Protein AF-A0A165C6B7-F1 (afdb_monomer)

Sequence (839 aa):
MPFSAHALPSSAALASALAPHAPDPESQSVALQSIDKEILSAEKGQDPSTRAARASGGSNSDRRKVCKKLEQLVVLVRARHEKSRDPRDLDKAVELAAELVHYTVLSDAERPTRTHTLASLLGTRFQLFQQAPDLDRSIHHYASILDPSSPASFTGQHPQGHKRGGSGAEGAGAGRETWMFEYSQRLAERYEARGAESDLFRAEALCRAALEQKGLDGTALAERQSHLAYLLQYKIQTLARRDPPEISMPDMLLCIGLAKQALARLPPSDPRRTMYRLRLATYLNTSFKYTGNSAHLDEAISIFDDEFPEFLDTDVNGNAPTPPLSRSSTLTGSTGSGMTPPPAPKQDPSKPYHLRAAAQNLLARYTTKKDPRDLERATTMYRRALLFLLSLHAQNQNQNQSGESESHASAHPLWEDLSLGLLDCLDRSGRKRLNVVISGGGPVGQTLAMSIALQSVERSMVIGGPAVKVTLYESRLMPDGKGGVRWRGADDTPPNTRRQQVITLQDAVIGNYDKAGIPWSRVVWNETLNPDGGERVWPTSRQVPIRQVEDTITAYVQSTKFLRSTVEYKAGSMDAETFDTIRPWCDLFIGADGAGNKSFTINHPEFRFSRTTYVEEQMDRALGVFVDIKGPKRQQAKNVFLTIAQTIYLLNSNYGTLGYLNIRLPGHYMNSMGDNETLESLANSDSILKRRVAFVIKGGLAMFDLPEKDVHAINRIELPMSNSTRYLATANRNPNPNPREAPGRNSTFPVVLAGDAAIKFNFWPGRGANSGLIGAFGLTTTLYDILPTIRPGQSIPVERFMLQVGLLSTLQVREHEGRGGYIQSIGIDQRYEDVFGPQ

Mean predicted aligned error: 15.9 Å

pLDDT: mean 75.72, std 17.25, range [22.69, 96.0]

Secondary structure (DSSP, 8-state):
----TT-PPPHHHHHTTS------HHHHHHHHHHHHHHHHHHHTT--HHHHHHHHHHS-HHHHHHHHHHHHHHHHHHHHHHHHH--HHHHHHHHHHHHHHHHHS-TT-TTHHHHHHHHHHHHHHHHHHH--HHHHHHHHHHHHHHH-TTSTT---S----------S--S-S---HHHHHHHHHHHHHHHHHHH--HHHHHHHHHHHHHHHT-TT--HHHHHHHHHHHHHHHHHHHHHHTTTS-HHHHHHHHHHHHHHHHHHHHHS-TT-THHHHHHHHHHHHHHHHHHHH--HHHHHHHHHHHHHH-GGGSPPPTT--------------S-------PPPPPP---TTHHHHHHHHHHHHHHHHHHH--HHHHHHHHHHHHHHHHHHHHHHHHHHHH--SSS----GGGSTTHHHHHHHHHHHHHHTT---EEEEEE--SHHHHHHHHHHHHHHIIIIIHHSSPPEEEEEEETTEEE-SSSSEEE--SSSSS--GGGG-EEEEEHHHHHHHHHTT-TTHHHHHHHHHSSSSSEEEETTEEEEEHHHHHHHHHHHHTTSHHHHHHEEEEES---HHHHHHHTTT-SEEEE-S-SGGG-HHHH-TTT---EEE--GGG--EEEEEEEE--SS---HHHHHHHHHHHSSEEEE--TTSEEEEEEE--HHHHHT--TT--HHHHHT-S-HHHHHHHHHHHHHHHHTT--GGGEEEEEEEE---EEES--EEEEESSSS--TTS---TTSEEEEEE-GGGTEE--SSS--HHHHHHHHHHHHHHHHHHHGGGPPTTPPPPGGGGHHHHHHHHHHHHHHHHTHHHHHHTS-HHHHHHHHHS--

Structure (mmCIF, N/CA/C/O backbone):
data_AF-A0A165C6B7-F1
#
_entry.id   AF-A0A165C6B7-F1
#
loop_
_atom_site.group_PDB
_atom_site.id
_atom_site.type_symbol
_atom_site.label_atom_id
_atom_site.label_alt_id
_atom_site.label_comp_id
_atom_site.label_asym_id
_atom_site.label_entity_id
_atom_site.label_seq_id
_atom_site.pdbx_PDB_ins_code
_atom_site.Cartn_x
_atom_site.Cartn_y
_atom_site.Cartn_z
_atom_site.occupancy
_atom_site.B_iso_or_equiv
_atom_site.auth_seq_id
_atom_site.auth_comp_id
_atom_site.auth_asym_id
_atom_site.auth_atom_id
_atom_site.pdbx_PDB_model_num
ATOM 1 N N . MET A 1 1 ? -11.671 -9.844 -0.220 1.00 24.98 1 MET A N 1
ATOM 2 C CA . MET A 1 1 ? -11.674 -10.421 1.147 1.00 24.98 1 MET A CA 1
ATOM 3 C C . MET A 1 1 ? -10.225 -10.706 1.529 1.00 24.98 1 MET A C 1
ATOM 5 O O . MET A 1 1 ? -9.482 -10.975 0.592 1.00 24.98 1 MET A O 1
ATOM 9 N N . PRO A 1 2 ? -9.808 -10.641 2.809 1.00 30.22 2 PRO A N 1
ATOM 10 C CA . PRO A 1 2 ? -10.609 -10.578 4.034 1.00 30.22 2 PRO A CA 1
ATOM 11 C C . PRO A 1 2 ? -10.751 -9.153 4.603 1.00 30.22 2 PRO A C 1
ATOM 13 O O . PRO A 1 2 ? -9.878 -8.311 4.449 1.00 30.22 2 PRO A O 1
ATOM 16 N N . PHE A 1 3 ? -11.893 -8.891 5.239 1.00 27.69 3 PHE A N 1
ATOM 17 C CA . PHE A 1 3 ? -12.152 -7.713 6.067 1.00 27.69 3 PHE A CA 1
ATOM 18 C C . PHE A 1 3 ? -12.159 -8.192 7.524 1.00 27.69 3 PHE A C 1
ATOM 20 O O . PHE A 1 3 ? -13.124 -8.833 7.927 1.00 27.69 3 PHE A O 1
ATOM 27 N N . SER A 1 4 ? -11.126 -7.879 8.308 1.00 27.81 4 SER A N 1
ATOM 28 C CA . SER A 1 4 ? -11.188 -7.932 9.783 1.00 27.81 4 SER A CA 1
ATOM 29 C C . SER A 1 4 ? -10.494 -6.731 10.445 1.00 27.81 4 SER A C 1
ATOM 31 O O . SER A 1 4 ? -10.047 -6.788 11.583 1.00 27.81 4 SER A O 1
ATOM 33 N N . ALA A 1 5 ? -10.468 -5.571 9.781 1.00 29.39 5 ALA A N 1
ATOM 34 C CA . ALA A 1 5 ? -9.880 -4.338 10.321 1.00 29.39 5 ALA A CA 1
ATOM 35 C C . ALA A 1 5 ? -10.709 -3.672 11.451 1.00 29.39 5 ALA A C 1
ATOM 37 O O . ALA A 1 5 ? -10.536 -2.486 11.730 1.00 29.39 5 ALA A O 1
ATOM 38 N N . HIS A 1 6 ? -11.647 -4.379 12.092 1.00 34.72 6 HIS A N 1
ATOM 39 C CA . HIS A 1 6 ? -12.517 -3.834 13.149 1.00 34.72 6 HIS A CA 1
ATOM 40 C C . HIS A 1 6 ? -12.218 -4.361 14.559 1.00 34.72 6 HIS A C 1
ATOM 42 O O . HIS A 1 6 ? -12.797 -3.839 15.511 1.00 34.72 6 HIS A O 1
ATOM 48 N N . ALA A 1 7 ? -11.308 -5.324 14.716 1.00 37.97 7 ALA A N 1
ATOM 49 C CA . ALA A 1 7 ? -11.060 -5.935 16.013 1.00 37.97 7 ALA A CA 1
ATOM 50 C C . ALA A 1 7 ? -10.168 -5.065 16.905 1.00 37.97 7 ALA A C 1
ATOM 52 O O . ALA A 1 7 ? -8.972 -4.914 16.670 1.00 37.97 7 ALA A O 1
ATOM 53 N N . LEU A 1 8 ? -10.762 -4.508 17.963 1.00 42.16 8 LEU A N 1
ATOM 54 C CA . LEU A 1 8 ? -10.011 -4.253 19.189 1.00 42.16 8 LEU A CA 1
ATOM 55 C C . LEU A 1 8 ? -9.574 -5.612 19.752 1.00 42.16 8 LEU A C 1
ATOM 57 O O . LEU A 1 8 ? -10.403 -6.524 19.731 1.00 42.16 8 LEU A O 1
ATOM 61 N N . PRO A 1 9 ? -8.345 -5.765 20.279 1.00 38.28 9 PRO A N 1
ATOM 62 C CA . PRO A 1 9 ? -7.895 -7.046 20.815 1.00 38.28 9 PRO A CA 1
ATOM 63 C C . PRO A 1 9 ? -8.867 -7.582 21.877 1.00 38.28 9 PRO A C 1
ATOM 65 O O . PRO A 1 9 ? -9.536 -6.805 22.576 1.00 38.28 9 PRO A O 1
ATOM 68 N N . SER A 1 10 ? -8.943 -8.910 22.015 1.00 42.38 10 SER A N 1
ATOM 69 C CA . SER A 1 10 ? -9.720 -9.564 23.074 1.00 42.38 10 SER A CA 1
ATOM 70 C C . SER A 1 10 ? -9.307 -9.038 24.463 1.00 42.38 10 SER A C 1
ATOM 72 O O . SER A 1 10 ? -8.179 -8.578 24.664 1.00 42.38 10 SER A O 1
ATOM 74 N N . SER A 1 11 ? -10.224 -9.064 25.444 1.00 38.28 11 SER A N 1
ATOM 75 C CA . SER A 1 11 ? -9.944 -8.539 26.797 1.00 38.28 11 SER A CA 1
ATOM 76 C C . SER A 1 11 ? -8.739 -9.222 27.452 1.00 38.28 11 SER A C 1
ATOM 78 O O . SER A 1 11 ? -8.003 -8.573 28.188 1.00 38.28 11 SER A O 1
ATOM 80 N N . ALA A 1 12 ? -8.506 -10.499 27.142 1.00 35.12 12 ALA A N 1
ATOM 81 C CA . ALA A 1 12 ? -7.429 -11.302 27.707 1.00 35.12 12 ALA A CA 1
ATOM 82 C C . ALA A 1 12 ? -6.038 -10.966 27.123 1.00 35.12 12 ALA A C 1
ATOM 84 O O . ALA A 1 12 ? -5.066 -10.898 27.876 1.00 35.12 12 ALA A O 1
ATOM 85 N N . ALA A 1 13 ? -5.939 -10.659 25.822 1.00 36.34 13 ALA A N 1
ATOM 86 C CA . ALA A 1 13 ? -4.665 -10.320 25.176 1.00 36.34 13 ALA A CA 1
ATOM 87 C C . ALA A 1 13 ? -4.084 -8.972 25.660 1.00 36.34 13 ALA A C 1
ATOM 89 O O . ALA A 1 13 ? -2.873 -8.841 25.830 1.00 36.34 13 ALA A O 1
ATOM 90 N N . LEU A 1 14 ? -4.943 -7.984 25.944 1.00 37.53 14 LEU A N 1
ATOM 91 C CA . LEU A 1 14 ? -4.538 -6.660 26.442 1.00 37.53 14 LEU A CA 1
ATOM 92 C C . LEU A 1 14 ? -4.477 -6.569 27.974 1.00 37.53 14 LEU A C 1
ATOM 94 O O . LEU A 1 14 ? -3.641 -5.834 28.487 1.00 37.53 14 LEU A O 1
ATOM 98 N N . ALA A 1 15 ? -5.284 -7.328 28.728 1.00 32.81 15 ALA A N 1
ATOM 99 C CA . ALA A 1 15 ? -5.157 -7.386 30.192 1.00 32.81 15 ALA A CA 1
ATOM 100 C C . ALA A 1 15 ? -3.786 -7.935 30.630 1.00 32.81 15 ALA A C 1
ATOM 102 O O . ALA A 1 15 ? -3.222 -7.475 31.621 1.00 32.81 15 ALA A O 1
ATOM 103 N N . SER A 1 16 ? -3.198 -8.841 29.838 1.00 35.66 16 SER A N 1
ATOM 104 C CA . SER A 1 16 ? -1.806 -9.281 30.005 1.00 35.66 16 SER A CA 1
ATOM 105 C C . SER A 1 16 ? -0.790 -8.135 29.828 1.00 35.66 16 SER A C 1
ATOM 107 O O . SER A 1 16 ? 0.251 -8.140 30.491 1.00 35.66 16 SER A O 1
ATOM 109 N N . ALA A 1 17 ? -1.105 -7.146 28.980 1.00 32.81 17 ALA A N 1
ATOM 110 C CA . ALA A 1 17 ? -0.264 -5.991 28.650 1.00 32.81 17 ALA A CA 1
ATOM 111 C C . ALA A 1 17 ? -0.498 -4.753 29.547 1.00 32.81 17 ALA A C 1
ATOM 113 O O . ALA A 1 17 ? 0.414 -3.942 29.699 1.00 32.81 17 ALA A O 1
ATOM 114 N N . LEU A 1 18 ? -1.683 -4.624 30.156 1.00 32.97 18 LEU A N 1
ATOM 115 C CA . LEU A 1 18 ? -2.128 -3.489 30.985 1.00 32.97 18 LEU A CA 1
ATOM 116 C C . LEU A 1 18 ? -2.063 -3.762 32.502 1.00 32.97 18 LEU A C 1
ATOM 118 O O . LEU A 1 18 ? -2.675 -3.039 33.288 1.00 32.97 18 LEU A O 1
ATOM 122 N N . ALA A 1 19 ? -1.346 -4.806 32.930 1.00 33.31 19 ALA A N 1
ATOM 123 C CA . ALA A 1 19 ? -1.142 -5.091 34.349 1.00 33.31 19 ALA A CA 1
ATOM 124 C C . ALA A 1 19 ? -0.516 -3.873 35.074 1.00 33.31 19 ALA A C 1
ATOM 126 O O . ALA A 1 19 ? 0.324 -3.184 34.484 1.00 33.31 19 ALA A O 1
ATOM 127 N N . PRO A 1 20 ? -0.920 -3.589 36.329 1.00 28.41 20 PRO A N 1
ATOM 128 C CA . PRO A 1 20 ? -0.465 -2.417 37.074 1.00 28.41 20 PRO A CA 1
ATOM 129 C C . PRO A 1 20 ? 1.060 -2.406 37.224 1.00 28.41 20 PRO A C 1
ATOM 131 O O . PRO A 1 20 ? 1.703 -3.449 37.095 1.00 28.41 20 PRO A O 1
ATOM 134 N N . HIS A 1 21 ? 1.608 -1.210 37.480 1.00 32.16 21 HIS A N 1
ATOM 135 C CA . HIS A 1 21 ? 3.027 -0.931 37.724 1.00 32.16 21 HIS A CA 1
ATOM 136 C C . HIS A 1 21 ? 3.793 -2.152 38.242 1.00 32.16 21 HIS A C 1
ATOM 138 O O . HIS A 1 21 ? 3.432 -2.723 39.271 1.00 32.16 21 HIS A O 1
ATOM 144 N N . ALA A 1 22 ? 4.852 -2.530 37.516 1.00 36.78 22 ALA A N 1
ATOM 145 C CA . ALA A 1 22 ? 5.786 -3.551 37.961 1.00 36.78 22 ALA A CA 1
ATOM 146 C C . ALA A 1 22 ? 6.169 -3.255 39.424 1.00 36.78 22 ALA A C 1
ATOM 148 O O . ALA A 1 22 ? 6.650 -2.149 39.686 1.00 36.78 22 ALA A O 1
ATOM 149 N N . PRO A 1 23 ? 5.916 -4.173 40.378 1.00 43.34 23 PRO A N 1
ATOM 150 C CA . PRO A 1 23 ? 6.394 -3.990 41.741 1.00 43.34 23 PRO A CA 1
ATOM 151 C C . PRO A 1 23 ? 7.917 -3.815 41.731 1.00 43.34 23 PRO A C 1
ATOM 153 O O . PRO A 1 23 ? 8.579 -4.299 40.812 1.00 43.34 23 PRO A O 1
ATOM 156 N N . ASP A 1 24 ? 8.447 -3.105 42.730 1.00 45.31 24 ASP A N 1
ATOM 157 C CA . ASP A 1 24 ? 9.864 -2.733 42.860 1.00 45.31 24 ASP A CA 1
ATOM 158 C C . ASP A 1 24 ? 10.803 -3.874 42.403 1.00 45.31 24 ASP A C 1
ATOM 160 O O . ASP A 1 24 ? 10.593 -5.016 42.834 1.00 45.31 24 ASP A O 1
ATOM 164 N N . PRO A 1 25 ? 11.826 -3.630 41.560 1.00 55.00 25 PRO A N 1
ATOM 165 C CA . PRO A 1 25 ? 12.673 -4.685 40.991 1.00 55.00 25 PRO A CA 1
ATOM 166 C C . PRO A 1 25 ? 13.335 -5.583 42.051 1.00 55.00 25 PRO A C 1
ATOM 168 O O . PRO A 1 25 ? 13.535 -6.777 41.816 1.00 55.00 25 PRO A O 1
ATOM 171 N N . GLU A 1 26 ? 13.599 -5.058 43.250 1.00 54.59 26 GLU A N 1
ATOM 172 C CA . GLU A 1 26 ? 14.080 -5.854 44.387 1.00 54.59 26 GLU A CA 1
ATOM 173 C C . GLU A 1 26 ? 13.020 -6.838 44.910 1.00 54.59 26 GLU A C 1
ATOM 175 O O . GLU A 1 26 ? 13.318 -8.011 45.143 1.00 54.59 26 GLU A O 1
ATOM 180 N N . SER A 1 27 ? 11.759 -6.408 45.016 1.00 57.72 27 SER A N 1
ATOM 181 C CA . SER A 1 27 ? 10.641 -7.260 45.445 1.00 57.72 27 SER A CA 1
ATOM 182 C C . SER A 1 27 ? 10.323 -8.368 44.430 1.00 57.72 27 SER A C 1
ATOM 184 O O . SER A 1 27 ? 10.010 -9.500 44.813 1.00 57.72 27 SER A O 1
ATOM 186 N N . GLN A 1 28 ? 10.477 -8.081 43.131 1.00 60.12 28 GLN A N 1
ATOM 187 C CA . GLN A 1 28 ? 10.349 -9.073 42.062 1.00 60.12 28 GLN A CA 1
ATOM 188 C C . GLN A 1 28 ? 11.474 -10.110 42.105 1.00 60.12 28 GLN A C 1
ATOM 190 O O . GLN A 1 28 ? 11.202 -11.305 41.982 1.00 60.12 28 GLN A O 1
ATOM 195 N N . SER A 1 29 ? 12.716 -9.672 42.330 1.00 70.06 29 SER A N 1
ATOM 196 C CA . SER A 1 29 ? 13.891 -10.546 42.420 1.00 70.06 29 SER A CA 1
ATOM 197 C C . SER A 1 29 ? 13.772 -11.557 43.565 1.00 70.06 29 SER A C 1
ATOM 199 O O . SER A 1 29 ? 13.933 -12.760 43.349 1.00 70.06 29 SER A O 1
ATOM 201 N N . VAL A 1 30 ? 13.392 -11.108 44.767 1.00 73.31 30 VAL A N 1
ATOM 202 C CA . VAL A 1 30 ? 13.204 -11.995 45.932 1.00 73.31 30 VAL A CA 1
ATOM 203 C C . VAL A 1 30 ? 12.087 -13.013 45.684 1.00 73.31 30 VAL A C 1
ATOM 205 O O . VAL A 1 30 ? 12.229 -14.198 45.998 1.00 73.31 30 VAL A O 1
ATOM 208 N N . ALA A 1 31 ? 10.981 -12.580 45.074 1.00 71.69 31 ALA A N 1
ATOM 209 C CA . ALA A 1 31 ? 9.853 -13.460 44.797 1.00 71.69 31 ALA A CA 1
ATOM 210 C C . ALA A 1 31 ? 10.160 -14.499 43.702 1.00 71.69 31 ALA A C 1
ATOM 212 O O . ALA A 1 31 ? 9.709 -15.640 43.809 1.00 71.69 31 ALA A O 1
ATOM 213 N N . LEU A 1 32 ? 10.939 -14.135 42.677 1.00 79.88 32 LEU A N 1
ATOM 214 C CA . LEU A 1 32 ? 11.422 -15.066 41.652 1.00 79.88 32 LEU A CA 1
ATOM 215 C C . LEU A 1 32 ? 12.411 -16.082 42.236 1.00 79.88 32 LEU A C 1
ATOM 217 O O . LEU A 1 32 ? 12.277 -17.272 41.973 1.00 79.88 32 LEU A O 1
ATOM 221 N N . GLN A 1 33 ? 13.330 -15.656 43.109 1.00 81.38 33 GLN A N 1
ATOM 222 C CA . GLN A 1 33 ? 14.252 -16.568 43.800 1.00 81.38 33 GLN A CA 1
ATOM 223 C C . GLN A 1 33 ? 13.529 -17.602 44.677 1.00 81.38 33 GLN A C 1
ATOM 225 O O . GLN A 1 33 ? 13.991 -18.738 44.798 1.00 81.38 33 GLN A O 1
ATOM 230 N N . SER A 1 34 ? 12.404 -17.227 45.296 1.00 81.19 34 SER A N 1
ATOM 231 C CA . SER A 1 34 ? 11.567 -18.168 46.052 1.00 81.19 34 SER A CA 1
ATOM 232 C C . SER A 1 34 ? 10.928 -19.213 45.135 1.00 81.19 34 SER A C 1
ATOM 234 O O . SER A 1 34 ? 11.016 -20.408 45.414 1.00 81.19 34 SER A O 1
ATOM 236 N N . ILE A 1 35 ? 10.346 -18.774 44.013 1.00 82.44 35 ILE A N 1
ATOM 237 C CA . ILE A 1 35 ? 9.715 -19.663 43.026 1.00 82.44 35 ILE A CA 1
ATOM 238 C C . ILE A 1 35 ? 10.753 -20.609 42.406 1.00 82.44 35 ILE A C 1
ATOM 240 O O . ILE A 1 35 ? 10.498 -21.805 42.288 1.00 82.44 35 ILE A O 1
ATOM 244 N N . ASP A 1 36 ? 11.951 -20.116 42.088 1.00 84.06 36 ASP A N 1
ATOM 245 C CA . ASP A 1 36 ? 13.032 -20.922 41.511 1.00 84.06 36 ASP A CA 1
ATOM 246 C C . ASP A 1 36 ? 13.483 -22.044 42.458 1.00 84.06 36 ASP A C 1
ATOM 248 O O . ASP A 1 36 ? 13.693 -23.180 42.025 1.00 84.06 36 ASP A O 1
ATOM 252 N N . LYS A 1 37 ? 13.572 -21.767 43.767 1.00 84.44 37 LYS A N 1
ATOM 253 C CA . LYS A 1 37 ? 13.865 -22.791 44.786 1.00 84.44 37 LYS A CA 1
ATOM 254 C C . LYS A 1 37 ? 12.764 -23.848 44.871 1.00 84.44 37 LYS A C 1
ATOM 256 O O . LYS A 1 37 ? 13.069 -25.033 45.019 1.00 84.44 37 LYS A O 1
ATOM 261 N N . GLU A 1 38 ? 11.502 -23.438 44.780 1.00 84.12 38 GLU A N 1
ATOM 262 C CA . GLU A 1 38 ? 10.360 -24.357 44.795 1.00 84.12 38 GLU A CA 1
ATOM 263 C C . GLU A 1 38 ? 10.317 -25.239 43.543 1.00 84.12 38 GLU A C 1
ATOM 265 O O . GLU A 1 38 ? 10.104 -26.447 43.667 1.00 84.12 38 GLU A O 1
ATOM 270 N N . ILE A 1 39 ? 10.605 -24.680 42.362 1.00 84.44 39 ILE A N 1
ATOM 271 C CA . ILE A 1 39 ? 10.723 -25.437 41.106 1.00 84.44 39 ILE A CA 1
ATOM 272 C C . ILE A 1 39 ? 11.859 -26.459 41.211 1.00 84.44 39 ILE A C 1
ATOM 274 O O . ILE A 1 39 ? 11.624 -27.644 40.993 1.00 84.44 39 ILE A O 1
ATOM 278 N N . LEU A 1 40 ? 13.059 -26.043 41.631 1.00 82.94 40 LEU A N 1
ATOM 279 C CA . LEU A 1 40 ? 14.211 -26.943 41.806 1.00 82.94 40 LEU A CA 1
ATOM 280 C C . LEU A 1 40 ? 13.915 -28.093 42.781 1.00 82.94 40 LEU A C 1
ATOM 282 O O . LEU A 1 40 ? 14.320 -29.236 42.555 1.00 82.94 40 LEU A O 1
ATOM 286 N N . SER A 1 41 ? 13.197 -27.805 43.868 1.00 82.06 41 SER A N 1
ATOM 287 C CA . SER A 1 41 ? 12.753 -28.817 44.831 1.00 82.06 41 SER A CA 1
ATOM 288 C C . SER A 1 41 ? 11.752 -29.797 44.209 1.00 82.06 41 SER A C 1
ATOM 290 O O . SER A 1 41 ? 11.880 -31.013 44.380 1.00 82.06 41 SER A O 1
ATOM 292 N N . ALA A 1 42 ? 10.783 -29.282 43.450 1.00 77.31 42 ALA A N 1
ATOM 293 C CA . ALA A 1 42 ? 9.746 -30.076 42.801 1.00 77.31 42 ALA A CA 1
ATOM 294 C C . ALA A 1 42 ? 10.274 -30.922 41.623 1.00 77.31 42 ALA A C 1
ATOM 296 O O . ALA A 1 42 ? 9.743 -32.004 41.377 1.00 77.31 42 ALA A O 1
ATOM 297 N N . GLU A 1 43 ? 11.344 -30.490 40.946 1.00 80.56 43 GLU A N 1
ATOM 298 C CA . GLU A 1 43 ? 11.998 -31.213 39.841 1.00 80.56 43 GLU A CA 1
ATOM 299 C C . GLU A 1 43 ? 12.933 -32.344 40.301 1.00 80.56 43 GLU A C 1
ATOM 301 O O . GLU A 1 43 ? 13.280 -33.238 39.520 1.00 80.56 43 GLU A O 1
ATOM 306 N N . LYS A 1 44 ? 13.345 -32.347 41.575 1.00 77.25 44 LYS A N 1
ATOM 307 C CA . LYS A 1 44 ? 14.323 -33.309 42.096 1.00 77.25 44 LYS A CA 1
ATOM 308 C C . LYS A 1 44 ? 13.807 -34.753 41.976 1.00 77.25 44 LYS A C 1
ATOM 310 O O . LYS A 1 44 ? 12.860 -35.161 42.649 1.00 77.25 44 LYS A O 1
ATOM 315 N N . GLY A 1 45 ? 14.466 -35.551 41.129 1.00 66.56 45 GLY A N 1
ATOM 316 C CA . GLY A 1 45 ? 14.089 -36.946 40.855 1.00 66.56 45 GLY A CA 1
ATOM 317 C C . GLY A 1 45 ? 12.834 -37.101 39.982 1.00 66.56 45 GLY A C 1
ATOM 318 O O . GLY A 1 45 ? 12.088 -38.075 40.151 1.00 66.56 45 GLY A O 1
ATOM 319 N N . GLN A 1 46 ? 12.574 -36.120 39.107 1.00 68.00 46 GLN A N 1
ATOM 320 C CA . GLN A 1 46 ? 11.455 -36.069 38.156 1.00 68.00 46 GLN A CA 1
ATOM 321 C C . GLN A 1 46 ? 11.918 -35.933 36.694 1.00 68.00 46 GLN A C 1
ATOM 323 O O . GLN A 1 46 ? 11.314 -35.203 35.903 1.00 68.00 46 GLN A O 1
ATOM 328 N N . ASP A 1 47 ? 12.973 -36.631 36.283 1.00 77.31 47 ASP A N 1
ATOM 329 C CA . ASP A 1 47 ? 13.298 -36.708 34.857 1.00 77.31 47 ASP A CA 1
ATOM 330 C C . ASP A 1 47 ? 12.118 -37.320 34.058 1.00 77.31 47 ASP A C 1
ATOM 332 O O . ASP A 1 47 ? 11.346 -38.119 34.611 1.00 77.31 47 ASP A O 1
ATOM 336 N N . PRO A 1 48 ? 11.914 -36.921 32.785 1.00 76.25 48 PRO A N 1
ATOM 337 C CA . PRO A 1 48 ? 10.804 -37.410 31.961 1.00 76.25 48 PRO A CA 1
ATOM 338 C C . PRO A 1 48 ? 10.734 -38.943 31.888 1.00 76.25 48 PRO A C 1
ATOM 340 O O . PRO A 1 48 ? 9.654 -39.520 31.989 1.00 76.25 48 PRO A O 1
ATOM 343 N N . SER A 1 49 ? 11.885 -39.620 31.815 1.00 75.69 49 SER A N 1
ATOM 344 C CA . SER A 1 49 ? 11.980 -41.086 31.813 1.00 75.69 49 SER A CA 1
ATOM 345 C C . SER A 1 49 ? 11.467 -41.722 33.107 1.00 75.69 49 SER A C 1
ATOM 347 O O . SER A 1 49 ? 10.678 -42.666 33.057 1.00 75.69 49 SER A O 1
ATOM 349 N N . THR A 1 50 ? 11.838 -41.191 34.273 1.00 78.62 50 THR A N 1
ATOM 350 C CA . THR A 1 50 ? 11.365 -41.684 35.576 1.00 78.62 50 THR A CA 1
ATOM 351 C C . THR A 1 50 ? 9.876 -41.411 35.785 1.00 78.62 50 THR A C 1
ATOM 353 O O . THR A 1 50 ? 9.176 -42.241 36.377 1.00 78.62 50 THR A O 1
ATOM 356 N N . ARG A 1 51 ? 9.358 -40.274 35.298 1.00 81.50 51 ARG A N 1
ATOM 357 C CA . ARG A 1 51 ? 7.913 -39.975 35.310 1.00 81.50 51 ARG A CA 1
ATOM 358 C C . ARG A 1 51 ? 7.137 -40.956 34.437 1.00 81.50 51 ARG A C 1
ATOM 360 O O . ARG A 1 51 ? 6.192 -41.570 34.934 1.00 81.50 51 ARG A O 1
ATOM 367 N N . ALA A 1 52 ? 7.587 -41.164 33.201 1.00 76.81 52 ALA A N 1
ATOM 368 C CA . ALA A 1 52 ? 6.987 -42.105 32.266 1.00 76.81 52 ALA A CA 1
ATOM 369 C C . ALA A 1 52 ? 6.989 -43.535 32.821 1.00 76.81 52 ALA A C 1
ATOM 371 O O . ALA A 1 52 ? 5.942 -44.182 32.837 1.00 76.81 52 ALA A O 1
ATOM 372 N N . ALA A 1 53 ? 8.115 -44.010 33.365 1.00 76.25 53 ALA A N 1
ATOM 373 C CA . ALA A 1 53 ? 8.229 -45.345 33.957 1.00 76.25 53 ALA A CA 1
ATOM 374 C C . ALA A 1 53 ? 7.274 -45.544 35.150 1.00 76.25 53 ALA A C 1
ATOM 376 O O . ALA A 1 53 ? 6.597 -46.567 35.247 1.00 76.25 53 ALA A O 1
ATOM 377 N N . ARG A 1 54 ? 7.153 -44.545 36.036 1.00 75.31 54 ARG A N 1
ATOM 378 C CA . ARG A 1 54 ? 6.235 -44.598 37.190 1.00 75.31 54 ARG A CA 1
ATOM 379 C C . ARG A 1 54 ? 4.761 -44.487 36.797 1.00 75.31 54 ARG A C 1
ATOM 381 O O . ARG A 1 54 ? 3.916 -45.070 37.471 1.00 75.31 54 ARG A O 1
ATOM 388 N N . ALA A 1 55 ? 4.442 -43.749 35.735 1.00 74.81 55 ALA A N 1
ATOM 389 C CA . ALA A 1 55 ? 3.074 -43.587 35.249 1.00 74.81 55 ALA A CA 1
ATOM 390 C C . ALA A 1 55 ? 2.579 -44.801 34.437 1.00 74.81 55 ALA A C 1
ATOM 392 O O . ALA A 1 55 ? 1.395 -45.150 34.525 1.00 74.81 55 ALA A O 1
ATOM 393 N N . SER A 1 56 ? 3.470 -45.449 33.678 1.00 70.56 56 SER A N 1
ATOM 394 C CA . SER A 1 56 ? 3.162 -46.596 32.809 1.00 70.56 56 SER A CA 1
ATOM 395 C C . SER A 1 56 ? 3.295 -47.956 33.508 1.00 70.56 56 SER A C 1
ATOM 397 O O . SER A 1 56 ? 2.446 -48.814 33.284 1.00 70.56 56 SER A O 1
ATOM 399 N N . GLY A 1 57 ? 4.289 -48.141 34.386 1.00 62.47 57 GLY A N 1
ATOM 400 C CA . GLY A 1 57 ? 4.561 -49.409 35.083 1.00 62.47 57 GLY A CA 1
ATOM 401 C C . GLY A 1 57 ? 4.117 -49.482 36.553 1.00 62.47 57 GLY A C 1
ATOM 402 O O . GLY A 1 57 ? 4.319 -50.511 37.192 1.00 62.47 57 GLY A O 1
ATOM 403 N N . GLY A 1 58 ? 3.555 -48.405 37.118 1.00 61.97 58 GLY A N 1
ATOM 404 C CA . GLY A 1 58 ? 3.184 -48.308 38.538 1.00 61.97 58 GLY A CA 1
ATOM 405 C C . GLY A 1 58 ? 1.709 -48.595 38.857 1.00 61.97 58 GLY A C 1
ATOM 406 O O . GLY A 1 58 ? 0.844 -48.600 37.980 1.00 61.97 58 GLY A O 1
ATOM 407 N N . SER A 1 59 ? 1.405 -48.778 40.150 1.00 71.69 59 SER A N 1
ATOM 408 C CA . SER A 1 59 ? 0.026 -48.867 40.658 1.00 71.69 59 SER A CA 1
ATOM 409 C C . SER A 1 59 ? -0.756 -47.564 40.396 1.00 71.69 59 SER A C 1
ATOM 411 O O . SER A 1 59 ? -0.165 -46.492 40.248 1.00 71.69 59 SER A O 1
ATOM 413 N N . ASN A 1 60 ? -2.098 -47.598 40.418 1.00 72.06 60 ASN A N 1
ATOM 414 C CA . ASN A 1 60 ? -2.930 -46.389 40.245 1.00 72.06 60 ASN A CA 1
ATOM 415 C C . ASN A 1 60 ? -2.595 -45.279 41.279 1.00 72.06 60 ASN A C 1
ATOM 417 O O . ASN A 1 60 ? -2.697 -44.083 41.004 1.00 72.06 60 ASN A O 1
ATOM 421 N N . SER A 1 61 ? -2.105 -45.673 42.462 1.00 76.19 61 SER A N 1
ATOM 422 C CA . SER A 1 61 ? -1.584 -44.761 43.490 1.00 76.19 61 SER A CA 1
ATOM 423 C C . SER A 1 61 ? -0.333 -44.003 43.023 1.00 76.19 61 SER A C 1
ATOM 425 O O . SER A 1 61 ? -0.212 -42.801 43.269 1.00 76.19 61 SER A O 1
ATOM 427 N N . ASP A 1 62 ? 0.590 -44.665 42.326 1.00 77.69 62 ASP A N 1
ATOM 428 C CA . ASP A 1 62 ? 1.849 -44.049 41.896 1.00 77.69 62 ASP A CA 1
ATOM 429 C C . ASP A 1 62 ? 1.640 -43.094 40.720 1.00 77.69 62 ASP A C 1
ATOM 431 O O . ASP A 1 62 ? 2.186 -41.988 40.726 1.00 77.69 62 ASP A O 1
ATOM 435 N N . ARG A 1 63 ? 0.733 -43.434 39.798 1.00 80.12 63 ARG A N 1
ATOM 436 C CA . ARG A 1 63 ? 0.263 -42.520 38.744 1.00 80.12 63 ARG A CA 1
ATOM 437 C C . ARG A 1 63 ? -0.355 -41.244 39.325 1.00 80.12 63 ARG A C 1
ATOM 439 O O . ARG A 1 63 ? -0.024 -40.142 38.886 1.00 80.12 63 ARG A O 1
ATOM 446 N N . ARG A 1 64 ? -1.179 -41.361 40.375 1.00 80.50 64 ARG A N 1
ATOM 447 C CA . ARG A 1 64 ? -1.775 -40.204 41.069 1.00 80.50 64 ARG A CA 1
ATOM 448 C C . ARG A 1 64 ? -0.722 -39.317 41.743 1.00 80.50 64 ARG A C 1
ATOM 450 O O . ARG A 1 64 ? -0.863 -38.095 41.733 1.00 80.50 64 ARG A O 1
ATOM 457 N N . LYS A 1 65 ? 0.344 -39.901 42.306 1.00 82.81 65 LYS A N 1
ATOM 458 C CA . LYS A 1 65 ? 1.477 -39.141 42.873 1.00 82.81 65 LYS A CA 1
ATOM 459 C C . LYS A 1 65 ? 2.255 -38.387 41.792 1.00 82.81 65 LYS A C 1
ATOM 461 O O . LYS A 1 65 ? 2.634 -37.244 42.032 1.00 82.81 65 LYS A O 1
ATOM 466 N N . VAL A 1 66 ? 2.481 -39.001 40.626 1.00 84.00 66 VAL A N 1
ATOM 467 C CA . VAL A 1 66 ? 3.121 -38.334 39.475 1.00 84.00 66 VAL A CA 1
ATOM 468 C C . VAL A 1 66 ? 2.274 -37.148 39.013 1.00 84.00 66 VAL A C 1
ATOM 470 O O . VAL A 1 66 ? 2.802 -36.044 38.920 1.00 84.00 66 VAL A O 1
ATOM 473 N N . CYS A 1 67 ? 0.963 -37.340 38.837 1.00 86.12 67 CYS A N 1
ATOM 474 C CA . CYS A 1 67 ? 0.051 -36.269 38.423 1.00 86.12 67 CYS A CA 1
ATOM 475 C C . CYS A 1 67 ? 0.051 -35.088 39.406 1.00 86.12 67 CYS A C 1
ATOM 477 O O . CYS A 1 67 ? 0.184 -33.951 38.978 1.00 86.12 67 CYS A O 1
ATOM 479 N N . LYS A 1 68 ? -0.004 -35.334 40.724 1.00 84.94 68 LYS A N 1
ATOM 480 C CA . LYS A 1 68 ? 0.046 -34.253 41.730 1.00 84.94 68 LYS A CA 1
ATOM 481 C C . LYS A 1 68 ? 1.336 -33.429 41.673 1.00 84.94 68 LYS A C 1
ATOM 483 O O . LYS A 1 68 ? 1.297 -32.220 41.869 1.00 84.94 68 LYS A O 1
ATOM 488 N N . LYS A 1 69 ? 2.480 -34.078 41.435 1.00 84.06 69 LYS A N 1
ATOM 489 C CA . LYS A 1 69 ? 3.769 -33.378 41.334 1.00 84.06 69 LYS A CA 1
ATOM 490 C C . LYS A 1 69 ? 3.881 -32.577 40.035 1.00 84.06 69 LYS A C 1
ATOM 492 O O . LYS A 1 69 ? 4.334 -31.441 40.073 1.00 84.06 69 LYS A O 1
ATOM 497 N N . LEU A 1 70 ? 3.407 -33.135 38.920 1.00 87.75 70 LEU A N 1
ATOM 498 C CA . LEU A 1 70 ? 3.304 -32.418 37.647 1.00 87.75 70 LEU A CA 1
ATOM 499 C C . LEU A 1 70 ? 2.379 -31.205 37.751 1.00 87.75 70 LEU A C 1
ATOM 501 O O . LEU A 1 70 ? 2.729 -30.130 37.289 1.00 87.75 70 LEU A O 1
ATOM 505 N N . GLU A 1 71 ? 1.229 -31.357 38.400 1.00 87.31 71 GLU A N 1
ATOM 506 C CA . GLU A 1 71 ? 0.280 -30.270 38.640 1.00 87.31 71 GLU A CA 1
ATOM 507 C C . GLU A 1 71 ? 0.918 -29.132 39.446 1.00 87.31 71 GLU A C 1
ATOM 509 O O . GLU A 1 71 ? 0.824 -27.972 39.054 1.00 87.31 71 GLU A O 1
ATOM 514 N N . GLN A 1 72 ? 1.665 -29.462 40.505 1.00 87.69 72 GLN A N 1
ATOM 515 C CA . GLN A 1 72 ? 2.435 -28.474 41.260 1.00 87.69 72 GLN A CA 1
ATOM 516 C C . GLN A 1 72 ? 3.494 -27.776 40.390 1.00 87.69 72 GLN A C 1
ATOM 518 O O . GLN A 1 72 ? 3.620 -26.555 40.449 1.00 87.69 72 GLN A O 1
ATOM 523 N N . LEU A 1 73 ? 4.231 -28.521 39.560 1.00 88.00 73 LEU A N 1
ATOM 524 C CA . LEU A 1 73 ? 5.225 -27.948 38.648 1.00 88.00 73 LEU A CA 1
ATOM 525 C C . LEU A 1 73 ? 4.593 -27.008 37.616 1.00 88.00 73 LEU A C 1
ATOM 527 O O . LEU A 1 73 ? 5.116 -25.920 37.398 1.00 88.00 73 LEU A O 1
ATOM 531 N N . VAL A 1 74 ? 3.460 -27.386 37.018 1.00 89.38 74 VAL A N 1
ATOM 532 C CA . VAL A 1 74 ? 2.725 -26.535 36.069 1.00 89.38 74 VAL A CA 1
ATOM 533 C C . VAL A 1 74 ? 2.345 -25.207 36.723 1.00 89.38 74 VAL A C 1
ATOM 535 O O . VAL A 1 74 ? 2.580 -24.153 36.134 1.00 89.38 74 VAL A O 1
ATOM 538 N N . VAL A 1 75 ? 1.810 -25.241 37.949 1.00 87.56 75 VAL A N 1
ATOM 539 C CA . VAL A 1 75 ? 1.435 -24.030 38.698 1.00 87.56 75 VAL A CA 1
ATOM 540 C C . VAL A 1 75 ? 2.652 -23.145 38.975 1.00 87.56 75 VAL A C 1
ATOM 542 O O . VAL A 1 75 ? 2.595 -21.942 38.729 1.00 87.56 75 VAL A O 1
ATOM 545 N N . LEU A 1 76 ? 3.763 -23.724 39.436 1.00 87.31 76 LEU A N 1
ATOM 546 C CA . LEU A 1 76 ? 4.977 -22.971 39.762 1.00 87.31 76 LEU A CA 1
ATOM 547 C C . LEU A 1 76 ? 5.634 -22.348 38.526 1.00 87.31 76 LEU A C 1
ATOM 549 O O . LEU A 1 76 ? 5.997 -21.173 38.548 1.00 87.31 76 LEU A O 1
ATOM 553 N N . VAL A 1 77 ? 5.761 -23.107 37.436 1.00 87.94 77 VAL A N 1
ATOM 554 C CA . VAL A 1 77 ? 6.365 -22.625 36.184 1.00 87.94 77 VAL A CA 1
ATOM 555 C C . VAL A 1 77 ? 5.481 -21.556 35.535 1.00 87.94 77 VAL A C 1
ATOM 557 O O . VAL A 1 77 ? 5.994 -20.546 35.057 1.00 87.94 77 VAL A O 1
ATOM 560 N N . ARG A 1 78 ? 4.152 -21.710 35.588 1.00 85.88 78 ARG A N 1
ATOM 561 C CA . ARG A 1 78 ? 3.216 -20.662 35.161 1.00 85.88 78 ARG A CA 1
ATOM 562 C C . ARG A 1 78 ? 3.373 -19.390 35.998 1.00 85.88 78 ARG A C 1
ATOM 564 O O . ARG A 1 78 ? 3.496 -18.312 35.428 1.00 85.88 78 ARG A O 1
ATOM 571 N N . ALA A 1 79 ? 3.413 -19.503 37.326 1.00 83.19 79 ALA A N 1
ATOM 572 C CA . ALA A 1 79 ? 3.598 -18.353 38.214 1.00 83.19 79 ALA A CA 1
ATOM 573 C C . ALA A 1 79 ? 4.949 -17.655 37.980 1.00 83.19 79 ALA A C 1
ATOM 575 O O . ALA A 1 79 ? 5.049 -16.428 38.060 1.00 83.19 79 ALA A O 1
ATOM 576 N N . ARG A 1 80 ? 5.990 -18.430 37.647 1.00 84.62 80 ARG A N 1
ATOM 577 C CA . ARG A 1 80 ? 7.282 -17.898 37.213 1.00 84.62 80 ARG A CA 1
ATOM 578 C C . ARG A 1 80 ? 7.138 -17.105 35.922 1.00 84.62 80 ARG A C 1
ATOM 580 O O . ARG A 1 80 ? 7.546 -15.952 35.920 1.00 84.62 80 ARG A O 1
ATOM 587 N N . HIS A 1 81 ? 6.498 -17.663 34.891 1.00 82.31 81 HIS A N 1
ATOM 588 C CA . HIS A 1 81 ? 6.225 -16.964 33.632 1.00 82.31 81 HIS A CA 1
ATOM 589 C C . HIS A 1 81 ? 5.430 -15.668 33.844 1.00 82.31 81 HIS A C 1
ATOM 591 O O . HIS A 1 81 ? 5.768 -14.636 33.274 1.00 82.31 81 HIS A O 1
ATOM 597 N N . GLU A 1 82 ? 4.393 -15.679 34.681 1.00 78.56 82 GLU A N 1
ATOM 598 C CA . GLU A 1 82 ? 3.576 -14.488 34.953 1.00 78.56 82 GLU A CA 1
ATOM 599 C C . GLU A 1 82 ? 4.415 -13.333 35.538 1.00 78.56 82 GLU A C 1
ATOM 601 O O . GLU A 1 82 ? 4.162 -12.165 35.222 1.00 78.56 82 GLU A O 1
ATOM 606 N N . LYS A 1 83 ? 5.456 -13.655 36.322 1.00 79.19 83 LYS A N 1
ATOM 607 C CA . LYS A 1 83 ? 6.394 -12.681 36.904 1.00 79.19 83 LYS A CA 1
ATOM 608 C C . LYS A 1 83 ? 7.585 -12.338 36.005 1.00 79.19 83 LYS A C 1
ATOM 610 O O . LYS A 1 83 ? 7.924 -11.166 35.888 1.00 79.19 83 LYS A O 1
ATOM 615 N N . SER A 1 84 ? 8.231 -13.334 35.400 1.00 80.19 84 SER A N 1
ATOM 616 C CA . SER A 1 84 ? 9.442 -13.182 34.578 1.00 80.19 84 SER A CA 1
ATOM 617 C C . SER A 1 84 ? 9.133 -12.719 33.155 1.00 80.19 84 SER A C 1
ATOM 619 O O . SER A 1 84 ? 9.971 -12.095 32.509 1.00 80.19 84 SER A O 1
ATOM 621 N N . ARG A 1 85 ? 7.930 -13.044 32.663 1.00 74.75 85 ARG A N 1
ATOM 622 C CA . ARG A 1 85 ? 7.508 -12.953 31.259 1.00 74.75 85 ARG A CA 1
ATOM 623 C C . ARG A 1 85 ? 8.436 -13.702 30.295 1.00 74.75 85 ARG A C 1
ATOM 625 O O . ARG A 1 85 ? 8.426 -13.416 29.100 1.00 74.75 85 ARG A O 1
ATOM 632 N N . ASP A 1 86 ? 9.197 -14.685 30.786 1.00 76.50 86 ASP A N 1
ATOM 633 C CA . ASP A 1 86 ? 10.071 -15.515 29.954 1.00 76.50 86 ASP A CA 1
ATOM 634 C C . ASP A 1 86 ? 9.219 -16.478 29.105 1.00 76.50 86 ASP A C 1
ATOM 636 O O . ASP A 1 86 ? 8.453 -17.273 29.664 1.00 76.50 86 ASP A O 1
ATOM 640 N N . PRO A 1 87 ? 9.318 -16.434 27.765 1.00 77.56 87 PRO A N 1
ATOM 641 C CA . PRO A 1 87 ? 8.551 -17.306 26.879 1.00 77.56 87 PRO A CA 1
ATOM 642 C C . PRO A 1 87 ? 8.853 -18.800 27.092 1.00 77.56 87 PRO A C 1
ATOM 644 O O . PRO A 1 87 ? 7.963 -19.635 26.934 1.00 77.56 87 PRO A O 1
ATOM 647 N N . ARG A 1 88 ? 10.074 -19.142 27.526 1.00 83.69 88 ARG A N 1
ATOM 648 C CA . ARG A 1 88 ? 10.512 -20.535 27.725 1.00 83.69 88 ARG A CA 1
ATOM 649 C C . ARG A 1 88 ? 9.801 -21.208 28.893 1.00 83.69 88 ARG A C 1
ATOM 651 O O . ARG A 1 88 ? 9.538 -22.407 28.849 1.00 83.69 88 ARG A O 1
ATOM 658 N N . ASP A 1 89 ? 9.480 -20.438 29.932 1.00 85.94 89 ASP A N 1
ATOM 659 C CA . ASP A 1 89 ? 8.705 -20.940 31.065 1.00 85.94 89 ASP A CA 1
ATOM 660 C C . ASP A 1 89 ? 7.279 -21.306 30.610 1.00 85.94 89 ASP A C 1
ATOM 662 O O . ASP A 1 89 ? 6.747 -22.339 31.014 1.00 85.94 89 ASP A O 1
ATOM 666 N N . LEU A 1 90 ? 6.674 -20.527 29.705 1.00 86.50 90 LEU A N 1
ATOM 667 C CA . LEU A 1 90 ? 5.344 -20.833 29.170 1.00 86.50 90 LEU A CA 1
ATOM 668 C C . LEU A 1 90 ? 5.341 -22.103 28.309 1.00 86.50 90 LEU A C 1
ATOM 670 O O . LEU A 1 90 ? 4.453 -22.940 28.474 1.00 86.50 90 LEU A O 1
ATOM 674 N N . ASP A 1 91 ? 6.337 -22.281 27.439 1.00 89.00 91 ASP A N 1
ATOM 675 C CA . ASP A 1 91 ? 6.485 -23.512 26.651 1.00 89.00 91 ASP A CA 1
ATOM 676 C C . ASP A 1 91 ? 6.629 -24.740 27.553 1.00 89.00 91 ASP A C 1
ATOM 678 O O . ASP A 1 91 ? 5.905 -25.727 27.396 1.00 89.00 91 ASP A O 1
ATOM 682 N N . LYS A 1 92 ? 7.478 -24.638 28.580 1.00 89.12 92 LYS A N 1
ATOM 683 C CA . LYS A 1 92 ? 7.656 -25.697 29.574 1.00 89.12 92 LYS A CA 1
ATOM 684 C C . LYS A 1 92 ? 6.366 -25.992 30.343 1.00 89.12 92 LYS A C 1
ATOM 686 O O . LYS A 1 92 ? 6.051 -27.155 30.587 1.00 89.12 92 LYS A O 1
ATOM 691 N N . ALA A 1 93 ? 5.592 -24.972 30.713 1.00 90.94 93 ALA A N 1
ATOM 692 C CA . ALA A 1 93 ? 4.301 -25.165 31.372 1.00 90.94 93 ALA A CA 1
ATOM 693 C C . ALA A 1 93 ? 3.304 -25.917 30.472 1.00 90.94 93 ALA A C 1
ATOM 695 O O . ALA A 1 93 ? 2.604 -26.808 30.957 1.00 90.94 93 ALA A O 1
ATOM 696 N N . VAL A 1 94 ? 3.263 -25.603 29.170 1.00 92.38 94 VAL A N 1
ATOM 697 C CA . VAL A 1 94 ? 2.420 -26.305 28.186 1.00 92.38 94 VAL A CA 1
ATOM 698 C C . VAL A 1 94 ? 2.833 -27.773 28.053 1.00 92.38 94 VAL A C 1
ATOM 700 O O . VAL A 1 94 ? 1.967 -28.649 28.079 1.00 92.38 94 VAL A O 1
ATOM 703 N N . GLU A 1 95 ? 4.132 -28.063 27.963 1.00 92.38 95 GLU A N 1
ATOM 704 C CA . GLU A 1 95 ? 4.652 -29.436 27.892 1.00 92.38 95 GLU A CA 1
ATOM 705 C C . GLU A 1 95 ? 4.286 -30.256 29.136 1.00 92.38 95 GLU A C 1
ATOM 707 O O . GLU A 1 95 ? 3.739 -31.357 29.028 1.00 92.38 95 GLU A O 1
ATOM 712 N N . LEU A 1 96 ? 4.518 -29.695 30.327 1.00 91.44 96 LEU A N 1
ATOM 713 C CA . LEU A 1 96 ? 4.188 -30.342 31.598 1.00 91.44 96 LEU A CA 1
ATOM 714 C C . LEU A 1 96 ? 2.676 -30.558 31.761 1.00 91.44 96 LEU A C 1
ATOM 716 O O . LEU A 1 96 ? 2.253 -31.600 32.265 1.00 91.44 96 LEU A O 1
ATOM 720 N N . ALA A 1 97 ? 1.850 -29.607 31.316 1.00 91.44 97 ALA A N 1
ATOM 721 C CA . ALA A 1 97 ? 0.395 -29.736 31.344 1.00 91.44 97 ALA A CA 1
ATOM 722 C C . ALA A 1 97 ? -0.108 -30.805 30.358 1.00 91.44 97 ALA A C 1
ATOM 724 O O . ALA A 1 97 ? -1.032 -31.554 30.681 1.00 91.44 97 ALA A O 1
ATOM 725 N N . ALA A 1 98 ? 0.517 -30.931 29.185 1.00 92.81 98 ALA A N 1
ATOM 726 C CA . ALA A 1 98 ? 0.204 -31.987 28.226 1.00 92.81 98 ALA A CA 1
ATOM 727 C C . ALA A 1 98 ? 0.550 -33.376 28.784 1.00 92.81 98 ALA A C 1
ATOM 729 O O . ALA A 1 98 ? -0.269 -34.296 28.707 1.00 92.81 98 ALA A O 1
ATOM 730 N N . GLU A 1 99 ? 1.716 -33.515 29.419 1.00 90.69 99 GLU A N 1
ATOM 731 C CA . GLU A 1 99 ? 2.125 -34.747 30.101 1.00 90.69 99 GLU A CA 1
ATOM 732 C C . GLU A 1 99 ? 1.174 -35.100 31.261 1.00 90.69 99 GLU A C 1
ATOM 734 O O . GLU A 1 99 ? 0.756 -36.251 31.413 1.00 90.69 99 GLU A O 1
ATOM 739 N N . LEU A 1 100 ? 0.754 -34.101 32.042 1.00 90.69 100 LEU A N 1
ATOM 740 C CA . LEU A 1 100 ? -0.218 -34.264 33.123 1.00 90.69 100 LEU A CA 1
ATOM 741 C C . LEU A 1 100 ? -1.562 -34.816 32.619 1.00 90.69 100 LEU A C 1
ATOM 743 O O . LEU A 1 100 ? -2.115 -35.750 33.211 1.00 90.69 100 LEU A O 1
ATOM 747 N N . VAL A 1 101 ? -2.094 -34.271 31.522 1.00 89.88 101 VAL A N 1
ATOM 748 C CA . VAL A 1 101 ? -3.339 -34.759 30.904 1.00 89.88 101 VAL A CA 1
ATOM 749 C C . VAL A 1 101 ? -3.158 -36.166 30.327 1.00 89.88 101 VAL A C 1
ATOM 751 O O . VAL A 1 101 ? -4.067 -36.996 30.439 1.00 89.88 101 VAL A O 1
ATOM 754 N N . HIS A 1 102 ? -1.989 -36.458 29.753 1.00 88.88 102 HIS A N 1
ATOM 755 C CA . HIS A 1 102 ? -1.660 -37.769 29.196 1.00 88.88 102 HIS A CA 1
ATOM 756 C C . HIS A 1 102 ? -1.638 -38.872 30.267 1.00 88.88 102 HIS A C 1
ATOM 758 O O . HIS A 1 102 ? -2.232 -39.930 30.065 1.00 88.88 102 HIS A O 1
ATOM 764 N N . TYR A 1 103 ? -1.029 -38.622 31.430 1.00 86.25 103 TYR A N 1
ATOM 765 C CA . TYR A 1 103 ? -0.987 -39.604 32.523 1.00 86.25 103 TYR A CA 1
ATOM 766 C C . TYR A 1 103 ? -2.257 -39.666 33.371 1.00 86.25 103 TYR A C 1
ATOM 768 O O . TYR A 1 103 ? -2.399 -40.568 34.197 1.00 86.25 103 TYR A O 1
ATOM 776 N N . THR A 1 104 ? -3.188 -38.732 33.200 1.00 84.19 104 THR A N 1
ATOM 777 C CA . THR A 1 104 ? -4.463 -38.771 33.915 1.00 84.19 104 THR A CA 1
ATOM 778 C C . THR A 1 104 ? -5.376 -39.827 33.289 1.00 84.19 104 THR A C 1
ATOM 780 O O . THR A 1 104 ? -5.641 -39.792 32.092 1.00 84.19 104 THR A O 1
ATOM 783 N N . VAL A 1 105 ? -5.897 -40.764 34.084 1.00 80.62 105 VAL A N 1
ATOM 784 C CA . VAL A 1 105 ? -6.829 -41.795 33.588 1.00 80.62 105 VAL A CA 1
ATOM 785 C C . VAL A 1 105 ? -8.117 -41.135 33.083 1.00 80.62 105 VAL A C 1
ATOM 787 O O . VAL A 1 105 ? -8.559 -40.141 33.652 1.00 80.62 105 VAL A O 1
ATOM 790 N N . LEU A 1 106 ? -8.726 -41.675 32.021 1.00 74.75 106 LEU A N 1
ATOM 791 C CA . LEU A 1 106 ? -9.948 -41.113 31.425 1.00 74.75 106 LEU A CA 1
ATOM 792 C C . LEU A 1 106 ? -11.085 -40.939 32.447 1.00 74.75 106 LEU A C 1
ATOM 794 O O . LEU A 1 106 ? -11.750 -39.917 32.434 1.00 74.75 106 LEU A O 1
ATOM 798 N N . SER A 1 107 ? -11.253 -41.887 33.371 1.00 73.12 107 SER A N 1
ATOM 799 C CA . SER A 1 107 ? -12.293 -41.862 34.407 1.00 73.12 107 SER A CA 1
ATOM 800 C C . SER A 1 107 ? -11.938 -41.043 35.662 1.00 73.12 107 SER A C 1
ATOM 802 O O . SER A 1 107 ? -12.643 -41.147 36.665 1.00 73.12 107 SER A O 1
ATOM 804 N N . ASP A 1 108 ? -10.819 -40.309 35.677 1.00 77.25 108 ASP A N 1
ATOM 805 C CA . ASP A 1 108 ? -10.423 -39.475 36.822 1.00 77.25 108 ASP A CA 1
ATOM 806 C C . ASP A 1 108 ? -11.296 -38.209 36.889 1.00 77.25 108 ASP A C 1
ATOM 808 O O . ASP A 1 108 ? -11.386 -37.457 35.918 1.00 77.25 108 ASP A O 1
ATOM 812 N N . ALA A 1 109 ? -11.893 -37.942 38.053 1.00 78.44 109 ALA A N 1
ATOM 813 C CA . ALA A 1 109 ? -12.734 -36.769 38.292 1.00 78.44 109 ALA A CA 1
ATOM 814 C C . ALA A 1 109 ? -11.981 -35.434 38.121 1.00 78.44 109 ALA A C 1
ATOM 816 O O . ALA A 1 109 ? -12.603 -34.421 37.818 1.00 78.44 109 ALA A O 1
ATOM 817 N N . GLU A 1 110 ? -10.651 -35.430 38.269 1.00 80.31 110 GLU A N 1
ATOM 818 C CA . GLU A 1 110 ? -9.809 -34.234 38.095 1.00 80.31 110 GLU A CA 1
ATOM 819 C C . GLU A 1 110 ? -9.366 -34.005 36.639 1.00 80.31 110 GLU A C 1
ATOM 821 O O . GLU A 1 110 ? -8.735 -32.992 36.318 1.00 80.31 110 GLU A O 1
ATOM 826 N N . ARG A 1 111 ? -9.669 -34.940 35.726 1.00 83.44 111 ARG A N 1
ATOM 827 C CA . ARG A 1 111 ? -9.289 -34.833 34.309 1.00 83.44 111 ARG A CA 1
ATOM 828 C C . ARG A 1 111 ? -9.835 -33.568 33.630 1.00 83.44 111 ARG A C 1
ATOM 830 O O . ARG A 1 111 ? -9.044 -32.936 32.921 1.00 83.44 111 ARG A O 1
ATOM 837 N N . PRO A 1 112 ? -11.104 -33.157 33.835 1.00 84.88 112 PRO A N 1
ATOM 838 C CA . PRO A 1 112 ? -11.627 -31.902 33.296 1.00 84.88 112 PRO A CA 1
ATOM 839 C C . PRO A 1 112 ? -10.783 -30.689 33.707 1.00 84.88 112 PRO A C 1
ATOM 841 O O . PRO A 1 112 ? -10.335 -29.933 32.847 1.00 84.88 112 PRO A O 1
ATOM 844 N N . THR A 1 113 ? -10.471 -30.563 35.000 1.00 84.62 113 THR A N 1
ATOM 845 C CA . THR A 1 113 ? -9.678 -29.458 35.560 1.00 84.62 113 THR A CA 1
ATOM 846 C C . THR A 1 113 ? -8.278 -29.401 34.950 1.00 84.62 113 THR A C 1
ATOM 848 O O . THR A 1 113 ? -7.837 -28.348 34.495 1.00 84.62 113 THR A O 1
ATOM 851 N N . ARG A 1 114 ? -7.589 -30.547 34.851 1.00 87.62 114 ARG A N 1
ATOM 852 C CA . ARG A 1 114 ? -6.243 -30.628 34.248 1.00 87.62 114 ARG A CA 1
ATOM 853 C C . ARG A 1 114 ? -6.251 -30.313 32.751 1.00 87.62 114 ARG A C 1
ATOM 855 O O . ARG A 1 114 ? -5.343 -29.652 32.252 1.00 87.62 114 ARG A O 1
ATOM 862 N N . THR A 1 115 ? -7.283 -30.765 32.039 1.00 89.56 115 THR A N 1
ATOM 863 C CA . THR A 1 115 ? -7.454 -30.491 30.603 1.00 89.56 115 THR A CA 1
ATOM 864 C C . THR A 1 115 ? -7.741 -29.010 30.362 1.00 89.56 115 THR A C 1
ATOM 866 O O . THR A 1 115 ? -7.213 -28.430 29.414 1.00 89.56 115 THR A O 1
ATOM 869 N N . HIS A 1 116 ? -8.505 -28.368 31.249 1.00 89.12 116 HIS A N 1
ATOM 870 C CA . HIS A 1 116 ? -8.722 -26.924 31.223 1.00 89.12 116 HIS A CA 1
ATOM 871 C C . HIS A 1 116 ? -7.415 -26.152 31.439 1.00 89.12 116 HIS A C 1
ATOM 873 O O . HIS A 1 116 ? -7.148 -25.221 30.683 1.00 89.12 116 HIS A O 1
ATOM 879 N N . THR A 1 117 ? -6.561 -26.565 32.383 1.00 89.06 117 THR A N 1
ATOM 880 C CA . THR A 1 117 ? -5.244 -25.935 32.586 1.00 89.06 117 THR A CA 1
ATOM 881 C C . THR A 1 117 ? -4.407 -25.944 31.306 1.00 89.06 117 THR A C 1
ATOM 883 O O . THR A 1 117 ? -3.854 -24.913 30.926 1.00 89.06 117 THR A O 1
ATOM 886 N N . LEU A 1 118 ? -4.358 -27.078 30.596 1.00 93.50 118 LEU A N 1
ATOM 887 C CA . LEU A 1 118 ? -3.681 -27.172 29.300 1.00 93.50 118 LEU A CA 1
ATOM 888 C C . LEU A 1 118 ? -4.318 -26.245 28.250 1.00 93.50 118 LEU A C 1
ATOM 890 O O . LEU A 1 118 ? -3.606 -25.520 27.556 1.00 93.50 118 LEU A O 1
ATOM 894 N N . ALA A 1 119 ? -5.649 -26.244 28.145 1.00 92.12 119 ALA A N 1
ATOM 895 C CA . ALA A 1 119 ? -6.375 -25.398 27.199 1.00 92.12 119 ALA A CA 1
ATOM 896 C C . ALA A 1 119 ? -6.122 -23.899 27.443 1.00 92.12 119 ALA A C 1
ATOM 898 O O . ALA A 1 119 ? -5.909 -23.147 26.489 1.00 92.12 119 ALA A O 1
ATOM 899 N N . SER A 1 120 ? -6.099 -23.488 28.713 1.00 89.00 120 SER A N 1
ATOM 900 C CA . SER A 1 120 ? -5.832 -22.118 29.154 1.00 89.00 120 SER A CA 1
ATOM 901 C C . SER A 1 120 ? -4.407 -21.687 28.787 1.00 89.00 120 SER A C 1
ATOM 903 O O . SER A 1 120 ? -4.235 -20.662 28.129 1.00 89.00 120 SER A O 1
ATOM 905 N N . LEU A 1 121 ? -3.397 -22.518 29.084 1.00 89.06 121 LEU A N 1
ATOM 906 C CA . LEU A 1 121 ? -1.992 -22.250 28.738 1.00 89.06 121 LEU A CA 1
ATOM 907 C C . LEU A 1 121 ? -1.763 -22.138 27.224 1.00 89.06 121 LEU A C 1
ATOM 909 O O . LEU A 1 121 ? -1.062 -21.232 26.775 1.00 89.06 121 LEU A O 1
ATOM 913 N N . LEU A 1 122 ? -2.384 -23.015 26.428 1.00 90.56 122 LEU A N 1
ATOM 914 C CA . LEU A 1 122 ? -2.353 -22.925 24.963 1.00 90.56 122 LEU A CA 1
ATOM 915 C C . LEU A 1 122 ? -2.994 -21.623 24.460 1.00 90.56 122 LEU A C 1
ATOM 917 O O . LEU A 1 122 ? -2.477 -21.005 23.532 1.00 90.56 122 LEU A O 1
ATOM 921 N N . GLY A 1 123 ? -4.082 -21.178 25.095 1.00 84.62 123 GLY A N 1
ATOM 922 C CA . GLY A 1 123 ? -4.710 -19.887 24.813 1.00 84.62 123 GLY A CA 1
ATOM 923 C C . GLY A 1 123 ? -3.783 -18.707 25.115 1.00 84.62 123 GLY A C 1
ATOM 924 O O . GLY A 1 123 ? -3.601 -17.837 24.267 1.00 84.62 123 GLY A O 1
ATOM 925 N N . THR A 1 124 ? -3.132 -18.700 26.282 1.00 82.19 124 THR A N 1
ATOM 926 C CA . THR A 1 124 ? -2.136 -17.674 26.640 1.00 82.19 124 THR A CA 1
ATOM 927 C C . THR A 1 124 ? -0.963 -17.662 25.660 1.00 82.19 124 THR A C 1
ATOM 929 O O . THR A 1 124 ? -0.517 -16.596 25.235 1.00 82.19 124 THR A O 1
ATOM 932 N N . ARG A 1 125 ? -0.489 -18.841 25.241 1.00 83.75 125 ARG A N 1
ATOM 933 C CA . ARG A 1 125 ? 0.591 -18.964 24.258 1.00 83.75 125 ARG A CA 1
ATOM 934 C C . ARG A 1 125 ? 0.181 -18.429 22.886 1.00 83.75 125 ARG A C 1
ATOM 936 O O . ARG A 1 125 ? 0.933 -17.664 22.284 1.00 83.75 125 ARG A O 1
ATOM 943 N N . PHE A 1 126 ? -1.034 -18.734 22.433 1.00 81.81 126 PHE A N 1
ATOM 944 C CA . PHE A 1 126 ? -1.596 -18.130 21.226 1.00 81.81 126 PHE A CA 1
ATOM 945 C C . PHE A 1 126 ? -1.653 -16.600 21.327 1.00 81.81 126 PHE A C 1
ATOM 947 O O . PHE A 1 126 ? -1.238 -15.918 20.397 1.00 81.81 126 PHE A O 1
ATOM 954 N N . GLN A 1 127 ? -2.098 -16.041 22.453 1.00 76.06 127 GLN A N 1
ATOM 955 C CA . GLN A 1 127 ? -2.184 -14.585 22.617 1.00 76.06 127 GLN A CA 1
ATOM 956 C C . GLN A 1 127 ? -0.821 -13.888 22.490 1.00 76.06 127 GLN A C 1
ATOM 958 O O . GLN A 1 127 ? -0.757 -12.794 21.931 1.00 76.06 127 GLN A O 1
ATOM 963 N N . LEU A 1 128 ? 0.259 -14.526 22.952 1.00 72.25 128 LEU A N 1
ATOM 964 C CA . LEU A 1 128 ? 1.615 -13.974 22.887 1.00 72.25 128 LEU A CA 1
ATOM 965 C C . LEU A 1 128 ? 2.293 -14.166 21.522 1.00 72.25 128 LEU A C 1
ATOM 967 O O . LEU A 1 128 ? 2.963 -13.249 21.056 1.00 72.25 128 LEU A O 1
ATOM 971 N N . PHE A 1 129 ? 2.124 -15.326 20.877 1.00 77.50 129 PHE A N 1
ATOM 972 C CA . PHE A 1 129 ? 2.882 -15.681 19.662 1.00 77.50 129 PHE A CA 1
ATOM 973 C C . PHE A 1 129 ? 2.040 -15.801 18.390 1.00 77.50 129 PHE A C 1
ATOM 975 O O . PHE A 1 129 ? 2.591 -16.026 17.316 1.00 77.50 129 PHE A O 1
ATOM 982 N N . GLN A 1 130 ? 0.715 -15.686 18.496 1.00 74.75 130 GLN A N 1
ATOM 983 C CA . GLN A 1 130 ? -0.240 -15.739 17.383 1.00 74.75 130 GLN A CA 1
ATOM 984 C C . GLN A 1 130 ? -0.133 -17.021 16.528 1.00 74.75 130 GLN A C 1
ATOM 986 O O . GLN A 1 130 ? -0.431 -17.031 15.334 1.00 74.75 130 GLN A O 1
ATOM 991 N N . GLN A 1 131 ? 0.267 -18.141 17.144 1.00 78.00 131 GLN A N 1
ATOM 992 C CA . GLN A 1 131 ? 0.399 -19.438 16.474 1.00 78.00 131 GLN A CA 1
ATOM 993 C C . GLN A 1 131 ? -0.961 -20.140 16.343 1.00 78.00 131 GLN A C 1
ATOM 995 O O . GLN A 1 131 ? -1.489 -20.692 17.307 1.00 78.00 131 GLN A O 1
ATOM 1000 N N . ALA A 1 132 ? -1.516 -20.180 15.128 1.00 82.88 132 ALA A N 1
ATOM 1001 C CA . ALA A 1 132 ? -2.834 -20.768 14.857 1.00 82.88 132 ALA A CA 1
ATOM 1002 C C . ALA A 1 132 ? -3.061 -22.206 15.401 1.00 82.88 132 ALA A C 1
ATOM 1004 O O . ALA A 1 132 ? -4.166 -22.469 15.884 1.00 82.88 132 ALA A O 1
ATOM 1005 N N . PRO A 1 133 ? -2.074 -23.132 15.391 1.00 89.94 133 PRO A N 1
ATOM 1006 C CA . PRO A 1 133 ? -2.258 -24.474 15.953 1.00 89.94 133 PRO A CA 1
ATOM 1007 C C . PRO A 1 133 ? -2.552 -24.494 17.458 1.00 89.94 133 PRO A C 1
ATOM 1009 O O . PRO A 1 133 ? -3.213 -25.411 17.946 1.00 89.94 133 PRO A O 1
ATOM 1012 N N . ASP A 1 134 ? -2.076 -23.505 18.213 1.00 88.31 134 ASP A N 1
ATOM 1013 C CA . ASP A 1 134 ? -2.321 -23.433 19.657 1.00 88.31 134 ASP A CA 1
ATOM 1014 C C . ASP A 1 134 ? -3.766 -23.072 19.965 1.00 88.31 134 ASP A C 1
ATOM 1016 O O . ASP A 1 134 ? -4.385 -23.682 20.840 1.00 88.31 134 ASP A O 1
ATOM 1020 N N . LEU A 1 135 ? -4.330 -22.149 19.185 1.00 89.81 135 LEU A N 1
ATOM 1021 C CA . LEU A 1 135 ? -5.730 -21.766 19.291 1.00 89.81 135 LEU A CA 1
ATOM 1022 C C . LEU A 1 135 ? -6.659 -22.947 18.990 1.00 89.81 135 LEU A C 1
ATOM 1024 O O . LEU A 1 135 ? -7.576 -23.227 19.762 1.00 89.81 135 LEU A O 1
ATOM 1028 N N . ASP A 1 136 ? -6.395 -23.683 17.908 1.00 93.19 136 ASP A N 1
ATOM 1029 C CA . ASP A 1 136 ? -7.205 -24.848 17.537 1.00 93.19 136 ASP A CA 1
ATOM 1030 C C . ASP A 1 136 ? -7.130 -25.962 18.595 1.00 93.19 136 ASP A C 1
ATOM 1032 O O . ASP A 1 136 ? -8.158 -26.554 18.940 1.00 93.19 136 ASP A O 1
ATOM 1036 N N . ARG A 1 137 ? -5.945 -26.213 19.173 1.00 94.31 137 ARG A N 1
ATOM 1037 C CA . ARG A 1 137 ? -5.788 -27.180 20.273 1.00 94.31 137 ARG A CA 1
ATOM 1038 C C . ARG A 1 137 ? -6.499 -26.730 21.548 1.00 94.31 137 ARG A C 1
ATOM 1040 O O . ARG A 1 137 ? -7.160 -27.545 22.189 1.00 94.31 137 ARG A O 1
ATOM 1047 N N . SER A 1 138 ? -6.416 -25.448 21.895 1.00 94.00 138 SER A N 1
ATOM 1048 C CA . SER A 1 138 ? -7.144 -24.876 23.034 1.00 94.00 138 SER A CA 1
ATOM 1049 C C . SER A 1 138 ? -8.659 -25.086 22.883 1.00 94.00 138 SER A C 1
ATOM 1051 O O . SER A 1 138 ? -9.301 -25.662 23.764 1.00 94.00 138 SER A O 1
ATOM 1053 N N . ILE A 1 139 ? -9.219 -24.733 21.720 1.00 93.44 139 ILE A N 1
ATOM 1054 C CA . ILE A 1 139 ? -10.638 -24.925 21.369 1.00 93.44 139 ILE A CA 1
ATOM 1055 C C . ILE A 1 139 ? -11.044 -26.397 21.458 1.00 93.44 139 ILE A C 1
ATOM 1057 O O . ILE A 1 139 ? -12.102 -26.704 22.008 1.00 93.44 139 ILE A O 1
ATOM 1061 N N . HIS A 1 140 ? -10.218 -27.308 20.935 1.00 93.56 140 HIS A N 1
ATOM 1062 C CA . HIS A 1 140 ? -10.477 -28.745 21.001 1.00 93.56 140 HIS A CA 1
ATOM 1063 C C . HIS A 1 140 ? -10.584 -29.238 22.450 1.00 93.56 140 HIS A C 1
ATOM 1065 O O . HIS A 1 140 ? -11.528 -29.950 22.794 1.00 93.56 140 HIS A O 1
ATOM 1071 N N . HIS A 1 141 ? -9.662 -28.819 23.320 1.00 92.12 141 HIS A N 1
ATOM 1072 C CA . HIS A 1 141 ? -9.682 -29.206 24.726 1.00 92.12 141 HIS A CA 1
ATOM 1073 C C . HIS A 1 141 ? -10.906 -28.656 25.467 1.00 92.12 141 HIS A C 1
ATOM 1075 O O . HIS A 1 141 ? -11.595 -29.441 26.119 1.00 92.12 141 HIS A O 1
ATOM 1081 N N . TYR A 1 142 ? -11.259 -27.375 25.310 1.00 92.25 142 TYR A N 1
ATOM 1082 C CA . TYR A 1 142 ? -12.494 -26.842 25.904 1.00 92.25 142 TYR A CA 1
ATOM 1083 C C . TYR A 1 142 ? -13.751 -27.563 25.400 1.00 92.25 142 TYR A C 1
ATOM 1085 O O . TYR A 1 142 ? -14.627 -27.901 26.198 1.00 92.25 142 TYR A O 1
ATOM 1093 N N . ALA A 1 143 ? -13.825 -27.858 24.098 1.00 90.94 143 ALA A N 1
ATOM 1094 C CA . ALA A 1 143 ? -14.929 -28.626 23.531 1.00 90.94 143 ALA A CA 1
ATOM 1095 C C . ALA A 1 143 ? -15.031 -30.019 24.173 1.00 90.94 143 ALA A C 1
ATOM 1097 O O . ALA A 1 143 ? -16.121 -30.428 24.562 1.00 90.94 143 ALA A O 1
ATOM 1098 N N . SER A 1 144 ? -13.900 -30.710 24.351 1.00 88.44 144 SER A N 1
ATOM 1099 C CA . SER A 1 144 ? -13.855 -32.056 24.939 1.00 88.44 144 SER A CA 1
ATOM 1100 C C . SER A 1 144 ? -14.286 -32.114 26.408 1.00 88.44 144 SER A C 1
ATOM 1102 O O . SER A 1 144 ? -14.789 -33.145 26.846 1.00 88.44 144 SER A O 1
ATOM 1104 N N . ILE A 1 145 ? -14.099 -31.028 27.164 1.00 87.50 145 ILE A N 1
ATOM 1105 C CA . ILE A 1 145 ? -14.482 -30.939 28.582 1.00 87.50 145 ILE A CA 1
ATOM 1106 C C . ILE A 1 145 ? -15.991 -30.693 28.732 1.00 87.50 145 ILE A C 1
ATOM 1108 O O . ILE A 1 145 ? -16.615 -31.138 29.697 1.00 87.50 145 ILE A O 1
ATOM 1112 N N . LEU A 1 146 ? -16.582 -29.958 27.785 1.00 84.81 146 LEU A N 1
ATOM 1113 C CA . LEU A 1 146 ? -17.984 -29.536 27.828 1.00 84.81 146 LEU A CA 1
ATOM 1114 C C . LEU A 1 146 ? -18.934 -30.485 27.080 1.00 84.81 146 LEU A C 1
ATOM 1116 O O . LEU A 1 146 ? -20.148 -30.388 27.281 1.00 84.81 146 LEU A O 1
ATOM 1120 N N . ASP A 1 147 ? -18.404 -31.379 26.242 1.00 82.06 147 ASP A N 1
ATOM 1121 C CA . ASP A 1 147 ? -19.157 -32.391 25.500 1.00 82.06 147 ASP A CA 1
ATOM 1122 C C . ASP A 1 147 ? -19.613 -33.540 26.422 1.00 82.06 147 ASP A C 1
ATOM 1124 O O . ASP A 1 147 ? -18.771 -34.287 26.917 1.00 82.06 147 ASP A O 1
ATOM 1128 N N . PRO A 1 148 ? -20.928 -33.747 26.632 1.00 70.69 148 PRO A N 1
ATOM 1129 C CA . PRO A 1 148 ? -21.460 -34.835 27.459 1.00 70.69 148 PRO A CA 1
ATOM 1130 C C . PRO A 1 148 ? -21.034 -36.242 27.017 1.00 70.69 148 PRO A C 1
ATOM 1132 O O . PRO A 1 148 ? -21.013 -37.150 27.842 1.00 70.69 148 PRO A O 1
ATOM 1135 N N . SER A 1 149 ? -20.710 -36.426 25.734 1.00 68.31 149 SER A N 1
ATOM 1136 C CA . SER A 1 149 ? -20.327 -37.719 25.152 1.00 68.31 149 SER A CA 1
ATOM 1137 C C . SER A 1 149 ? -18.828 -38.024 25.261 1.00 68.31 149 SER A C 1
ATOM 1139 O O . SER A 1 149 ? -18.394 -39.148 25.003 1.00 68.31 149 SER A O 1
ATOM 1141 N N . SER A 1 150 ? -18.030 -37.037 25.670 1.00 68.62 150 SER A N 1
ATOM 1142 C CA . SER A 1 150 ? -16.584 -37.164 25.788 1.00 68.62 150 SER A CA 1
ATOM 1143 C C . SER A 1 150 ? -16.185 -37.898 27.074 1.00 68.62 150 SER A C 1
ATOM 1145 O O . SER A 1 150 ? -16.704 -37.599 28.150 1.00 68.62 150 SER A O 1
ATOM 1147 N N . PRO A 1 151 ? -15.177 -38.787 27.034 1.00 59.53 151 PRO A N 1
ATOM 1148 C CA . PRO A 1 151 ? -14.614 -39.388 28.242 1.00 59.53 151 PRO A CA 1
ATOM 1149 C C . PRO A 1 151 ? -13.887 -38.368 29.138 1.00 59.53 151 PRO A C 1
ATOM 1151 O O . PRO A 1 151 ? -13.540 -38.695 30.265 1.00 59.53 151 PRO A O 1
ATOM 1154 N N . ALA A 1 152 ? -13.644 -37.143 28.656 1.00 59.12 152 ALA A N 1
ATOM 1155 C CA . ALA A 1 152 ? -13.111 -36.024 29.440 1.00 59.12 152 ALA A CA 1
ATOM 1156 C C . ALA A 1 152 ? -14.208 -35.080 29.980 1.00 59.12 152 ALA A C 1
ATOM 1158 O O . ALA A 1 152 ? -13.885 -34.013 30.505 1.00 59.12 152 ALA A O 1
ATOM 1159 N N . SER A 1 153 ? -15.484 -35.449 29.825 1.00 64.31 153 SER A N 1
ATOM 1160 C CA . SER A 1 153 ? -16.637 -34.624 30.183 1.00 64.31 153 SER A CA 1
ATOM 1161 C C . SER A 1 153 ? -16.764 -34.373 31.682 1.00 64.31 153 SER A C 1
ATOM 1163 O O . SER A 1 153 ? -16.524 -35.246 32.518 1.00 64.31 153 SER A O 1
ATOM 1165 N N . PHE A 1 154 ? -17.221 -33.173 32.024 1.00 63.47 154 PHE A N 1
ATOM 1166 C CA . PHE A 1 154 ? -17.621 -32.819 33.379 1.00 63.47 154 PHE A CA 1
ATOM 1167 C C . PHE A 1 154 ? -19.007 -33.384 33.737 1.00 63.47 154 PHE A C 1
ATOM 1169 O O . PHE A 1 154 ? -20.021 -32.941 33.197 1.00 63.47 154 PHE A O 1
ATOM 1176 N N . THR A 1 155 ? -19.065 -34.304 34.708 1.00 58.28 155 THR A N 1
ATOM 1177 C CA . THR A 1 155 ? -20.290 -35.021 35.123 1.00 58.28 155 THR A CA 1
ATOM 1178 C C . THR A 1 155 ? -21.060 -34.390 36.296 1.00 58.28 155 THR A C 1
ATOM 1180 O O . THR A 1 155 ? -22.025 -34.974 36.782 1.00 58.28 155 THR A O 1
ATOM 1183 N N . GLY A 1 156 ? -20.718 -33.169 36.725 1.00 52.12 156 GLY A N 1
ATOM 1184 C CA . GLY A 1 156 ? -21.633 -32.345 37.531 1.00 52.12 156 GLY A CA 1
ATOM 1185 C C . GLY A 1 156 ? -21.545 -32.443 39.058 1.00 52.12 156 GLY A C 1
ATOM 1186 O O . GLY A 1 156 ? -22.381 -31.844 39.726 1.00 52.12 156 GLY A O 1
ATOM 1187 N N . GLN A 1 157 ? -20.548 -33.107 39.650 1.00 43.00 157 GLN A N 1
ATOM 1188 C CA . GLN A 1 157 ? -20.320 -33.026 41.101 1.00 43.00 157 GLN A CA 1
ATOM 1189 C C . GLN A 1 157 ? -19.000 -32.317 41.408 1.00 43.00 157 GLN A C 1
ATOM 1191 O O . GLN A 1 157 ? -17.919 -32.872 41.231 1.00 43.00 157 GLN A O 1
ATOM 1196 N N . HIS A 1 158 ? -19.095 -31.075 41.889 1.00 45.19 158 HIS A N 1
ATOM 1197 C CA . HIS A 1 158 ? -17.986 -30.411 42.572 1.00 45.19 158 HIS A CA 1
ATOM 1198 C C . HIS A 1 158 ? -17.540 -31.293 43.753 1.00 45.19 158 HIS A C 1
ATOM 1200 O O . HIS A 1 158 ? -18.394 -31.655 44.570 1.00 45.19 158 HIS A O 1
ATOM 1206 N N . PRO A 1 159 ? -16.242 -31.583 43.941 1.00 36.72 159 PRO A N 1
ATOM 1207 C CA . PRO A 1 159 ? -15.767 -32.014 45.243 1.00 36.72 159 PRO A CA 1
ATOM 1208 C C . PRO A 1 159 ? -15.957 -30.827 46.193 1.00 36.72 159 PRO A C 1
ATOM 1210 O O . PRO A 1 159 ? -15.249 -29.821 46.106 1.00 36.72 159 PRO A O 1
ATOM 1213 N N . GLN A 1 160 ? -16.953 -30.896 47.077 1.00 34.66 160 GLN A N 1
ATOM 1214 C CA . GLN A 1 160 ? -17.017 -29.959 48.187 1.00 34.66 160 GLN A CA 1
ATOM 1215 C C . GLN A 1 160 ? -15.781 -30.154 49.072 1.00 34.66 160 GLN A C 1
ATOM 1217 O O . GLN A 1 160 ? -15.562 -31.224 49.629 1.00 34.66 160 GLN A O 1
ATOM 1222 N N . GLY A 1 161 ? -15.017 -29.076 49.240 1.00 32.88 161 GLY A N 1
ATOM 1223 C CA . GLY A 1 161 ? -14.288 -28.805 50.472 1.00 32.88 161 GLY A CA 1
ATOM 1224 C C . GLY A 1 161 ? -12.967 -29.542 50.680 1.00 32.88 161 GLY A C 1
ATOM 1225 O O . GLY A 1 161 ? -12.883 -30.468 51.476 1.00 32.88 161 GLY A O 1
ATOM 1226 N N . HIS A 1 162 ? -11.881 -28.946 50.194 1.00 28.28 162 HIS A N 1
ATOM 1227 C CA . HIS A 1 162 ? -10.701 -28.801 51.045 1.00 28.28 162 HIS A CA 1
ATOM 1228 C C . HIS A 1 162 ? -10.265 -27.338 51.078 1.00 28.28 162 HIS A C 1
ATOM 1230 O O . HIS A 1 162 ? -9.449 -26.885 50.282 1.00 28.28 162 HIS A O 1
ATOM 1236 N N . LYS A 1 163 ? -10.793 -26.603 52.066 1.00 34.12 163 LYS A N 1
ATOM 1237 C CA . LYS A 1 163 ? -10.114 -25.424 52.606 1.00 34.12 163 LYS A CA 1
ATOM 1238 C C . LYS A 1 163 ? -8.752 -25.890 53.131 1.00 34.12 163 LYS A C 1
ATOM 1240 O O . LYS A 1 163 ? -8.675 -26.457 54.219 1.00 34.12 163 LYS A O 1
ATOM 1245 N N . ARG A 1 164 ? -7.679 -25.672 52.375 1.00 28.83 164 ARG A N 1
ATOM 1246 C CA . ARG A 1 164 ? -6.328 -25.596 52.936 1.00 28.83 164 ARG A CA 1
ATOM 1247 C C . ARG A 1 164 ? -5.884 -24.150 52.833 1.00 28.83 164 ARG A C 1
ATOM 1249 O O . ARG A 1 164 ? -5.741 -23.619 51.740 1.00 28.83 164 ARG A O 1
ATOM 1256 N N . GLY A 1 165 ? -5.774 -23.522 54.002 1.00 26.59 165 GLY A N 1
ATOM 1257 C CA . GLY A 1 165 ? -5.289 -22.162 54.154 1.00 26.59 165 GLY A CA 1
ATOM 1258 C C . GLY A 1 165 ? -3.886 -22.020 53.576 1.00 26.59 165 GLY A C 1
ATOM 1259 O O . GLY A 1 165 ? -3.026 -22.874 53.784 1.00 26.59 165 GLY A O 1
ATOM 1260 N N . GLY A 1 166 ? -3.701 -20.939 52.835 1.00 22.69 166 GLY A N 1
ATOM 1261 C CA . GLY A 1 166 ? -2.459 -20.553 52.189 1.00 22.69 166 GLY A CA 1
ATOM 1262 C C . GLY A 1 166 ? -2.760 -19.352 51.306 1.00 22.69 166 GLY A C 1
ATOM 1263 O O . GLY A 1 166 ? -3.499 -19.458 50.338 1.00 22.69 166 GLY A O 1
ATOM 1264 N N . SER A 1 167 ? -2.278 -18.196 51.729 1.00 26.16 167 SER A N 1
ATOM 1265 C CA . SER A 1 167 ? -2.444 -16.880 51.120 1.00 26.16 167 SER A CA 1
ATOM 1266 C C . SER A 1 167 ? -2.149 -16.833 49.613 1.00 26.16 167 SER A C 1
ATOM 1268 O O . SER A 1 167 ? -1.076 -17.251 49.193 1.00 26.16 167 SER A O 1
ATOM 1270 N N . GLY A 1 168 ? -3.050 -16.201 48.850 1.00 27.17 168 GLY A N 1
ATOM 1271 C CA . GLY A 1 168 ? -2.723 -15.481 47.613 1.00 27.17 168 GLY A CA 1
ATOM 1272 C C . GLY A 1 168 ? -2.558 -16.304 46.331 1.00 27.17 168 GLY A C 1
ATOM 1273 O O . GLY A 1 168 ? -1.452 -16.388 45.815 1.00 27.17 168 GLY A O 1
ATOM 1274 N N . ALA A 1 169 ? -3.655 -16.832 45.779 1.00 26.08 169 ALA A N 1
ATOM 1275 C CA . ALA A 1 169 ? -3.841 -17.028 44.333 1.00 26.08 169 ALA A CA 1
ATOM 1276 C C . ALA A 1 169 ? -5.332 -17.301 44.044 1.00 26.08 169 ALA A C 1
ATOM 1278 O O . ALA A 1 169 ? -5.904 -18.266 44.549 1.00 26.08 169 ALA A O 1
ATOM 1279 N N . GLU A 1 170 ? -5.965 -16.446 43.242 1.00 30.02 170 GLU A N 1
ATOM 1280 C CA . GLU A 1 170 ? -7.393 -16.437 42.871 1.00 30.02 170 GLU A CA 1
ATOM 1281 C C . GLU A 1 170 ? -7.802 -17.589 41.918 1.00 30.02 170 GLU A C 1
ATOM 1283 O O . GLU A 1 170 ? -8.472 -17.379 40.914 1.00 30.02 170 GLU A O 1
ATOM 1288 N N . GLY A 1 171 ? -7.394 -18.829 42.204 1.00 34.69 171 GLY A N 1
ATOM 1289 C CA . GLY A 1 171 ? -7.598 -19.989 41.317 1.00 34.69 171 GLY A CA 1
ATOM 1290 C C . GLY A 1 171 ? -8.392 -21.157 41.909 1.00 34.69 171 GLY A C 1
ATOM 1291 O O . GLY A 1 171 ? -8.448 -22.227 41.307 1.00 34.69 171 GLY A O 1
ATOM 1292 N N . ALA A 1 172 ? -8.985 -21.014 43.096 1.00 29.83 172 ALA A N 1
ATOM 1293 C CA . ALA A 1 172 ? -9.608 -22.129 43.810 1.00 29.83 172 ALA A CA 1
ATOM 1294 C C . ALA A 1 172 ? -11.123 -22.233 43.539 1.00 29.83 172 ALA A C 1
ATOM 1296 O O . ALA A 1 172 ? -11.936 -21.771 44.337 1.00 29.83 172 ALA A O 1
ATOM 1297 N N . GLY A 1 173 ? -11.488 -22.883 42.424 1.00 41.16 173 GLY A N 1
ATOM 1298 C CA . GLY A 1 173 ? -12.849 -23.371 42.145 1.00 41.16 173 GLY A CA 1
ATOM 1299 C C . GLY A 1 173 ? -13.487 -22.853 40.851 1.00 41.16 173 GLY A C 1
ATOM 1300 O O . GLY A 1 173 ? -14.579 -22.294 40.897 1.00 41.16 173 GLY A O 1
ATOM 1301 N N . ALA A 1 174 ? -12.837 -23.016 39.695 1.00 53.28 174 ALA A N 1
ATOM 1302 C CA . ALA A 1 174 ? -13.450 -22.666 38.411 1.00 53.28 174 ALA A CA 1
ATOM 1303 C C . ALA A 1 174 ? -14.571 -23.667 38.063 1.00 53.28 174 ALA A C 1
ATOM 1305 O O . ALA A 1 174 ? -14.300 -24.805 37.687 1.00 53.28 174 ALA A O 1
ATOM 1306 N N . GLY A 1 175 ? -15.828 -23.246 38.229 1.00 68.50 175 GLY A N 1
ATOM 1307 C CA . GLY A 1 175 ? -17.004 -24.006 37.802 1.00 68.50 175 GLY A CA 1
ATOM 1308 C C . GLY A 1 175 ? -17.102 -24.132 36.277 1.00 68.50 175 GLY A C 1
ATOM 1309 O O . GLY A 1 175 ? -16.407 -23.438 35.528 1.00 68.50 175 GLY A O 1
ATOM 1310 N N . ARG A 1 176 ? -18.009 -25.000 35.812 1.00 79.38 176 ARG A N 1
ATOM 1311 C CA . ARG A 1 176 ? -18.301 -25.258 34.387 1.00 79.38 176 ARG A CA 1
ATOM 1312 C C . ARG A 1 176 ? -18.509 -23.959 33.592 1.00 79.38 176 ARG A C 1
ATOM 1314 O O . ARG A 1 176 ? -18.098 -23.867 32.439 1.00 79.38 176 ARG A O 1
ATOM 1321 N N . GLU A 1 177 ? -19.109 -22.949 34.212 1.00 85.31 177 GLU A N 1
ATOM 1322 C CA . GLU A 1 177 ? -19.420 -21.639 33.639 1.00 85.31 177 GLU A CA 1
ATOM 1323 C C . GLU A 1 177 ? -18.165 -20.808 33.321 1.00 85.31 177 GLU A C 1
ATOM 1325 O O . GLU A 1 177 ? -18.136 -20.104 32.312 1.00 85.31 177 GLU A O 1
ATOM 1330 N N . THR A 1 178 ? -17.096 -20.920 34.118 1.00 84.06 178 THR A N 1
ATOM 1331 C CA . THR A 1 178 ? -15.806 -20.273 33.817 1.00 84.06 178 THR A CA 1
ATOM 1332 C C . THR A 1 178 ? -15.174 -20.886 32.571 1.00 84.06 178 THR A C 1
ATOM 1334 O O . THR A 1 178 ? -14.695 -20.164 31.699 1.00 84.06 178 THR A O 1
ATOM 1337 N N . TRP A 1 179 ? -15.247 -22.212 32.425 1.00 87.56 179 TRP A N 1
ATOM 1338 C CA . TRP A 1 179 ? -14.742 -22.892 31.230 1.00 87.56 179 TRP A CA 1
ATOM 1339 C C . TRP A 1 179 ? -15.554 -22.542 29.984 1.00 87.56 179 TRP A C 1
ATOM 1341 O O . TRP A 1 179 ? -14.972 -22.371 28.916 1.00 87.56 179 TRP A O 1
ATOM 1351 N N . MET A 1 180 ? -16.879 -22.384 30.105 1.00 90.38 180 MET A N 1
ATOM 1352 C CA . MET A 1 180 ? -17.715 -21.889 29.004 1.00 90.38 180 MET A CA 1
ATOM 1353 C C . MET A 1 180 ? -17.301 -20.484 28.560 1.00 90.38 180 MET A C 1
ATOM 1355 O O . MET A 1 180 ? -17.228 -20.226 27.360 1.00 90.38 180 MET A O 1
ATOM 1359 N N . PHE A 1 181 ? -17.008 -19.593 29.509 1.00 90.25 181 PHE A N 1
ATOM 1360 C CA . PHE A 1 181 ? -16.566 -18.233 29.210 1.00 90.25 181 PHE A CA 1
ATOM 1361 C C . PHE A 1 181 ? -15.201 -18.196 28.510 1.00 90.25 181 PHE A C 1
ATOM 1363 O O . PHE A 1 181 ? -15.041 -17.545 27.481 1.00 90.25 181 PHE A O 1
ATOM 1370 N N . GLU A 1 182 ? -14.208 -18.925 29.012 1.00 88.94 182 GLU A N 1
ATOM 1371 C CA . GLU A 1 182 ? -12.905 -18.978 28.341 1.00 88.94 182 GLU A CA 1
ATOM 1372 C C . GLU A 1 182 ? -12.999 -19.649 26.967 1.00 88.94 182 GLU A C 1
ATOM 1374 O O . GLU A 1 182 ? -12.342 -19.226 26.015 1.00 88.94 182 GLU A O 1
ATOM 1379 N N . TYR A 1 183 ? -13.873 -20.649 26.826 1.00 93.25 183 TYR A N 1
ATOM 1380 C CA . TYR A 1 183 ? -14.141 -21.264 25.536 1.00 93.25 183 TYR A CA 1
ATOM 1381 C C . TYR A 1 183 ? -14.768 -20.273 24.546 1.00 93.25 183 TYR A C 1
ATOM 1383 O O . TYR A 1 183 ? -14.353 -20.229 23.384 1.00 93.25 183 TYR A O 1
ATOM 1391 N N . SER A 1 184 ? -15.713 -19.435 24.995 1.00 94.56 184 SER A N 1
ATOM 1392 C CA . SER A 1 184 ? -16.283 -18.383 24.147 1.00 94.56 184 SER A CA 1
ATOM 1393 C C . SER A 1 184 ? -15.219 -17.383 23.692 1.00 94.56 184 SER A C 1
ATOM 1395 O O . SER A 1 184 ? -15.233 -16.985 22.529 1.00 94.56 184 SER A O 1
ATOM 1397 N N . GLN A 1 185 ? -14.250 -17.044 24.551 1.00 89.06 185 GLN A N 1
ATOM 1398 C CA . GLN A 1 185 ? -13.125 -16.183 24.173 1.00 89.06 185 GLN A CA 1
ATOM 1399 C C . GLN A 1 185 ? -12.257 -16.808 23.071 1.00 89.06 185 GLN A C 1
ATOM 1401 O O . GLN A 1 185 ? -11.957 -16.132 22.089 1.00 89.06 185 GLN A O 1
ATOM 1406 N N . ARG A 1 186 ? -11.887 -18.093 23.186 1.00 91.94 186 ARG A N 1
ATOM 1407 C CA . ARG A 1 186 ? -11.084 -18.782 22.155 1.00 91.94 186 ARG A CA 1
ATOM 1408 C C . ARG A 1 186 ? -11.825 -18.881 20.816 1.00 91.94 186 ARG A C 1
ATOM 1410 O O . ARG A 1 186 ? -11.232 -18.690 19.758 1.00 91.94 186 ARG A O 1
ATOM 1417 N N . LEU A 1 187 ? -13.129 -19.161 20.844 1.00 92.31 187 LEU A N 1
ATOM 1418 C CA . LEU A 1 187 ? -13.955 -19.179 19.631 1.00 92.31 187 LEU A CA 1
ATOM 1419 C C . LEU A 1 187 ? -14.040 -17.792 18.978 1.00 92.31 187 LEU A C 1
ATOM 1421 O O . LEU A 1 187 ? -13.944 -17.698 17.756 1.00 92.31 187 LEU A O 1
ATOM 1425 N N . ALA A 1 188 ? -14.153 -16.725 19.774 1.00 87.31 188 ALA A N 1
ATOM 1426 C CA . ALA A 1 188 ? -14.116 -15.351 19.276 1.00 87.31 188 ALA A CA 1
ATOM 1427 C C . ALA A 1 188 ? -12.771 -15.021 18.605 1.00 87.31 188 ALA A C 1
ATOM 1429 O O . ALA A 1 188 ? -12.751 -14.523 17.484 1.00 87.31 188 ALA A O 1
ATOM 1430 N N . GLU A 1 189 ? -11.654 -15.393 19.236 1.00 84.06 189 GLU A N 1
ATOM 1431 C CA . GLU A 1 189 ? -10.304 -15.226 18.678 1.00 84.06 189 GLU A CA 1
ATOM 1432 C C . GLU A 1 189 ? -10.148 -15.968 17.335 1.00 84.06 189 GLU A C 1
ATOM 1434 O O . GLU A 1 189 ? -9.559 -15.445 16.386 1.00 84.06 189 GLU A O 1
ATOM 1439 N N . ARG A 1 190 ? -10.728 -17.171 17.197 1.00 87.25 190 ARG A N 1
ATOM 1440 C CA . ARG A 1 190 ? -10.689 -17.913 15.924 1.00 87.25 190 ARG A CA 1
ATOM 1441 C C . ARG A 1 190 ? -11.596 -17.296 14.867 1.00 87.25 190 ARG A C 1
ATOM 1443 O O . ARG A 1 190 ? -11.217 -17.263 13.693 1.00 87.25 190 ARG A O 1
ATOM 1450 N N . TYR A 1 191 ? -12.758 -16.788 15.269 1.00 85.69 191 TYR A N 1
ATOM 1451 C CA . TYR A 1 191 ? -13.636 -16.028 14.389 1.00 85.69 191 TYR A CA 1
ATOM 1452 C C . TYR A 1 191 ? -12.934 -14.778 13.846 1.00 85.69 191 TYR A C 1
ATOM 1454 O O . TYR A 1 191 ? -12.981 -14.533 12.646 1.00 85.69 191 TYR A O 1
ATOM 1462 N N . GLU A 1 192 ? -12.210 -14.033 14.677 1.00 78.69 192 GLU A N 1
ATOM 1463 C CA . GLU A 1 192 ? -11.440 -12.864 14.234 1.00 78.69 192 GLU A CA 1
ATOM 1464 C C . GLU A 1 192 ? -10.355 -13.226 13.212 1.00 78.69 192 GLU A C 1
ATOM 1466 O O . GLU A 1 192 ? -10.144 -12.494 12.241 1.00 78.69 192 GLU A O 1
ATOM 1471 N N . ALA A 1 193 ? -9.698 -14.375 13.399 1.00 74.69 193 ALA A N 1
ATOM 1472 C CA . ALA A 1 193 ? -8.643 -14.847 12.510 1.00 74.69 193 ALA A CA 1
ATOM 1473 C C . ALA A 1 193 ? -9.162 -15.437 11.183 1.00 74.69 193 ALA A C 1
ATOM 1475 O O . ALA A 1 193 ? -8.487 -15.319 10.160 1.00 74.69 193 ALA A O 1
ATOM 1476 N N . ARG A 1 194 ? -10.324 -16.112 11.182 1.00 82.62 194 ARG A N 1
ATOM 1477 C CA . ARG A 1 194 ? -10.798 -16.932 10.040 1.00 82.62 194 ARG A CA 1
ATOM 1478 C C . ARG A 1 194 ? -12.190 -16.580 9.506 1.00 82.62 194 ARG A C 1
ATOM 1480 O O . ARG A 1 194 ? -12.527 -16.992 8.401 1.00 82.62 194 ARG A O 1
ATOM 1487 N N . GLY A 1 195 ? -13.002 -15.846 10.261 1.00 79.88 195 GLY A N 1
ATOM 1488 C CA . GLY A 1 195 ? -14.338 -15.389 9.861 1.00 79.88 195 GLY A CA 1
ATOM 1489 C C . GLY A 1 195 ? -15.435 -16.462 9.859 1.00 79.88 195 GLY A C 1
ATOM 1490 O O . GLY A 1 195 ? -16.454 -16.279 9.200 1.00 79.88 195 GLY A O 1
ATOM 1491 N N . ALA A 1 196 ? -15.253 -17.591 10.552 1.00 84.50 196 ALA A N 1
ATOM 1492 C CA . ALA A 1 196 ? -16.241 -18.672 10.579 1.00 84.50 196 ALA A CA 1
ATOM 1493 C C . ALA A 1 196 ? -17.465 -18.317 11.449 1.00 84.50 196 ALA A C 1
ATOM 1495 O O . ALA A 1 196 ? -17.396 -18.383 12.675 1.00 84.50 196 ALA A O 1
ATOM 1496 N N . GLU A 1 197 ? -18.602 -17.983 10.828 1.00 86.81 197 GLU A N 1
ATOM 1497 C CA . GLU A 1 197 ? -19.829 -17.544 11.527 1.00 86.81 197 GLU A CA 1
ATOM 1498 C C . GLU A 1 197 ? -20.291 -18.522 12.627 1.00 86.81 197 GLU A C 1
ATOM 1500 O O . GLU A 1 197 ? -20.762 -18.095 13.680 1.00 86.81 197 GLU A O 1
ATOM 1505 N N . SER A 1 198 ? -20.095 -19.832 12.437 1.00 89.75 198 SER A N 1
ATOM 1506 C CA . SER A 1 198 ? -20.432 -20.859 13.434 1.00 89.75 198 SER A CA 1
ATOM 1507 C C . SER A 1 198 ? -19.727 -20.660 14.778 1.00 89.75 198 SER A C 1
ATOM 1509 O O . SER A 1 198 ? -20.306 -20.955 15.824 1.00 89.75 198 SER A O 1
ATOM 1511 N N . ASP A 1 199 ? -18.488 -20.160 14.759 1.00 90.75 199 ASP A N 1
ATOM 1512 C CA . ASP A 1 199 ? -17.719 -19.909 15.978 1.00 90.75 199 ASP A CA 1
ATOM 1513 C C . ASP A 1 199 ? -18.305 -18.738 16.762 1.00 90.75 199 ASP A C 1
ATOM 1515 O O . ASP A 1 199 ? -18.415 -18.820 17.984 1.00 90.75 199 ASP A O 1
ATOM 1519 N N . LEU A 1 200 ? -18.754 -17.691 16.065 1.00 90.25 200 LEU A N 1
ATOM 1520 C CA . LEU A 1 200 ? -19.375 -16.519 16.675 1.00 90.25 200 LEU A CA 1
ATOM 1521 C C . LEU A 1 200 ? -20.688 -16.877 17.384 1.00 90.25 200 LEU A C 1
ATOM 1523 O O . LEU A 1 200 ? -20.872 -16.530 18.551 1.00 90.25 200 LEU A O 1
ATOM 1527 N N . PHE A 1 201 ? -21.579 -17.618 16.717 1.00 92.31 201 PHE A N 1
ATOM 1528 C CA . PHE A 1 201 ? -22.848 -18.044 17.320 1.00 92.31 201 PHE A CA 1
ATOM 1529 C C . PHE A 1 201 ? -22.634 -18.984 18.510 1.00 92.31 201 PHE A C 1
ATOM 1531 O O . PHE A 1 201 ? -23.307 -18.864 19.537 1.00 92.31 201 PHE A O 1
ATOM 1538 N N . ARG A 1 202 ? -21.666 -19.903 18.404 1.00 94.06 202 ARG A N 1
ATOM 1539 C CA . ARG A 1 202 ? -21.330 -20.805 19.509 1.00 94.06 202 ARG A CA 1
ATOM 1540 C C . ARG A 1 202 ? -20.714 -20.049 20.688 1.00 94.06 202 ARG A C 1
ATOM 1542 O O . ARG A 1 202 ? -21.068 -20.339 21.829 1.00 94.06 202 ARG A O 1
ATOM 1549 N N . ALA A 1 203 ? -19.845 -19.072 20.429 1.00 94.25 203 ALA A N 1
ATOM 1550 C CA . ALA A 1 203 ? -19.287 -18.200 21.458 1.00 94.25 203 ALA A CA 1
ATOM 1551 C C . ALA A 1 203 ? -20.385 -17.404 22.180 1.00 94.25 203 ALA A C 1
ATOM 1553 O O . ALA A 1 203 ? -20.380 -17.347 23.409 1.00 94.25 203 ALA A O 1
ATOM 1554 N N . GLU A 1 204 ? -21.357 -16.848 21.445 1.00 94.12 204 GLU A N 1
ATOM 1555 C CA . GLU A 1 204 ? -22.492 -16.121 22.032 1.00 94.12 204 GLU A CA 1
ATOM 1556 C C . GLU A 1 204 ? -23.278 -17.014 23.002 1.00 94.12 204 GLU A C 1
ATOM 1558 O O . GLU A 1 204 ? -23.494 -16.633 24.154 1.00 94.12 204 GLU A O 1
ATOM 1563 N N . ALA A 1 205 ? -23.662 -18.217 22.562 1.00 94.25 205 ALA A N 1
ATOM 1564 C CA . ALA A 1 205 ? -24.431 -19.155 23.377 1.00 94.25 205 ALA A CA 1
ATOM 1565 C C . ALA A 1 205 ? -23.696 -19.543 24.672 1.00 94.25 205 ALA A C 1
ATOM 1567 O O . ALA A 1 205 ? -24.287 -19.534 25.753 1.00 94.25 205 ALA A O 1
ATOM 1568 N N . LEU A 1 206 ? -22.393 -19.827 24.579 1.00 93.81 206 LEU A N 1
ATOM 1569 C CA . LEU A 1 206 ? -21.556 -20.163 25.734 1.00 93.81 206 LEU A CA 1
ATOM 1570 C C . LEU A 1 206 ? -21.393 -18.987 26.700 1.00 93.81 206 LEU A C 1
ATOM 1572 O O . LEU A 1 206 ? -21.467 -19.176 27.912 1.00 93.81 206 LEU A O 1
ATOM 1576 N N . CYS A 1 207 ? -21.206 -17.772 26.182 1.00 93.25 207 CYS A N 1
ATOM 1577 C CA . CYS A 1 207 ? -21.073 -16.579 27.011 1.00 93.25 207 CYS A CA 1
ATOM 1578 C C . CYS A 1 207 ? -22.386 -16.244 27.740 1.00 93.25 207 CYS A C 1
ATOM 1580 O O . CYS A 1 207 ? -22.358 -15.891 28.920 1.00 93.25 207 CYS A O 1
ATOM 1582 N N . ARG A 1 208 ? -23.541 -16.421 27.079 1.00 93.75 208 ARG A N 1
ATOM 1583 C CA . ARG A 1 208 ? -24.864 -16.286 27.714 1.00 93.75 208 ARG A CA 1
ATOM 1584 C C . ARG A 1 208 ? -25.059 -17.299 28.838 1.00 93.75 208 ARG A C 1
ATOM 1586 O O . ARG A 1 208 ? -25.414 -16.892 29.937 1.00 93.75 208 ARG A O 1
ATOM 1593 N N . ALA A 1 209 ? -24.748 -18.573 28.598 1.00 89.88 209 ALA A N 1
ATOM 1594 C CA . ALA A 1 209 ? -24.817 -19.604 29.633 1.00 89.88 209 ALA A CA 1
ATOM 1595 C C . ALA A 1 209 ? -23.874 -19.295 30.812 1.00 89.88 209 ALA A C 1
ATOM 1597 O O . ALA A 1 209 ? -24.253 -19.427 31.972 1.00 89.88 209 ALA A O 1
ATOM 1598 N N . ALA A 1 210 ? -22.666 -18.794 30.537 1.00 88.50 210 ALA A N 1
ATOM 1599 C CA . ALA A 1 210 ? -21.741 -18.377 31.586 1.00 88.50 210 ALA A CA 1
ATOM 1600 C C . ALA A 1 210 ? -22.272 -17.195 32.423 1.00 88.50 210 ALA A C 1
ATOM 1602 O O . ALA A 1 210 ? -21.933 -17.074 33.598 1.00 88.50 210 ALA A O 1
ATOM 1603 N N . LEU A 1 211 ? -23.102 -16.311 31.865 1.00 89.12 211 LEU A N 1
ATOM 1604 C CA . LEU A 1 211 ? -23.700 -15.194 32.609 1.00 89.12 211 LEU A CA 1
ATOM 1605 C C . LEU A 1 211 ? -24.794 -15.625 33.597 1.00 89.12 211 LEU A C 1
ATOM 1607 O O . LEU A 1 211 ? -25.109 -14.858 34.504 1.00 89.12 211 LEU A O 1
ATOM 1611 N N . GLU A 1 212 ? -25.340 -16.835 33.470 1.00 85.75 212 GLU A N 1
ATOM 1612 C CA . GLU A 1 212 ? -26.351 -17.371 34.395 1.00 85.75 212 GLU A CA 1
ATOM 1613 C C . GLU A 1 212 ? -25.757 -17.803 35.750 1.00 85.75 212 GLU A C 1
ATOM 1615 O O . GLU A 1 212 ? -26.499 -18.082 36.698 1.00 85.75 212 GLU A O 1
ATOM 1620 N N . GLN A 1 213 ? -24.422 -17.820 35.879 1.00 81.62 213 GLN A N 1
ATOM 1621 C CA . GLN A 1 213 ? -23.737 -18.160 37.125 1.00 81.62 213 GLN A CA 1
ATOM 1622 C C . GLN A 1 213 ? -24.135 -17.202 38.262 1.00 81.62 213 GLN A C 1
ATOM 1624 O O . GLN A 1 213 ? -23.912 -15.992 38.205 1.00 81.62 213 GLN A O 1
ATOM 1629 N N . LYS A 1 214 ? -24.669 -17.758 39.354 1.00 79.44 214 LYS A N 1
ATOM 1630 C CA . LYS A 1 214 ? -25.004 -16.993 40.564 1.00 79.44 214 LYS A CA 1
ATOM 1631 C C . LYS A 1 214 ? -23.756 -16.718 41.408 1.00 79.44 214 LYS A C 1
ATOM 1633 O O . LYS A 1 214 ? -22.874 -17.564 41.508 1.00 79.44 214 LYS A O 1
ATOM 1638 N N . GLY A 1 215 ? -23.722 -15.557 42.066 1.00 76.44 215 GLY A N 1
ATOM 1639 C CA . GLY A 1 215 ? -22.661 -15.201 43.019 1.00 76.44 215 GLY A CA 1
ATOM 1640 C C . GLY A 1 215 ? -21.352 -14.710 42.392 1.00 76.44 215 GLY A C 1
ATOM 1641 O O . GLY A 1 215 ? -20.337 -14.694 43.079 1.00 76.44 215 GLY A O 1
ATOM 1642 N N . LEU A 1 216 ? -21.364 -14.315 41.114 1.00 76.50 216 LEU A N 1
ATOM 1643 C CA . LEU A 1 216 ? -20.243 -13.608 40.489 1.00 76.50 216 LEU A CA 1
ATOM 1644 C C . LEU A 1 216 ? -19.955 -12.298 41.229 1.00 76.50 216 LEU A C 1
ATOM 1646 O O . LEU A 1 216 ? -20.879 -11.556 41.575 1.00 76.50 216 LEU A O 1
ATOM 1650 N N . ASP A 1 217 ? -18.674 -11.994 41.418 1.00 81.44 217 ASP A N 1
ATOM 1651 C CA . ASP A 1 217 ? -18.271 -10.661 41.844 1.00 81.44 217 ASP A CA 1
ATOM 1652 C C . ASP A 1 217 ? -18.587 -9.618 40.749 1.00 81.44 217 ASP A C 1
ATOM 1654 O O . ASP A 1 217 ? -18.861 -9.933 39.583 1.00 81.44 217 ASP A O 1
ATOM 1658 N N . GLY A 1 218 ? -18.596 -8.338 41.131 1.00 80.81 218 GLY A N 1
ATOM 1659 C CA . GLY A 1 218 ? -18.935 -7.253 40.206 1.00 80.81 218 GLY A CA 1
ATOM 1660 C C . GLY A 1 218 ? -17.992 -7.174 38.999 1.00 80.81 218 GLY A C 1
ATOM 1661 O O . GLY A 1 218 ? -18.428 -6.830 37.900 1.00 80.81 218 GLY A O 1
ATOM 1662 N N . THR A 1 219 ? -16.723 -7.538 39.186 1.00 82.38 219 THR A N 1
ATOM 1663 C CA . THR A 1 219 ? -15.643 -7.461 38.194 1.00 82.38 219 THR A CA 1
ATOM 1664 C C . THR A 1 219 ? -15.704 -8.563 37.137 1.00 82.38 219 THR A C 1
ATOM 1666 O O . THR A 1 219 ? -15.617 -8.263 35.946 1.00 82.38 219 THR A O 1
ATOM 1669 N N . ALA A 1 220 ? -15.900 -9.820 37.530 1.00 81.62 220 ALA A N 1
ATOM 1670 C CA . ALA A 1 220 ? -16.060 -10.953 36.624 1.00 81.62 220 ALA A CA 1
ATOM 1671 C C . ALA A 1 220 ? -17.391 -10.860 35.874 1.00 81.62 220 ALA A C 1
ATOM 1673 O O . ALA A 1 220 ? -17.454 -11.152 34.678 1.00 81.62 220 ALA A O 1
ATOM 1674 N N . LEU A 1 221 ? -18.449 -10.377 36.537 1.00 87.06 221 LEU A N 1
ATOM 1675 C CA . LEU A 1 221 ? -19.708 -10.079 35.860 1.00 87.06 221 LEU A CA 1
ATOM 1676 C C . LEU A 1 221 ? -19.522 -8.983 34.798 1.00 87.06 221 LEU A C 1
ATOM 1678 O O . LEU A 1 221 ? -19.985 -9.152 33.671 1.00 87.06 221 LEU A O 1
ATOM 1682 N N . ALA A 1 222 ? -18.806 -7.898 35.116 1.00 87.62 222 ALA A N 1
ATOM 1683 C CA . ALA A 1 222 ? -18.493 -6.845 34.148 1.00 87.62 222 ALA A CA 1
ATOM 1684 C C . ALA A 1 222 ? -17.697 -7.375 32.944 1.00 87.62 222 ALA A C 1
ATOM 1686 O O . ALA A 1 222 ? -17.956 -6.984 31.805 1.00 87.62 222 ALA A O 1
ATOM 1687 N N . GLU A 1 223 ? -16.750 -8.286 33.171 1.00 86.19 223 GLU A N 1
ATOM 1688 C CA . GLU A 1 223 ? -15.974 -8.908 32.100 1.00 86.19 223 GLU A CA 1
ATOM 1689 C C . GLU A 1 223 ? -16.837 -9.753 31.162 1.00 86.19 223 GLU A C 1
ATOM 1691 O O . GLU A 1 223 ? -16.800 -9.556 29.943 1.00 86.19 223 GLU A O 1
ATOM 1696 N N . ARG A 1 224 ? -17.674 -10.634 31.716 1.00 88.81 224 ARG A N 1
ATOM 1697 C CA . ARG A 1 224 ? -18.588 -11.461 30.918 1.00 88.81 224 ARG A CA 1
ATOM 1698 C C . ARG A 1 224 ? -19.601 -10.612 30.149 1.00 88.81 224 ARG A C 1
ATOM 1700 O O . ARG A 1 224 ? -19.852 -10.879 28.978 1.00 88.81 224 ARG A O 1
ATOM 1707 N N . GLN A 1 225 ? -20.129 -9.549 30.761 1.00 92.69 225 GLN A N 1
ATOM 1708 C CA . GLN A 1 225 ? -21.038 -8.603 30.100 1.00 92.69 225 GLN A CA 1
ATOM 1709 C C . GLN A 1 225 ? -20.361 -7.859 28.943 1.00 92.69 225 GLN A C 1
ATOM 1711 O O . GLN A 1 225 ? -20.939 -7.753 27.861 1.00 92.69 225 GLN A O 1
ATOM 1716 N N . SER A 1 226 ? -19.130 -7.381 29.143 1.00 89.94 226 SER A N 1
ATOM 1717 C CA . SER A 1 226 ? -18.344 -6.722 28.093 1.00 89.94 226 SER A CA 1
ATOM 1718 C C . SER A 1 226 ? -18.023 -7.674 26.938 1.00 89.94 226 SER A C 1
ATOM 1720 O O . SER A 1 226 ? -18.108 -7.284 25.771 1.00 89.94 226 SER A O 1
ATOM 1722 N N . HIS A 1 227 ? -17.709 -8.938 27.239 1.00 89.62 227 HIS A N 1
ATOM 1723 C CA . HIS A 1 227 ? -17.473 -9.957 26.219 1.00 89.62 227 HIS A CA 1
ATOM 1724 C C . HIS A 1 227 ? -18.749 -10.325 25.450 1.00 89.62 227 HIS A C 1
ATOM 1726 O O . HIS A 1 227 ? -18.704 -10.434 24.229 1.00 89.62 227 HIS A O 1
ATOM 1732 N N . LEU A 1 228 ? -19.906 -10.442 26.110 1.00 94.06 228 LEU A N 1
ATOM 1733 C CA . LEU A 1 228 ? -21.165 -10.655 25.395 1.00 94.06 228 LEU A CA 1
ATOM 1734 C C . LEU A 1 228 ? -21.506 -9.456 24.499 1.00 94.06 228 LEU A C 1
ATOM 1736 O O . LEU A 1 228 ? -21.853 -9.649 23.337 1.00 94.06 228 LEU A O 1
ATOM 1740 N N . ALA A 1 229 ? -21.356 -8.224 24.997 1.00 92.50 229 ALA A N 1
ATOM 1741 C CA . ALA A 1 229 ? -21.544 -7.020 24.186 1.00 92.50 229 ALA A CA 1
ATOM 1742 C C . ALA A 1 229 ? -20.635 -7.027 22.945 1.00 92.50 229 ALA A C 1
ATOM 1744 O O . ALA A 1 229 ? -21.082 -6.709 21.844 1.00 92.50 229 ALA A O 1
ATOM 1745 N N . TYR A 1 230 ? -19.384 -7.455 23.115 1.00 88.12 230 TYR A N 1
ATOM 1746 C CA . TYR A 1 230 ? -18.425 -7.642 22.031 1.00 88.12 230 TYR A CA 1
ATOM 1747 C C . TYR A 1 230 ? -18.913 -8.652 20.984 1.00 88.12 230 TYR A C 1
ATOM 1749 O O . TYR A 1 230 ? -18.956 -8.326 19.801 1.00 88.12 230 TYR A O 1
ATOM 1757 N N . LEU A 1 231 ? -19.360 -9.840 21.396 1.00 90.44 231 LEU A N 1
ATOM 1758 C CA . LEU A 1 231 ? -19.886 -10.860 20.478 1.00 90.44 231 LEU A CA 1
ATOM 1759 C C . LEU A 1 231 ? -21.132 -10.372 19.719 1.00 90.44 231 LEU A C 1
ATOM 1761 O O . LEU A 1 231 ? -21.222 -10.544 18.501 1.00 90.44 231 LEU A O 1
ATOM 1765 N N . LEU A 1 232 ? -22.060 -9.706 20.413 1.00 91.31 232 LEU A N 1
ATOM 1766 C CA . LEU A 1 232 ? -23.262 -9.129 19.802 1.00 91.31 232 LEU A CA 1
ATOM 1767 C C . LEU A 1 232 ? -22.916 -8.072 18.753 1.00 91.31 232 LEU A C 1
ATOM 1769 O O . LEU A 1 232 ? -23.499 -8.068 17.672 1.00 91.31 232 LEU A O 1
ATOM 1773 N N . GLN A 1 233 ? -21.924 -7.223 19.025 1.00 88.19 233 GLN A N 1
ATOM 1774 C CA . GLN A 1 233 ? -21.443 -6.236 18.062 1.00 88.19 233 GLN A CA 1
ATOM 1775 C C . GLN A 1 233 ? -20.967 -6.894 16.756 1.00 88.19 233 GLN A C 1
ATOM 1777 O O . GLN A 1 233 ? -21.321 -6.425 15.671 1.00 88.19 233 GLN A O 1
ATOM 1782 N N . TYR A 1 234 ? -20.194 -7.981 16.833 1.00 84.69 234 TYR A N 1
ATOM 1783 C CA . TYR A 1 234 ? -19.769 -8.705 15.630 1.00 84.69 234 TYR A CA 1
ATOM 1784 C C . TYR A 1 234 ? -20.934 -9.341 14.898 1.00 84.69 234 TYR A C 1
ATOM 1786 O O . TYR A 1 234 ? -20.987 -9.282 13.669 1.00 84.69 234 TYR A O 1
ATOM 1794 N N . LYS A 1 235 ? -21.881 -9.922 15.631 1.00 87.69 235 LYS A N 1
ATOM 1795 C CA . LYS A 1 235 ? -23.069 -10.530 15.037 1.00 87.69 235 LYS A CA 1
ATOM 1796 C C . LYS A 1 235 ? -23.881 -9.496 14.263 1.00 87.69 235 LYS A C 1
ATOM 1798 O O . LYS A 1 235 ? -24.178 -9.737 13.098 1.00 87.69 235 LYS A O 1
ATOM 1803 N N . ILE A 1 236 ? -24.115 -8.316 14.842 1.00 85.62 236 ILE A N 1
ATOM 1804 C CA . ILE A 1 236 ? -24.779 -7.187 14.168 1.00 85.62 236 ILE A CA 1
ATOM 1805 C C . ILE A 1 236 ? -24.033 -6.813 12.885 1.00 85.62 236 ILE A C 1
ATOM 1807 O O . ILE A 1 236 ? -24.642 -6.718 11.827 1.00 85.62 236 ILE A O 1
ATOM 1811 N N . GLN A 1 237 ? -22.709 -6.638 12.937 1.00 80.75 237 GLN A N 1
ATOM 1812 C CA . GLN A 1 237 ? -21.920 -6.280 11.749 1.00 80.75 237 GLN A CA 1
ATOM 1813 C C . GLN A 1 237 ? -21.938 -7.357 10.653 1.00 80.75 237 GLN A C 1
ATOM 1815 O O . GLN A 1 237 ? -21.871 -7.031 9.466 1.00 80.75 237 GLN A O 1
ATOM 1820 N N . THR A 1 238 ? -22.007 -8.627 11.046 1.00 79.50 238 THR A N 1
ATOM 1821 C CA . THR A 1 238 ? -21.999 -9.773 10.128 1.00 79.50 238 THR A CA 1
ATOM 1822 C C . THR A 1 238 ? -23.361 -9.942 9.458 1.00 79.50 238 THR A C 1
ATOM 1824 O O . THR A 1 238 ? -23.434 -10.081 8.236 1.00 79.50 238 THR A O 1
ATOM 1827 N N . LEU A 1 239 ? -24.439 -9.854 10.241 1.00 78.31 239 LEU A N 1
ATOM 1828 C CA . LEU A 1 239 ? -25.818 -9.997 9.771 1.00 78.31 239 LEU A CA 1
ATOM 1829 C C . LEU A 1 239 ? -26.316 -8.775 9.007 1.00 78.31 239 LEU A C 1
ATOM 1831 O O . LEU A 1 239 ? -27.065 -8.933 8.053 1.00 78.31 239 LEU A O 1
ATOM 1835 N N . ALA A 1 240 ? -25.837 -7.574 9.321 1.00 70.69 240 ALA A N 1
ATOM 1836 C CA . ALA A 1 240 ? -26.240 -6.349 8.633 1.00 70.69 240 ALA A CA 1
ATOM 1837 C C . ALA A 1 240 ? -25.965 -6.315 7.121 1.00 70.69 240 ALA A C 1
ATOM 1839 O O . ALA A 1 240 ? -26.493 -5.461 6.413 1.00 70.69 240 ALA A O 1
ATOM 1840 N N . ARG A 1 241 ? -25.117 -7.213 6.603 1.00 67.56 241 ARG A N 1
ATOM 1841 C CA . ARG A 1 241 ? -24.933 -7.373 5.152 1.00 67.56 241 ARG A CA 1
ATOM 1842 C C . ARG A 1 241 ? -26.075 -8.141 4.483 1.00 67.56 241 ARG A C 1
ATOM 1844 O O . ARG A 1 241 ? -26.191 -8.073 3.264 1.00 67.56 241 ARG A O 1
ATOM 1851 N N . ARG A 1 242 ? -26.837 -8.919 5.252 1.00 70.88 242 ARG A N 1
ATOM 1852 C CA . ARG A 1 242 ? -27.879 -9.844 4.784 1.00 70.88 242 ARG A CA 1
ATOM 1853 C C . ARG A 1 242 ? -29.275 -9.397 5.207 1.00 70.88 242 ARG A C 1
ATOM 1855 O O . ARG A 1 242 ? -30.196 -9.485 4.405 1.00 70.88 242 ARG A O 1
ATOM 1862 N N . ASP A 1 243 ? -29.393 -8.887 6.427 1.00 70.88 243 ASP A N 1
ATOM 1863 C CA . ASP A 1 243 ? -30.667 -8.635 7.083 1.00 70.88 243 ASP A CA 1
ATOM 1864 C C . ASP A 1 243 ? -30.944 -7.133 7.236 1.00 70.88 243 ASP A C 1
ATOM 1866 O O . ASP A 1 243 ? -30.016 -6.346 7.460 1.00 70.88 243 ASP A O 1
ATOM 1870 N N . PRO A 1 244 ? -32.218 -6.717 7.142 1.00 68.44 244 PRO A N 1
ATOM 1871 C CA . PRO A 1 244 ? -32.608 -5.335 7.363 1.00 68.44 244 PRO A CA 1
ATOM 1872 C C . PRO A 1 244 ? -32.373 -4.898 8.828 1.00 68.44 244 PRO A C 1
ATOM 1874 O O . PRO A 1 244 ? -32.387 -5.737 9.741 1.00 68.44 244 PRO A O 1
ATOM 1877 N N . PRO A 1 245 ? -32.137 -3.592 9.076 1.00 66.62 245 PRO A N 1
ATOM 1878 C CA . PRO A 1 245 ? -31.698 -3.070 10.374 1.00 66.62 245 PRO A CA 1
ATOM 1879 C C . PRO A 1 245 ? -32.607 -3.463 11.541 1.00 66.62 245 PRO A C 1
ATOM 1881 O O . PRO A 1 245 ? -32.115 -3.717 12.641 1.00 66.62 245 PRO A O 1
ATOM 188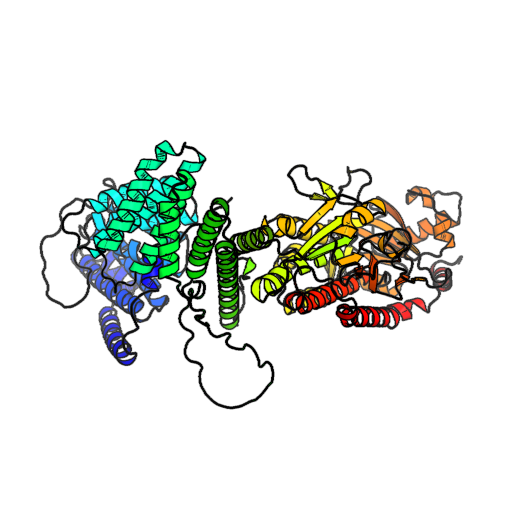4 N N . GLU A 1 246 ? -33.915 -3.560 11.299 1.00 72.88 246 GLU A N 1
ATOM 1885 C CA . GLU A 1 246 ? -34.946 -3.857 12.295 1.00 72.88 246 GLU A CA 1
ATOM 1886 C C . GLU A 1 246 ? -34.702 -5.191 13.013 1.00 72.88 246 GLU A C 1
ATOM 1888 O O . GLU A 1 246 ? -34.975 -5.303 14.209 1.00 72.88 246 GLU A O 1
ATOM 1893 N N . ILE A 1 247 ? -34.124 -6.178 12.320 1.00 74.06 247 ILE A N 1
ATOM 1894 C CA . ILE A 1 247 ? -33.825 -7.505 12.882 1.00 74.06 247 ILE A CA 1
ATOM 1895 C C . ILE A 1 247 ? -32.676 -7.425 13.900 1.00 74.06 247 ILE A C 1
ATOM 1897 O O . ILE A 1 247 ? -32.678 -8.136 14.903 1.00 74.06 247 ILE A O 1
ATOM 1901 N N . SER A 1 248 ? -31.715 -6.523 13.685 1.00 80.38 248 SER A N 1
ATOM 1902 C CA . SER A 1 248 ? -30.527 -6.366 14.538 1.00 80.38 248 SER A CA 1
ATOM 1903 C C . SER A 1 248 ? -30.709 -5.356 15.681 1.00 80.38 248 SER A C 1
ATOM 1905 O O . SER A 1 248 ? -29.850 -5.262 16.562 1.00 80.38 248 SER A O 1
ATOM 1907 N N . MET A 1 249 ? -31.816 -4.603 15.701 1.00 82.00 249 MET A N 1
ATOM 1908 C CA . MET A 1 249 ? -32.078 -3.568 16.712 1.00 82.00 249 MET A CA 1
ATOM 1909 C C . MET A 1 249 ? -32.072 -4.088 18.163 1.00 82.00 249 MET A C 1
ATOM 1911 O O . MET A 1 249 ? -31.441 -3.441 19.005 1.00 82.00 249 MET A O 1
ATOM 1915 N N . PRO A 1 250 ? -32.700 -5.235 18.503 1.00 87.69 250 PRO A N 1
ATOM 1916 C CA . PRO A 1 250 ? -32.681 -5.749 19.874 1.00 87.69 250 PRO A CA 1
ATOM 1917 C C . PRO A 1 250 ? -31.270 -6.106 20.358 1.00 87.69 250 PRO A C 1
ATOM 1919 O O . PRO A 1 250 ? -30.882 -5.727 21.464 1.00 87.69 250 PRO A O 1
ATOM 1922 N N . ASP A 1 251 ? -30.478 -6.772 19.511 1.00 88.12 251 ASP A N 1
ATOM 1923 C CA . ASP A 1 251 ? -29.097 -7.153 19.827 1.00 88.12 251 ASP A CA 1
ATOM 1924 C C . ASP A 1 251 ? -28.205 -5.914 20.012 1.00 88.12 251 ASP A C 1
ATOM 1926 O O . ASP A 1 251 ? -27.325 -5.900 20.873 1.00 88.12 251 ASP A O 1
ATOM 1930 N N . MET A 1 252 ? -28.466 -4.835 19.269 1.00 88.25 252 MET A N 1
ATOM 1931 C CA . MET A 1 252 ? -27.747 -3.565 19.390 1.00 88.25 252 MET A CA 1
ATOM 1932 C C . MET A 1 252 ? -28.046 -2.828 20.695 1.00 88.25 252 MET A C 1
ATOM 1934 O O . MET A 1 252 ? -27.124 -2.363 21.371 1.00 88.25 252 MET A O 1
ATOM 1938 N N . LEU A 1 253 ? -29.322 -2.739 21.075 1.00 90.25 253 LEU A N 1
ATOM 1939 C CA . LEU A 1 253 ? -29.720 -2.143 22.352 1.00 90.25 253 LEU A CA 1
ATOM 1940 C C . LEU A 1 253 ? -29.171 -2.957 23.528 1.00 90.25 253 LEU A C 1
ATOM 1942 O O . LEU A 1 253 ? -28.659 -2.381 24.491 1.00 90.25 253 LEU A O 1
ATOM 1946 N N . LEU A 1 254 ? -29.205 -4.289 23.423 1.00 92.81 254 LEU A N 1
ATOM 1947 C CA . LEU A 1 254 ? -28.613 -5.182 24.413 1.00 92.81 254 LEU A CA 1
ATOM 1948 C C . LEU A 1 254 ? -27.091 -4.997 24.507 1.00 92.81 254 LEU A C 1
ATOM 1950 O O . LEU A 1 254 ? -26.563 -4.900 25.612 1.00 92.81 254 LEU A O 1
ATOM 1954 N N . CYS A 1 255 ? -26.391 -4.890 23.375 1.00 92.75 255 CYS A N 1
ATOM 1955 C CA . CYS A 1 255 ? -24.951 -4.632 23.312 1.00 92.75 255 CYS A CA 1
ATOM 1956 C C . CYS A 1 255 ? -24.562 -3.348 24.069 1.00 92.75 255 CYS A C 1
ATOM 1958 O O . CYS A 1 255 ? -23.717 -3.386 24.968 1.00 92.75 255 CYS A O 1
ATOM 1960 N N . ILE A 1 256 ? -25.224 -2.222 23.772 1.00 93.12 256 ILE A N 1
ATOM 1961 C CA . ILE A 1 256 ? -24.973 -0.936 24.445 1.00 93.12 256 ILE A CA 1
ATOM 1962 C C . ILE A 1 256 ? -25.324 -1.023 25.936 1.00 93.12 256 ILE A C 1
ATOM 1964 O O . ILE A 1 256 ? -24.554 -0.562 26.783 1.00 93.12 256 ILE A O 1
ATOM 1968 N N . GLY A 1 257 ? -26.461 -1.643 26.269 1.00 94.81 257 GLY A N 1
ATOM 1969 C CA . GLY A 1 257 ? -26.904 -1.832 27.648 1.00 94.81 257 GLY A CA 1
ATOM 1970 C C . GLY A 1 257 ? -25.895 -2.621 28.482 1.00 94.81 257 GLY A C 1
ATOM 1971 O O . GLY A 1 257 ? -25.507 -2.170 29.560 1.00 94.81 257 GLY A O 1
ATOM 1972 N N . LEU A 1 258 ? -25.411 -3.753 27.964 1.00 94.25 258 LEU A N 1
ATOM 1973 C CA . LEU A 1 258 ? -24.391 -4.586 28.607 1.00 94.25 258 LEU A CA 1
ATOM 1974 C C . LEU A 1 258 ? -23.058 -3.846 28.767 1.00 94.25 258 LEU A C 1
ATOM 1976 O O . LEU A 1 258 ? -22.434 -3.941 29.822 1.00 94.25 258 LEU A O 1
ATOM 1980 N N . ALA A 1 259 ? -22.640 -3.064 27.770 1.00 92.00 259 ALA A N 1
ATOM 1981 C CA . ALA A 1 259 ? -21.413 -2.274 27.850 1.00 92.00 259 ALA A CA 1
ATOM 1982 C C . ALA A 1 259 ? -21.487 -1.182 28.937 1.00 92.00 259 ALA A C 1
ATOM 1984 O O . ALA A 1 259 ? -20.563 -1.048 29.745 1.00 92.00 259 ALA A O 1
ATOM 1985 N N . LYS A 1 260 ? -22.605 -0.445 29.025 1.00 94.56 260 LYS A N 1
ATOM 1986 C CA . LYS A 1 260 ? -22.839 0.551 30.092 1.00 94.56 260 LYS A CA 1
ATOM 1987 C C . LYS A 1 260 ? -22.906 -0.109 31.473 1.00 94.56 260 LYS A C 1
ATOM 1989 O O . LYS A 1 260 ? -22.322 0.386 32.436 1.00 94.56 260 LYS A O 1
ATOM 1994 N N . GLN A 1 261 ? -23.566 -1.260 31.559 1.00 93.50 261 GLN A N 1
ATOM 1995 C CA . GLN A 1 261 ? -23.654 -2.074 32.769 1.00 93.50 261 GLN A CA 1
ATOM 1996 C C . GLN A 1 261 ? -22.294 -2.592 33.254 1.00 93.50 261 GLN A C 1
ATOM 1998 O O . GLN A 1 261 ? -22.043 -2.588 34.461 1.00 93.50 261 GLN A O 1
ATOM 2003 N N . ALA A 1 262 ? -21.421 -3.022 32.343 1.00 90.94 262 ALA A N 1
ATOM 2004 C CA . ALA A 1 262 ? -20.067 -3.444 32.678 1.00 90.94 262 ALA A CA 1
ATOM 2005 C C . ALA A 1 262 ? -19.249 -2.271 33.242 1.00 90.94 262 ALA A C 1
ATOM 2007 O O . ALA A 1 262 ? -18.603 -2.404 34.279 1.00 90.94 262 ALA A O 1
ATOM 2008 N N . LEU A 1 263 ? -19.334 -1.092 32.616 1.00 90.94 263 LEU A N 1
ATOM 2009 C CA . LEU A 1 263 ? -18.639 0.117 33.073 1.00 90.94 263 LEU A CA 1
ATOM 2010 C C . LEU A 1 263 ? -19.102 0.612 34.447 1.00 90.94 263 LEU A C 1
ATOM 2012 O O . LEU A 1 263 ? -18.277 1.069 35.236 1.00 90.94 263 LEU A O 1
ATOM 2016 N N . ALA A 1 264 ? -20.398 0.507 34.748 1.00 91.12 264 ALA A N 1
ATOM 2017 C CA . ALA A 1 264 ? -20.949 0.900 36.045 1.00 91.12 264 ALA A CA 1
ATOM 2018 C C . ALA A 1 264 ? -20.451 0.018 37.206 1.00 91.12 264 ALA A C 1
ATOM 2020 O O . ALA A 1 264 ? -20.443 0.461 38.352 1.00 91.12 264 ALA A O 1
ATOM 2021 N N . ARG A 1 265 ? -20.037 -1.222 36.915 1.00 88.50 265 ARG A N 1
ATOM 2022 C CA . ARG A 1 265 ? -19.553 -2.193 37.908 1.00 88.50 265 ARG A CA 1
ATOM 2023 C C . ARG A 1 265 ? -18.056 -2.095 38.190 1.00 88.50 265 ARG A C 1
ATOM 2025 O O . ARG A 1 265 ? -17.611 -2.585 39.223 1.00 88.50 265 ARG A O 1
ATOM 2032 N N . LEU A 1 266 ? -17.281 -1.493 37.289 1.00 85.44 266 LEU A N 1
ATOM 2033 C CA . LEU A 1 266 ? -15.841 -1.328 37.473 1.00 85.44 266 LEU A CA 1
ATOM 2034 C C . LEU A 1 266 ? -15.531 -0.066 38.290 1.00 85.44 266 LEU A C 1
ATOM 2036 O O . LEU A 1 266 ? -16.109 0.989 38.009 1.00 85.44 266 LEU A O 1
ATOM 2040 N N . PRO A 1 267 ? -14.589 -0.113 39.249 1.00 84.75 267 PRO A N 1
ATOM 2041 C CA . PRO A 1 267 ? -14.119 1.092 39.920 1.00 84.75 267 PRO A CA 1
ATOM 2042 C C . PRO A 1 267 ? -13.379 2.020 38.934 1.00 84.75 267 PRO A C 1
ATOM 2044 O O . PRO A 1 267 ? -12.852 1.552 37.922 1.00 84.75 267 PRO A O 1
ATOM 2047 N N . PRO A 1 268 ? -13.309 3.340 39.199 1.00 79.12 268 PRO A N 1
ATOM 2048 C CA . PRO A 1 268 ? -12.595 4.287 38.335 1.00 79.12 268 PRO A CA 1
ATOM 2049 C C . PRO A 1 268 ? -11.110 3.963 38.123 1.00 79.12 268 PRO A C 1
ATOM 2051 O O . PRO A 1 268 ? -10.567 4.308 37.082 1.00 79.12 268 PRO A O 1
ATOM 2054 N N . SER A 1 269 ? -10.470 3.288 39.083 1.00 78.88 269 SER A N 1
ATOM 2055 C CA . SER A 1 269 ? -9.060 2.886 39.034 1.00 78.88 269 SER A CA 1
ATOM 2056 C C . SER A 1 269 ? -8.793 1.583 38.268 1.00 78.88 269 SER A C 1
ATOM 2058 O O . SER A 1 269 ? -7.632 1.195 38.152 1.00 78.88 269 SER A O 1
ATOM 2060 N N . ASP A 1 270 ? -9.822 0.884 37.765 1.00 75.62 270 ASP A N 1
ATOM 2061 C CA . ASP A 1 270 ? -9.627 -0.375 37.033 1.00 75.62 270 ASP A CA 1
ATOM 2062 C C . ASP A 1 270 ? -8.997 -0.115 35.647 1.00 75.62 270 ASP A C 1
ATOM 2064 O O . ASP A 1 270 ? -9.603 0.591 34.831 1.00 75.62 270 ASP A O 1
ATOM 2068 N N . PRO A 1 271 ? -7.839 -0.722 35.320 1.00 71.81 271 PRO A N 1
ATOM 2069 C CA . PRO A 1 271 ? -7.168 -0.540 34.028 1.00 71.81 271 PRO A CA 1
ATOM 2070 C C . PRO A 1 271 ? -8.019 -0.920 32.805 1.00 71.81 271 PRO A C 1
ATOM 2072 O O . PRO A 1 271 ? -7.801 -0.412 31.705 1.00 71.81 271 PRO A O 1
ATOM 2075 N N . ARG A 1 272 ? -9.015 -1.804 32.963 1.00 75.06 272 ARG A N 1
ATOM 2076 C CA . ARG A 1 272 ? -9.900 -2.247 31.869 1.00 75.06 272 ARG A CA 1
ATOM 2077 C C . ARG A 1 272 ? -10.962 -1.208 31.513 1.00 75.06 272 ARG A C 1
ATOM 2079 O O . ARG A 1 272 ? -11.574 -1.308 30.446 1.00 75.06 272 ARG A O 1
ATOM 2086 N N . ARG A 1 273 ? -11.198 -0.216 32.383 1.00 82.25 273 ARG A N 1
ATOM 2087 C CA . ARG A 1 273 ? -12.270 0.777 32.225 1.00 82.25 273 ARG A CA 1
ATOM 2088 C C . ARG A 1 273 ? -12.113 1.591 30.938 1.00 82.25 273 ARG A C 1
ATOM 2090 O O . ARG A 1 273 ? -13.084 1.685 30.192 1.00 82.25 273 ARG A O 1
ATOM 2097 N N . THR A 1 274 ? -10.914 2.093 30.631 1.00 81.38 274 THR A N 1
ATOM 2098 C CA . THR A 1 274 ? -10.620 2.822 29.378 1.00 81.38 274 THR A CA 1
ATOM 2099 C C . THR A 1 274 ? -10.996 1.996 28.150 1.00 81.38 274 THR A C 1
ATOM 2101 O O . THR A 1 274 ? -11.754 2.444 27.291 1.00 81.38 274 THR A O 1
ATOM 2104 N N . MET A 1 275 ? -10.575 0.731 28.102 1.00 77.31 275 MET A N 1
ATOM 2105 C CA . MET A 1 275 ? -10.890 -0.163 26.986 1.00 77.31 275 MET A CA 1
ATOM 2106 C C . MET A 1 275 ? -12.402 -0.399 26.832 1.00 77.31 275 MET A C 1
ATOM 2108 O O . MET A 1 275 ? -12.922 -0.367 25.714 1.00 77.31 275 MET A O 1
ATOM 2112 N N . TYR A 1 276 ? -13.138 -0.576 27.934 1.00 83.81 276 TYR A N 1
ATOM 2113 C CA . TYR A 1 276 ? -14.597 -0.741 27.885 1.00 83.81 276 TYR A CA 1
ATOM 2114 C C . TYR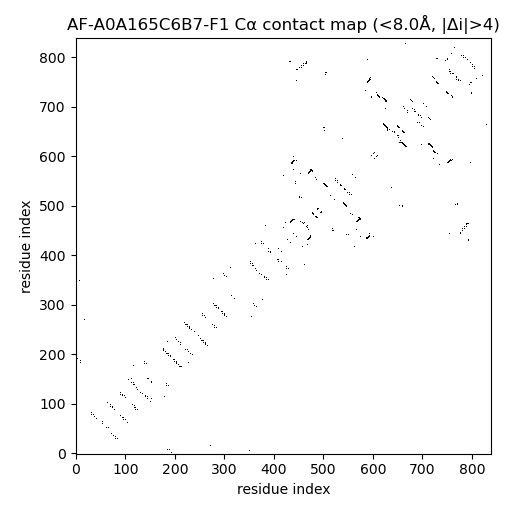 A 1 276 ? -15.314 0.535 27.433 1.00 83.81 276 TYR A C 1
ATOM 2116 O O . TYR A 1 276 ? -16.294 0.440 26.690 1.00 83.81 276 TYR A O 1
ATOM 2124 N N . ARG A 1 277 ? -14.815 1.722 27.802 1.00 86.50 277 ARG A N 1
ATOM 2125 C CA . ARG A 1 277 ? -15.344 3.004 27.306 1.00 86.50 277 ARG A CA 1
ATOM 2126 C C . ARG A 1 277 ? -15.134 3.135 25.800 1.00 86.50 277 ARG A C 1
ATOM 2128 O O . ARG A 1 277 ? -16.087 3.401 25.074 1.00 86.50 277 ARG A O 1
ATOM 2135 N N . LEU A 1 278 ? -13.934 2.845 25.305 1.00 83.12 278 LEU A N 1
ATOM 2136 C CA . LEU A 1 278 ? -13.625 2.917 23.872 1.00 83.12 278 LEU A CA 1
ATOM 2137 C C . LEU A 1 278 ? -14.420 1.888 23.042 1.00 83.12 278 LEU A C 1
ATOM 2139 O O . LEU A 1 278 ? -14.844 2.175 21.916 1.00 83.12 278 LEU A O 1
ATOM 2143 N N . ARG A 1 279 ? -14.697 0.703 23.605 1.00 84.44 279 ARG A N 1
ATOM 2144 C CA . ARG A 1 279 ? -15.636 -0.269 23.015 1.00 84.44 279 ARG A CA 1
ATOM 2145 C C . ARG A 1 279 ? -17.060 0.277 22.965 1.00 84.44 279 ARG A C 1
ATOM 2147 O O . ARG A 1 279 ? -17.672 0.238 21.901 1.00 84.44 279 ARG A O 1
ATOM 2154 N N . LEU A 1 280 ? -17.557 0.848 24.064 1.00 90.56 280 LEU A N 1
ATOM 2155 C CA . LEU A 1 280 ? -18.872 1.491 24.100 1.00 90.56 280 LEU A CA 1
ATOM 2156 C C . LEU A 1 280 ? -18.992 2.585 23.026 1.00 90.56 280 LEU A C 1
ATOM 2158 O O . LEU A 1 280 ? -19.975 2.593 22.290 1.00 90.56 280 LEU A O 1
ATOM 2162 N N . ALA A 1 281 ? -17.980 3.441 22.860 1.00 88.25 281 ALA A N 1
ATOM 2163 C CA . ALA A 1 281 ? -17.959 4.453 21.799 1.00 88.25 281 ALA A CA 1
ATOM 2164 C C . ALA A 1 281 ? -18.065 3.836 20.388 1.00 88.25 281 ALA A C 1
ATOM 2166 O O . ALA A 1 281 ? -18.748 4.366 19.510 1.00 88.25 281 ALA A O 1
ATOM 2167 N N . THR A 1 282 ? -17.443 2.674 20.171 1.00 83.88 282 THR A N 1
ATOM 2168 C CA . THR A 1 282 ? -17.535 1.928 18.905 1.00 83.88 282 THR A CA 1
ATOM 2169 C C . THR A 1 282 ? -18.939 1.351 18.676 1.00 83.88 282 THR A C 1
ATOM 2171 O O . THR A 1 282 ? -19.457 1.397 17.554 1.00 83.88 282 THR A O 1
ATOM 2174 N N . TYR A 1 283 ? -19.584 0.842 19.730 1.00 88.56 283 TYR A N 1
ATOM 2175 C CA . TYR A 1 283 ? -20.956 0.320 19.672 1.00 88.56 283 TYR A CA 1
ATOM 2176 C C . TYR A 1 283 ? -21.966 1.443 19.405 1.00 88.56 283 TYR A C 1
ATOM 2178 O O . TYR A 1 283 ? -22.832 1.310 18.541 1.00 88.56 283 TYR A O 1
ATOM 2186 N N . LEU A 1 284 ? -21.800 2.591 20.065 1.00 90.00 284 LEU A N 1
ATOM 2187 C CA . LEU A 1 284 ? -22.609 3.793 19.854 1.00 90.00 284 LEU A CA 1
ATOM 2188 C C . LEU A 1 284 ? -22.481 4.334 18.419 1.00 90.00 284 LEU A C 1
ATOM 2190 O O . LEU A 1 284 ? -23.495 4.627 17.787 1.00 90.00 284 LEU A O 1
ATOM 2194 N N . ASN A 1 285 ? -21.268 4.382 17.856 1.00 84.69 285 ASN A N 1
ATOM 2195 C CA . ASN A 1 285 ? -21.065 4.735 16.443 1.00 84.69 285 ASN A CA 1
ATOM 2196 C C . ASN A 1 285 ? -21.765 3.748 15.500 1.00 84.69 285 ASN A C 1
ATOM 2198 O O . ASN A 1 285 ? -22.428 4.140 14.541 1.00 84.69 285 ASN A O 1
ATOM 2202 N N . THR A 1 286 ? -21.641 2.450 15.778 1.00 82.94 286 THR A N 1
ATOM 2203 C CA . THR A 1 286 ? -22.339 1.427 14.994 1.00 82.94 286 THR A CA 1
ATOM 2204 C C . THR A 1 286 ? -23.842 1.675 15.035 1.00 82.94 286 THR A C 1
ATOM 2206 O O . THR A 1 286 ? -24.478 1.706 13.987 1.00 82.94 286 THR A O 1
ATOM 2209 N N . SER A 1 287 ? -24.394 1.962 16.213 1.00 87.69 287 SER A N 1
ATOM 2210 C CA . SER A 1 287 ? -25.802 2.314 16.349 1.00 87.69 287 SER A CA 1
ATOM 2211 C C . SER A 1 287 ? -26.194 3.561 15.564 1.00 87.69 287 SER A C 1
ATOM 2213 O O . SER A 1 287 ? -27.207 3.528 14.867 1.00 87.69 287 SER A O 1
ATOM 2215 N N . PHE A 1 288 ? -25.385 4.622 15.586 1.00 86.88 288 PHE A N 1
ATOM 2216 C CA . PHE A 1 288 ? -25.610 5.796 14.741 1.00 86.88 288 PHE A CA 1
ATOM 2217 C C . PHE A 1 288 ? -25.670 5.429 13.251 1.00 86.88 288 PHE A C 1
ATOM 2219 O O . PHE A 1 288 ? -26.580 5.872 12.559 1.00 86.88 288 PHE A O 1
ATOM 2226 N N . LYS A 1 289 ? -24.763 4.577 12.754 1.00 82.69 289 LYS A N 1
ATOM 2227 C CA . LYS A 1 289 ? -24.754 4.165 11.338 1.00 82.69 289 LYS A CA 1
ATOM 2228 C C . LYS A 1 289 ? -26.040 3.452 10.906 1.00 82.69 289 LYS A C 1
ATOM 2230 O O . LYS A 1 289 ? -26.441 3.616 9.761 1.00 82.69 289 LYS A O 1
ATOM 2235 N N . TYR A 1 290 ? -26.671 2.685 11.796 1.00 78.88 290 TYR A N 1
ATOM 2236 C CA . TYR A 1 290 ? -27.919 1.970 11.491 1.00 78.88 290 TYR A CA 1
ATOM 2237 C C . TYR A 1 290 ? -29.181 2.794 11.742 1.00 78.88 290 TYR A C 1
ATOM 2239 O O . TYR A 1 290 ? -30.163 2.630 11.030 1.00 78.88 290 TYR A O 1
ATOM 2247 N N . THR A 1 291 ? -29.173 3.658 12.757 1.00 82.62 291 THR A N 1
ATOM 2248 C CA . THR A 1 291 ? -30.385 4.348 13.236 1.00 82.62 291 THR A CA 1
ATOM 2249 C C . THR A 1 291 ? -30.436 5.827 12.866 1.00 82.62 291 THR A C 1
ATOM 2251 O O . THR A 1 291 ? -31.485 6.450 12.986 1.00 82.62 291 THR A O 1
ATOM 2254 N N . GLY A 1 292 ? -29.303 6.422 12.486 1.00 84.00 292 GLY A N 1
ATOM 2255 C CA . GLY A 1 292 ? -29.151 7.870 12.340 1.00 84.00 292 GLY A CA 1
ATOM 2256 C C . GLY A 1 292 ? -29.209 8.647 13.662 1.00 84.00 292 GLY A C 1
ATOM 2257 O O . GLY A 1 292 ? -29.242 9.875 13.633 1.00 84.00 292 GLY A O 1
ATOM 2258 N N . ASN A 1 293 ? -29.222 7.977 14.824 1.00 86.88 293 ASN A N 1
ATOM 2259 C CA . ASN A 1 293 ? -29.377 8.635 16.123 1.00 86.88 293 ASN A CA 1
ATOM 2260 C C . ASN A 1 293 ? -28.140 9.470 16.499 1.00 86.88 293 ASN A C 1
ATOM 2262 O O . ASN A 1 293 ? -27.145 8.946 17.011 1.00 86.88 293 ASN A O 1
ATOM 2266 N N . SER A 1 294 ? -28.219 10.784 16.287 1.00 87.12 294 SER A N 1
ATOM 2267 C CA . SER A 1 294 ? -27.128 11.725 16.556 1.00 87.12 294 SER A CA 1
ATOM 2268 C C . SER A 1 294 ? -26.703 11.772 18.025 1.00 87.12 294 SER A C 1
ATOM 2270 O O . SER A 1 294 ? -25.545 12.073 18.293 1.00 87.12 294 SER A O 1
ATOM 2272 N N . ALA A 1 295 ? -27.584 11.430 18.974 1.00 90.44 295 ALA A N 1
ATOM 2273 C CA . ALA A 1 295 ? -27.233 11.399 20.393 1.00 90.44 295 ALA A CA 1
ATOM 2274 C C . ALA A 1 295 ? -26.204 10.301 20.705 1.00 90.44 295 ALA A C 1
ATOM 2276 O O . ALA A 1 295 ? -25.272 10.538 21.468 1.00 90.44 295 ALA A O 1
ATOM 2277 N N . HIS A 1 296 ? -26.314 9.127 20.070 1.00 90.44 296 HIS A N 1
ATOM 2278 C CA . HIS A 1 296 ? -25.302 8.073 20.204 1.00 90.44 296 HIS A CA 1
ATOM 2279 C C . HIS A 1 296 ? -23.962 8.496 19.592 1.00 90.44 296 HIS A C 1
ATOM 2281 O O . HIS A 1 296 ? -22.911 8.186 20.146 1.00 90.44 296 HIS A O 1
ATOM 2287 N N . LEU A 1 297 ? -23.983 9.229 18.476 1.00 90.12 297 LEU A N 1
ATOM 2288 C CA . LEU A 1 297 ? -22.762 9.757 17.871 1.00 90.12 297 LEU A CA 1
ATOM 2289 C C . LEU A 1 297 ? -22.082 10.799 18.770 1.00 90.12 297 LEU A C 1
ATOM 2291 O O . LEU A 1 297 ? -20.871 10.728 18.970 1.00 90.12 297 LEU A O 1
ATOM 2295 N N . ASP A 1 298 ? -22.850 11.737 19.326 1.00 89.88 298 ASP A N 1
ATOM 2296 C CA . ASP A 1 298 ? -22.327 12.763 20.230 1.00 89.88 298 ASP A CA 1
ATOM 2297 C C . ASP A 1 298 ? -21.808 12.134 21.548 1.00 89.88 298 ASP A C 1
ATOM 2299 O O . ASP A 1 298 ? -20.725 12.503 22.004 1.00 89.88 298 ASP A O 1
ATOM 2303 N N . GLU A 1 299 ? -22.483 11.114 22.103 1.00 92.12 299 GLU A N 1
ATOM 2304 C CA . GLU A 1 299 ? -21.981 10.338 23.257 1.00 92.12 299 GLU A CA 1
ATOM 2305 C C . GLU A 1 299 ? -20.668 9.608 22.919 1.00 92.12 299 GLU A C 1
ATOM 2307 O O . GLU A 1 299 ? -19.715 9.641 23.698 1.00 92.12 299 GLU A O 1
ATOM 2312 N N . ALA A 1 300 ? -20.574 8.988 21.738 1.00 89.56 300 ALA A N 1
ATOM 2313 C CA . ALA A 1 300 ? -19.355 8.312 21.303 1.00 89.56 300 ALA A CA 1
ATOM 2314 C C . ALA A 1 300 ? -18.167 9.278 21.168 1.00 89.56 300 ALA A C 1
ATOM 2316 O O . ALA A 1 300 ? -17.050 8.918 21.531 1.00 89.56 300 ALA A O 1
ATOM 2317 N N . ILE A 1 301 ? -18.396 10.489 20.650 1.00 87.56 301 ILE A N 1
ATOM 2318 C CA . ILE A 1 301 ? -17.366 11.533 20.547 1.00 87.56 301 ILE A CA 1
ATOM 2319 C C . ILE A 1 301 ? -16.954 12.013 21.939 1.00 87.56 301 ILE A C 1
ATOM 2321 O O . ILE A 1 301 ? -15.762 12.074 22.204 1.00 87.56 301 ILE A O 1
ATOM 2325 N N . SER A 1 302 ? -17.904 12.247 22.851 1.00 89.62 302 SER A N 1
ATOM 2326 C CA . SER A 1 302 ? -17.599 12.636 24.237 1.00 89.62 302 SER A CA 1
ATOM 2327 C C . SER A 1 302 ? -16.709 11.616 24.949 1.00 89.62 302 SER A C 1
ATOM 2329 O O . SER A 1 302 ? -15.812 12.001 25.690 1.00 89.62 302 SER A O 1
ATOM 2331 N N . ILE A 1 303 ? -16.916 10.317 24.712 1.00 87.81 303 ILE A N 1
ATOM 2332 C CA . ILE A 1 303 ? -16.043 9.283 25.279 1.00 87.81 303 ILE A CA 1
ATOM 2333 C C . ILE A 1 303 ? -14.613 9.408 24.733 1.00 87.81 303 ILE A C 1
ATOM 2335 O O . ILE A 1 303 ? -13.660 9.267 25.491 1.00 87.81 303 ILE A O 1
ATOM 2339 N N . PHE A 1 304 ? -14.441 9.659 23.433 1.00 83.25 304 PHE A N 1
ATOM 2340 C CA . PHE A 1 304 ? -13.108 9.864 22.859 1.00 83.25 304 PHE A CA 1
ATOM 2341 C C . PHE A 1 304 ? -12.454 11.163 23.338 1.00 83.25 304 PHE A C 1
ATOM 2343 O O . PHE A 1 304 ? -11.243 11.185 23.530 1.00 83.25 304 PHE A O 1
ATOM 2350 N N . ASP A 1 305 ? -13.248 12.207 23.549 1.00 83.25 305 ASP A N 1
ATOM 2351 C CA . ASP A 1 305 ? -12.817 13.506 24.064 1.00 83.25 305 ASP A CA 1
ATOM 2352 C C . ASP A 1 305 ? -12.291 13.395 25.505 1.00 83.25 305 ASP A C 1
ATOM 2354 O O . ASP A 1 305 ? -11.247 13.965 25.818 1.00 83.25 305 ASP A O 1
ATOM 2358 N N . ASP A 1 306 ? -12.956 12.598 26.347 1.00 84.12 306 ASP A N 1
ATOM 2359 C CA . ASP A 1 306 ? -12.508 12.297 27.712 1.00 84.12 306 ASP A CA 1
ATOM 2360 C C . ASP A 1 306 ? -11.205 11.479 27.740 1.00 84.12 306 ASP A C 1
ATOM 2362 O O . ASP A 1 306 ? -10.343 11.714 28.586 1.00 84.12 306 ASP A O 1
ATOM 2366 N N . GLU A 1 307 ? -11.073 10.480 26.857 1.00 81.69 307 GLU A N 1
ATOM 2367 C CA . GLU A 1 307 ? -9.918 9.565 26.849 1.00 81.69 307 GLU A CA 1
ATOM 2368 C C . GLU A 1 307 ? -8.696 10.147 26.125 1.00 81.69 307 GLU A C 1
ATOM 2370 O O . GLU A 1 307 ? -7.565 9.764 26.424 1.00 81.69 307 GLU A O 1
ATOM 2375 N N . PHE A 1 308 ? -8.904 11.068 25.181 1.00 76.50 308 PHE A N 1
ATOM 2376 C CA . PHE A 1 308 ? -7.834 11.722 24.431 1.00 76.50 308 PHE A CA 1
ATOM 2377 C C . PHE A 1 308 ? -7.968 13.255 24.455 1.00 76.50 308 PHE A C 1
ATOM 2379 O O . PHE A 1 308 ? -8.149 13.885 23.400 1.00 76.50 308 PHE A O 1
ATOM 2386 N N . PRO A 1 309 ? -7.852 13.882 25.643 1.00 74.75 309 PRO A N 1
ATOM 2387 C CA . PRO A 1 309 ? -8.019 15.324 25.802 1.00 74.75 309 PRO A CA 1
ATOM 2388 C C . PRO A 1 309 ? -6.972 16.128 25.019 1.00 74.75 309 PRO A C 1
ATOM 2390 O O . PRO A 1 309 ? -7.204 17.289 24.689 1.00 74.75 309 PRO A O 1
ATOM 2393 N N . GLU A 1 310 ? -5.836 15.521 24.653 1.00 70.12 310 GLU A N 1
ATOM 2394 C CA . GLU A 1 310 ? -4.805 16.155 23.826 1.00 70.12 310 GLU A CA 1
ATOM 2395 C C . GLU A 1 310 ? -5.252 16.476 22.384 1.00 70.12 310 GLU A C 1
ATOM 2397 O O . GLU A 1 310 ? -4.537 17.184 21.672 1.00 70.12 310 GLU A O 1
ATOM 2402 N N . PHE A 1 311 ? -6.402 15.954 21.938 1.00 64.69 311 PHE A N 1
ATOM 2403 C CA . PHE A 1 311 ? -6.986 16.221 20.615 1.00 64.69 311 PHE A CA 1
ATOM 2404 C C . PHE A 1 311 ? -8.272 17.058 20.679 1.00 64.69 311 PHE A C 1
ATOM 2406 O O . PHE A 1 311 ? -9.045 17.080 19.711 1.00 64.69 311 PHE A O 1
ATOM 2413 N N . LEU A 1 312 ? -8.531 17.708 21.814 1.00 63.34 312 LEU A N 1
ATOM 2414 C CA . LEU A 1 312 ? -9.558 18.737 21.938 1.00 63.34 312 LEU A CA 1
ATOM 2415 C C . LEU A 1 312 ? -9.060 20.059 21.349 1.00 63.34 312 LEU A C 1
ATOM 2417 O O . LEU A 1 312 ? -7.883 20.403 21.472 1.00 63.34 312 LEU A O 1
ATOM 2421 N N . ASP A 1 313 ? -9.971 20.800 20.716 1.00 55.03 313 ASP A N 1
ATOM 2422 C CA . ASP A 1 313 ? -9.693 22.182 20.337 1.00 55.03 313 ASP A CA 1
ATOM 2423 C C . ASP A 1 313 ? -9.498 23.024 21.599 1.00 55.03 313 ASP A C 1
ATOM 2425 O O . ASP A 1 313 ? -10.152 22.813 22.624 1.00 55.03 313 ASP A O 1
ATOM 2429 N N . THR A 1 314 ? -8.592 23.992 21.504 1.00 48.75 314 THR A N 1
ATOM 2430 C CA . THR A 1 314 ? -8.361 25.012 22.526 1.00 48.75 314 THR A CA 1
ATOM 2431 C C . THR A 1 314 ? -9.681 25.662 22.938 1.00 48.75 314 THR A C 1
ATOM 2433 O O . THR A 1 314 ? -10.539 25.920 22.090 1.00 48.75 314 THR A O 1
ATOM 2436 N N . ASP A 1 315 ? -9.838 25.939 24.226 1.00 38.53 315 ASP A N 1
ATOM 2437 C CA . ASP A 1 315 ? -11.060 26.508 24.784 1.00 38.53 315 ASP A CA 1
ATOM 2438 C C . ASP A 1 315 ? -11.387 27.911 24.229 1.00 38.53 315 ASP A C 1
ATOM 2440 O O . ASP A 1 315 ? -10.580 28.578 23.582 1.00 38.53 315 ASP A O 1
ATOM 2444 N N . VAL A 1 316 ? -12.600 28.389 24.526 1.00 39.72 316 VAL A N 1
ATOM 2445 C CA . VAL A 1 316 ? -13.137 29.719 24.158 1.00 39.72 316 VAL A CA 1
ATOM 2446 C C . VAL A 1 316 ? -12.258 30.880 24.677 1.00 39.72 316 VAL A C 1
ATOM 2448 O O . VAL A 1 316 ? -12.419 32.019 24.246 1.00 39.72 316 VAL A O 1
ATOM 2451 N N . ASN A 1 317 ? -11.298 30.587 25.562 1.00 38.56 317 ASN A N 1
ATOM 2452 C CA . ASN A 1 317 ? -10.357 31.531 26.163 1.00 38.56 317 ASN A CA 1
ATOM 2453 C C . ASN A 1 317 ? -8.955 31.500 25.522 1.00 38.56 317 ASN A C 1
ATOM 2455 O O . ASN A 1 317 ? -8.076 32.241 25.959 1.00 38.56 317 ASN A O 1
ATOM 2459 N N . GLY A 1 318 ? -8.733 30.683 24.485 1.00 36.16 318 GLY A N 1
ATOM 2460 C CA . GLY A 1 318 ? -7.499 30.690 23.699 1.00 36.16 318 GLY A CA 1
ATOM 2461 C C . GLY A 1 318 ? -6.294 30.012 24.356 1.00 36.16 318 GLY A C 1
ATOM 2462 O O . GLY A 1 318 ? -5.167 30.248 23.917 1.00 36.16 318 GLY A O 1
ATOM 2463 N N . ASN A 1 319 ? -6.488 29.157 25.363 1.00 36.53 319 ASN A N 1
ATOM 2464 C CA . ASN A 1 319 ? -5.386 28.396 25.947 1.00 36.53 319 ASN A CA 1
ATOM 2465 C C . ASN A 1 319 ? -5.274 27.025 25.271 1.00 36.53 319 ASN A C 1
ATOM 2467 O O . ASN A 1 319 ? -6.100 26.132 25.455 1.00 36.53 319 ASN A O 1
ATOM 2471 N N . ALA A 1 320 ? -4.219 26.850 24.475 1.00 38.47 320 ALA A N 1
ATOM 2472 C CA . ALA A 1 320 ? -3.877 25.554 23.913 1.00 38.47 320 ALA A CA 1
ATOM 2473 C C . ALA A 1 320 ? -3.303 24.623 24.986 1.00 38.47 320 ALA A C 1
ATOM 2475 O O . ALA A 1 320 ? -2.362 25.027 25.674 1.00 38.47 320 ALA A O 1
ATOM 2476 N N . PRO A 1 321 ? -3.714 23.343 25.067 1.00 34.72 321 PRO A N 1
ATOM 2477 C CA . PRO A 1 321 ? -2.763 22.334 25.477 1.00 34.72 321 PRO A CA 1
ATOM 2478 C C . PRO A 1 321 ? -1.748 22.249 24.337 1.00 34.72 321 PRO A C 1
ATOM 2480 O O . PRO A 1 321 ? -2.018 21.693 23.279 1.00 34.72 321 PRO A O 1
ATOM 2483 N N . THR A 1 322 ? -0.584 22.868 24.501 1.00 32.00 322 THR A N 1
ATOM 2484 C CA . THR A 1 322 ? 0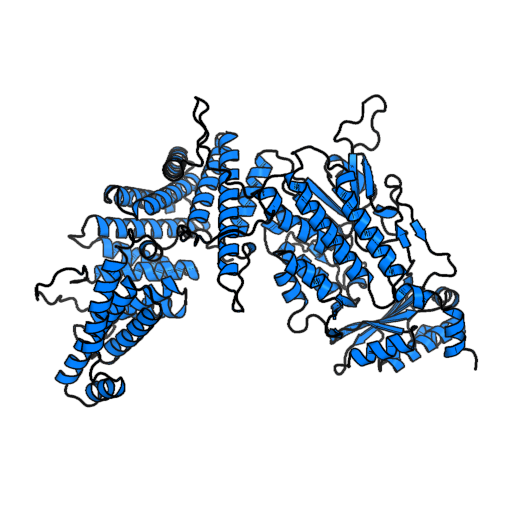.580 22.551 23.676 1.00 32.00 322 THR A CA 1
ATOM 2485 C C . THR A 1 322 ? 1.067 21.157 24.079 1.00 32.00 322 THR A C 1
ATOM 2487 O O . THR A 1 322 ? 1.698 21.047 25.133 1.00 32.00 322 THR A O 1
ATOM 2490 N N . PRO A 1 323 ? 0.856 20.077 23.300 1.00 33.09 323 PRO A N 1
ATOM 2491 C CA . PRO A 1 323 ? 1.774 18.957 23.392 1.00 33.09 323 PRO A CA 1
ATOM 2492 C C . PRO A 1 323 ? 3.127 19.453 22.868 1.00 33.09 323 PRO A C 1
ATOM 2494 O O . PRO A 1 323 ? 3.163 20.244 21.917 1.00 33.09 323 PRO A O 1
ATOM 2497 N N . PRO A 1 324 ? 4.255 19.032 23.458 1.00 26.73 324 PRO A N 1
ATOM 2498 C CA . PRO A 1 324 ? 5.546 19.469 22.976 1.00 26.73 324 PRO A CA 1
ATOM 2499 C C . PRO A 1 324 ? 5.669 19.019 21.520 1.00 26.73 324 PRO A C 1
ATOM 2501 O O . PRO A 1 324 ? 5.689 17.828 21.209 1.00 26.73 324 PRO A O 1
ATOM 2504 N N . LEU A 1 325 ? 5.806 19.984 20.612 1.00 31.23 325 LEU A N 1
ATOM 2505 C CA . LEU A 1 325 ? 6.718 19.811 19.495 1.00 31.23 325 LEU A CA 1
ATOM 2506 C C . LEU A 1 325 ? 8.096 19.610 20.133 1.00 31.23 325 LEU A C 1
ATOM 2508 O O . LEU A 1 325 ? 8.876 20.553 20.268 1.00 31.23 325 LEU A O 1
ATOM 2512 N N . SER A 1 326 ? 8.385 18.395 20.601 1.00 27.00 326 SER A N 1
ATOM 2513 C CA . SER A 1 326 ? 9.750 17.987 20.877 1.00 27.00 326 SER A CA 1
ATOM 2514 C C . SER A 1 326 ? 10.446 17.968 19.528 1.00 27.00 326 SER A C 1
ATOM 2516 O O . SER A 1 326 ? 10.375 17.017 18.755 1.00 27.00 326 SER A O 1
ATOM 2518 N N . ARG A 1 327 ? 11.035 19.126 19.232 1.00 28.48 327 ARG A N 1
ATOM 2519 C CA . ARG A 1 327 ? 12.177 19.351 18.361 1.00 28.48 327 ARG A CA 1
ATOM 2520 C C . ARG A 1 327 ? 12.914 18.043 18.059 1.00 28.48 327 ARG A C 1
ATOM 2522 O O . ARG A 1 327 ? 13.825 17.662 18.784 1.00 28.48 327 ARG A O 1
ATOM 2529 N N . SER A 1 328 ? 12.589 17.412 16.934 1.00 26.59 328 SER A N 1
ATOM 2530 C CA . SER A 1 328 ? 13.602 16.704 16.153 1.00 26.59 328 SER A CA 1
ATOM 2531 C C . SER A 1 328 ? 14.361 17.775 15.371 1.00 26.59 328 SER A C 1
ATOM 2533 O O . SER A 1 328 ? 14.167 17.987 14.179 1.00 26.59 328 SER A O 1
ATOM 2535 N N . SER A 1 329 ? 15.138 18.565 16.108 1.00 26.02 329 SER A N 1
ATOM 2536 C CA . SER A 1 329 ? 16.101 19.510 15.565 1.00 26.02 329 SER A CA 1
ATOM 2537 C C . SER A 1 329 ? 17.408 19.275 16.305 1.00 26.02 329 SER A C 1
ATOM 2539 O O . SER A 1 329 ? 17.660 19.946 17.298 1.00 26.02 329 SER A O 1
ATOM 2541 N N . THR A 1 330 ? 18.169 18.283 15.839 1.00 25.81 330 THR A N 1
ATOM 2542 C CA . THR A 1 330 ? 19.643 18.265 15.804 1.00 25.81 330 THR A CA 1
ATOM 2543 C C . THR A 1 330 ? 20.132 16.940 15.205 1.00 25.81 330 THR A C 1
ATOM 2545 O O . THR A 1 330 ? 20.640 16.058 15.888 1.00 25.81 330 THR A O 1
ATOM 2548 N N . LEU A 1 331 ? 20.067 16.829 13.875 1.00 29.08 331 LEU A N 1
ATOM 2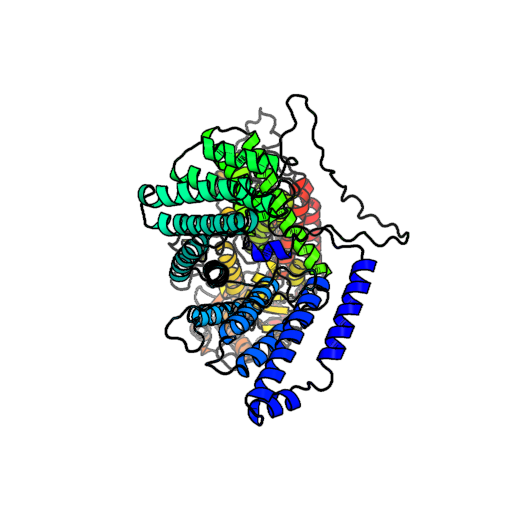549 C CA . LEU A 1 331 ? 21.146 16.180 13.121 1.00 29.08 331 LEU A CA 1
ATOM 2550 C C . LEU A 1 331 ? 22.279 17.208 12.984 1.00 29.08 331 LEU A C 1
ATOM 2552 O O . LEU A 1 331 ? 22.521 17.761 11.919 1.00 29.08 331 LEU A O 1
ATOM 2556 N N . THR A 1 332 ? 22.927 17.520 14.101 1.00 26.45 332 THR A N 1
ATOM 2557 C CA . THR A 1 332 ? 24.210 18.229 14.139 1.00 26.45 332 THR A CA 1
ATOM 2558 C C . THR A 1 332 ? 24.995 17.630 15.288 1.00 26.45 332 THR A C 1
ATOM 2560 O O . THR A 1 332 ? 24.542 17.670 16.431 1.00 26.45 332 THR A O 1
ATOM 2563 N N . GLY A 1 333 ? 26.125 17.008 14.961 1.00 35.47 333 GLY A N 1
ATOM 2564 C CA . GLY A 1 333 ? 26.931 16.254 15.904 1.00 35.47 333 GLY A CA 1
ATOM 2565 C C . GLY A 1 333 ? 27.393 17.081 17.101 1.00 35.47 333 GLY A C 1
ATOM 2566 O O . GLY A 1 333 ? 27.905 18.186 16.952 1.00 35.47 333 GLY A O 1
ATOM 2567 N N . SER A 1 334 ? 27.287 16.483 18.280 1.00 23.98 334 SER A N 1
ATOM 2568 C CA . SER A 1 334 ? 28.264 16.668 19.343 1.00 23.98 334 SER A CA 1
ATOM 2569 C C . SER A 1 334 ? 28.323 15.396 20.187 1.00 23.98 334 SER A C 1
ATOM 2571 O O . SER A 1 334 ? 27.329 14.864 20.674 1.00 23.98 334 SER A O 1
ATOM 2573 N N . THR A 1 335 ? 29.528 14.856 20.282 1.00 34.56 335 THR A N 1
ATOM 2574 C CA . THR A 1 335 ? 29.926 13.777 21.179 1.00 34.56 335 THR A CA 1
ATOM 2575 C C . THR A 1 335 ? 29.947 14.295 22.618 1.00 34.56 335 THR A C 1
ATOM 2577 O O . THR A 1 335 ? 30.652 15.267 22.887 1.00 34.56 335 THR A O 1
ATOM 2580 N N . GLY A 1 336 ? 29.237 13.647 23.548 1.00 25.09 336 GLY A N 1
ATOM 2581 C CA . GLY A 1 336 ? 29.355 13.969 24.975 1.00 25.09 336 GLY A CA 1
ATOM 2582 C C . GLY A 1 336 ? 28.374 13.259 25.916 1.00 25.09 336 GLY A C 1
ATOM 2583 O O . GLY A 1 336 ? 27.262 13.725 26.108 1.00 25.09 336 GLY A O 1
ATOM 2584 N N . SER A 1 337 ? 28.873 12.203 26.569 1.00 26.19 337 SER A N 1
ATOM 2585 C CA . SER A 1 337 ? 28.508 11.675 27.900 1.00 26.19 337 SER A CA 1
ATOM 2586 C C . SER A 1 337 ? 27.141 10.996 28.149 1.00 26.19 337 SER A C 1
ATOM 2588 O O . SER A 1 337 ? 26.132 11.627 28.436 1.00 26.19 337 SER A O 1
ATOM 2590 N N . GLY A 1 338 ? 27.161 9.658 28.205 1.00 30.67 338 GLY A N 1
ATOM 2591 C CA . GLY A 1 338 ? 27.029 8.959 29.494 1.00 30.67 338 GLY A CA 1
ATOM 2592 C C . GLY A 1 338 ? 25.695 8.953 30.254 1.00 30.67 338 GLY A C 1
ATOM 2593 O O . GLY A 1 338 ? 25.735 8.764 31.465 1.00 30.67 338 GLY A O 1
ATOM 2594 N N . MET A 1 339 ? 24.533 9.103 29.613 1.00 27.69 339 MET A N 1
ATOM 2595 C CA . MET A 1 339 ? 23.243 8.771 30.245 1.00 27.69 339 MET A CA 1
ATOM 2596 C C . MET A 1 339 ? 22.497 7.732 29.411 1.00 27.69 339 MET A C 1
ATOM 2598 O O . MET A 1 339 ? 22.113 7.987 28.271 1.00 27.69 339 MET A O 1
ATOM 2602 N N . THR A 1 340 ? 22.295 6.543 29.982 1.00 23.47 340 THR A N 1
ATOM 2603 C CA . THR A 1 340 ? 21.375 5.538 29.440 1.00 23.47 340 THR A CA 1
ATOM 2604 C C . THR A 1 340 ? 19.980 6.158 29.335 1.00 23.47 340 THR A C 1
ATOM 2606 O O . THR A 1 340 ? 19.473 6.638 30.354 1.00 23.47 340 THR A O 1
ATOM 2609 N N . PRO A 1 341 ? 19.354 6.185 28.145 1.00 26.19 341 PRO A N 1
ATOM 2610 C CA . PRO A 1 341 ? 18.015 6.733 28.001 1.00 26.19 341 PRO A CA 1
ATOM 2611 C C . PRO A 1 341 ? 17.034 5.913 28.856 1.00 26.19 341 PRO A C 1
ATOM 2613 O O . PRO A 1 341 ? 17.153 4.684 28.899 1.00 26.19 341 PRO A O 1
ATOM 2616 N N . PRO A 1 342 ? 16.077 6.556 29.547 1.00 24.20 342 PRO A N 1
ATOM 2617 C CA . PRO A 1 342 ? 15.032 5.834 30.261 1.00 24.20 342 PRO A CA 1
ATOM 2618 C C . PRO A 1 342 ? 14.273 4.925 29.278 1.00 24.20 342 PRO A C 1
ATOM 2620 O O . PRO A 1 342 ? 14.110 5.298 28.110 1.00 24.20 342 PRO A O 1
ATOM 2623 N N . PRO A 1 343 ? 13.812 3.736 29.712 1.00 25.34 343 PRO A N 1
ATOM 2624 C CA . PRO A 1 343 ? 13.057 2.840 28.847 1.00 25.34 343 PRO A CA 1
ATOM 2625 C C . PRO A 1 343 ? 11.840 3.586 28.297 1.00 25.34 343 PRO A C 1
ATOM 2627 O O . PRO A 1 343 ? 11.082 4.196 29.053 1.00 25.34 343 PRO A O 1
ATOM 2630 N N . ALA A 1 344 ? 11.682 3.570 26.971 1.00 31.14 344 ALA A N 1
ATOM 2631 C CA . ALA A 1 344 ? 10.551 4.209 26.316 1.00 31.14 344 ALA A CA 1
ATOM 2632 C C . ALA A 1 344 ? 9.241 3.694 26.945 1.00 31.14 344 ALA A C 1
ATOM 2634 O O . ALA A 1 344 ? 9.119 2.483 27.166 1.00 31.14 344 ALA A O 1
ATOM 2635 N N . PRO A 1 345 ? 8.266 4.571 27.255 1.00 33.75 345 PRO A N 1
ATOM 2636 C CA . PRO A 1 345 ? 6.981 4.128 27.779 1.00 33.75 345 PRO A CA 1
ATOM 2637 C C . PRO A 1 345 ? 6.385 3.100 26.813 1.00 33.75 345 PRO A C 1
ATOM 2639 O O . PRO A 1 345 ? 6.353 3.341 25.604 1.00 33.75 345 PRO A O 1
ATOM 2642 N N . LYS A 1 346 ? 5.955 1.944 27.339 1.00 43.12 346 LYS A N 1
ATOM 2643 C CA . LYS A 1 346 ? 5.335 0.877 26.541 1.00 43.12 346 LYS A CA 1
ATOM 2644 C C . LYS A 1 346 ? 4.121 1.465 25.821 1.00 43.12 346 LYS A C 1
ATOM 2646 O O . LYS A 1 346 ? 3.126 1.809 26.451 1.00 43.12 346 LYS A O 1
ATOM 2651 N N . GLN A 1 347 ? 4.252 1.652 24.512 1.00 52.22 347 GLN A N 1
ATOM 2652 C CA . GLN A 1 347 ? 3.211 2.226 23.673 1.00 52.22 347 GLN A CA 1
ATOM 2653 C C . GLN A 1 347 ? 2.071 1.211 23.532 1.00 52.22 347 GLN A C 1
ATOM 2655 O O . GLN A 1 347 ? 2.325 0.059 23.195 1.00 52.22 347 GLN A O 1
ATOM 2660 N N . ASP A 1 348 ? 0.829 1.625 23.793 1.00 60.94 348 ASP A N 1
ATOM 2661 C CA . ASP A 1 348 ? -0.343 0.757 23.637 1.00 60.94 348 ASP A CA 1
ATOM 2662 C C . ASP A 1 348 ? -0.571 0.430 22.145 1.00 60.94 348 ASP A C 1
ATOM 2664 O O . ASP A 1 348 ? -0.947 1.329 21.381 1.00 60.94 348 ASP A O 1
ATOM 2668 N N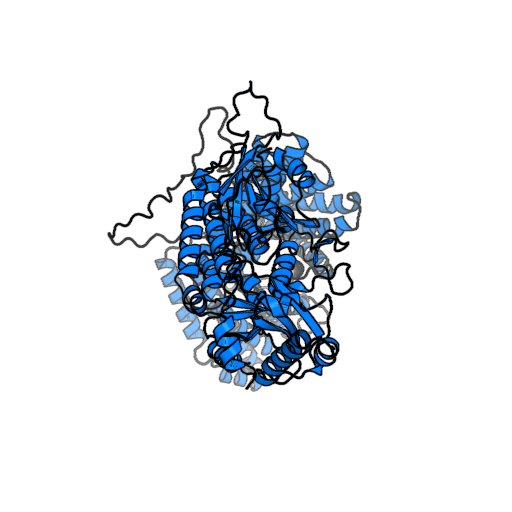 . PRO A 1 349 ? -0.381 -0.830 21.705 1.00 64.00 349 PRO A N 1
ATOM 2669 C CA . PRO A 1 349 ? -0.505 -1.217 20.299 1.00 64.00 349 PRO A CA 1
ATOM 2670 C C . PRO A 1 349 ? -1.927 -1.038 19.743 1.00 64.00 349 PRO A C 1
ATOM 2672 O O . PRO A 1 349 ? -2.113 -1.021 18.525 1.00 64.00 349 PRO A O 1
ATOM 2675 N N . SER A 1 350 ? -2.936 -0.869 20.603 1.00 68.06 350 SER A N 1
ATOM 2676 C CA . SER A 1 350 ? -4.324 -0.639 20.195 1.00 68.06 350 SER A CA 1
ATOM 2677 C C . SER A 1 350 ? -4.642 0.831 19.879 1.00 68.06 350 SER A C 1
ATOM 2679 O O . SER A 1 350 ? -5.644 1.119 19.215 1.00 68.06 350 SER A O 1
ATOM 2681 N N . LYS A 1 351 ? -3.764 1.774 20.255 1.00 74.44 351 LYS A N 1
ATOM 2682 C CA . LYS A 1 351 ? -3.971 3.223 20.074 1.00 74.44 351 LYS A CA 1
ATOM 2683 C C . LYS A 1 351 ? -4.352 3.636 18.636 1.00 74.44 351 LYS A C 1
ATOM 2685 O O . LYS A 1 351 ? -5.285 4.431 18.494 1.00 74.44 351 LYS A O 1
ATOM 2690 N N . PRO A 1 352 ? -3.751 3.098 17.554 1.00 81.12 352 PRO A N 1
ATOM 2691 C CA . PRO A 1 352 ? -4.156 3.429 16.181 1.00 81.12 352 PRO A CA 1
ATOM 2692 C C . PRO A 1 352 ? -5.603 3.047 15.846 1.00 81.12 352 PRO A C 1
ATOM 2694 O O . PRO A 1 352 ? -6.271 3.769 15.105 1.00 81.12 352 PRO A O 1
ATOM 2697 N N . TYR A 1 353 ? -6.110 1.942 16.404 1.00 78.94 353 TYR A N 1
ATOM 2698 C CA . TYR A 1 353 ? -7.491 1.497 16.197 1.00 78.94 353 TYR A CA 1
ATOM 2699 C C . TYR A 1 353 ? -8.478 2.477 16.834 1.00 78.94 353 TYR A C 1
ATOM 2701 O O . TYR A 1 353 ? -9.490 2.825 16.220 1.00 78.94 353 TYR A O 1
ATOM 2709 N N . HIS A 1 354 ? -8.153 2.959 18.035 1.00 78.31 354 HIS A N 1
ATOM 2710 C CA . HIS A 1 354 ? -8.952 3.941 18.762 1.00 78.31 354 HIS A CA 1
ATOM 2711 C C . HIS A 1 354 ? -8.982 5.298 18.059 1.00 78.31 354 HIS A C 1
ATOM 2713 O O . HIS A 1 354 ? -10.063 5.836 17.822 1.00 78.31 354 HIS A O 1
ATOM 2719 N N . LEU A 1 355 ? -7.821 5.808 17.637 1.00 83.75 355 LEU A N 1
ATOM 2720 C CA . LEU A 1 355 ? -7.731 7.066 16.891 1.00 83.75 355 LEU A CA 1
ATOM 2721 C C . LEU A 1 355 ? -8.488 7.005 15.560 1.00 83.75 355 LEU A C 1
ATOM 2723 O O . LEU A 1 355 ? -9.169 7.961 15.194 1.00 83.75 355 LEU A O 1
ATOM 2727 N N . ARG A 1 356 ? -8.436 5.866 14.855 1.00 87.94 356 ARG A N 1
ATOM 2728 C CA . ARG A 1 356 ? -9.240 5.650 13.645 1.00 87.94 356 ARG A CA 1
ATOM 2729 C C . ARG A 1 356 ? -10.737 5.743 13.938 1.00 87.94 356 ARG A C 1
ATOM 2731 O O . ARG A 1 356 ? -11.460 6.410 13.205 1.00 87.94 356 ARG A O 1
ATOM 2738 N N . ALA A 1 357 ? -11.208 5.054 14.978 1.00 83.06 357 ALA A N 1
ATOM 2739 C CA . ALA A 1 357 ? -12.623 5.041 15.340 1.00 83.06 357 ALA A CA 1
ATOM 2740 C C . ALA A 1 357 ? -13.120 6.445 15.730 1.00 83.06 357 ALA A C 1
ATOM 2742 O O . ALA A 1 357 ? -14.175 6.871 15.261 1.00 83.06 357 ALA A O 1
ATOM 2743 N N . ALA A 1 358 ? -12.324 7.189 16.499 1.00 86.00 358 ALA A N 1
ATOM 2744 C CA . ALA A 1 358 ? -12.605 8.577 16.852 1.00 86.00 358 ALA A CA 1
ATOM 2745 C C . ALA A 1 358 ? -12.696 9.480 15.609 1.00 86.00 358 ALA A C 1
ATOM 2747 O O . ALA A 1 358 ? -13.677 10.205 15.431 1.00 86.00 358 ALA A O 1
ATOM 2748 N N . ALA A 1 359 ? -11.730 9.369 14.690 1.00 89.06 359 ALA A N 1
ATOM 2749 C CA . ALA A 1 359 ? -11.723 10.135 13.447 1.00 89.06 359 ALA A CA 1
ATOM 2750 C C . ALA A 1 359 ? -12.942 9.831 12.558 1.00 89.06 359 ALA A C 1
ATOM 2752 O O . ALA A 1 359 ? -13.512 10.735 11.949 1.00 89.06 359 ALA A O 1
ATOM 2753 N N . GLN A 1 360 ? -13.388 8.571 12.509 1.00 89.44 360 GLN A N 1
ATOM 2754 C CA . GLN A 1 360 ? -14.609 8.186 11.794 1.00 89.44 360 GLN A CA 1
ATOM 2755 C C . GLN A 1 360 ? -15.869 8.808 12.406 1.00 89.44 360 GLN A C 1
ATOM 2757 O O . GLN A 1 360 ? -16.755 9.219 11.656 1.00 89.44 360 GLN A O 1
ATOM 2762 N N . ASN A 1 361 ? -15.956 8.902 13.735 1.00 87.56 361 ASN A N 1
ATOM 2763 C CA . ASN A 1 361 ? -17.084 9.552 14.409 1.00 87.56 361 ASN A CA 1
ATOM 2764 C C . ASN A 1 361 ? -17.133 11.047 14.094 1.00 87.56 361 ASN A C 1
ATOM 2766 O O . ASN A 1 361 ? -18.187 11.577 13.749 1.00 87.56 361 ASN A O 1
ATOM 2770 N N . LEU A 1 362 ? -15.981 11.715 14.156 1.00 89.25 362 LEU A N 1
ATOM 2771 C CA . LEU A 1 362 ? -15.862 13.127 13.804 1.00 89.25 362 LEU A CA 1
ATOM 2772 C C . LEU A 1 362 ? -16.237 13.370 12.337 1.00 89.25 362 LEU A C 1
ATOM 2774 O O . LEU A 1 362 ? -17.011 14.275 12.047 1.00 89.25 362 LEU A O 1
ATOM 2778 N N . LEU A 1 363 ? -15.793 12.514 11.411 1.00 89.69 363 LEU A N 1
ATOM 2779 C CA . LEU A 1 363 ? -16.218 12.582 10.009 1.00 89.69 363 LEU A CA 1
ATOM 2780 C C . LEU A 1 363 ? -17.729 12.376 9.832 1.00 89.69 363 LEU A C 1
ATOM 2782 O O . LEU A 1 363 ? -18.351 13.074 9.033 1.00 89.69 363 LEU A O 1
ATOM 2786 N N . ALA A 1 364 ? -18.331 11.445 10.573 1.00 87.88 364 ALA A N 1
ATOM 2787 C CA . ALA A 1 364 ? -19.773 11.210 10.553 1.00 87.88 364 ALA A CA 1
ATOM 2788 C C . ALA A 1 364 ? -20.576 12.394 11.126 1.00 87.88 364 ALA A C 1
ATOM 2790 O O . ALA A 1 364 ? -21.679 12.698 10.666 1.00 87.88 364 ALA A O 1
ATOM 2791 N N . ARG A 1 365 ? -20.021 13.114 12.106 1.00 88.38 365 ARG A N 1
ATOM 2792 C CA . ARG A 1 365 ? -20.625 14.355 12.598 1.00 88.38 365 ARG A CA 1
ATOM 2793 C C . ARG A 1 365 ? -20.420 15.498 11.610 1.00 88.38 365 ARG A C 1
ATOM 2795 O O . ARG A 1 365 ? -21.354 16.246 11.343 1.00 88.38 365 ARG A O 1
ATOM 2802 N N . TYR A 1 366 ? -19.260 15.573 10.967 1.00 88.94 366 TYR A N 1
ATOM 2803 C CA . TYR A 1 366 ? -19.002 16.530 9.897 1.00 88.94 366 TYR A CA 1
ATOM 2804 C C . TYR A 1 366 ? -19.969 16.363 8.717 1.00 88.94 366 TYR A C 1
ATOM 2806 O O . TYR A 1 366 ? -20.432 17.354 8.157 1.00 88.94 366 TYR A O 1
ATOM 2814 N N . THR A 1 367 ? -20.328 15.140 8.316 1.00 86.94 367 THR A N 1
ATOM 2815 C CA . THR A 1 367 ? -21.287 14.955 7.213 1.00 86.94 367 THR A CA 1
ATOM 2816 C C . THR A 1 367 ? -22.675 15.506 7.533 1.00 86.94 367 THR A C 1
ATOM 2818 O O . THR A 1 367 ? -23.337 15.978 6.610 1.00 86.94 367 THR A O 1
ATOM 2821 N N . THR A 1 368 ? -23.082 15.494 8.806 1.00 83.69 368 THR A N 1
ATOM 2822 C CA . THR A 1 368 ? -24.390 15.984 9.271 1.00 83.69 368 THR A CA 1
ATOM 2823 C C . THR A 1 368 ? -24.374 17.471 9.637 1.00 83.69 368 THR A C 1
ATOM 2825 O O . THR A 1 368 ? -25.222 18.219 9.161 1.00 83.69 368 THR A O 1
ATOM 2828 N N . LYS A 1 369 ? -23.404 17.915 10.446 1.00 86.12 369 LYS A N 1
ATOM 2829 C CA . LYS A 1 369 ? -23.307 19.287 10.984 1.00 86.12 369 LYS A CA 1
ATOM 2830 C C . LYS A 1 369 ? -22.419 20.226 10.152 1.00 86.12 369 LYS A C 1
ATOM 2832 O O . LYS A 1 369 ? -22.546 21.436 10.286 1.00 86.12 369 LYS A O 1
ATOM 2837 N N . LYS A 1 370 ? -21.530 19.693 9.301 1.00 86.38 370 LYS A N 1
ATOM 2838 C CA . LYS A 1 370 ? -20.559 20.445 8.473 1.00 86.38 370 LYS A CA 1
ATOM 2839 C C . LYS A 1 370 ? -19.600 21.357 9.260 1.00 86.38 370 LYS A C 1
ATOM 2841 O O . LYS A 1 370 ? -19.060 22.298 8.686 1.00 86.38 370 LYS A O 1
ATOM 2846 N N . ASP A 1 371 ? -19.336 21.058 10.536 1.00 83.31 371 ASP A N 1
ATOM 2847 C CA . ASP A 1 371 ? -18.402 21.830 11.372 1.00 83.31 371 ASP A CA 1
ATOM 2848 C C . ASP A 1 371 ? -16.936 21.586 10.943 1.00 83.31 371 ASP A C 1
ATOM 2850 O O . ASP A 1 371 ? -16.450 20.457 11.056 1.00 83.31 371 ASP A O 1
ATOM 2854 N N . PRO A 1 372 ? -16.194 22.601 10.462 1.00 81.25 372 PRO A N 1
ATOM 2855 C CA . PRO A 1 372 ? -14.813 22.429 10.005 1.00 81.25 372 PRO A CA 1
ATOM 2856 C C . PRO A 1 372 ? -13.855 21.924 11.096 1.00 81.25 372 PRO A C 1
ATOM 2858 O O . PRO A 1 372 ? -12.858 21.278 10.764 1.00 81.25 372 PRO A O 1
ATOM 2861 N N . ARG A 1 373 ? -14.163 22.156 12.378 1.00 83.69 373 ARG A N 1
ATOM 2862 C CA . ARG A 1 373 ? -13.356 21.670 13.507 1.00 83.69 373 ARG A CA 1
ATOM 2863 C C . ARG A 1 373 ? -13.321 20.150 13.578 1.00 83.69 373 ARG A C 1
ATOM 2865 O O . ARG A 1 373 ? -12.259 19.560 13.750 1.00 83.69 373 ARG A O 1
ATOM 2872 N N . ASP A 1 374 ? -14.457 19.495 13.338 1.00 85.31 374 ASP A N 1
ATOM 2873 C CA . ASP A 1 374 ? -14.536 18.030 13.313 1.00 85.31 374 ASP A CA 1
ATOM 2874 C C . ASP A 1 374 ? -13.613 17.438 12.249 1.00 85.31 374 ASP A C 1
ATOM 2876 O O . ASP A 1 374 ? -12.949 16.423 12.467 1.00 85.31 374 ASP A O 1
ATOM 2880 N N . LEU A 1 375 ? -13.534 18.106 11.100 1.00 84.56 375 LEU A N 1
ATOM 2881 C CA . LEU A 1 375 ? -12.691 17.685 9.994 1.00 84.56 375 LEU A CA 1
ATOM 2882 C C . LEU A 1 375 ? -11.197 17.851 10.306 1.00 84.56 375 LEU A C 1
ATOM 2884 O O . LEU A 1 375 ? -10.390 16.977 9.972 1.00 84.56 375 LEU A O 1
ATOM 2888 N N . GLU A 1 376 ? -10.812 18.943 10.965 1.00 82.31 376 GLU A N 1
ATOM 2889 C CA . GLU A 1 376 ? -9.432 19.182 11.399 1.00 82.31 376 GLU A CA 1
ATOM 2890 C C . GLU A 1 376 ? -8.990 18.198 12.492 1.00 82.31 376 GLU A C 1
ATOM 2892 O O . GLU A 1 376 ? -7.904 17.605 12.403 1.00 82.31 376 GLU A O 1
ATOM 2897 N N . ARG A 1 377 ? -9.862 17.939 13.469 1.00 85.06 377 ARG A N 1
ATOM 2898 C CA . ARG A 1 377 ? -9.636 16.942 14.520 1.00 85.06 377 ARG A CA 1
ATOM 2899 C C . ARG A 1 377 ? -9.509 15.533 13.935 1.00 85.06 377 ARG A C 1
ATOM 2901 O O . ARG A 1 377 ? -8.537 14.837 14.235 1.00 85.06 377 ARG A O 1
ATOM 2908 N N . ALA A 1 378 ? -10.400 15.141 13.018 1.00 87.44 378 ALA A N 1
ATOM 2909 C CA . ALA A 1 378 ? -10.314 13.858 12.315 1.00 87.44 378 ALA A CA 1
ATOM 2910 C C . ALA A 1 378 ? -9.001 13.719 11.526 1.00 87.44 378 ALA A C 1
ATOM 2912 O O . ALA A 1 378 ? -8.318 12.697 11.626 1.00 87.44 378 ALA A O 1
ATOM 2913 N N . THR A 1 379 ? -8.599 14.772 10.804 1.00 83.50 379 THR A N 1
ATOM 2914 C CA . THR A 1 379 ? -7.314 14.826 10.082 1.00 83.50 379 THR A CA 1
ATOM 2915 C C . THR A 1 379 ? -6.142 14.577 11.035 1.00 83.50 379 THR A C 1
ATOM 2917 O O . THR A 1 379 ? -5.247 13.784 10.740 1.00 83.50 379 THR A O 1
ATOM 2920 N N . THR A 1 380 ? -6.147 15.233 12.196 1.00 83.31 380 THR A N 1
ATOM 2921 C CA . THR A 1 380 ? -5.092 15.105 13.210 1.00 83.31 380 THR A CA 1
ATOM 2922 C C . THR A 1 380 ? -5.025 13.693 13.789 1.00 83.31 380 THR A C 1
ATOM 2924 O O . THR A 1 380 ? -3.934 13.131 13.907 1.00 83.31 380 THR A O 1
ATOM 2927 N N . MET A 1 381 ? -6.172 13.082 14.086 1.00 85.06 381 MET A N 1
ATOM 2928 C CA . MET A 1 381 ? -6.240 11.716 14.608 1.00 85.06 381 MET A CA 1
ATOM 2929 C C . MET A 1 381 ? -5.714 10.681 13.605 1.00 85.06 381 MET A C 1
ATOM 2931 O O . MET A 1 381 ? -4.888 9.846 13.980 1.00 85.06 381 MET A O 1
ATOM 2935 N N . TYR A 1 382 ? -6.091 10.771 12.321 1.00 85.94 382 TYR A N 1
ATOM 2936 C CA . TYR A 1 382 ? -5.533 9.894 11.282 1.00 85.94 382 TYR A CA 1
ATOM 2937 C C . TYR A 1 382 ? -4.014 10.058 11.135 1.00 85.94 382 TYR A C 1
ATOM 2939 O O . TYR A 1 382 ? -3.289 9.063 11.075 1.00 85.94 382 TYR A O 1
ATOM 2947 N N . ARG A 1 383 ? -3.506 11.299 11.148 1.00 82.31 383 ARG A N 1
ATOM 2948 C CA . ARG A 1 383 ? -2.059 11.579 11.103 1.00 82.31 383 ARG A CA 1
ATOM 2949 C C . ARG A 1 383 ? -1.308 10.954 12.270 1.00 82.31 383 ARG A C 1
ATOM 2951 O O . ARG A 1 383 ? -0.257 10.351 12.077 1.00 82.31 383 ARG A O 1
ATOM 2958 N N . ARG A 1 384 ? -1.844 11.085 13.484 1.00 82.62 384 ARG A N 1
ATOM 2959 C CA . ARG A 1 384 ? -1.233 10.534 14.701 1.00 82.62 384 ARG A CA 1
ATOM 2960 C C . ARG A 1 384 ? -1.254 9.011 14.713 1.00 82.62 384 ARG A C 1
ATOM 2962 O O . ARG A 1 384 ? -0.267 8.410 15.125 1.00 82.62 384 ARG A O 1
ATOM 2969 N N . ALA A 1 385 ? -2.324 8.396 14.214 1.00 83.31 385 ALA A N 1
ATOM 2970 C CA . ALA A 1 385 ? -2.390 6.950 14.044 1.00 83.31 385 ALA A CA 1
ATOM 2971 C C . ALA A 1 385 ? -1.325 6.446 13.052 1.00 83.31 385 ALA A C 1
ATOM 2973 O O . ALA A 1 385 ? -0.627 5.481 13.353 1.00 83.31 385 ALA A O 1
ATOM 2974 N N . LEU A 1 386 ? -1.139 7.127 11.915 1.00 81.31 386 LEU A N 1
ATOM 2975 C CA . LEU A 1 386 ? -0.088 6.791 10.944 1.00 81.31 386 LEU A CA 1
ATOM 2976 C C . LEU A 1 386 ? 1.322 6.997 11.517 1.00 81.31 386 LEU A C 1
ATOM 2978 O O . LEU A 1 386 ? 2.167 6.118 11.374 1.00 81.31 386 LEU A O 1
ATOM 2982 N N . LEU A 1 387 ? 1.563 8.107 12.226 1.00 78.25 387 LEU A N 1
ATOM 2983 C CA . LEU A 1 387 ? 2.823 8.362 12.942 1.00 78.25 387 LEU A CA 1
ATOM 2984 C C . LEU A 1 387 ? 3.165 7.251 13.927 1.00 78.25 387 LEU A C 1
ATOM 2986 O O . LEU A 1 387 ? 4.319 6.848 14.022 1.00 78.25 387 LEU A O 1
ATOM 2990 N N . PHE A 1 388 ? 2.161 6.764 14.651 1.00 78.50 388 PHE A N 1
ATOM 2991 C CA . PHE A 1 388 ? 2.335 5.685 15.607 1.00 78.50 388 PHE A CA 1
ATOM 2992 C C . PHE A 1 388 ? 2.739 4.375 14.917 1.00 78.50 388 PHE A C 1
ATOM 2994 O O . PHE A 1 388 ? 3.661 3.698 15.366 1.00 78.50 388 PHE A O 1
ATOM 3001 N N . LEU A 1 389 ? 2.103 4.030 13.790 1.00 76.94 389 LEU A N 1
ATOM 3002 C CA . LEU A 1 389 ? 2.498 2.854 13.005 1.00 76.94 389 LEU A CA 1
ATOM 3003 C C . LEU A 1 389 ? 3.933 2.976 12.474 1.00 76.94 389 LEU A C 1
ATOM 3005 O O . LEU A 1 389 ? 4.692 2.008 12.527 1.00 76.94 389 LEU A O 1
ATOM 3009 N N . LEU A 1 390 ? 4.326 4.168 12.015 1.00 74.12 390 LEU A N 1
ATOM 3010 C CA . LEU A 1 390 ? 5.696 4.442 11.574 1.00 74.12 390 LEU A CA 1
ATOM 3011 C C . LEU A 1 390 ? 6.701 4.341 12.733 1.00 74.12 390 LEU A C 1
ATOM 3013 O O . LEU A 1 390 ? 7.775 3.765 12.557 1.00 74.12 390 LEU A O 1
ATOM 3017 N N . SER A 1 391 ? 6.360 4.835 13.930 1.00 72.88 391 SER A N 1
ATOM 3018 C CA . SER A 1 391 ? 7.249 4.739 15.095 1.00 72.88 391 SER A CA 1
ATOM 3019 C C . SER A 1 391 ? 7.423 3.307 15.590 1.00 72.88 391 SER A C 1
ATOM 3021 O O . SER A 1 391 ? 8.540 2.926 15.936 1.00 72.88 391 SER A O 1
ATOM 3023 N N . LEU A 1 392 ? 6.353 2.502 15.586 1.00 69.94 392 LEU A N 1
ATOM 3024 C CA . LEU A 1 392 ? 6.439 1.074 15.909 1.00 69.94 392 LEU A CA 1
ATOM 3025 C C . LEU A 1 392 ? 7.351 0.335 14.924 1.00 69.94 392 LEU A C 1
ATOM 3027 O O . LEU A 1 392 ? 8.189 -0.466 15.332 1.00 69.94 392 LEU A O 1
ATOM 3031 N N . HIS A 1 393 ? 7.230 0.639 13.631 1.00 66.12 393 HIS A N 1
ATOM 3032 C CA . HIS A 1 393 ? 8.099 0.062 12.610 1.00 66.12 393 HIS A CA 1
ATOM 3033 C C . HIS A 1 393 ? 9.579 0.414 12.844 1.00 66.12 393 HIS A C 1
ATOM 3035 O O . HIS A 1 393 ? 10.426 -0.478 12.839 1.00 66.12 393 HIS A O 1
ATOM 3041 N N . ALA A 1 394 ? 9.886 1.684 13.132 1.00 62.19 394 ALA A N 1
ATOM 3042 C CA . ALA A 1 394 ? 11.251 2.132 13.418 1.00 62.19 394 ALA A CA 1
ATOM 3043 C C . ALA A 1 394 ? 11.854 1.469 14.675 1.00 62.19 394 ALA A C 1
ATOM 3045 O O . ALA A 1 394 ? 13.041 1.145 14.704 1.00 62.19 394 ALA A O 1
ATOM 3046 N N . GLN A 1 395 ? 11.044 1.235 15.714 1.00 63.81 395 GLN A N 1
ATOM 3047 C CA . GLN A 1 395 ? 11.484 0.526 16.922 1.00 63.81 395 GLN A CA 1
ATOM 3048 C C . GLN A 1 395 ? 11.794 -0.949 16.644 1.00 63.81 395 GLN A C 1
ATOM 3050 O O . GLN A 1 395 ? 12.830 -1.442 17.090 1.00 63.81 395 GLN A O 1
ATOM 3055 N N . ASN A 1 396 ? 10.947 -1.628 15.865 1.00 60.66 396 ASN A N 1
ATOM 3056 C CA . ASN A 1 396 ? 11.154 -3.028 15.493 1.00 60.66 396 ASN A CA 1
ATOM 3057 C C . ASN A 1 396 ? 12.424 -3.221 14.649 1.00 60.66 396 ASN A C 1
ATOM 3059 O O . ASN A 1 396 ? 13.149 -4.189 14.865 1.00 60.66 396 ASN A O 1
ATOM 3063 N N . GLN A 1 397 ? 12.745 -2.292 13.740 1.00 57.41 397 GLN A N 1
ATOM 3064 C CA . GLN A 1 397 ? 13.993 -2.355 12.965 1.00 57.41 397 GLN A CA 1
ATOM 3065 C C . GLN A 1 397 ? 15.247 -2.197 13.833 1.00 57.41 397 GLN A C 1
ATOM 3067 O O . GLN A 1 397 ? 16.230 -2.905 13.631 1.00 57.41 397 GLN A O 1
ATOM 3072 N N . ASN A 1 398 ? 15.214 -1.321 14.842 1.00 54.84 398 ASN A N 1
ATOM 3073 C CA . ASN A 1 398 ? 16.342 -1.161 15.763 1.00 54.84 398 ASN A CA 1
ATOM 3074 C C . ASN A 1 398 ? 16.562 -2.390 16.664 1.00 54.84 398 ASN A C 1
ATOM 3076 O O . ASN A 1 398 ? 17.685 -2.612 17.112 1.00 54.84 398 ASN A O 1
ATOM 3080 N N . GLN A 1 399 ? 15.515 -3.180 16.932 1.00 52.22 399 GLN A N 1
ATOM 3081 C CA . GLN A 1 399 ? 15.601 -4.414 17.723 1.00 52.22 399 GLN A CA 1
ATOM 3082 C C . GLN A 1 399 ? 16.006 -5.635 16.877 1.00 52.22 399 GLN A C 1
ATOM 3084 O O . GLN A 1 399 ? 16.761 -6.479 17.357 1.00 52.22 399 GLN A O 1
ATOM 3089 N N . ASN A 1 400 ? 15.589 -5.703 15.608 1.00 47.78 400 ASN A N 1
ATOM 3090 C CA . ASN A 1 400 ? 15.922 -6.784 14.672 1.00 47.78 400 ASN A CA 1
ATOM 3091 C C . ASN A 1 400 ? 17.213 -6.513 13.874 1.00 47.78 400 ASN A C 1
ATOM 3093 O O . ASN A 1 400 ? 17.231 -6.606 12.648 1.00 47.78 400 ASN A O 1
ATOM 3097 N N . GLN A 1 401 ? 18.335 -6.243 14.552 1.00 45.94 401 GLN A N 1
ATOM 3098 C CA . GLN A 1 401 ? 19.652 -6.244 13.885 1.00 45.94 401 GLN A CA 1
ATOM 3099 C C . GLN A 1 401 ? 20.131 -7.658 13.487 1.00 45.94 401 GLN A C 1
ATOM 3101 O O . GLN A 1 401 ? 21.121 -7.796 12.769 1.00 45.94 401 GLN A O 1
ATOM 3106 N N . SER A 1 402 ? 19.417 -8.715 13.888 1.00 34.94 402 SER A N 1
ATOM 3107 C CA . SER A 1 402 ? 19.649 -10.098 13.463 1.00 34.94 402 SER A CA 1
ATOM 3108 C C . SER A 1 402 ? 18.540 -10.574 12.516 1.00 34.94 402 SER A C 1
ATOM 3110 O O . SER A 1 402 ? 17.541 -11.114 12.972 1.00 34.94 402 SER A O 1
ATOM 3112 N N . GLY A 1 403 ? 18.732 -10.332 11.216 1.00 40.72 403 GLY A N 1
ATOM 3113 C CA . GLY A 1 403 ? 18.194 -11.080 10.066 1.00 40.72 403 GLY A CA 1
ATOM 3114 C C . GLY A 1 403 ? 16.742 -11.606 10.063 1.00 40.72 403 GLY A C 1
ATOM 3115 O O . GLY A 1 403 ? 16.367 -12.467 10.844 1.00 40.72 403 GLY A O 1
ATOM 3116 N N . GLU A 1 404 ? 16.015 -11.212 9.009 1.00 36.62 404 GLU A N 1
ATOM 3117 C CA . GLU A 1 404 ? 14.983 -11.995 8.284 1.00 36.62 404 GLU A CA 1
ATOM 3118 C C . GLU A 1 404 ? 13.477 -11.760 8.515 1.00 36.62 404 GLU A C 1
ATOM 3120 O O . GLU A 1 404 ? 12.678 -12.365 7.806 1.00 36.62 404 GLU A O 1
ATOM 3125 N N . SER A 1 405 ? 13.025 -10.789 9.315 1.00 40.53 405 SER A N 1
ATOM 3126 C CA . SER A 1 405 ? 11.613 -10.358 9.214 1.00 40.53 405 SER A CA 1
ATOM 3127 C C . SER A 1 405 ? 11.413 -8.876 9.513 1.00 40.53 405 SER A C 1
ATOM 3129 O O . SER A 1 405 ? 11.152 -8.479 10.649 1.00 40.53 405 SER A O 1
ATOM 3131 N N . GLU A 1 406 ? 11.492 -8.047 8.472 1.00 46.06 406 GLU A N 1
ATOM 3132 C CA . GLU A 1 406 ? 11.123 -6.631 8.536 1.00 46.06 406 GLU A CA 1
ATOM 3133 C C . GLU A 1 406 ? 9.755 -6.420 7.880 1.00 46.06 406 GLU A C 1
ATOM 3135 O O . GLU A 1 406 ? 9.623 -6.346 6.659 1.00 46.06 406 GLU A O 1
ATOM 3140 N N . SER A 1 407 ? 8.712 -6.327 8.702 1.00 50.94 407 SER A N 1
ATOM 3141 C CA . SER A 1 407 ? 7.377 -5.936 8.253 1.00 50.94 407 SER A CA 1
ATOM 3142 C C . SER A 1 407 ? 7.334 -4.421 8.040 1.00 50.94 407 SER A C 1
ATOM 3144 O O . SER A 1 407 ? 7.428 -3.679 9.018 1.00 50.94 407 SER A O 1
ATOM 3146 N N . HIS A 1 408 ? 7.179 -3.949 6.800 1.00 57.62 408 HIS A N 1
ATOM 3147 C CA . HIS A 1 408 ? 6.987 -2.523 6.501 1.00 57.62 408 HIS A CA 1
ATOM 3148 C C . HIS A 1 408 ? 5.751 -1.951 7.218 1.00 57.62 408 HIS A C 1
ATOM 3150 O O . HIS A 1 408 ? 4.732 -2.631 7.329 1.00 57.62 408 HIS A O 1
ATOM 3156 N N . ALA A 1 409 ? 5.792 -0.681 7.643 1.00 58.25 409 ALA A N 1
ATOM 3157 C CA . ALA A 1 409 ? 4.621 -0.004 8.224 1.00 58.25 409 ALA A CA 1
ATOM 3158 C C . ALA A 1 409 ? 3.397 -0.024 7.283 1.00 58.25 409 ALA A C 1
ATOM 3160 O O . ALA A 1 409 ? 2.264 -0.151 7.742 1.00 58.25 409 ALA A O 1
ATOM 3161 N N . SER A 1 410 ? 3.630 0.027 5.966 1.00 59.97 410 SER A N 1
ATOM 3162 C CA . SER A 1 410 ? 2.595 -0.099 4.931 1.00 59.97 410 SER A CA 1
ATOM 3163 C C . SER A 1 410 ? 1.941 -1.481 4.858 1.00 59.97 410 SER A C 1
ATOM 3165 O O . SER A 1 410 ? 0.842 -1.600 4.324 1.00 59.97 410 SER A O 1
ATOM 3167 N N . ALA A 1 411 ? 2.588 -2.516 5.405 1.00 63.19 411 ALA A N 1
ATOM 3168 C CA . ALA A 1 411 ? 2.033 -3.862 5.518 1.00 63.19 411 ALA A CA 1
ATOM 3169 C C . ALA A 1 411 ? 1.131 -4.027 6.754 1.00 63.19 411 ALA A C 1
ATOM 3171 O O . ALA A 1 411 ? 0.481 -5.061 6.906 1.00 63.19 411 ALA A O 1
ATOM 3172 N N . HIS A 1 412 ? 1.072 -3.030 7.647 1.00 72.44 412 HIS A N 1
ATOM 3173 C CA . HIS A 1 412 ? 0.179 -3.080 8.796 1.00 72.44 412 HIS A CA 1
ATOM 3174 C C . HIS A 1 412 ? -1.295 -3.058 8.332 1.00 72.44 412 HIS A C 1
ATOM 3176 O O . HIS A 1 412 ? -1.649 -2.203 7.515 1.00 72.44 412 HIS A O 1
ATOM 3182 N N . PRO A 1 413 ? -2.194 -3.896 8.891 1.00 74.81 413 PRO A N 1
ATOM 3183 C CA . PRO A 1 413 ? -3.587 -4.008 8.433 1.00 74.81 413 PRO A CA 1
ATOM 3184 C C . PRO A 1 413 ? -4.380 -2.691 8.418 1.00 74.81 413 PRO A C 1
ATOM 3186 O O . PRO A 1 413 ? -5.292 -2.519 7.618 1.00 74.81 413 PRO A O 1
ATOM 3189 N N . LEU A 1 414 ? -4.034 -1.749 9.302 1.00 78.31 414 LEU A N 1
ATOM 3190 C CA . LEU A 1 414 ? -4.672 -0.428 9.370 1.00 78.31 414 LEU A CA 1
ATOM 3191 C C . LEU A 1 414 ? -4.115 0.618 8.397 1.00 78.31 414 LEU A C 1
ATOM 3193 O O . LEU A 1 414 ? -4.726 1.677 8.269 1.00 78.31 414 LEU A O 1
ATOM 3197 N N . TRP A 1 415 ? -2.960 0.391 7.765 1.00 80.69 415 TRP A N 1
ATOM 3198 C CA . TRP A 1 415 ? -2.282 1.432 6.986 1.00 80.69 415 TRP A CA 1
ATOM 3199 C C . TRP A 1 415 ? -3.164 1.986 5.865 1.00 80.69 415 TRP A C 1
ATOM 3201 O O . TRP A 1 415 ? -3.285 3.202 5.706 1.00 80.69 415 TRP A O 1
ATOM 3211 N N . GLU A 1 416 ? -3.806 1.088 5.116 1.00 82.19 416 GLU A N 1
ATOM 3212 C CA . GLU A 1 416 ? -4.696 1.441 4.011 1.00 82.19 416 GLU A CA 1
ATOM 3213 C C . GLU A 1 416 ? -5.908 2.240 4.504 1.00 82.19 416 GLU A C 1
ATOM 3215 O O . GLU A 1 416 ? -6.166 3.335 4.006 1.00 82.19 416 GLU A O 1
ATOM 3220 N N . ASP A 1 417 ? -6.607 1.737 5.523 1.00 84.12 417 ASP A N 1
ATOM 3221 C CA . ASP A 1 417 ? -7.785 2.386 6.107 1.00 84.12 417 ASP A CA 1
ATOM 3222 C C . ASP A 1 417 ? -7.470 3.783 6.656 1.00 84.12 417 ASP A C 1
ATOM 3224 O O . ASP A 1 417 ? -8.230 4.729 6.442 1.00 84.12 417 ASP A O 1
ATOM 3228 N N . LEU A 1 418 ? -6.350 3.924 7.371 1.00 86.19 418 LEU A N 1
ATOM 3229 C CA . LEU A 1 418 ? -5.923 5.197 7.949 1.00 86.19 418 LEU A CA 1
ATOM 3230 C C . LEU A 1 418 ? -5.548 6.208 6.865 1.00 86.19 418 LEU A C 1
ATOM 3232 O O . LEU A 1 418 ? -5.902 7.382 6.966 1.00 86.19 418 LEU A O 1
ATOM 3236 N N . SER A 1 419 ? -4.860 5.746 5.822 1.00 84.75 419 SER A N 1
ATOM 3237 C CA . SER A 1 419 ? -4.428 6.581 4.706 1.00 84.75 419 SER A CA 1
ATOM 3238 C C . SER A 1 419 ? -5.618 7.032 3.853 1.00 84.75 419 SER A C 1
ATOM 3240 O O . SER A 1 419 ? -5.713 8.206 3.504 1.00 84.75 419 SER A O 1
ATOM 3242 N N . LEU A 1 420 ? -6.582 6.145 3.583 1.00 86.69 420 LEU A N 1
ATOM 3243 C CA . LEU A 1 420 ? -7.845 6.496 2.924 1.00 86.69 420 LEU A CA 1
ATOM 3244 C C . LEU A 1 420 ? -8.675 7.479 3.750 1.00 86.69 420 LEU A C 1
ATOM 3246 O O . LEU A 1 420 ? -9.200 8.444 3.200 1.00 86.69 420 LEU A O 1
ATOM 3250 N N . GLY A 1 421 ? -8.778 7.258 5.062 1.00 87.12 421 GLY A N 1
ATOM 3251 C CA . GLY A 1 421 ? -9.492 8.163 5.958 1.00 87.12 421 GLY A CA 1
ATOM 3252 C C . GLY A 1 421 ? -8.865 9.557 6.002 1.00 87.12 421 GLY A C 1
ATOM 3253 O O . GLY A 1 421 ? -9.579 10.558 5.943 1.00 87.12 421 GLY A O 1
ATOM 3254 N N . LEU A 1 422 ? -7.531 9.636 6.021 1.00 85.50 422 LEU A N 1
ATOM 3255 C CA . LEU A 1 422 ? -6.813 10.905 5.934 1.00 85.50 422 LEU A CA 1
ATOM 3256 C C . LEU A 1 422 ? -7.042 11.600 4.589 1.00 85.50 422 LEU A C 1
ATOM 3258 O O . LEU A 1 422 ? -7.290 12.803 4.554 1.00 85.50 422 LEU A O 1
ATOM 3262 N N . LEU A 1 423 ? -6.994 10.846 3.491 1.00 84.44 423 LEU A N 1
ATOM 3263 C CA . LEU A 1 423 ? -7.271 11.355 2.151 1.00 84.44 423 LEU A CA 1
ATOM 3264 C C . LEU A 1 423 ? -8.688 11.926 2.022 1.00 84.44 423 LEU A C 1
ATOM 3266 O O . LEU A 1 423 ? -8.842 13.033 1.514 1.00 84.44 423 LEU A O 1
ATOM 3270 N N . ASP A 1 424 ? -9.697 11.225 2.542 1.00 86.56 424 ASP A N 1
ATOM 3271 C CA . ASP A 1 424 ? -11.085 11.701 2.577 1.00 86.56 424 ASP A CA 1
ATOM 3272 C C . ASP A 1 424 ? -11.216 12.997 3.397 1.00 86.56 424 ASP A C 1
ATOM 3274 O O . ASP A 1 424 ? -11.899 13.933 2.979 1.00 86.56 424 ASP A O 1
ATOM 3278 N N . CYS A 1 425 ? -10.501 13.110 4.525 1.00 84.00 425 CYS A N 1
ATOM 3279 C CA . CYS A 1 425 ? -10.469 14.353 5.299 1.00 84.00 425 CYS A CA 1
ATOM 3280 C C . CYS A 1 425 ? -9.882 15.518 4.489 1.00 84.00 425 CYS A C 1
ATOM 3282 O O . CYS A 1 425 ? -10.436 16.621 4.469 1.00 84.00 425 CYS A O 1
ATOM 3284 N N . LEU A 1 426 ? -8.755 15.277 3.814 1.00 79.88 426 LEU A N 1
ATOM 3285 C CA . LEU A 1 426 ? -8.080 16.292 3.010 1.00 79.88 426 LEU A CA 1
ATOM 3286 C C . LEU A 1 426 ? -8.955 16.743 1.833 1.00 79.88 426 LEU A C 1
ATOM 3288 O O . LEU A 1 426 ? -9.088 17.949 1.624 1.00 79.88 426 LEU A O 1
ATOM 3292 N N . ASP A 1 427 ? -9.624 15.816 1.148 1.00 81.12 427 ASP A N 1
ATOM 3293 C CA . ASP A 1 427 ? -10.536 16.133 0.044 1.00 81.12 427 ASP A CA 1
ATOM 3294 C C . ASP A 1 427 ? -11.724 16.980 0.507 1.00 81.12 427 ASP A C 1
ATOM 3296 O O . ASP A 1 427 ? -12.024 18.017 -0.088 1.00 81.12 427 ASP A O 1
ATOM 3300 N N . ARG A 1 428 ? -12.366 16.594 1.618 1.00 83.50 428 ARG A N 1
ATOM 3301 C CA . ARG A 1 428 ? -13.485 17.347 2.212 1.00 83.50 428 ARG A CA 1
ATOM 3302 C C . ARG A 1 428 ? -13.079 18.737 2.687 1.00 83.50 428 ARG A C 1
ATOM 3304 O O . ARG A 1 428 ? -13.906 19.643 2.688 1.00 83.50 428 ARG A O 1
ATOM 3311 N N . SER A 1 429 ? -11.820 18.912 3.090 1.00 73.50 429 SER A N 1
ATOM 3312 C CA . SER A 1 429 ? -11.324 20.195 3.601 1.00 73.50 429 SER A CA 1
ATOM 3313 C C . SER A 1 429 ? -11.089 21.226 2.498 1.00 73.50 429 SER A C 1
ATOM 3315 O O . SER A 1 429 ? -10.753 22.371 2.791 1.00 73.50 429 SER A O 1
ATOM 3317 N N . GLY A 1 430 ? -11.203 20.826 1.225 1.00 66.12 430 GLY A N 1
ATOM 3318 C CA . GLY A 1 430 ? -10.864 21.677 0.087 1.00 66.12 430 GLY A CA 1
ATOM 3319 C C . GLY A 1 430 ? -9.366 21.989 -0.011 1.00 66.12 430 GLY A C 1
ATOM 3320 O O . GLY A 1 430 ? -8.961 22.796 -0.849 1.00 66.12 430 GLY A O 1
ATOM 3321 N N . ARG A 1 431 ? -8.516 21.355 0.816 1.00 65.56 431 ARG A N 1
ATOM 3322 C CA . ARG A 1 431 ? -7.056 21.435 0.695 1.00 65.56 431 ARG A CA 1
ATOM 3323 C C . ARG A 1 431 ? -6.662 20.739 -0.604 1.00 65.56 431 ARG A C 1
ATOM 3325 O O . ARG A 1 431 ? -6.561 19.517 -0.657 1.00 65.56 431 ARG A O 1
ATOM 3332 N N . LYS A 1 432 ? -6.472 21.537 -1.662 1.00 65.69 432 LYS A N 1
ATOM 3333 C CA . LYS A 1 432 ? -6.136 21.063 -3.010 1.00 65.69 432 LYS A CA 1
ATOM 3334 C C . LYS A 1 432 ? -4.961 20.081 -2.932 1.00 65.69 432 LYS A C 1
ATOM 3336 O O . LYS A 1 432 ? -3.867 20.464 -2.509 1.00 65.69 432 LYS A O 1
ATOM 3341 N N . ARG A 1 433 ? -5.195 18.826 -3.334 1.00 81.75 433 ARG A N 1
ATOM 3342 C CA . ARG A 1 433 ? -4.104 17.881 -3.592 1.00 81.75 433 ARG A CA 1
ATOM 3343 C C . ARG A 1 433 ? -3.217 18.459 -4.687 1.00 81.75 433 ARG A C 1
ATOM 3345 O O . ARG A 1 433 ? -3.724 19.051 -5.639 1.00 81.75 433 ARG A O 1
ATOM 3352 N N . LEU A 1 434 ? -1.913 18.272 -4.561 1.00 86.56 434 LEU A N 1
ATOM 3353 C CA . LEU A 1 434 ? -0.971 18.592 -5.616 1.00 86.56 434 LEU A CA 1
ATOM 3354 C C . LEU A 1 434 ? -1.187 17.612 -6.774 1.00 86.56 434 LEU A C 1
ATOM 3356 O O . LEU A 1 434 ? -0.963 16.411 -6.616 1.00 86.56 434 LEU A O 1
ATOM 3360 N N . ASN A 1 435 ? -1.637 18.114 -7.920 1.00 89.75 435 ASN A N 1
ATOM 3361 C CA . ASN A 1 435 ? -1.904 17.291 -9.095 1.00 89.75 435 ASN A CA 1
ATOM 3362 C C . ASN A 1 435 ? -0.636 17.175 -9.935 1.00 89.75 435 ASN A C 1
ATOM 3364 O O . ASN A 1 435 ? -0.227 18.126 -10.604 1.00 89.75 435 ASN A O 1
ATOM 3368 N N . VAL A 1 436 ? -0.023 15.999 -9.897 1.00 93.69 436 VAL A N 1
ATOM 3369 C CA . VAL A 1 436 ? 1.140 15.652 -10.709 1.00 93.69 436 VAL A CA 1
ATOM 3370 C C . VAL A 1 436 ? 0.653 14.881 -11.925 1.00 93.69 436 VAL A C 1
ATOM 3372 O O . VAL A 1 436 ? -0.000 13.848 -11.787 1.00 93.69 436 VAL A O 1
ATOM 3375 N N . VAL A 1 437 ? 0.973 15.361 -13.120 1.00 95.62 437 VAL A N 1
ATOM 3376 C CA . VAL A 1 437 ? 0.656 14.661 -14.367 1.00 95.62 437 VAL A CA 1
ATOM 3377 C C . VAL A 1 437 ? 1.930 14.082 -14.954 1.00 95.62 437 VAL A C 1
ATOM 3379 O O . VAL A 1 437 ? 2.925 14.786 -15.090 1.00 95.62 437 VAL A O 1
ATOM 3382 N N . ILE A 1 438 ? 1.896 12.799 -15.305 1.00 96.00 438 ILE A N 1
ATOM 3383 C CA . ILE A 1 438 ? 3.006 12.103 -15.954 1.00 96.00 438 ILE A CA 1
ATOM 3384 C C . ILE A 1 438 ? 2.551 11.678 -17.348 1.00 96.00 438 ILE A C 1
ATOM 3386 O O . ILE A 1 438 ? 1.596 10.914 -17.487 1.00 96.00 438 ILE A O 1
ATOM 3390 N N . SER A 1 439 ? 3.242 12.165 -18.376 1.00 94.50 439 SER A N 1
ATOM 3391 C CA . SER A 1 439 ? 3.089 11.690 -19.752 1.00 94.50 439 SER A CA 1
ATOM 3392 C C . SER A 1 439 ? 4.070 10.543 -19.978 1.00 94.50 439 SER A C 1
ATOM 3394 O O . SER A 1 439 ? 5.274 10.768 -19.910 1.00 94.50 439 SER A O 1
ATOM 3396 N N . GLY A 1 440 ? 3.586 9.324 -20.222 1.00 90.56 440 GLY A N 1
ATOM 3397 C CA . GLY A 1 440 ? 4.411 8.137 -20.469 1.00 90.56 440 GLY A CA 1
ATOM 3398 C C . GLY A 1 440 ? 4.472 7.163 -19.288 1.00 90.56 440 GLY A C 1
ATOM 3399 O O . GLY A 1 440 ? 4.969 7.471 -18.206 1.00 90.56 440 GLY A O 1
ATOM 3400 N N . GLY A 1 441 ? 4.008 5.936 -19.522 1.00 86.56 441 GLY A N 1
ATOM 3401 C CA . GLY A 1 441 ? 3.889 4.861 -18.537 1.00 86.56 441 GLY A CA 1
ATOM 3402 C C . GLY A 1 441 ? 4.932 3.762 -18.664 1.00 86.56 441 GLY A C 1
ATOM 3403 O O . GLY A 1 441 ? 4.646 2.630 -18.303 1.00 86.56 441 GLY A O 1
ATOM 3404 N N . GLY A 1 442 ? 6.122 4.050 -19.199 1.00 88.19 442 GLY A N 1
ATOM 3405 C CA . GLY A 1 442 ? 7.229 3.084 -19.206 1.00 88.19 442 GLY A CA 1
ATOM 3406 C C . GLY A 1 442 ? 7.710 2.699 -17.794 1.00 88.19 442 GLY A C 1
ATOM 3407 O O . GLY A 1 442 ? 7.248 3.289 -16.814 1.00 88.19 442 GLY A O 1
ATOM 3408 N N . PRO A 1 443 ? 8.712 1.803 -17.663 1.00 88.94 443 PRO A N 1
ATOM 3409 C CA . PRO A 1 443 ? 9.259 1.395 -16.363 1.00 88.94 443 PRO A CA 1
ATOM 3410 C C . PRO A 1 443 ? 9.617 2.577 -15.452 1.00 88.94 443 PRO A C 1
ATOM 3412 O O . PRO A 1 443 ? 9.286 2.584 -14.269 1.00 88.94 443 PRO A O 1
ATOM 3415 N N . VAL A 1 444 ? 10.233 3.618 -16.025 1.00 90.50 444 VAL A N 1
ATOM 3416 C CA . VAL A 1 444 ? 10.619 4.842 -15.309 1.00 90.50 444 VAL A CA 1
ATOM 3417 C C . VAL A 1 444 ? 9.396 5.653 -14.873 1.00 90.50 444 VAL A C 1
ATOM 3419 O O . VAL A 1 444 ? 9.313 6.040 -13.711 1.00 90.50 444 VAL A O 1
ATOM 3422 N N . GLY A 1 445 ? 8.436 5.885 -15.774 1.00 92.12 445 GLY A N 1
ATOM 3423 C CA . GLY A 1 445 ? 7.234 6.676 -15.489 1.00 92.12 445 GLY A CA 1
ATOM 3424 C C . GLY A 1 445 ? 6.351 6.039 -14.414 1.00 92.12 445 GLY A C 1
ATOM 3425 O O . GLY A 1 445 ? 5.900 6.731 -13.503 1.00 92.12 445 GLY A O 1
ATOM 3426 N N . GLN A 1 446 ? 6.174 4.714 -14.451 1.00 91.19 446 GLN A N 1
ATOM 3427 C CA . GLN A 1 446 ? 5.422 3.998 -13.413 1.00 91.19 446 GLN A CA 1
ATOM 3428 C C . GLN A 1 446 ? 6.159 3.960 -12.076 1.00 91.19 446 GLN A C 1
ATOM 3430 O O . GLN A 1 446 ? 5.546 4.206 -11.037 1.00 91.19 446 GLN A O 1
ATOM 3435 N N . THR A 1 447 ? 7.471 3.705 -12.098 1.00 91.12 447 THR A N 1
ATOM 3436 C CA . THR A 1 447 ? 8.299 3.745 -10.885 1.00 91.12 447 THR A CA 1
ATOM 3437 C C . THR A 1 447 ? 8.207 5.116 -10.224 1.00 91.12 447 THR A C 1
ATOM 3439 O O . THR A 1 447 ? 8.005 5.208 -9.014 1.00 91.12 447 THR A O 1
ATOM 3442 N N . LEU A 1 448 ? 8.293 6.188 -11.014 1.00 92.00 448 LEU A N 1
ATOM 3443 C CA . LEU A 1 448 ? 8.157 7.560 -10.541 1.00 92.00 448 LEU A CA 1
ATOM 3444 C C . LEU A 1 448 ? 6.766 7.827 -9.947 1.00 92.00 448 LEU A C 1
ATOM 3446 O O . LEU A 1 448 ? 6.674 8.332 -8.831 1.00 92.00 448 LEU A O 1
ATOM 3450 N N . ALA A 1 449 ? 5.695 7.448 -10.652 1.00 92.19 449 ALA A N 1
ATOM 3451 C CA . ALA A 1 449 ? 4.317 7.635 -10.193 1.00 92.19 449 ALA A CA 1
ATOM 3452 C C . ALA A 1 449 ? 4.074 6.996 -8.821 1.00 92.19 449 ALA A C 1
ATOM 3454 O O . ALA A 1 449 ? 3.589 7.647 -7.896 1.00 92.19 449 ALA A O 1
ATOM 3455 N N . MET A 1 450 ? 4.461 5.728 -8.689 1.00 87.75 450 MET A N 1
ATOM 3456 C CA . MET A 1 450 ? 4.323 4.962 -7.456 1.00 87.75 450 MET A CA 1
ATOM 3457 C C . MET A 1 450 ? 5.206 5.519 -6.331 1.00 87.75 450 MET A C 1
ATOM 3459 O O . MET A 1 450 ? 4.746 5.627 -5.193 1.00 87.75 450 MET A O 1
ATOM 3463 N N . SER A 1 451 ? 6.447 5.912 -6.642 1.00 87.19 451 SER A N 1
ATOM 3464 C CA . SER A 1 451 ? 7.369 6.500 -5.662 1.00 87.19 451 SER A CA 1
ATOM 3465 C C . SER A 1 451 ? 6.824 7.796 -5.086 1.00 87.19 451 SER A C 1
ATOM 3467 O O . SER A 1 451 ? 6.751 7.928 -3.867 1.00 87.19 451 SER A O 1
ATOM 3469 N N . ILE A 1 452 ? 6.381 8.716 -5.949 1.00 87.12 452 ILE A N 1
ATOM 3470 C CA . ILE A 1 452 ? 5.807 9.999 -5.534 1.00 87.12 452 ILE A CA 1
ATOM 3471 C C . ILE A 1 452 ? 4.559 9.763 -4.684 1.00 87.12 452 ILE A C 1
ATOM 3473 O O . ILE A 1 452 ? 4.436 10.339 -3.605 1.00 87.12 452 ILE A O 1
ATOM 3477 N N . ALA A 1 453 ? 3.647 8.904 -5.146 1.00 82.19 453 ALA A N 1
ATOM 3478 C CA . ALA A 1 453 ? 2.403 8.622 -4.443 1.00 82.19 453 ALA A CA 1
ATOM 3479 C C . ALA A 1 453 ? 2.655 8.130 -3.013 1.00 82.19 453 ALA A C 1
ATOM 3481 O O . ALA A 1 453 ? 2.144 8.724 -2.065 1.00 82.19 453 ALA A O 1
ATOM 3482 N N . LEU A 1 454 ? 3.494 7.107 -2.839 1.00 77.75 454 LEU A N 1
ATOM 3483 C CA . LEU A 1 454 ? 3.741 6.509 -1.526 1.00 77.75 454 LEU A CA 1
ATOM 3484 C C . LEU A 1 454 ? 4.579 7.398 -0.605 1.00 77.75 454 LEU A C 1
ATOM 3486 O O . LEU A 1 454 ? 4.228 7.566 0.562 1.00 77.75 454 LEU A O 1
ATOM 3490 N N . GLN A 1 455 ? 5.638 8.020 -1.122 1.00 76.50 455 GLN A N 1
ATOM 3491 C CA . GLN A 1 455 ? 6.470 8.916 -0.318 1.00 76.50 455 GLN A CA 1
ATOM 3492 C C . GLN A 1 455 ? 5.735 10.201 0.092 1.00 76.50 455 GLN A C 1
ATOM 3494 O O . GLN A 1 455 ? 5.965 10.723 1.185 1.00 76.50 455 GLN A O 1
ATOM 3499 N N . SER A 1 456 ? 4.814 10.704 -0.741 1.00 73.50 456 SER A N 1
ATOM 3500 C CA . SER A 1 456 ? 3.997 11.872 -0.383 1.00 73.50 456 SER A CA 1
ATOM 3501 C C . SER A 1 456 ? 3.097 11.617 0.826 1.00 73.50 456 SER A C 1
ATOM 3503 O O . SER A 1 456 ? 2.773 12.534 1.578 1.00 73.50 456 SER A O 1
ATOM 3505 N N . VAL A 1 457 ? 2.715 10.366 1.064 1.00 69.25 457 VAL A N 1
ATOM 3506 C CA . VAL A 1 457 ? 1.875 10.011 2.210 1.00 69.25 457 VAL A CA 1
ATOM 3507 C C . VAL A 1 457 ? 2.693 10.035 3.485 1.00 69.25 457 VAL A C 1
ATOM 3509 O O . VAL A 1 457 ? 2.297 10.672 4.458 1.00 69.25 457 VAL A O 1
ATOM 3512 N N . GLU A 1 458 ? 3.886 9.452 3.450 1.00 68.00 458 GLU A N 1
ATOM 3513 C CA . GLU A 1 458 ? 4.788 9.460 4.595 1.00 68.00 458 GLU A CA 1
ATOM 3514 C C . GLU A 1 458 ? 5.288 10.864 4.955 1.00 68.00 458 GLU A C 1
ATOM 3516 O O . GLU A 1 458 ? 5.358 11.192 6.132 1.00 68.00 458 GLU A O 1
ATOM 3521 N N . ARG A 1 459 ? 5.626 11.723 3.984 1.00 72.81 459 ARG A N 1
ATOM 3522 C CA . ARG A 1 459 ? 6.162 13.064 4.294 1.00 72.81 459 ARG A CA 1
ATOM 3523 C C . ARG A 1 459 ? 5.079 14.126 4.361 1.00 72.81 459 ARG A C 1
ATOM 3525 O O . ARG A 1 459 ? 4.977 14.839 5.353 1.00 72.81 459 ARG A O 1
ATOM 3532 N N . SER A 1 460 ? 4.265 14.250 3.316 1.00 65.44 460 SER A N 1
ATOM 3533 C CA . SER A 1 460 ? 3.343 15.380 3.157 1.00 65.44 460 SER A CA 1
ATOM 3534 C C . SER A 1 460 ? 2.111 15.240 4.037 1.00 65.44 460 SER A C 1
ATOM 3536 O O . SER A 1 460 ? 1.642 16.212 4.630 1.00 65.44 460 SER A O 1
ATOM 3538 N N . MET A 1 461 ? 1.579 14.023 4.169 1.00 64.06 461 MET A N 1
ATOM 3539 C CA . MET A 1 461 ? 0.388 13.830 4.990 1.00 64.06 461 MET A CA 1
ATOM 3540 C C . MET A 1 461 ? 0.708 13.794 6.480 1.00 64.06 461 MET A C 1
ATOM 3542 O O . MET A 1 461 ? -0.140 14.216 7.256 1.00 64.06 461 MET A O 1
ATOM 3546 N N . VAL A 1 462 ? 1.906 13.364 6.878 1.00 62.94 462 VAL A N 1
ATOM 3547 C CA . VAL A 1 462 ? 2.300 13.197 8.285 1.00 62.94 462 VAL A CA 1
ATOM 3548 C C . VAL A 1 462 ? 3.017 14.423 8.863 1.00 62.94 462 VAL A C 1
ATOM 3550 O O . VAL A 1 462 ? 2.660 14.870 9.952 1.00 62.94 462 VAL A O 1
ATOM 3553 N N . ILE A 1 463 ? 4.003 14.980 8.148 1.00 63.66 463 ILE A N 1
ATOM 3554 C CA . ILE A 1 463 ? 4.821 16.119 8.613 1.00 63.66 463 ILE A CA 1
ATOM 3555 C C . ILE A 1 463 ? 4.158 17.460 8.243 1.00 63.66 463 ILE A C 1
ATOM 3557 O O . ILE A 1 463 ? 4.365 18.469 8.914 1.00 63.66 463 ILE A O 1
ATOM 3561 N N . GLY A 1 464 ? 3.298 17.461 7.221 1.00 65.06 464 GLY A N 1
ATOM 3562 C CA . GLY A 1 464 ? 2.609 18.642 6.699 1.00 65.06 464 GLY A CA 1
ATOM 3563 C C . GLY A 1 464 ? 2.897 18.846 5.210 1.00 65.06 464 GLY A C 1
ATOM 3564 O O . GLY A 1 464 ? 3.873 18.315 4.692 1.00 65.06 464 GLY A O 1
ATOM 3565 N N . GLY A 1 465 ? 2.032 19.592 4.517 1.00 71.94 465 GLY A N 1
ATOM 3566 C CA . GLY A 1 465 ? 2.070 19.780 3.059 1.00 71.94 465 GLY A CA 1
ATOM 3567 C C . GLY A 1 465 ? 0.829 19.221 2.342 1.00 71.94 465 GLY A C 1
ATOM 3568 O O . GLY A 1 465 ? -0.029 18.597 2.976 1.00 71.94 465 GLY A O 1
ATOM 3569 N N . PRO A 1 466 ? 0.675 19.479 1.029 1.00 76.44 466 PRO A N 1
ATOM 3570 C CA . PRO A 1 466 ? -0.428 18.939 0.245 1.00 76.44 466 PRO A CA 1
ATOM 3571 C C . PRO A 1 466 ? -0.223 17.444 -0.027 1.00 76.44 466 PRO A C 1
ATOM 3573 O O . PRO A 1 466 ? 0.877 17.002 -0.350 1.00 76.44 466 PRO A O 1
ATOM 3576 N N . ALA A 1 467 ? -1.304 16.669 0.052 1.00 81.06 467 ALA A N 1
ATOM 3577 C CA . ALA A 1 467 ? -1.339 15.317 -0.499 1.00 81.06 467 ALA A CA 1
ATOM 3578 C C . ALA A 1 467 ? -1.095 15.355 -2.011 1.00 81.06 467 ALA A C 1
ATOM 3580 O O . ALA A 1 467 ? -1.516 16.306 -2.668 1.00 81.06 467 ALA A O 1
ATOM 3581 N N . VAL A 1 468 ? -0.469 14.325 -2.577 1.00 86.62 468 VAL A N 1
ATOM 3582 C CA . VAL A 1 468 ? -0.215 14.261 -4.021 1.00 86.62 468 VAL A CA 1
ATOM 3583 C C . VAL A 1 468 ? -1.231 13.346 -4.692 1.00 86.62 468 VAL A C 1
ATOM 3585 O O . VAL A 1 468 ? -1.532 12.268 -4.190 1.00 86.62 468 VAL A O 1
ATOM 3588 N N . LYS A 1 469 ? -1.757 13.772 -5.840 1.00 90.19 469 LYS A N 1
ATOM 3589 C CA . LYS A 1 469 ? -2.495 12.917 -6.771 1.00 90.19 469 LYS A CA 1
ATOM 3590 C C . LYS A 1 469 ? -1.699 12.831 -8.066 1.00 90.19 469 LYS A C 1
ATOM 3592 O O . LYS A 1 469 ? -1.433 13.855 -8.690 1.00 90.19 469 LYS A O 1
ATOM 3597 N N . VAL A 1 470 ? -1.333 11.622 -8.471 1.00 94.06 470 VAL A N 1
ATOM 3598 C CA . VAL A 1 470 ? -0.624 11.362 -9.723 1.00 94.06 470 VAL A CA 1
ATOM 3599 C C . VAL A 1 470 ? -1.623 10.903 -10.779 1.00 94.06 470 VAL A C 1
ATOM 3601 O O . VAL A 1 470 ? -2.362 9.950 -10.555 1.00 94.06 470 VAL A O 1
ATOM 3604 N N . THR A 1 471 ? -1.636 11.557 -11.937 1.00 95.31 471 THR A N 1
ATOM 3605 C CA . THR A 1 471 ? -2.375 11.106 -13.124 1.00 95.31 471 THR A CA 1
ATOM 3606 C C . THR A 1 471 ? -1.370 10.703 -14.193 1.00 95.31 471 THR A C 1
ATOM 3608 O O . THR A 1 471 ? -0.620 11.546 -14.684 1.00 95.31 471 THR A O 1
ATOM 3611 N N . LEU A 1 472 ? -1.325 9.418 -14.534 1.00 95.94 472 LEU A N 1
ATOM 3612 C CA . LEU A 1 472 ? -0.392 8.867 -15.511 1.00 95.94 472 LEU A CA 1
ATOM 3613 C C . LEU A 1 472 ? -1.118 8.584 -16.827 1.00 95.94 472 LEU A C 1
ATOM 3615 O O . LEU A 1 472 ? -2.034 7.764 -16.861 1.00 95.94 472 LEU A O 1
ATOM 3619 N N . TYR A 1 473 ? -0.675 9.224 -17.906 1.00 94.62 473 TYR A N 1
ATOM 3620 C CA . TYR A 1 473 ? -1.175 9.001 -19.262 1.00 94.62 473 TYR A CA 1
ATOM 3621 C C . TYR A 1 473 ? -0.283 8.011 -20.006 1.00 94.62 473 TYR A C 1
ATOM 3623 O O . TYR A 1 473 ? 0.928 8.211 -20.125 1.00 94.62 473 TYR A O 1
ATOM 3631 N N . GLU A 1 474 ? -0.881 6.941 -20.526 1.00 92.38 474 GLU A N 1
ATOM 3632 C CA . GLU A 1 474 ? -0.181 5.963 -21.354 1.00 92.38 474 GLU A CA 1
ATOM 3633 C C . GLU A 1 474 ? -1.101 5.392 -22.437 1.00 92.38 474 GLU A C 1
ATOM 3635 O O . GLU A 1 474 ? -2.081 4.698 -22.166 1.00 92.38 474 GLU A O 1
ATOM 3640 N N . SER A 1 475 ? -0.728 5.640 -23.692 1.00 89.75 475 SER A N 1
ATOM 3641 C CA . SER A 1 475 ? -1.460 5.191 -24.883 1.00 89.75 475 SER A CA 1
ATOM 3642 C C . SER A 1 475 ? -1.537 3.667 -25.015 1.00 89.75 475 SER A C 1
ATOM 3644 O O . SER A 1 475 ? -2.480 3.129 -25.595 1.00 89.75 475 SER A O 1
ATOM 3646 N N . ARG A 1 476 ? -0.546 2.954 -24.474 1.00 89.69 476 ARG A N 1
ATOM 3647 C CA . ARG A 1 476 ? -0.414 1.494 -24.551 1.00 89.69 476 ARG A CA 1
ATOM 3648 C C . ARG A 1 476 ? -1.237 0.738 -23.497 1.00 89.69 476 ARG A C 1
ATOM 3650 O O . ARG A 1 476 ? -1.250 -0.495 -23.526 1.00 89.69 476 ARG A O 1
ATOM 3657 N N . LEU A 1 477 ? -1.895 1.446 -22.579 1.00 91.31 477 LEU A N 1
ATOM 3658 C CA . LEU A 1 477 ? -2.857 0.878 -21.633 1.00 91.31 477 LEU A CA 1
ATOM 3659 C C . LEU A 1 477 ? -4.261 0.849 -22.243 1.00 91.31 477 LEU A C 1
ATOM 3661 O O . LEU A 1 477 ? -4.582 1.637 -23.130 1.00 91.31 477 LEU A O 1
ATOM 3665 N N . MET A 1 478 ? -5.102 -0.052 -21.743 1.00 90.81 478 MET A N 1
ATOM 3666 C CA . MET A 1 478 ? -6.533 -0.122 -22.032 1.00 90.81 478 MET A CA 1
ATOM 3667 C C . MET A 1 478 ? -7.314 -0.470 -20.760 1.00 90.81 478 MET A C 1
ATOM 3669 O O . MET A 1 478 ? -6.751 -1.095 -19.857 1.00 90.81 478 MET A O 1
ATOM 3673 N N . PRO A 1 479 ? -8.602 -0.102 -20.668 1.00 90.25 479 PRO A N 1
ATOM 3674 C CA . PRO A 1 479 ? -9.457 -0.535 -19.568 1.00 90.25 479 PRO A CA 1
ATOM 3675 C C . PRO A 1 479 ? -9.543 -2.066 -19.492 1.00 90.25 479 PRO A C 1
ATOM 3677 O O . PRO A 1 479 ? -9.647 -2.744 -20.515 1.00 90.25 479 PRO A O 1
ATOM 3680 N N . ASP A 1 480 ? -9.528 -2.621 -18.282 1.00 86.75 480 ASP A N 1
ATOM 3681 C CA . ASP A 1 480 ? -9.641 -4.070 -18.050 1.00 86.75 480 ASP A CA 1
ATOM 3682 C C . ASP A 1 480 ? -11.100 -4.569 -17.930 1.00 86.75 480 ASP A C 1
ATOM 3684 O O . ASP A 1 480 ? -11.339 -5.760 -17.728 1.00 86.75 480 ASP A O 1
ATOM 3688 N N . GLY A 1 481 ? -12.080 -3.660 -18.020 1.00 80.44 481 GLY A N 1
ATOM 3689 C CA . GLY A 1 481 ? -13.512 -3.936 -17.846 1.00 80.44 481 GLY A CA 1
ATOM 3690 C C . GLY A 1 481 ? -13.973 -4.099 -16.389 1.00 80.44 481 GLY A C 1
ATOM 3691 O O . GLY A 1 481 ? -15.170 -4.221 -16.141 1.00 80.44 481 GLY A O 1
ATOM 3692 N N . LYS A 1 482 ? -13.057 -4.065 -15.413 1.00 80.06 482 LYS A N 1
ATOM 3693 C CA . LYS A 1 482 ? -13.314 -4.216 -13.967 1.00 80.06 482 LYS A CA 1
ATOM 3694 C C . LYS A 1 482 ? -13.008 -2.936 -13.175 1.00 80.06 482 LYS A C 1
ATOM 3696 O O . LYS A 1 482 ? -12.900 -2.971 -11.949 1.00 80.06 482 LYS A O 1
ATOM 3701 N N . GLY A 1 483 ? -12.879 -1.806 -13.871 1.00 77.19 483 GLY A N 1
ATOM 3702 C CA . GLY A 1 483 ? -12.532 -0.508 -13.287 1.00 77.19 483 GLY A CA 1
ATOM 3703 C C . GLY A 1 483 ? -11.030 -0.304 -13.059 1.00 77.19 483 GLY A C 1
ATOM 3704 O O . GLY A 1 483 ? -10.654 0.594 -12.309 1.00 77.19 483 GLY A O 1
ATOM 3705 N N . GLY A 1 484 ? -10.187 -1.136 -13.673 1.00 86.19 484 GLY A N 1
ATOM 3706 C CA . GLY A 1 484 ? -8.735 -1.017 -13.712 1.00 86.19 484 GLY A CA 1
ATOM 3707 C C . GLY A 1 484 ? -8.201 -0.844 -15.137 1.00 86.19 484 GLY A C 1
ATOM 3708 O O . GLY A 1 484 ? -8.937 -0.564 -16.090 1.00 86.19 484 GLY A O 1
ATOM 3709 N N . VAL A 1 485 ? -6.892 -1.018 -15.285 1.00 91.19 485 VAL A N 1
ATOM 3710 C CA . VAL A 1 485 ? -6.175 -0.958 -16.559 1.00 91.19 485 VAL A CA 1
ATOM 3711 C C . VAL A 1 485 ? -5.318 -2.199 -16.762 1.00 91.19 485 VAL A C 1
ATOM 3713 O O . VAL A 1 485 ? -4.742 -2.757 -15.825 1.00 91.19 485 VAL A O 1
ATOM 3716 N N . ARG A 1 486 ? -5.189 -2.595 -18.024 1.00 91.81 486 ARG A N 1
ATOM 3717 C CA . ARG A 1 486 ? -4.256 -3.616 -18.489 1.00 91.81 486 ARG A CA 1
ATOM 3718 C C . ARG A 1 486 ? -3.451 -3.087 -19.663 1.00 91.81 486 ARG A C 1
ATOM 3720 O O . ARG A 1 486 ? -3.886 -2.204 -20.400 1.00 91.81 486 ARG A O 1
ATOM 3727 N N . TRP A 1 487 ? -2.282 -3.660 -19.872 1.00 91.25 487 TRP A N 1
ATOM 3728 C CA . TRP A 1 487 ? -1.507 -3.401 -21.074 1.00 91.25 487 TRP A CA 1
ATOM 3729 C C . TRP A 1 487 ? -2.118 -4.097 -22.291 1.00 91.25 487 TRP A C 1
ATOM 3731 O O . TRP A 1 487 ? -2.711 -5.173 -22.166 1.00 91.25 487 TRP A O 1
ATOM 3741 N N . ARG A 1 488 ? -1.943 -3.496 -23.475 1.00 89.75 488 ARG A N 1
ATOM 3742 C CA . ARG A 1 488 ? -2.267 -4.156 -24.747 1.00 89.75 488 ARG A CA 1
ATOM 3743 C C . ARG A 1 488 ? -1.443 -5.440 -24.916 1.00 89.75 488 ARG A C 1
ATOM 3745 O O . ARG A 1 488 ? -0.225 -5.417 -24.724 1.00 89.75 488 ARG A O 1
ATOM 3752 N N . GLY A 1 489 ? -2.114 -6.532 -25.257 1.00 84.25 489 GLY A N 1
ATOM 3753 C CA . GLY A 1 489 ? -1.552 -7.844 -25.563 1.00 84.25 489 GLY A CA 1
ATOM 3754 C C . GLY A 1 489 ? -1.249 -8.025 -27.052 1.00 84.25 489 GLY A C 1
ATOM 3755 O O . GLY A 1 489 ? -1.178 -7.054 -27.804 1.00 84.25 489 GLY A O 1
ATOM 3756 N N . ALA A 1 490 ? -1.043 -9.280 -27.460 1.00 75.00 490 ALA A N 1
ATOM 3757 C CA . ALA A 1 490 ? -0.790 -9.650 -28.855 1.00 75.00 490 ALA A CA 1
ATOM 3758 C C . ALA A 1 490 ? -2.046 -9.532 -29.736 1.00 75.00 490 ALA A C 1
ATOM 3760 O O . ALA A 1 490 ? -1.931 -9.164 -30.899 1.00 75.00 490 ALA A O 1
ATOM 3761 N N . ASP A 1 491 ? -3.224 -9.781 -29.158 1.00 80.81 491 ASP A N 1
ATOM 3762 C CA . ASP A 1 491 ? -4.509 -9.766 -29.872 1.00 80.81 491 ASP A CA 1
ATOM 3763 C C . ASP A 1 491 ? -5.117 -8.355 -29.994 1.00 80.81 491 ASP A C 1
ATOM 3765 O O . ASP A 1 491 ? -6.099 -8.145 -30.703 1.00 80.81 491 ASP A O 1
ATOM 3769 N N . ASP A 1 492 ? -4.547 -7.367 -29.297 1.00 85.25 492 ASP A N 1
ATOM 3770 C CA . ASP A 1 492 ? -5.031 -5.987 -29.316 1.00 85.25 492 ASP A CA 1
ATOM 3771 C C . ASP A 1 492 ? -4.421 -5.204 -30.493 1.00 85.25 492 ASP A C 1
ATOM 3773 O O . ASP A 1 492 ? -3.285 -5.446 -30.896 1.00 85.25 492 ASP A O 1
ATOM 3777 N N . THR A 1 493 ? -5.144 -4.210 -31.025 1.00 77.88 493 THR A N 1
ATOM 3778 C CA . THR A 1 493 ? -4.694 -3.418 -32.187 1.00 77.88 493 THR A CA 1
ATOM 3779 C C . THR A 1 493 ? -4.397 -1.951 -31.822 1.00 77.88 493 THR A C 1
ATOM 3781 O O . THR A 1 493 ? -5.268 -1.259 -31.292 1.00 77.88 493 THR A O 1
ATOM 3784 N N . PRO A 1 494 ? -3.197 -1.420 -32.135 1.00 79.44 494 PRO A N 1
ATOM 3785 C CA . PRO A 1 494 ? -1.963 -2.156 -32.422 1.00 79.44 494 PRO A CA 1
ATOM 3786 C C . PRO A 1 494 ? -1.449 -2.964 -31.211 1.00 79.44 494 PRO A C 1
ATOM 3788 O O . PRO A 1 494 ? -1.649 -2.536 -30.064 1.00 79.44 494 PRO A O 1
ATOM 3791 N N . PRO A 1 495 ? -0.726 -4.073 -31.455 1.00 74.69 495 PRO A N 1
ATOM 3792 C CA . PRO A 1 495 ? -0.127 -4.879 -30.400 1.00 74.69 495 PRO A CA 1
ATOM 3793 C C . PRO A 1 495 ? 1.062 -4.154 -29.771 1.00 74.69 495 PRO A C 1
ATOM 3795 O O . PRO A 1 495 ? 1.801 -3.415 -30.427 1.00 74.69 495 PRO A O 1
ATOM 3798 N N . ASN A 1 496 ? 1.301 -4.393 -28.482 1.00 79.62 496 ASN A N 1
ATOM 3799 C CA . ASN A 1 496 ? 2.397 -3.752 -27.755 1.00 79.62 496 ASN A CA 1
ATOM 3800 C C . ASN A 1 496 ? 3.651 -4.634 -27.699 1.00 79.62 496 ASN A C 1
ATOM 3802 O O . ASN A 1 496 ? 4.066 -5.126 -26.647 1.00 79.62 496 ASN A O 1
ATOM 3806 N N . THR A 1 497 ? 4.279 -4.817 -28.858 1.00 70.25 497 THR A N 1
ATOM 3807 C CA . THR A 1 497 ? 5.471 -5.666 -29.021 1.00 70.25 497 THR A CA 1
ATOM 3808 C C . THR A 1 497 ? 6.715 -5.109 -28.320 1.00 70.25 497 THR A C 1
ATOM 3810 O O . THR A 1 497 ? 7.603 -5.877 -27.950 1.00 70.25 497 THR A O 1
ATOM 3813 N N . ARG A 1 498 ? 6.767 -3.795 -28.035 1.00 74.94 498 ARG A N 1
ATOM 3814 C CA . ARG A 1 498 ? 7.879 -3.144 -27.310 1.00 74.94 498 ARG A CA 1
ATOM 3815 C C . ARG A 1 498 ? 8.153 -3.793 -25.951 1.00 74.94 498 ARG A C 1
ATOM 3817 O O . ARG A 1 498 ? 9.309 -3.935 -25.568 1.00 74.94 498 ARG A O 1
ATOM 3824 N N . ARG A 1 499 ? 7.111 -4.185 -25.211 1.00 77.88 499 ARG A N 1
ATOM 3825 C CA . ARG A 1 499 ? 7.250 -4.702 -23.833 1.00 77.88 499 ARG A CA 1
ATOM 3826 C C . ARG A 1 499 ? 7.957 -6.055 -23.752 1.00 77.88 499 ARG A C 1
ATOM 3828 O O . ARG A 1 499 ? 8.364 -6.461 -22.668 1.00 77.88 499 ARG A O 1
ATOM 3835 N N . GLN A 1 500 ? 8.109 -6.744 -24.884 1.00 73.50 500 GLN A N 1
ATOM 3836 C CA . GLN A 1 500 ? 8.865 -7.995 -24.970 1.00 73.50 500 GLN A CA 1
ATOM 3837 C C . GLN A 1 500 ? 10.384 -7.763 -24.946 1.00 73.50 500 GLN A C 1
ATOM 3839 O O . GLN A 1 500 ? 11.140 -8.717 -24.810 1.00 73.50 500 GLN A O 1
ATOM 3844 N N . GLN A 1 501 ? 10.846 -6.513 -25.065 1.00 74.88 501 GLN A N 1
ATOM 3845 C CA . GLN A 1 501 ? 12.262 -6.191 -24.921 1.00 74.88 501 GLN A CA 1
ATOM 3846 C C . GLN A 1 501 ? 12.760 -6.511 -23.509 1.00 74.88 501 GLN A C 1
ATOM 3848 O O . GLN A 1 501 ? 12.058 -6.309 -22.516 1.00 74.88 501 GLN A O 1
ATOM 3853 N N . VAL A 1 502 ? 14.009 -6.960 -23.438 1.00 77.62 502 VAL A N 1
ATOM 3854 C CA . VAL A 1 502 ? 14.724 -7.233 -22.192 1.00 77.62 502 VAL A CA 1
ATOM 3855 C C . VAL A 1 502 ? 15.697 -6.088 -21.921 1.00 77.62 502 VAL A C 1
ATOM 3857 O O . VAL A 1 502 ? 16.461 -5.685 -22.804 1.00 77.62 502 VAL A O 1
ATOM 3860 N N . ILE A 1 503 ? 15.642 -5.548 -20.704 1.00 80.12 503 ILE A N 1
ATOM 3861 C CA . ILE A 1 503 ? 16.519 -4.484 -20.210 1.00 80.12 503 ILE A CA 1
ATOM 3862 C C . ILE A 1 503 ? 17.473 -5.033 -19.154 1.00 80.12 503 ILE A C 1
ATOM 3864 O O . ILE A 1 503 ? 17.131 -5.948 -18.412 1.00 80.12 503 ILE A O 1
ATOM 3868 N N . THR A 1 504 ? 18.658 -4.440 -19.047 1.00 80.56 504 THR A N 1
ATOM 3869 C CA . THR A 1 504 ? 19.610 -4.777 -17.985 1.00 80.56 504 THR A CA 1
ATOM 3870 C C . THR A 1 504 ? 19.437 -3.803 -16.828 1.00 80.56 504 THR A C 1
ATOM 3872 O O . THR A 1 504 ? 19.675 -2.609 -16.997 1.00 80.56 504 THR A O 1
ATOM 3875 N N . LEU A 1 505 ? 19.059 -4.290 -15.649 1.00 84.12 505 LEU A N 1
ATOM 3876 C CA . LEU A 1 505 ? 18.947 -3.502 -14.422 1.00 84.12 505 LEU A CA 1
ATOM 3877 C C . LEU A 1 505 ? 20.146 -3.760 -13.509 1.00 84.12 505 LEU A C 1
ATOM 3879 O O . LEU A 1 505 ? 20.562 -4.904 -13.319 1.00 84.12 505 LEU A O 1
ATOM 3883 N N . GLN A 1 506 ? 20.717 -2.693 -12.953 1.00 85.31 506 GLN A N 1
ATOM 3884 C CA . GLN A 1 506 ? 21.814 -2.776 -11.992 1.00 85.31 506 GLN A CA 1
ATOM 3885 C C . GLN A 1 506 ? 21.273 -2.898 -10.568 1.00 85.31 506 GLN A C 1
ATOM 3887 O O . GLN A 1 506 ? 20.467 -2.073 -10.132 1.00 85.31 506 GLN A O 1
ATOM 3892 N N . ASP A 1 507 ? 21.805 -3.859 -9.812 1.00 84.00 507 ASP A N 1
ATOM 3893 C CA . ASP A 1 507 ? 21.432 -4.096 -8.413 1.00 84.00 507 ASP A CA 1
ATOM 3894 C C . ASP A 1 507 ? 21.674 -2.829 -7.562 1.00 84.00 507 ASP A C 1
ATOM 3896 O O . ASP A 1 507 ? 20.911 -2.534 -6.651 1.00 84.00 507 ASP A O 1
ATOM 3900 N N . ALA A 1 508 ? 22.683 -2.015 -7.902 1.00 85.31 508 ALA A N 1
ATOM 3901 C CA . ALA A 1 508 ? 22.956 -0.743 -7.228 1.00 85.31 508 ALA A CA 1
ATOM 3902 C C . ALA A 1 508 ? 21.873 0.329 -7.459 1.00 85.31 508 ALA A C 1
ATOM 3904 O O . ALA A 1 508 ? 21.622 1.135 -6.568 1.00 85.31 508 ALA A O 1
ATOM 3905 N N . VAL A 1 509 ? 21.237 0.349 -8.636 1.00 86.25 509 VAL A N 1
ATOM 3906 C CA . VAL A 1 509 ? 20.166 1.309 -8.954 1.00 86.25 509 VAL A CA 1
ATOM 3907 C C . VAL A 1 509 ? 18.897 0.938 -8.206 1.00 86.25 509 VAL A C 1
ATOM 3909 O O . VAL A 1 509 ? 18.296 1.800 -7.575 1.00 86.25 509 VAL A O 1
ATOM 3912 N N . ILE A 1 510 ? 18.544 -0.348 -8.213 1.00 84.00 510 ILE A N 1
ATOM 3913 C CA . ILE A 1 510 ? 17.427 -0.886 -7.430 1.00 84.00 510 ILE A CA 1
ATOM 3914 C C . ILE A 1 510 ? 17.683 -0.656 -5.933 1.00 84.00 510 ILE A C 1
ATOM 3916 O O . ILE A 1 510 ? 16.846 -0.090 -5.236 1.00 84.00 510 ILE A O 1
ATOM 3920 N N . GLY A 1 511 ? 18.893 -0.967 -5.463 1.00 81.06 511 GLY A N 1
ATOM 3921 C CA . GLY A 1 511 ? 19.289 -0.798 -4.068 1.00 81.06 511 GLY A CA 1
ATOM 3922 C C . GLY A 1 511 ? 19.280 0.650 -3.567 1.00 81.06 511 GLY A C 1
ATOM 3923 O O . GLY A 1 511 ? 19.253 0.856 -2.358 1.00 81.06 511 GLY A O 1
ATOM 3924 N N . ASN A 1 512 ? 19.272 1.667 -4.441 1.00 84.62 512 ASN A N 1
ATOM 3925 C CA . ASN A 1 512 ? 19.067 3.056 -4.005 1.00 84.62 512 ASN A CA 1
ATOM 3926 C C . ASN A 1 512 ? 17.662 3.269 -3.431 1.00 84.62 512 ASN A C 1
ATOM 3928 O O . ASN A 1 512 ? 17.515 4.003 -2.457 1.00 84.62 512 ASN A O 1
ATOM 3932 N N . TYR A 1 513 ? 16.649 2.609 -3.998 1.00 82.75 513 TYR A N 1
ATOM 3933 C CA . TYR A 1 513 ? 15.277 2.695 -3.503 1.00 82.75 513 TYR A CA 1
ATOM 3934 C C . TYR A 1 513 ? 15.144 2.016 -2.135 1.00 82.75 513 TYR A C 1
ATOM 3936 O O . TYR A 1 513 ? 14.524 2.575 -1.230 1.00 82.75 513 TYR A O 1
ATOM 3944 N N . ASP A 1 514 ? 15.810 0.873 -1.950 1.00 75.75 514 ASP A N 1
ATOM 3945 C CA . ASP A 1 514 ? 15.848 0.168 -0.664 1.00 75.75 514 ASP A CA 1
ATOM 3946 C C . ASP A 1 514 ? 16.584 0.983 0.409 1.00 75.75 514 ASP A C 1
ATOM 3948 O O . ASP A 1 514 ? 16.071 1.168 1.510 1.00 75.75 514 ASP A O 1
ATOM 3952 N N . LYS A 1 515 ? 17.759 1.539 0.078 1.00 77.00 515 LYS A N 1
ATOM 3953 C CA . LYS A 1 515 ? 18.544 2.396 0.989 1.00 77.00 515 LYS A CA 1
ATOM 3954 C C . LYS A 1 515 ? 17.806 3.667 1.395 1.00 77.00 515 LYS A C 1
ATOM 3956 O O . LYS A 1 515 ? 18.014 4.164 2.495 1.00 77.00 515 LYS A O 1
ATOM 3961 N N . ALA A 1 516 ? 16.968 4.197 0.510 1.00 70.00 516 ALA A N 1
ATOM 3962 C CA . ALA A 1 516 ? 16.127 5.351 0.794 1.00 70.00 516 ALA A CA 1
ATOM 3963 C C . ALA A 1 516 ? 14.862 5.001 1.592 1.00 70.00 516 ALA A C 1
ATOM 3965 O O . ALA A 1 516 ? 14.042 5.885 1.831 1.00 70.00 516 ALA A O 1
ATOM 3966 N N . GLY A 1 517 ? 14.680 3.732 1.975 1.00 66.44 517 GLY A N 1
ATOM 3967 C CA . GLY A 1 517 ? 13.530 3.286 2.754 1.00 66.44 517 GLY A CA 1
ATOM 3968 C C . GLY A 1 517 ? 12.213 3.344 1.983 1.00 66.44 517 GLY A C 1
ATOM 3969 O O . GLY A 1 517 ? 11.161 3.493 2.595 1.00 66.44 517 GLY A O 1
ATOM 3970 N N . ILE A 1 518 ? 12.236 3.254 0.647 1.00 70.75 518 ILE A N 1
ATOM 3971 C CA . ILE A 1 518 ? 11.020 3.361 -0.166 1.00 70.75 518 ILE A CA 1
ATOM 3972 C C . ILE A 1 518 ? 10.125 2.131 0.082 1.00 70.75 518 ILE A C 1
ATOM 3974 O O . ILE A 1 518 ? 10.504 1.029 -0.322 1.00 70.75 518 ILE A O 1
ATOM 3978 N N . PRO A 1 519 ? 8.921 2.279 0.679 1.00 62.81 519 PRO A N 1
ATOM 3979 C CA . PRO A 1 519 ? 8.190 1.147 1.267 1.00 62.81 519 PRO A CA 1
ATOM 3980 C C . PRO A 1 519 ? 7.779 0.044 0.287 1.00 62.81 519 PRO A C 1
ATOM 3982 O O . PRO A 1 519 ? 7.628 -1.110 0.673 1.00 62.81 519 PRO A O 1
ATOM 3985 N N . TRP A 1 520 ? 7.565 0.393 -0.983 1.00 74.31 520 TRP A N 1
ATOM 3986 C CA . TRP A 1 520 ? 7.171 -0.563 -2.018 1.00 74.31 520 TRP A CA 1
ATOM 3987 C C . TRP A 1 520 ? 8.364 -1.255 -2.678 1.00 74.31 520 TRP A C 1
ATOM 3989 O O . TRP A 1 520 ? 8.186 -2.318 -3.268 1.00 74.31 520 TRP A O 1
ATOM 3999 N N . SER A 1 521 ? 9.559 -0.655 -2.591 1.00 75.69 521 SER A N 1
ATOM 4000 C CA . SER A 1 521 ? 10.744 -1.025 -3.370 1.00 75.69 521 SER A CA 1
ATOM 4001 C C . SER A 1 521 ? 11.037 -2.509 -3.239 1.00 75.69 521 SER A C 1
ATOM 4003 O O . SER A 1 521 ? 10.986 -3.247 -4.218 1.00 75.69 521 SER A O 1
ATOM 4005 N N . ARG A 1 522 ? 11.225 -2.976 -2.006 1.00 72.31 522 ARG A N 1
ATOM 4006 C CA . ARG A 1 522 ? 11.572 -4.368 -1.739 1.00 72.31 522 ARG A CA 1
ATOM 4007 C C . ARG A 1 522 ? 10.454 -5.328 -2.136 1.00 72.31 522 ARG A C 1
ATOM 4009 O O . ARG A 1 522 ? 10.751 -6.393 -2.647 1.00 72.31 522 ARG A O 1
ATOM 4016 N N . VAL A 1 523 ? 9.181 -4.963 -1.964 1.00 72.75 523 VAL A N 1
ATOM 4017 C CA . VAL A 1 523 ? 8.036 -5.819 -2.337 1.00 72.75 523 VAL A CA 1
ATOM 4018 C C . VAL A 1 523 ? 7.972 -6.009 -3.850 1.00 72.75 523 VAL A C 1
ATOM 4020 O O . VAL A 1 523 ? 8.052 -7.134 -4.335 1.00 72.75 523 VAL A O 1
ATOM 4023 N N . VAL A 1 524 ? 7.896 -4.906 -4.594 1.00 77.31 524 VAL A N 1
ATOM 4024 C CA . VAL A 1 524 ? 7.751 -4.930 -6.053 1.00 77.31 524 VAL A CA 1
ATOM 4025 C C . VAL A 1 524 ? 9.018 -5.445 -6.711 1.00 77.31 524 VAL A C 1
ATOM 4027 O O . VAL A 1 524 ? 8.925 -6.245 -7.635 1.00 77.31 524 VAL A O 1
ATOM 4030 N N . TRP A 1 525 ? 10.205 -5.031 -6.260 1.00 80.81 525 TRP A N 1
ATOM 4031 C CA . TRP A 1 525 ? 11.451 -5.534 -6.833 1.00 80.81 525 TRP A CA 1
ATOM 4032 C C . TRP A 1 525 ? 11.715 -6.980 -6.440 1.00 80.81 525 TRP A C 1
ATOM 4034 O O . TRP A 1 525 ? 12.212 -7.713 -7.283 1.00 80.81 525 TRP A O 1
ATOM 4044 N N . ASN A 1 526 ? 11.326 -7.453 -5.252 1.00 76.62 526 ASN A N 1
ATOM 4045 C CA . ASN A 1 526 ? 11.382 -8.889 -4.973 1.00 76.62 526 ASN A CA 1
ATOM 4046 C C . ASN A 1 526 ? 10.425 -9.648 -5.890 1.00 76.62 526 ASN A C 1
ATOM 4048 O O . ASN A 1 526 ? 10.853 -10.596 -6.525 1.00 76.62 526 ASN A O 1
ATOM 4052 N N . GLU A 1 527 ? 9.170 -9.229 -6.028 1.00 77.31 527 GLU A N 1
ATOM 4053 C CA . GLU A 1 527 ? 8.217 -9.895 -6.928 1.00 77.31 527 GLU A CA 1
ATOM 4054 C C . GLU A 1 527 ? 8.675 -9.847 -8.396 1.00 77.31 527 GLU A C 1
ATOM 4056 O O . GLU A 1 527 ? 8.583 -10.827 -9.131 1.00 77.31 527 GLU A O 1
ATOM 4061 N N . THR A 1 528 ? 9.268 -8.730 -8.812 1.00 75.69 528 THR A N 1
ATOM 4062 C CA . THR A 1 528 ? 9.837 -8.564 -10.152 1.00 75.69 528 THR A CA 1
ATOM 4063 C C . THR A 1 528 ? 11.101 -9.406 -10.347 1.00 75.69 528 THR A C 1
ATOM 4065 O O . THR A 1 528 ? 11.360 -9.816 -11.470 1.00 75.69 528 THR A O 1
ATOM 4068 N N . LEU A 1 529 ? 11.898 -9.676 -9.302 1.00 73.50 529 LEU A N 1
ATOM 4069 C CA . LEU A 1 529 ? 13.253 -10.244 -9.416 1.00 73.50 529 LEU A CA 1
ATOM 4070 C C . LEU A 1 529 ? 13.441 -11.633 -8.758 1.00 73.50 529 LEU A C 1
ATOM 4072 O O . LEU A 1 529 ? 14.556 -12.162 -8.810 1.00 73.50 529 LEU A O 1
ATOM 4076 N N . ASN A 1 530 ? 12.411 -12.238 -8.154 1.00 65.38 530 ASN A N 1
ATOM 4077 C CA . ASN A 1 530 ? 12.482 -13.484 -7.364 1.00 65.38 530 ASN A CA 1
ATOM 4078 C C . ASN A 1 530 ? 11.547 -14.581 -7.918 1.00 65.38 530 ASN A C 1
ATOM 4080 O O . ASN A 1 530 ? 10.445 -14.253 -8.356 1.00 65.38 530 ASN A O 1
ATOM 4084 N N . PRO A 1 531 ? 11.901 -15.882 -7.849 1.00 49.62 531 PRO A N 1
ATOM 4085 C CA . PRO A 1 531 ? 13.249 -16.464 -7.732 1.00 49.62 531 PRO A CA 1
ATOM 4086 C C . PRO A 1 531 ? 14.018 -16.489 -9.061 1.00 49.62 531 PRO A C 1
ATOM 4088 O O . PRO A 1 531 ? 15.246 -16.509 -9.055 1.00 49.62 531 PRO A O 1
ATOM 4091 N N . ASP A 1 532 ? 13.308 -16.365 -10.185 1.00 56.06 532 ASP A N 1
ATOM 4092 C CA . ASP A 1 532 ? 13.844 -16.389 -11.553 1.00 56.06 532 ASP A CA 1
ATOM 4093 C C . ASP A 1 532 ? 13.645 -15.051 -12.297 1.00 56.06 532 ASP A C 1
ATOM 4095 O O . ASP A 1 532 ? 13.725 -14.998 -13.524 1.00 56.06 532 ASP A O 1
ATOM 4099 N N . GLY A 1 533 ? 13.364 -13.952 -11.580 1.00 60.06 533 GLY A N 1
ATOM 4100 C CA . GLY A 1 533 ? 12.903 -12.668 -12.142 1.00 60.06 533 GLY A CA 1
ATOM 4101 C C . GLY A 1 533 ? 13.938 -11.847 -12.927 1.00 60.06 533 GLY A C 1
ATOM 4102 O O . GLY A 1 533 ? 13.852 -10.627 -13.027 1.00 60.06 533 GLY A O 1
ATOM 4103 N N . GLY A 1 534 ? 14.941 -12.512 -13.481 1.00 66.44 534 GLY A N 1
ATOM 4104 C CA . GLY A 1 534 ? 15.871 -11.943 -14.436 1.00 66.44 534 GLY A CA 1
ATOM 4105 C C . GLY A 1 534 ? 17.215 -12.645 -14.403 1.00 66.44 534 GLY A C 1
ATOM 4106 O O . GLY A 1 534 ? 17.756 -12.951 -13.336 1.00 66.44 534 GLY A O 1
ATOM 4107 N N . GLU A 1 535 ? 17.783 -12.892 -15.577 1.00 74.94 535 GLU A N 1
ATOM 4108 C CA . GLU A 1 535 ? 19.020 -13.651 -15.685 1.00 74.94 535 GLU A CA 1
ATOM 4109 C C . GLU A 1 535 ? 20.233 -12.790 -15.313 1.00 74.94 535 GLU A C 1
ATOM 4111 O O . GLU A 1 535 ? 20.415 -11.682 -15.826 1.00 74.94 535 GLU A O 1
ATOM 4116 N N . ARG A 1 536 ? 21.080 -13.285 -14.401 1.00 78.56 536 ARG A N 1
ATOM 4117 C CA . ARG A 1 536 ? 22.288 -12.560 -13.995 1.00 78.56 536 ARG A CA 1
ATOM 4118 C C . ARG A 1 536 ? 23.286 -12.512 -15.142 1.00 78.56 536 ARG A C 1
ATOM 4120 O O . ARG A 1 536 ? 23.789 -13.536 -15.595 1.00 78.56 536 ARG A O 1
ATOM 4127 N N . VAL A 1 537 ? 23.594 -11.291 -15.558 1.00 71.88 537 VAL A N 1
ATOM 4128 C CA . VAL A 1 537 ? 24.614 -10.997 -16.569 1.00 71.88 537 VAL A CA 1
ATOM 4129 C C . VAL A 1 537 ? 25.965 -10.779 -15.901 1.00 71.88 537 VAL A C 1
ATOM 4131 O O . VAL A 1 537 ? 26.977 -11.343 -16.305 1.00 71.88 537 VAL A O 1
ATOM 4134 N N . TRP A 1 538 ? 25.941 -9.994 -14.826 1.00 72.69 538 TRP A N 1
ATOM 4135 C CA . TRP A 1 538 ? 27.062 -9.739 -13.931 1.00 72.69 538 TRP A CA 1
ATOM 4136 C C . TRP A 1 538 ? 26.626 -10.055 -12.498 1.00 72.69 538 TRP A C 1
ATOM 4138 O O . TRP A 1 538 ? 25.421 -10.062 -12.226 1.00 72.69 538 TRP A O 1
ATOM 4148 N N . PRO A 1 539 ? 27.562 -10.223 -11.546 1.00 75.69 539 PRO A N 1
ATOM 4149 C CA . PRO A 1 539 ? 27.208 -10.362 -10.133 1.00 75.69 539 PRO A CA 1
ATOM 4150 C C . PRO A 1 539 ? 26.289 -9.242 -9.617 1.00 75.69 539 PRO A C 1
ATOM 4152 O O . PRO A 1 539 ? 25.508 -9.471 -8.703 1.00 75.69 539 PRO A O 1
ATOM 4155 N N . THR A 1 540 ? 26.345 -8.060 -10.242 1.00 80.25 540 THR A N 1
ATOM 4156 C CA . THR A 1 540 ? 25.632 -6.837 -9.845 1.00 80.25 540 THR A CA 1
ATOM 4157 C C . THR A 1 540 ? 24.561 -6.371 -10.842 1.00 80.25 540 THR A C 1
ATOM 4159 O O . THR A 1 540 ? 24.123 -5.221 -10.769 1.00 80.25 540 THR A O 1
ATOM 4162 N N . SER A 1 541 ? 24.149 -7.198 -11.813 1.00 80.38 541 SER A N 1
ATOM 4163 C CA . SER A 1 541 ? 23.084 -6.814 -12.756 1.00 80.38 541 SER A CA 1
ATOM 4164 C C . SER A 1 541 ? 22.303 -7.997 -13.319 1.00 80.38 541 SER A C 1
ATOM 4166 O O . SER A 1 541 ? 22.819 -9.117 -13.409 1.00 80.38 541 SER A O 1
ATOM 41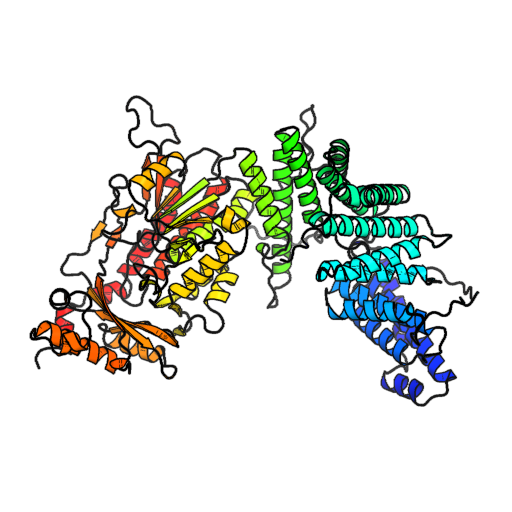68 N N . ARG A 1 542 ? 21.068 -7.726 -13.745 1.00 82.19 542 ARG A N 1
ATOM 4169 C CA . ARG A 1 542 ? 20.118 -8.730 -14.231 1.00 82.19 542 ARG A CA 1
ATOM 4170 C C . ARG A 1 542 ? 19.425 -8.276 -15.503 1.00 82.19 542 ARG A C 1
ATOM 4172 O O . ARG A 1 542 ? 19.134 -7.094 -15.657 1.00 82.19 542 ARG A O 1
ATOM 4179 N N . GLN A 1 543 ? 19.131 -9.222 -16.381 1.00 80.81 543 GLN A N 1
ATOM 4180 C CA . GLN A 1 543 ? 18.298 -9.012 -17.554 1.00 80.81 543 GLN A CA 1
ATOM 4181 C C . GLN A 1 543 ? 16.837 -9.302 -17.236 1.00 80.81 543 GLN A C 1
ATOM 4183 O O . GLN A 1 543 ? 16.494 -10.426 -16.887 1.00 80.81 543 GLN A O 1
ATOM 4188 N N . VAL A 1 544 ? 15.988 -8.286 -17.362 1.00 81.69 544 VAL A N 1
ATOM 4189 C CA . VAL A 1 544 ? 14.576 -8.324 -16.980 1.00 81.69 544 VAL A CA 1
ATOM 4190 C C . VAL A 1 544 ? 13.717 -7.887 -18.169 1.00 81.69 544 VAL A C 1
ATOM 4192 O O . VAL A 1 544 ? 13.975 -6.830 -18.753 1.00 81.69 544 VAL A O 1
ATOM 4195 N N . PRO A 1 545 ? 12.691 -8.659 -18.561 1.00 82.69 545 PRO A N 1
ATOM 4196 C CA . PRO A 1 545 ? 11.711 -8.216 -19.545 1.00 82.69 545 PRO A CA 1
ATOM 4197 C C . PRO A 1 545 ? 10.979 -6.948 -19.082 1.00 82.69 545 PRO A C 1
ATOM 4199 O O . PRO A 1 545 ? 10.488 -6.888 -17.955 1.00 82.69 545 PRO A O 1
ATOM 4202 N N . ILE A 1 546 ? 10.823 -5.956 -19.965 1.00 84.88 546 ILE A N 1
ATOM 4203 C CA . ILE A 1 546 ? 10.083 -4.717 -19.663 1.00 84.88 546 ILE A CA 1
ATOM 4204 C C . ILE A 1 546 ? 8.662 -5.033 -19.192 1.00 84.88 546 ILE A C 1
ATOM 4206 O O . ILE A 1 546 ? 8.195 -4.432 -18.224 1.00 84.88 546 ILE A O 1
ATOM 4210 N N . ARG A 1 547 ? 8.001 -6.008 -19.835 1.00 85.38 547 ARG A N 1
ATOM 4211 C CA . ARG A 1 547 ? 6.661 -6.463 -19.447 1.00 85.38 547 ARG A CA 1
ATOM 4212 C C . ARG A 1 547 ? 6.582 -6.828 -17.968 1.00 85.38 547 ARG A C 1
ATOM 4214 O O . ARG A 1 547 ? 5.625 -6.441 -17.324 1.00 85.38 547 ARG A O 1
ATOM 4221 N N . GLN A 1 548 ? 7.606 -7.485 -17.422 1.00 85.19 548 GLN A N 1
ATOM 4222 C CA . GLN A 1 548 ? 7.606 -7.938 -16.035 1.00 85.19 548 GLN A CA 1
ATOM 4223 C C . GLN A 1 548 ? 7.632 -6.747 -15.077 1.00 85.19 548 GLN A C 1
ATOM 4225 O O . GLN A 1 548 ? 6.806 -6.676 -14.180 1.00 85.19 548 GLN A O 1
ATOM 4230 N N . VAL A 1 549 ? 8.504 -5.765 -15.321 1.00 86.88 549 VAL A N 1
ATOM 4231 C CA . VAL A 1 549 ? 8.563 -4.538 -14.508 1.00 86.88 549 VAL A CA 1
ATOM 4232 C C . VAL A 1 549 ? 7.240 -3.772 -14.573 1.00 86.88 549 VAL A C 1
ATOM 4234 O O . VAL A 1 549 ? 6.665 -3.410 -13.550 1.00 86.88 549 VAL A O 1
ATOM 4237 N N . GLU A 1 550 ? 6.747 -3.529 -15.787 1.00 89.69 550 GLU A N 1
ATOM 4238 C CA . GLU A 1 550 ? 5.520 -2.766 -16.011 1.00 89.69 550 GLU A CA 1
ATOM 4239 C C . GLU A 1 550 ? 4.273 -3.510 -15.476 1.00 89.69 550 GLU A C 1
ATOM 4241 O O . GLU A 1 550 ? 3.386 -2.870 -14.920 1.00 89.69 550 GLU A O 1
ATOM 4246 N N . ASP A 1 551 ? 4.177 -4.840 -15.602 1.00 88.38 551 ASP A N 1
ATOM 4247 C CA . ASP A 1 551 ? 3.042 -5.631 -15.094 1.00 88.38 551 ASP A CA 1
ATOM 4248 C C . ASP A 1 551 ? 3.037 -5.674 -13.563 1.00 88.38 551 ASP A C 1
ATOM 4250 O O . ASP A 1 551 ? 1.995 -5.400 -12.969 1.00 88.38 551 ASP A O 1
ATOM 4254 N N . THR A 1 552 ? 4.182 -5.929 -12.918 1.00 87.81 552 THR A N 1
ATOM 4255 C CA . THR A 1 552 ? 4.264 -5.978 -11.449 1.00 87.81 552 THR A CA 1
ATOM 4256 C C . THR A 1 552 ? 3.901 -4.630 -10.831 1.00 87.81 552 THR A C 1
ATOM 4258 O O . THR A 1 552 ? 3.078 -4.574 -9.919 1.00 87.81 552 THR A O 1
ATOM 4261 N N . ILE A 1 553 ? 4.435 -3.517 -11.354 1.00 88.81 553 ILE A N 1
ATOM 4262 C CA . ILE A 1 553 ? 4.090 -2.181 -10.839 1.00 88.81 553 ILE A CA 1
ATOM 4263 C C . ILE A 1 553 ? 2.607 -1.874 -11.084 1.00 88.81 553 ILE A C 1
ATOM 4265 O O . ILE A 1 553 ? 1.915 -1.396 -10.183 1.00 88.81 553 ILE A O 1
ATOM 4269 N N . THR A 1 554 ? 2.094 -2.177 -12.279 1.00 90.69 554 THR A N 1
ATOM 4270 C CA . THR A 1 554 ? 0.682 -1.939 -12.625 1.00 90.69 554 THR A CA 1
ATOM 4271 C C . THR A 1 554 ? -0.261 -2.767 -11.746 1.00 90.69 554 THR A C 1
ATOM 4273 O O . THR A 1 554 ? -1.298 -2.260 -11.315 1.00 90.69 554 THR A O 1
ATOM 4276 N N . ALA A 1 555 ? 0.085 -4.019 -11.440 1.00 88.38 555 ALA A N 1
ATOM 4277 C CA . ALA A 1 555 ? -0.669 -4.873 -10.527 1.00 88.38 555 ALA A CA 1
ATOM 4278 C C . ALA A 1 555 ? -0.606 -4.348 -9.087 1.00 88.38 555 ALA A C 1
ATOM 4280 O O . ALA A 1 555 ? -1.639 -4.249 -8.421 1.00 88.38 555 ALA A O 1
ATOM 4281 N N . TYR A 1 556 ? 0.576 -3.929 -8.631 1.00 85.62 556 TYR A N 1
ATOM 4282 C CA . TYR A 1 556 ? 0.776 -3.401 -7.286 1.00 85.62 556 TYR A CA 1
ATOM 4283 C C . TYR A 1 556 ? -0.010 -2.108 -7.045 1.00 85.62 556 TYR A C 1
ATOM 4285 O O . TYR A 1 556 ? -0.744 -2.014 -6.061 1.00 85.62 556 TYR A O 1
ATOM 4293 N N . VAL A 1 557 ? 0.040 -1.142 -7.968 1.00 87.38 557 VAL A N 1
ATOM 4294 C CA . VAL A 1 557 ? -0.759 0.098 -7.881 1.00 87.38 557 VAL A CA 1
ATOM 4295 C C . VAL A 1 557 ? -2.260 -0.205 -7.854 1.00 87.38 557 VAL A C 1
ATOM 4297 O O . VAL A 1 557 ? -3.033 0.475 -7.181 1.00 87.38 557 VAL A O 1
ATOM 4300 N N . GLN A 1 558 ? -2.686 -1.262 -8.542 1.00 88.19 558 GLN A N 1
ATOM 4301 C CA . GLN A 1 558 ? -4.077 -1.695 -8.552 1.00 88.19 558 GLN A CA 1
ATOM 4302 C C . GLN A 1 558 ? -4.444 -2.626 -7.387 1.00 88.19 558 GLN A C 1
ATOM 4304 O O . GLN A 1 558 ? -5.614 -2.981 -7.270 1.00 88.19 558 GLN A O 1
ATOM 4309 N N . SER A 1 559 ? -3.523 -3.014 -6.505 1.00 82.56 559 SER A N 1
ATOM 4310 C CA . SER A 1 559 ? -3.809 -3.980 -5.432 1.00 82.56 559 SER A CA 1
ATOM 4311 C C . SER A 1 559 ? -4.668 -3.403 -4.300 1.00 82.56 559 SER A C 1
ATOM 4313 O O . SER A 1 559 ? -5.496 -4.115 -3.734 1.00 82.56 559 SER A O 1
ATOM 4315 N N . THR A 1 560 ? -4.524 -2.107 -4.007 1.00 79.69 560 THR A N 1
ATOM 4316 C CA . THR A 1 560 ? -5.200 -1.427 -2.891 1.00 79.69 560 THR A CA 1
ATOM 4317 C C . THR A 1 560 ? -6.063 -0.268 -3.379 1.00 79.69 560 THR A C 1
ATOM 4319 O O . THR A 1 560 ? -5.770 0.383 -4.387 1.00 79.69 560 THR A O 1
ATOM 4322 N N . LYS A 1 561 ? -7.143 0.035 -2.651 1.00 82.81 561 LYS A N 1
ATOM 4323 C CA . LYS A 1 561 ? -7.998 1.199 -2.940 1.00 82.81 561 LYS A CA 1
ATOM 4324 C C . LYS A 1 561 ? -7.228 2.500 -2.746 1.00 82.81 561 LYS A C 1
ATOM 4326 O O . LYS A 1 561 ? -7.410 3.444 -3.511 1.00 82.81 561 LYS A O 1
ATOM 4331 N N . PHE A 1 562 ? -6.355 2.530 -1.745 1.00 83.44 562 PHE A N 1
ATOM 4332 C CA . PHE A 1 562 ? -5.496 3.671 -1.464 1.00 83.44 562 PHE A CA 1
ATOM 4333 C C . PHE A 1 562 ? -4.597 4.035 -2.655 1.00 83.44 562 PHE A C 1
ATOM 4335 O O . PHE A 1 562 ? -4.614 5.188 -3.100 1.00 83.44 562 PHE A O 1
ATOM 4342 N N . LEU A 1 563 ? -3.874 3.065 -3.225 1.00 82.50 563 LEU A N 1
ATOM 4343 C CA . LEU A 1 563 ? -2.996 3.323 -4.368 1.00 82.50 563 LEU A CA 1
ATOM 4344 C C . LEU A 1 563 ? -3.794 3.751 -5.602 1.00 82.50 563 LEU A C 1
ATOM 4346 O O . LEU A 1 563 ? -3.433 4.750 -6.216 1.00 82.50 563 LEU A O 1
ATOM 4350 N N . ARG A 1 564 ? -4.936 3.109 -5.888 1.00 84.81 564 ARG A N 1
ATOM 4351 C CA . ARG A 1 564 ? -5.848 3.529 -6.973 1.00 84.81 564 ARG A CA 1
ATOM 4352 C C . ARG A 1 564 ? -6.391 4.952 -6.796 1.00 84.81 564 ARG A C 1
ATOM 4354 O O . ARG A 1 564 ? -6.647 5.636 -7.779 1.00 84.81 564 ARG A O 1
ATOM 4361 N N . SER A 1 565 ? -6.576 5.406 -5.554 1.00 83.94 565 SER A N 1
ATOM 4362 C CA . SER A 1 565 ? -7.034 6.774 -5.258 1.00 83.94 565 SER A CA 1
ATOM 4363 C C . SER A 1 565 ? -5.931 7.833 -5.377 1.00 83.94 565 SER A C 1
ATOM 4365 O O . SER A 1 565 ? -6.225 9.030 -5.438 1.00 83.94 565 SER A O 1
ATOM 4367 N N . THR A 1 566 ? -4.668 7.400 -5.391 1.00 87.62 566 THR A N 1
ATOM 4368 C CA . THR A 1 566 ? -3.491 8.278 -5.405 1.00 87.62 566 THR A CA 1
ATOM 4369 C C . THR A 1 566 ? -2.816 8.296 -6.776 1.00 87.62 566 THR A C 1
ATOM 4371 O O . THR A 1 566 ? -2.366 9.353 -7.207 1.00 87.62 566 THR A O 1
ATOM 4374 N N . VAL A 1 567 ? -2.783 7.159 -7.478 1.00 92.00 567 VAL A N 1
ATOM 4375 C CA . VAL A 1 567 ? -2.254 7.000 -8.837 1.00 92.00 567 VAL A CA 1
ATOM 4376 C C . VAL A 1 567 ? -3.391 6.593 -9.769 1.00 92.00 567 VAL A C 1
ATOM 4378 O O . VAL A 1 567 ? -3.882 5.466 -9.728 1.00 92.00 567 VAL A O 1
ATOM 4381 N N . GLU A 1 568 ? -3.797 7.520 -10.628 1.00 92.50 568 GLU A N 1
ATOM 4382 C CA . GLU A 1 568 ? -4.833 7.315 -11.632 1.00 92.50 568 GLU A CA 1
ATOM 4383 C C . GLU A 1 568 ? -4.193 7.041 -12.997 1.00 92.50 568 GLU A C 1
ATOM 4385 O O . GLU A 1 568 ? -3.490 7.891 -13.544 1.00 92.50 568 GLU A O 1
ATOM 4390 N N . TYR A 1 569 ? -4.453 5.864 -13.566 1.00 93.75 569 TYR A N 1
ATOM 4391 C CA . TYR A 1 569 ? -4.052 5.548 -14.935 1.00 93.75 569 TYR A CA 1
ATOM 4392 C C . TYR A 1 569 ? -5.102 6.040 -15.935 1.00 93.75 569 TYR A C 1
ATOM 4394 O O . TYR A 1 569 ? -6.282 5.700 -15.836 1.00 93.75 569 TYR A O 1
ATOM 4402 N N . LYS A 1 570 ? -4.661 6.794 -16.942 1.00 92.81 570 LYS A N 1
ATOM 4403 C CA . LYS A 1 570 ? -5.459 7.206 -18.099 1.00 92.81 570 LYS A CA 1
ATOM 4404 C C . LYS A 1 570 ? -4.949 6.494 -19.350 1.00 92.81 570 LYS A C 1
ATOM 4406 O O . LYS A 1 570 ? -3.823 6.718 -19.794 1.00 92.81 570 LYS A O 1
ATOM 4411 N N . ALA A 1 571 ? -5.793 5.629 -19.910 1.00 90.31 571 ALA A N 1
ATOM 4412 C CA . ALA A 1 571 ? -5.551 4.991 -21.198 1.00 90.31 571 ALA A CA 1
ATOM 4413 C C . ALA A 1 571 ? -5.749 6.028 -22.315 1.00 90.31 571 ALA A C 1
ATOM 4415 O O . ALA A 1 571 ? -6.877 6.408 -22.616 1.00 90.31 571 ALA A O 1
ATOM 4416 N N . GLY A 1 572 ? -4.650 6.521 -22.884 1.00 86.44 572 GLY A N 1
ATOM 4417 C CA . GLY A 1 572 ? -4.667 7.587 -23.887 1.00 86.44 572 GLY A CA 1
ATOM 4418 C C . GLY A 1 572 ? -3.289 8.216 -24.083 1.00 86.44 572 GLY A C 1
ATOM 4419 O O . GLY A 1 572 ? -2.441 8.166 -23.190 1.00 86.44 572 GLY A O 1
ATOM 4420 N N . SER A 1 573 ? -3.038 8.761 -25.272 1.00 84.50 573 SER A N 1
ATOM 4421 C CA . SER A 1 573 ? -1.842 9.566 -25.540 1.00 84.50 573 SER A CA 1
ATOM 4422 C C . SER A 1 573 ? -2.006 10.976 -24.986 1.00 84.50 573 SER A C 1
ATOM 4424 O O . SER A 1 573 ? -3.108 11.510 -24.978 1.00 84.50 573 SER A O 1
ATOM 4426 N N . MET A 1 574 ? -0.900 11.588 -24.567 1.00 90.94 574 MET A N 1
ATOM 4427 C CA . MET A 1 574 ? -0.871 13.026 -24.325 1.00 90.94 574 MET A CA 1
ATOM 4428 C C . MET A 1 574 ? -0.786 13.752 -25.670 1.00 90.94 574 MET A C 1
ATOM 4430 O O . MET A 1 574 ? 0.150 13.520 -26.436 1.00 90.94 574 MET A O 1
ATOM 4434 N N . ASP A 1 575 ? -1.751 14.618 -25.943 1.00 90.56 575 ASP A N 1
ATOM 4435 C CA . ASP A 1 575 ? -1.792 15.514 -27.096 1.00 90.56 575 ASP A CA 1
ATOM 4436 C C . ASP A 1 575 ? -2.145 16.943 -26.652 1.00 90.56 575 ASP A C 1
ATOM 4438 O O . ASP A 1 575 ? -2.301 17.214 -25.460 1.00 90.56 575 ASP A O 1
ATOM 4442 N N . ALA A 1 576 ? -2.212 17.881 -27.600 1.00 89.12 576 ALA A N 1
ATOM 4443 C CA . ALA A 1 576 ? -2.463 19.289 -27.293 1.00 89.12 576 ALA A CA 1
ATOM 4444 C C . ALA A 1 576 ? -3.844 19.509 -26.653 1.00 89.12 576 ALA A C 1
ATOM 4446 O O . ALA A 1 576 ? -3.948 20.252 -25.682 1.00 89.12 576 ALA A O 1
ATOM 4447 N N . GLU A 1 577 ? -4.876 18.815 -27.141 1.00 89.88 577 GLU A N 1
ATOM 4448 C CA . GLU A 1 577 ? -6.234 18.905 -26.597 1.00 89.88 577 GLU A CA 1
ATOM 4449 C C . GLU A 1 577 ? -6.278 18.382 -25.158 1.00 89.88 577 GLU A C 1
ATOM 4451 O O . GLU A 1 577 ? -6.712 19.087 -24.246 1.00 89.88 577 GLU A O 1
ATOM 4456 N N . THR A 1 578 ? -5.730 17.188 -24.919 1.00 91.69 578 THR A N 1
ATOM 4457 C CA . THR A 1 578 ? -5.615 16.607 -23.579 1.00 91.69 578 THR A CA 1
ATOM 4458 C C . THR A 1 578 ? -4.807 17.523 -22.666 1.00 91.69 578 THR A C 1
ATOM 4460 O O . THR A 1 578 ? -5.226 17.779 -21.536 1.00 91.69 578 THR A O 1
ATOM 4463 N N . PHE A 1 579 ? -3.687 18.073 -23.141 1.00 91.69 579 PHE A N 1
ATOM 4464 C CA . PHE A 1 579 ? -2.879 19.011 -22.369 1.00 91.69 579 PHE A CA 1
ATOM 4465 C C . PHE A 1 579 ? -3.681 20.258 -21.965 1.00 91.69 579 PHE A C 1
ATOM 4467 O O . PHE A 1 579 ? -3.667 20.654 -20.797 1.00 91.69 579 PHE A O 1
ATOM 4474 N N . ASP A 1 580 ? -4.459 20.835 -22.878 1.00 89.62 580 ASP A N 1
ATOM 4475 C CA . ASP A 1 580 ? -5.312 21.985 -22.579 1.00 89.62 580 ASP A CA 1
ATOM 4476 C C . ASP A 1 580 ? -6.406 21.659 -21.553 1.00 89.62 580 ASP A C 1
ATOM 4478 O O . ASP A 1 580 ? -6.687 22.488 -20.682 1.00 89.62 580 ASP A O 1
ATOM 4482 N N . THR A 1 581 ? -6.949 20.435 -21.548 1.00 90.88 581 THR A N 1
ATOM 4483 C CA . THR A 1 581 ? -7.897 20.015 -20.497 1.00 90.88 581 THR A CA 1
ATOM 4484 C C . THR A 1 581 ? -7.261 19.883 -19.110 1.00 90.88 581 THR A C 1
ATOM 4486 O O . THR A 1 581 ? -7.948 20.074 -18.101 1.00 90.88 581 THR A O 1
ATOM 4489 N N . ILE A 1 582 ? -5.962 19.562 -19.025 1.00 91.88 582 ILE A N 1
ATOM 4490 C CA . ILE A 1 582 ? -5.280 19.348 -17.739 1.00 91.88 582 ILE A CA 1
ATOM 4491 C C . ILE A 1 582 ? -4.650 20.616 -17.153 1.00 91.88 582 ILE A C 1
ATOM 4493 O O . ILE A 1 582 ? -4.521 20.730 -15.930 1.00 91.88 582 ILE A O 1
ATOM 4497 N N . ARG A 1 583 ? -4.272 21.587 -17.995 1.00 89.25 583 ARG A N 1
ATOM 4498 C CA . ARG A 1 583 ? -3.602 22.842 -17.595 1.00 89.25 583 ARG A CA 1
ATOM 4499 C C . ARG A 1 583 ? -4.270 23.589 -16.433 1.00 89.25 583 ARG A C 1
ATOM 4501 O O . ARG A 1 583 ? -3.532 24.050 -15.556 1.00 89.25 583 ARG A O 1
ATOM 4508 N N . PRO A 1 584 ? -5.613 23.697 -16.342 1.00 87.75 584 PRO A N 1
ATOM 4509 C CA . PRO A 1 584 ? -6.250 24.448 -15.261 1.00 87.75 584 PRO A CA 1
ATOM 4510 C C . PRO A 1 584 ? -5.938 23.881 -13.872 1.00 87.75 584 PRO A C 1
ATOM 4512 O O . PRO A 1 584 ? -5.753 24.634 -12.911 1.00 87.75 584 PRO A O 1
ATOM 4515 N N . TRP A 1 585 ? -5.831 22.556 -13.756 1.00 87.06 585 TRP A N 1
ATOM 4516 C CA . TRP A 1 585 ? -5.704 21.869 -12.473 1.00 87.06 585 TRP A CA 1
ATOM 4517 C C . TRP A 1 585 ? -4.328 21.239 -12.226 1.00 87.06 585 TRP A C 1
ATOM 4519 O O . TRP A 1 585 ? -4.003 21.024 -11.060 1.00 87.06 585 TRP A O 1
ATOM 4529 N N . CYS A 1 586 ? -3.502 21.029 -13.257 1.00 90.69 586 CYS A N 1
ATOM 4530 C CA . CYS A 1 586 ? -2.139 20.491 -13.156 1.00 90.69 586 CYS A CA 1
ATOM 4531 C C . CYS A 1 586 ? -1.219 21.403 -12.329 1.00 90.69 586 CYS A C 1
ATOM 4533 O O . CYS A 1 586 ? -1.177 22.612 -12.546 1.00 90.69 586 CYS A O 1
ATOM 4535 N N . ASP A 1 587 ? -0.484 20.841 -11.371 1.00 89.44 587 ASP A N 1
ATOM 4536 C CA . ASP A 1 587 ? 0.442 21.577 -10.498 1.00 89.44 587 ASP A CA 1
ATOM 4537 C C . ASP A 1 587 ? 1.918 21.236 -10.774 1.00 89.44 587 ASP A C 1
ATOM 4539 O O . ASP A 1 587 ? 2.801 22.029 -10.452 1.00 89.44 587 ASP A O 1
ATOM 4543 N N . LEU A 1 588 ? 2.186 20.090 -11.403 1.00 92.75 588 LEU A N 1
ATOM 4544 C CA . LEU A 1 588 ? 3.494 19.676 -11.914 1.00 92.75 588 LEU A CA 1
ATOM 4545 C C . LEU A 1 588 ? 3.283 18.721 -13.089 1.00 92.75 588 LEU A C 1
ATOM 4547 O O . LEU A 1 588 ? 2.576 17.724 -12.946 1.00 92.75 588 LEU A O 1
ATOM 4551 N N . PHE A 1 589 ? 3.932 18.988 -14.218 1.00 94.94 589 PHE A N 1
ATOM 4552 C CA . PHE A 1 589 ? 3.912 18.094 -15.371 1.00 94.94 589 PHE A CA 1
ATOM 4553 C C . PHE A 1 589 ? 5.272 17.425 -15.550 1.00 94.94 589 PHE A C 1
ATOM 4555 O O . PHE A 1 589 ? 6.310 18.087 -15.512 1.00 94.94 589 PHE A O 1
ATOM 4562 N N . ILE A 1 590 ? 5.271 16.113 -15.759 1.00 95.38 590 ILE A N 1
ATOM 4563 C CA . ILE A 1 590 ? 6.476 15.311 -15.936 1.00 95.38 590 ILE A CA 1
ATOM 4564 C C . ILE A 1 590 ? 6.412 14.598 -17.287 1.00 95.38 590 ILE A C 1
ATOM 4566 O O . ILE A 1 590 ? 5.529 13.772 -17.525 1.00 95.38 590 ILE A O 1
ATOM 4570 N N . GLY A 1 591 ? 7.369 14.897 -18.162 1.00 93.25 591 GLY A N 1
ATOM 4571 C CA . GLY A 1 591 ? 7.543 14.195 -19.431 1.00 93.25 591 GLY A CA 1
ATOM 4572 C C . GLY A 1 591 ? 8.395 12.948 -19.256 1.00 93.25 591 GLY A C 1
ATOM 4573 O O . GLY A 1 591 ? 9.584 13.063 -18.977 1.00 93.25 591 GLY A O 1
ATOM 4574 N N . ALA A 1 592 ? 7.801 11.775 -19.440 1.00 90.81 592 ALA A N 1
ATOM 4575 C CA . ALA A 1 592 ? 8.448 10.462 -19.475 1.00 90.81 592 ALA A CA 1
ATOM 4576 C C . ALA A 1 592 ? 7.991 9.647 -20.711 1.00 90.81 592 ALA A C 1
ATOM 4578 O O . ALA A 1 592 ? 8.018 8.414 -20.714 1.00 90.81 592 ALA A O 1
ATOM 4579 N N . ASP A 1 593 ? 7.561 10.341 -21.771 1.00 85.19 593 ASP A N 1
ATOM 4580 C CA . ASP A 1 593 ? 6.889 9.815 -22.969 1.00 85.19 593 ASP A CA 1
ATOM 4581 C C . ASP A 1 593 ? 7.851 9.397 -24.094 1.00 85.19 593 ASP A C 1
ATOM 4583 O O . ASP A 1 593 ? 7.437 9.127 -25.222 1.00 85.19 593 ASP A O 1
ATOM 4587 N N . GLY A 1 594 ? 9.141 9.272 -23.780 1.00 79.06 594 GLY A N 1
ATOM 4588 C CA . GLY A 1 594 ? 10.187 8.920 -24.738 1.00 79.06 594 GLY A CA 1
ATOM 4589 C C . GLY A 1 594 ? 10.867 10.146 -25.342 1.00 79.06 594 GLY A C 1
ATOM 4590 O O . GLY A 1 594 ? 10.703 11.256 -24.858 1.00 79.06 594 GLY A O 1
ATOM 4591 N N . ALA A 1 595 ? 11.643 9.945 -26.408 1.00 70.50 595 ALA A N 1
ATOM 4592 C CA . ALA A 1 595 ? 12.398 11.021 -27.057 1.00 70.50 595 ALA A CA 1
ATOM 4593 C C . ALA A 1 595 ? 12.143 11.113 -28.564 1.00 70.50 595 ALA A C 1
ATOM 4595 O O . ALA A 1 595 ? 11.690 10.156 -29.200 1.00 70.50 595 ALA A O 1
ATOM 4596 N N . GLY A 1 596 ? 12.522 12.252 -29.145 1.00 70.12 596 GLY A N 1
ATOM 4597 C CA . GLY A 1 596 ? 12.390 12.537 -30.574 1.00 70.12 596 GLY A CA 1
ATOM 4598 C C . GLY A 1 596 ? 10.971 12.942 -30.975 1.00 70.12 596 GLY A C 1
ATOM 4599 O O . GLY A 1 596 ? 10.193 13.396 -30.142 1.00 70.12 596 GLY A O 1
ATOM 4600 N N . ASN A 1 597 ? 10.620 12.757 -32.251 1.00 68.62 597 ASN A N 1
ATOM 4601 C CA . ASN A 1 597 ? 9.391 13.299 -32.859 1.00 68.62 597 ASN A CA 1
ATOM 4602 C C . ASN A 1 597 ? 8.084 12.705 -32.293 1.00 68.62 597 ASN A C 1
ATOM 4604 O O . ASN A 1 597 ? 7.011 13.235 -32.547 1.00 68.62 597 ASN A O 1
ATOM 4608 N N . LYS A 1 598 ? 8.165 11.599 -31.540 1.00 73.50 598 LYS A N 1
ATOM 4609 C CA . LYS A 1 598 ? 7.005 10.936 -30.919 1.00 73.50 598 LYS A CA 1
ATOM 4610 C C . LYS A 1 598 ? 6.699 11.436 -29.501 1.00 73.50 598 LYS A C 1
ATOM 4612 O O . LYS A 1 598 ? 5.630 11.133 -28.989 1.00 73.50 598 LYS A O 1
ATOM 4617 N N . SER A 1 599 ? 7.622 12.159 -28.859 1.00 82.56 599 SER A N 1
ATOM 4618 C CA . SER A 1 599 ? 7.390 12.729 -27.525 1.00 82.56 599 SER A CA 1
ATOM 4619 C C . SER A 1 599 ? 6.523 13.975 -27.652 1.00 82.56 599 SER A C 1
ATOM 4621 O O . SER A 1 599 ? 6.905 14.931 -28.326 1.00 82.56 599 SER A O 1
ATOM 4623 N N . PHE A 1 600 ? 5.372 13.992 -26.988 1.00 88.31 600 PHE A N 1
ATOM 4624 C CA . PHE A 1 600 ? 4.570 15.207 -26.890 1.00 88.31 600 PHE A CA 1
ATOM 4625 C C . PHE A 1 600 ? 5.348 16.280 -26.126 1.00 88.31 600 PHE A C 1
ATOM 4627 O O . PHE A 1 600 ? 5.461 17.416 -26.580 1.00 88.31 600 PHE A O 1
ATOM 4634 N N . THR A 1 601 ? 5.942 15.894 -24.995 1.00 88.12 601 THR A N 1
ATOM 4635 C CA . THR A 1 601 ? 6.580 16.841 -24.078 1.00 88.12 601 THR A CA 1
ATOM 4636 C C . THR A 1 601 ? 7.747 17.576 -24.732 1.00 88.12 601 THR A C 1
ATOM 4638 O O . THR A 1 601 ? 7.843 18.793 -24.629 1.00 88.12 601 THR A O 1
ATOM 4641 N N . ILE A 1 602 ? 8.632 16.879 -25.443 1.00 83.25 602 ILE A N 1
ATOM 4642 C CA . ILE A 1 602 ? 9.783 17.536 -26.081 1.00 83.25 602 ILE A CA 1
ATOM 4643 C C . ILE A 1 602 ? 9.339 18.472 -27.211 1.00 83.25 602 ILE A C 1
ATOM 4645 O O . ILE A 1 602 ? 9.904 19.552 -27.365 1.00 83.25 602 ILE A O 1
ATOM 4649 N N . ASN A 1 603 ? 8.336 18.068 -27.994 1.00 84.81 603 ASN A N 1
ATOM 4650 C CA . ASN A 1 603 ? 7.929 18.794 -29.198 1.00 84.81 603 ASN A CA 1
ATOM 4651 C C . ASN A 1 603 ? 6.864 19.868 -28.933 1.00 84.81 603 ASN A C 1
ATOM 4653 O O . ASN A 1 603 ? 6.458 20.567 -29.862 1.00 84.81 603 ASN A O 1
ATOM 4657 N N . HIS A 1 604 ? 6.406 20.023 -27.688 1.00 88.00 604 HIS A N 1
ATOM 4658 C CA . HIS A 1 604 ? 5.397 21.017 -27.357 1.00 88.00 604 HIS A CA 1
ATOM 4659 C C . HIS A 1 604 ? 5.965 22.447 -27.494 1.00 88.00 604 HIS A C 1
ATOM 4661 O O . HIS A 1 604 ? 6.981 22.774 -26.866 1.00 88.00 604 HIS A O 1
ATOM 4667 N N . PRO A 1 605 ? 5.307 23.340 -28.260 1.00 84.25 605 PRO A N 1
ATOM 4668 C CA . PRO A 1 605 ? 5.864 24.647 -28.626 1.00 84.25 605 PRO A CA 1
ATOM 4669 C C . PRO A 1 605 ? 6.088 25.577 -27.425 1.00 84.25 605 PRO A C 1
ATOM 4671 O O . PRO A 1 605 ? 6.973 26.434 -27.454 1.00 84.25 605 PRO A O 1
ATOM 4674 N N . GLU A 1 606 ? 5.316 25.407 -26.348 1.00 85.50 606 GLU A N 1
ATOM 4675 C CA . GLU A 1 606 ? 5.446 26.224 -25.137 1.00 85.50 606 GLU A CA 1
ATOM 4676 C C . GLU A 1 606 ? 6.699 25.885 -24.320 1.00 85.50 606 GLU A C 1
ATOM 4678 O O . GLU A 1 606 ? 7.305 26.778 -23.729 1.00 85.50 606 GLU A O 1
ATOM 4683 N N . PHE A 1 607 ? 7.113 24.613 -24.274 1.00 86.81 607 PHE A N 1
ATOM 4684 C CA . PHE A 1 607 ? 8.135 24.183 -23.313 1.00 86.81 607 PHE A CA 1
ATOM 4685 C C . PHE A 1 607 ? 9.552 24.538 -23.772 1.00 86.81 607 PHE A C 1
ATOM 4687 O O . PHE A 1 607 ? 10.446 24.697 -22.938 1.00 86.81 607 PHE A O 1
ATOM 4694 N N . ARG A 1 608 ? 9.747 24.726 -25.089 1.00 79.81 608 ARG A N 1
ATOM 4695 C CA . ARG A 1 608 ? 11.021 25.132 -25.712 1.00 79.81 608 ARG A CA 1
ATOM 4696 C C . ARG A 1 608 ? 12.206 24.296 -25.215 1.00 79.81 608 ARG A C 1
ATOM 4698 O O . ARG A 1 608 ? 13.263 24.834 -24.874 1.00 79.81 608 ARG A O 1
ATOM 4705 N N . PHE A 1 609 ? 12.016 22.983 -25.125 1.00 82.88 609 PHE A N 1
ATOM 4706 C CA . PHE A 1 609 ? 13.111 22.071 -24.832 1.00 82.88 609 PHE A CA 1
ATOM 4707 C C . PHE A 1 609 ? 14.024 21.990 -26.057 1.00 82.88 609 PHE A C 1
ATOM 4709 O O . PHE A 1 609 ? 13.620 21.542 -27.126 1.00 82.88 609 PHE A O 1
ATOM 4716 N N . SER A 1 610 ? 15.254 22.481 -25.912 1.00 68.12 610 SER A N 1
ATOM 4717 C CA . SER A 1 610 ? 16.251 22.432 -26.977 1.00 68.12 610 SER A CA 1
ATOM 4718 C C . SER A 1 610 ? 16.885 21.048 -27.041 1.00 68.12 610 SER A C 1
ATOM 4720 O O . SER A 1 610 ? 17.289 20.483 -26.023 1.00 68.12 610 SER A O 1
ATOM 4722 N N . ARG A 1 611 ? 17.006 20.520 -28.258 1.00 67.50 611 ARG A N 1
ATOM 4723 C CA . ARG A 1 611 ? 17.601 19.214 -28.528 1.00 67.50 611 ARG A CA 1
ATOM 4724 C C . ARG A 1 611 ? 18.972 19.392 -29.156 1.00 67.50 611 ARG A C 1
ATOM 4726 O O . ARG A 1 611 ? 19.098 20.047 -30.187 1.00 67.50 611 ARG A O 1
ATOM 4733 N N . THR A 1 612 ? 19.974 18.738 -28.588 1.00 64.00 612 THR A N 1
ATOM 4734 C CA . THR A 1 612 ? 21.176 18.396 -29.345 1.00 64.00 612 THR A CA 1
ATOM 4735 C C . THR A 1 612 ? 20.962 17.014 -29.939 1.00 64.00 612 THR A C 1
ATOM 4737 O O . THR A 1 612 ? 20.843 16.011 -29.232 1.00 64.00 612 THR A O 1
ATOM 4740 N N . THR A 1 613 ? 20.829 16.974 -31.262 1.00 56.19 613 THR A N 1
ATOM 4741 C CA . THR A 1 613 ? 20.942 15.731 -32.023 1.00 56.19 613 THR A CA 1
ATOM 4742 C C . THR A 1 613 ? 22.375 15.678 -32.515 1.00 56.19 613 THR A C 1
ATOM 4744 O O . THR A 1 613 ? 22.835 16.639 -33.130 1.00 56.19 613 THR A O 1
ATOM 4747 N N . TYR A 1 614 ? 23.089 14.600 -32.202 1.00 56.84 614 TYR A N 1
ATOM 4748 C CA . TYR A 1 614 ? 24.390 14.355 -32.819 1.00 56.84 614 TYR A CA 1
ATOM 4749 C C . TYR A 1 614 ? 24.205 14.309 -34.344 1.00 56.84 614 TYR A C 1
ATOM 4751 O O . TYR A 1 614 ? 23.129 13.927 -34.812 1.00 56.84 614 TYR A O 1
ATOM 4759 N N . VAL A 1 615 ? 25.209 14.787 -35.088 1.00 51.12 615 VAL A N 1
ATOM 4760 C CA . VAL A 1 615 ? 25.194 14.927 -36.557 1.00 51.12 615 VAL A CA 1
ATOM 4761 C C . VAL A 1 615 ? 24.637 13.652 -37.205 1.00 51.12 615 VAL A C 1
ATOM 4763 O O . VAL A 1 615 ? 24.877 12.557 -36.705 1.00 51.12 615 VAL A O 1
ATOM 4766 N N . GLU A 1 616 ? 23.886 13.778 -38.302 1.00 46.19 616 GLU A N 1
ATOM 4767 C CA . GLU A 1 616 ? 23.201 12.662 -38.982 1.00 46.19 616 GLU A CA 1
ATOM 4768 C C . GLU A 1 616 ? 24.150 11.489 -39.333 1.00 46.19 616 GLU A C 1
ATOM 4770 O O . GLU A 1 616 ? 23.750 10.326 -39.279 1.00 46.19 616 GLU A O 1
ATOM 4775 N N . GLU A 1 617 ? 25.431 11.792 -39.575 1.00 45.75 617 GLU A N 1
ATOM 4776 C CA . GLU A 1 617 ? 26.537 10.848 -39.820 1.00 45.75 617 GLU A CA 1
ATOM 4777 C C . GLU A 1 617 ? 26.970 10.030 -38.579 1.00 45.75 617 GLU A C 1
ATOM 4779 O O . GLU A 1 617 ? 27.653 9.020 -38.712 1.00 45.75 617 GLU A O 1
ATOM 4784 N N . GLN A 1 618 ? 26.550 10.415 -37.368 1.00 49.38 618 GLN A N 1
ATOM 4785 C CA . GLN A 1 618 ? 26.819 9.722 -36.096 1.00 49.38 618 GLN A CA 1
ATOM 4786 C C . GLN A 1 618 ? 25.574 9.030 -35.506 1.00 49.38 618 GLN A C 1
ATOM 4788 O O . GLN A 1 618 ? 25.583 8.611 -34.344 1.00 49.38 618 GLN A O 1
ATOM 4793 N N . MET A 1 619 ? 24.474 8.917 -36.260 1.00 55.31 619 MET A N 1
ATOM 4794 C CA . MET A 1 619 ? 23.284 8.204 -35.788 1.00 55.31 619 MET A CA 1
ATOM 4795 C C . MET A 1 619 ? 23.501 6.689 -35.795 1.00 55.31 619 MET A C 1
ATOM 4797 O O . MET A 1 619 ? 23.512 6.054 -36.849 1.00 55.31 619 MET A O 1
ATOM 4801 N N . ASP A 1 620 ? 23.550 6.092 -34.605 1.00 59.47 620 ASP A N 1
ATOM 4802 C CA . ASP A 1 620 ? 23.480 4.642 -34.462 1.00 59.47 620 ASP A CA 1
ATOM 4803 C C . ASP A 1 620 ? 22.109 4.128 -34.898 1.00 59.47 620 ASP A C 1
ATOM 4805 O O . ASP A 1 620 ? 21.067 4.475 -34.334 1.00 59.47 620 ASP A O 1
ATOM 4809 N N . ARG A 1 621 ? 22.107 3.277 -35.923 1.00 71.50 621 ARG A N 1
ATOM 4810 C CA . ARG A 1 621 ? 20.917 2.556 -36.369 1.00 71.50 621 ARG A CA 1
ATOM 4811 C C . ARG A 1 621 ? 21.071 1.095 -36.005 1.00 71.50 621 ARG A C 1
ATOM 4813 O O . ARG A 1 621 ? 22.133 0.505 -36.211 1.00 71.50 621 ARG A O 1
ATOM 4820 N N . ALA A 1 622 ? 20.021 0.522 -35.433 1.00 75.38 622 ALA A N 1
ATOM 4821 C CA . ALA A 1 622 ? 20.018 -0.870 -35.033 1.00 75.38 622 ALA A CA 1
ATOM 4822 C C . ALA A 1 622 ? 18.857 -1.608 -35.695 1.00 75.38 622 ALA A C 1
ATOM 4824 O O . ALA A 1 622 ? 17.732 -1.119 -35.763 1.00 75.38 622 ALA A O 1
ATOM 4825 N N . LEU A 1 623 ? 19.128 -2.817 -36.163 1.00 80.31 623 LEU A N 1
ATOM 4826 C CA . LEU A 1 623 ? 18.111 -3.788 -36.505 1.00 80.31 623 LEU A CA 1
ATOM 4827 C C . LEU A 1 623 ? 17.850 -4.657 -35.290 1.00 80.31 623 LEU A C 1
ATOM 4829 O O . LEU A 1 623 ? 18.774 -5.187 -34.682 1.00 80.31 623 LEU A O 1
ATOM 4833 N N . GLY A 1 624 ? 16.589 -4.796 -34.935 1.00 81.50 624 GLY A N 1
ATOM 4834 C CA . GLY A 1 624 ? 16.167 -5.641 -33.847 1.00 81.50 624 GLY A CA 1
ATOM 4835 C C . GLY A 1 624 ? 15.515 -6.909 -34.345 1.00 81.50 624 GLY A C 1
ATOM 4836 O O . GLY A 1 624 ? 14.424 -6.862 -34.912 1.00 81.50 624 GLY A O 1
ATOM 4837 N N . VAL A 1 625 ? 16.173 -8.035 -34.109 1.00 85.12 625 VAL A N 1
ATOM 4838 C CA . VAL A 1 625 ? 15.685 -9.358 -34.488 1.00 85.12 625 VAL A CA 1
ATOM 4839 C C . VAL A 1 625 ? 15.074 -10.014 -33.252 1.00 85.12 625 VAL A C 1
ATOM 4841 O O . VAL A 1 625 ? 15.770 -10.288 -32.272 1.00 85.12 625 VAL A O 1
ATOM 4844 N N . PHE A 1 626 ? 13.760 -10.236 -33.282 1.00 81.06 626 PHE A N 1
ATOM 4845 C CA . PHE A 1 626 ? 13.042 -10.973 -32.244 1.00 81.06 626 PHE A CA 1
ATOM 4846 C C . PHE A 1 626 ? 13.280 -12.461 -32.436 1.00 81.06 626 PHE A C 1
ATOM 4848 O O . PHE A 1 626 ? 12.957 -13.000 -33.495 1.00 81.06 626 PHE A O 1
ATOM 4855 N N . VAL A 1 627 ? 13.806 -13.114 -31.404 1.00 81.38 627 VAL A N 1
ATOM 4856 C CA . VAL A 1 627 ? 14.140 -14.539 -31.449 1.00 81.38 627 VAL A CA 1
ATOM 4857 C C . VAL A 1 627 ? 13.502 -15.248 -30.267 1.00 81.38 627 VAL A C 1
ATOM 4859 O O . VAL A 1 627 ? 13.577 -14.772 -29.134 1.00 81.38 627 VAL A O 1
ATOM 4862 N N . ASP A 1 628 ? 12.876 -16.389 -30.515 1.00 78.94 628 ASP A N 1
ATOM 4863 C CA . ASP A 1 628 ? 12.355 -17.254 -29.469 1.00 78.94 628 ASP A CA 1
ATOM 4864 C C . ASP A 1 628 ? 13.503 -18.008 -28.787 1.00 78.94 628 ASP A C 1
ATOM 4866 O O . ASP A 1 628 ? 14.218 -18.793 -29.406 1.00 78.94 628 ASP A O 1
ATOM 4870 N N . ILE A 1 629 ? 13.719 -17.761 -27.495 1.00 74.38 629 ILE A N 1
ATOM 4871 C CA . ILE A 1 629 ? 14.807 -18.399 -26.745 1.00 74.38 629 ILE A CA 1
ATOM 4872 C C . ILE A 1 629 ? 14.247 -19.633 -26.042 1.00 74.38 629 ILE A C 1
ATOM 4874 O O . ILE A 1 629 ? 14.163 -19.717 -24.814 1.00 74.38 629 ILE A O 1
ATOM 4878 N N . LYS A 1 630 ? 13.853 -20.607 -26.866 1.00 66.31 630 LYS A N 1
ATOM 4879 C CA . LYS A 1 630 ? 13.490 -21.966 -26.454 1.00 66.31 630 LYS A CA 1
ATOM 4880 C C . LYS A 1 630 ? 14.697 -22.876 -26.676 1.00 66.31 630 LYS A C 1
ATOM 4882 O O . LYS A 1 630 ? 15.085 -23.154 -27.802 1.00 66.31 630 LYS A O 1
ATOM 4887 N N . GLY A 1 631 ? 15.335 -23.323 -25.601 1.00 63.34 631 GLY A N 1
ATOM 4888 C CA . GLY A 1 631 ? 16.540 -24.160 -25.660 1.00 63.34 631 GLY A CA 1
ATOM 4889 C C . GLY A 1 631 ? 17.127 -24.383 -24.268 1.00 63.34 631 GLY A C 1
ATOM 4890 O O . GLY A 1 631 ? 16.498 -23.956 -23.314 1.00 63.34 631 GLY A O 1
ATOM 4891 N N . PRO A 1 632 ? 18.291 -25.037 -24.110 1.00 60.75 632 PRO A N 1
ATOM 4892 C CA . PRO A 1 632 ? 18.976 -25.156 -22.820 1.00 60.75 632 PRO A CA 1
ATOM 4893 C C . PRO A 1 632 ? 19.495 -23.797 -22.325 1.00 60.75 632 PRO A C 1
ATOM 4895 O O . PRO A 1 632 ? 19.825 -22.917 -23.124 1.00 60.75 632 PRO A O 1
ATOM 4898 N N . LYS A 1 633 ? 19.568 -23.611 -20.998 1.00 67.94 633 LYS A N 1
ATOM 4899 C CA . LYS A 1 633 ? 20.002 -22.346 -20.380 1.00 67.94 633 LYS A CA 1
ATOM 4900 C C . LYS A 1 633 ? 21.425 -22.006 -20.833 1.00 67.94 633 LYS A C 1
ATOM 4902 O O . LYS A 1 633 ? 22.369 -22.721 -20.502 1.00 67.94 633 LYS A O 1
ATOM 4907 N N . ARG A 1 634 ? 21.571 -20.934 -21.619 1.00 71.12 634 ARG A N 1
ATOM 4908 C CA . ARG A 1 634 ? 22.870 -20.462 -22.125 1.00 71.12 634 ARG A CA 1
ATOM 4909 C C . ARG A 1 634 ? 23.561 -19.598 -21.072 1.00 71.12 634 ARG A C 1
ATOM 4911 O O . ARG A 1 634 ? 22.912 -18.920 -20.287 1.00 71.12 634 ARG A O 1
ATOM 4918 N N . GLN A 1 635 ? 24.890 -19.587 -21.066 1.00 74.44 635 GLN A N 1
ATOM 4919 C CA . GLN A 1 635 ? 25.645 -18.765 -20.123 1.00 74.44 635 GLN A CA 1
ATOM 4920 C C . GLN A 1 635 ? 25.626 -17.290 -20.558 1.00 74.44 635 GLN A C 1
ATOM 4922 O O . GLN A 1 635 ? 26.286 -16.927 -21.531 1.00 74.44 635 GLN A O 1
ATOM 4927 N N . GLN A 1 636 ? 24.948 -16.412 -19.810 1.00 74.94 636 GLN A N 1
ATOM 4928 C CA . GLN A 1 636 ? 24.918 -14.974 -20.138 1.00 74.94 636 GLN A CA 1
ATOM 4929 C C . GLN A 1 636 ? 26.300 -14.324 -20.183 1.00 74.94 636 GLN A C 1
ATOM 4931 O O . GLN A 1 636 ? 26.524 -13.433 -20.995 1.00 74.94 636 GLN A O 1
ATOM 4936 N N . ALA A 1 637 ? 27.259 -14.799 -19.383 1.00 74.50 637 ALA A N 1
ATOM 4937 C CA . ALA A 1 637 ? 28.635 -14.318 -19.468 1.00 74.50 637 ALA A CA 1
ATOM 4938 C C . ALA A 1 637 ? 29.215 -14.507 -20.883 1.00 74.50 637 ALA A C 1
ATOM 4940 O O . ALA A 1 637 ? 29.817 -13.576 -21.414 1.00 74.50 637 ALA A O 1
ATOM 4941 N N . LYS A 1 638 ? 28.963 -15.656 -21.535 1.00 79.00 638 LYS A N 1
ATOM 4942 C CA . LYS A 1 638 ? 29.366 -15.909 -22.930 1.00 79.00 638 LYS A CA 1
ATOM 4943 C C . LYS A 1 638 ? 28.731 -14.877 -23.860 1.00 79.00 638 LYS A C 1
ATOM 4945 O O . LYS A 1 638 ? 29.446 -14.263 -24.645 1.00 79.00 638 LYS A O 1
ATOM 4950 N N . ASN A 1 639 ? 27.426 -14.629 -23.720 1.00 78.75 639 ASN A N 1
ATOM 4951 C CA . ASN A 1 639 ? 26.728 -13.632 -24.533 1.00 78.75 639 ASN A CA 1
ATOM 4952 C C . ASN A 1 639 ? 27.381 -12.255 -24.394 1.00 78.75 639 ASN A C 1
ATOM 4954 O O . ASN A 1 639 ? 27.615 -11.591 -25.396 1.00 78.75 639 ASN A O 1
ATOM 4958 N N . VAL A 1 640 ? 27.741 -11.845 -23.178 1.00 75.00 640 VAL A N 1
ATOM 4959 C CA . VAL A 1 640 ? 28.407 -10.561 -22.934 1.00 75.00 640 VAL A CA 1
ATOM 4960 C C . VAL A 1 640 ? 29.800 -10.501 -23.545 1.00 75.00 640 VAL A C 1
ATOM 4962 O O . VAL A 1 640 ? 30.141 -9.486 -24.146 1.00 75.00 640 VAL A O 1
ATOM 4965 N N . PHE A 1 641 ? 30.605 -11.557 -23.411 1.00 77.75 641 PHE A N 1
ATOM 4966 C CA . PHE A 1 641 ? 31.932 -11.606 -24.028 1.00 77.75 641 PHE A CA 1
ATOM 4967 C C . PHE A 1 641 ? 31.842 -11.480 -25.551 1.00 77.75 641 PHE A C 1
ATOM 4969 O O . PHE A 1 641 ? 32.534 -10.648 -26.133 1.00 77.75 641 PHE A O 1
ATOM 4976 N N . LEU A 1 642 ? 30.942 -12.240 -26.177 1.00 78.19 642 LEU A N 1
ATOM 4977 C CA . LEU A 1 642 ? 30.673 -12.183 -27.617 1.00 78.19 642 LEU A CA 1
ATOM 4978 C C . LEU A 1 642 ? 30.217 -10.784 -28.053 1.00 78.19 642 LEU A C 1
ATOM 4980 O O . LEU A 1 642 ? 30.756 -10.198 -28.989 1.00 78.19 642 LEU A O 1
ATOM 4984 N N . THR A 1 643 ? 29.282 -10.223 -27.296 1.00 75.31 643 THR A N 1
ATOM 4985 C CA . THR A 1 643 ? 28.756 -8.865 -27.435 1.00 75.31 643 THR A CA 1
ATOM 4986 C C . THR A 1 643 ? 29.918 -7.846 -27.403 1.00 75.31 643 THR A C 1
ATOM 4988 O O . THR A 1 643 ? 30.141 -7.116 -28.372 1.00 75.31 643 THR A O 1
ATOM 4991 N N . ILE A 1 644 ? 30.741 -7.826 -26.349 1.00 71.75 644 ILE A N 1
ATOM 4992 C CA . ILE A 1 644 ? 31.881 -6.896 -26.222 1.00 71.75 644 ILE A CA 1
ATOM 4993 C C . ILE A 1 644 ? 32.906 -7.070 -27.353 1.00 71.75 644 ILE A C 1
ATOM 4995 O O . ILE A 1 644 ? 33.437 -6.071 -27.833 1.00 71.75 644 ILE A O 1
ATOM 4999 N N . ALA A 1 645 ? 33.175 -8.305 -27.784 1.00 73.25 645 ALA A N 1
ATOM 5000 C CA . ALA A 1 645 ? 34.197 -8.594 -28.788 1.00 73.25 645 ALA A CA 1
ATOM 5001 C C . ALA A 1 645 ? 33.875 -8.010 -30.172 1.00 73.25 645 ALA A C 1
ATOM 5003 O O . ALA A 1 645 ? 34.786 -7.553 -30.856 1.00 73.25 645 ALA A O 1
ATOM 5004 N N . GLN A 1 646 ? 32.602 -8.008 -30.586 1.00 72.62 646 GLN A N 1
ATOM 5005 C CA . GLN A 1 646 ? 32.217 -7.592 -31.940 1.00 72.62 646 GLN A CA 1
ATOM 5006 C C . GLN A 1 646 ? 31.586 -6.201 -32.006 1.00 72.62 646 GLN A C 1
ATOM 5008 O O . GLN A 1 646 ? 31.599 -5.598 -33.072 1.00 72.62 646 GLN A O 1
ATOM 5013 N N . THR A 1 647 ? 31.034 -5.647 -30.915 1.00 71.62 647 THR A N 1
ATOM 5014 C CA . THR A 1 647 ? 30.359 -4.318 -30.849 1.00 71.62 647 THR A CA 1
ATOM 5015 C C . THR A 1 647 ? 29.208 -4.072 -31.844 1.00 71.62 647 THR A C 1
ATOM 5017 O O . THR A 1 647 ? 28.556 -3.029 -31.790 1.00 71.62 647 THR A O 1
ATOM 5020 N N . ILE A 1 648 ? 28.948 -5.028 -32.738 1.00 76.62 648 ILE A N 1
ATOM 5021 C CA . ILE A 1 648 ? 27.905 -5.017 -33.763 1.00 76.62 648 ILE A CA 1
ATOM 5022 C C . ILE A 1 648 ? 26.650 -5.710 -33.229 1.00 76.62 648 ILE A C 1
ATOM 5024 O O . ILE A 1 648 ? 25.550 -5.197 -33.420 1.00 76.62 648 ILE A O 1
ATOM 5028 N N . TYR A 1 649 ? 26.806 -6.826 -32.507 1.00 83.56 649 TYR A N 1
ATOM 5029 C CA . TYR A 1 649 ? 25.695 -7.646 -32.024 1.00 83.56 649 TYR A CA 1
ATOM 5030 C C . TYR A 1 649 ? 25.497 -7.575 -30.505 1.00 83.56 649 TYR A C 1
ATOM 5032 O O . TYR A 1 649 ? 26.407 -7.906 -29.747 1.00 83.56 649 TYR A O 1
ATOM 5040 N N . LEU A 1 650 ? 24.299 -7.194 -30.057 1.00 80.81 650 LEU A N 1
ATOM 5041 C CA . LEU A 1 650 ? 23.879 -7.213 -28.653 1.00 80.81 650 LEU A CA 1
ATOM 5042 C C . LEU A 1 650 ? 22.666 -8.119 -28.491 1.00 80.81 650 LEU A C 1
ATOM 5044 O O . LEU A 1 650 ? 21.549 -7.743 -28.855 1.00 80.81 650 LEU A O 1
ATOM 5048 N N . LEU A 1 651 ? 22.885 -9.286 -27.890 1.00 80.44 651 LEU A N 1
ATOM 5049 C CA . LEU A 1 651 ? 21.802 -10.173 -27.490 1.00 80.44 651 LEU A CA 1
ATOM 5050 C C . LEU A 1 651 ? 21.307 -9.804 -26.089 1.00 80.44 651 LEU A C 1
ATOM 5052 O O . LEU A 1 651 ? 21.990 -10.058 -25.096 1.00 80.44 651 LEU A O 1
ATOM 5056 N N . ASN A 1 652 ? 20.088 -9.268 -26.021 1.00 77.56 652 ASN A N 1
ATOM 5057 C CA . ASN A 1 652 ? 19.334 -9.185 -24.778 1.00 77.56 652 ASN A CA 1
ATOM 5058 C C . ASN A 1 652 ? 18.353 -10.360 -24.721 1.00 77.56 652 ASN A C 1
ATOM 5060 O O . ASN A 1 652 ? 17.469 -10.493 -25.563 1.00 77.56 652 ASN A O 1
ATOM 5064 N N . SER A 1 653 ? 18.498 -11.224 -23.732 1.00 76.75 653 SER A N 1
ATOM 5065 C CA . SER A 1 653 ? 17.760 -12.467 -23.584 1.00 76.75 653 SER A CA 1
ATOM 5066 C C . SER A 1 653 ? 17.411 -12.722 -22.128 1.00 76.75 653 SER A C 1
ATOM 5068 O O . SER A 1 653 ? 18.241 -12.514 -21.246 1.00 76.75 653 SER A O 1
ATOM 5070 N N . ASN A 1 654 ? 16.217 -13.257 -21.905 1.00 74.88 654 ASN A N 1
ATOM 5071 C CA . ASN A 1 654 ? 15.870 -13.953 -20.678 1.00 74.88 654 ASN A CA 1
ATOM 5072 C C . ASN A 1 654 ? 15.365 -15.351 -21.056 1.00 74.88 654 ASN A C 1
ATOM 5074 O O . ASN A 1 654 ? 14.713 -15.524 -22.090 1.00 74.88 654 ASN A O 1
ATOM 5078 N N . TYR A 1 655 ? 15.718 -16.353 -20.259 1.00 71.69 655 TYR A N 1
ATOM 5079 C CA . TYR A 1 655 ? 15.401 -17.744 -20.560 1.00 71.69 655 TYR A CA 1
ATOM 5080 C C . TYR A 1 655 ? 13.887 -17.996 -20.574 1.00 71.69 655 TYR A C 1
ATOM 5082 O O . TYR A 1 655 ? 13.167 -17.515 -19.701 1.00 71.69 655 TYR A O 1
ATOM 5090 N N . GLY A 1 656 ? 13.398 -18.769 -21.551 1.00 68.19 656 GLY A N 1
ATOM 5091 C CA . GLY A 1 656 ? 11.975 -19.116 -21.652 1.00 68.19 656 GLY A CA 1
ATOM 5092 C C . GLY A 1 656 ? 11.072 -17.959 -22.095 1.00 68.19 656 GLY A C 1
ATOM 5093 O O . GLY A 1 656 ? 9.847 -18.082 -22.057 1.00 68.19 656 GLY A O 1
ATOM 5094 N N . THR A 1 657 ? 11.654 -16.838 -22.524 1.00 69.31 657 THR A N 1
ATOM 5095 C CA . THR A 1 657 ? 10.933 -15.710 -23.119 1.00 69.31 657 THR A CA 1
ATOM 5096 C C . THR A 1 657 ? 11.489 -15.374 -24.500 1.00 69.31 657 THR A C 1
ATOM 5098 O O . THR A 1 657 ? 12.540 -15.866 -24.906 1.00 69.31 657 THR A O 1
ATOM 5101 N N . LEU A 1 658 ? 10.804 -14.482 -25.216 1.00 70.81 658 LEU A N 1
ATOM 5102 C CA . LEU A 1 658 ? 11.358 -13.861 -26.415 1.00 70.81 658 LEU A CA 1
ATOM 5103 C C . LEU A 1 658 ? 12.612 -13.058 -26.038 1.00 70.81 658 LEU A C 1
ATOM 5105 O O . LEU A 1 658 ? 12.617 -12.324 -25.047 1.00 70.81 658 LEU A O 1
ATOM 5109 N N . GLY A 1 659 ? 13.672 -13.218 -26.819 1.00 76.38 659 GLY A N 1
ATOM 5110 C CA . GLY A 1 659 ? 14.874 -12.404 -26.760 1.00 76.38 659 GLY A CA 1
ATOM 5111 C C . GLY A 1 659 ? 14.994 -11.482 -27.961 1.00 76.38 659 GLY A C 1
ATOM 5112 O O . GLY A 1 659 ? 14.188 -11.499 -28.894 1.00 76.38 659 GLY A O 1
ATOM 5113 N N . TYR A 1 660 ? 16.019 -10.647 -27.906 1.00 80.25 660 TYR A N 1
ATOM 5114 C CA . TYR A 1 660 ? 16.215 -9.550 -28.826 1.00 80.25 660 TYR A CA 1
ATOM 5115 C C . TYR A 1 660 ? 17.683 -9.436 -29.218 1.00 80.25 660 TYR A C 1
ATOM 5117 O O . TYR A 1 660 ? 18.524 -9.034 -28.410 1.00 80.25 660 TYR A O 1
ATOM 5125 N N . LEU A 1 661 ? 17.988 -9.780 -30.465 1.00 85.12 661 LEU A N 1
ATOM 5126 C CA . LEU A 1 661 ? 19.301 -9.566 -31.054 1.00 85.12 661 LEU A CA 1
ATOM 5127 C C . LEU A 1 661 ? 19.308 -8.194 -31.735 1.00 85.12 661 LEU A C 1
ATOM 5129 O O . LEU A 1 661 ? 18.724 -8.009 -32.801 1.00 85.12 661 LEU A O 1
ATOM 5133 N N . ASN A 1 662 ? 19.951 -7.220 -31.096 1.00 82.12 662 ASN A N 1
ATOM 5134 C CA . ASN A 1 662 ? 20.209 -5.911 -31.683 1.00 82.12 662 ASN A CA 1
ATOM 5135 C C . ASN A 1 662 ? 21.459 -5.993 -32.559 1.00 82.12 662 ASN A C 1
ATOM 5137 O O . ASN A 1 662 ? 22.505 -6.449 -32.102 1.00 82.12 662 ASN A O 1
ATOM 5141 N N . ILE A 1 663 ? 21.363 -5.497 -33.784 1.00 83.69 663 ILE A N 1
ATOM 5142 C CA . ILE A 1 663 ? 22.438 -5.483 -34.770 1.00 83.69 663 ILE A CA 1
ATOM 5143 C C . ILE A 1 663 ? 22.653 -4.037 -35.189 1.00 83.69 663 ILE A C 1
ATOM 5145 O O . ILE A 1 663 ? 21.798 -3.456 -35.853 1.00 83.69 663 ILE A O 1
ATOM 5149 N N . ARG A 1 664 ? 23.775 -3.433 -34.806 1.00 79.81 664 ARG A N 1
ATOM 5150 C CA . ARG A 1 664 ? 24.139 -2.092 -35.283 1.00 79.81 664 ARG A CA 1
ATOM 5151 C C . ARG A 1 664 ? 24.425 -2.197 -36.780 1.00 79.81 664 ARG A C 1
ATOM 5153 O O . ARG A 1 664 ? 25.190 -3.074 -37.149 1.00 79.81 664 ARG A O 1
ATOM 5160 N N . LEU A 1 665 ? 23.819 -1.371 -37.628 1.00 78.00 665 LEU A N 1
ATOM 5161 C CA . LEU A 1 665 ? 23.977 -1.416 -39.090 1.00 78.00 665 LEU A CA 1
ATOM 5162 C C . LEU A 1 665 ? 24.195 -0.005 -39.654 1.00 78.00 665 LEU A C 1
ATOM 5164 O O . LEU A 1 665 ? 23.538 0.931 -39.190 1.00 78.00 665 LEU A O 1
ATOM 5168 N N . PRO A 1 666 ? 25.035 0.154 -40.693 1.00 77.19 666 PRO A N 1
ATOM 5169 C CA . PRO A 1 666 ? 25.139 1.407 -41.429 1.00 77.19 666 PRO A CA 1
ATOM 5170 C C . PRO A 1 666 ? 23.806 1.880 -42.020 1.00 77.19 666 PRO A C 1
ATOM 5172 O O . PRO A 1 666 ? 22.939 1.085 -42.407 1.00 77.19 666 PRO A O 1
ATOM 5175 N N . GLY A 1 667 ? 23.660 3.202 -42.150 1.00 73.94 667 GLY A N 1
ATOM 5176 C CA . GLY A 1 667 ? 22.406 3.838 -42.561 1.00 73.94 667 GLY A CA 1
ATOM 5177 C C . GLY A 1 667 ? 21.869 3.377 -43.915 1.00 73.94 667 GLY A C 1
ATOM 5178 O O . GLY A 1 667 ? 20.664 3.159 -44.058 1.00 73.94 667 GLY A O 1
ATOM 5179 N N . HIS A 1 668 ? 22.756 3.154 -44.884 1.00 76.00 668 HIS A N 1
ATOM 5180 C CA . HIS A 1 668 ? 22.393 2.727 -46.234 1.00 76.00 668 HIS A CA 1
ATOM 5181 C C . HIS A 1 668 ? 21.816 1.298 -46.281 1.00 76.00 668 HIS A C 1
ATOM 5183 O O . HIS A 1 668 ? 20.872 1.055 -47.033 1.00 76.00 668 HIS A O 1
ATOM 5189 N N . TYR A 1 669 ? 22.285 0.374 -45.430 1.00 80.38 669 TYR A N 1
ATOM 5190 C CA . TYR A 1 669 ? 21.676 -0.957 -45.298 1.00 80.38 669 TYR A CA 1
ATOM 5191 C C . TYR A 1 669 ? 20.276 -0.872 -44.683 1.00 80.38 669 TYR A C 1
ATOM 5193 O O . TYR A 1 669 ? 19.347 -1.517 -45.169 1.00 80.38 669 TYR A O 1
ATOM 5201 N N . MET A 1 670 ? 20.089 -0.028 -43.663 1.00 78.25 670 MET A N 1
ATOM 5202 C CA . MET A 1 670 ? 18.786 0.142 -43.011 1.00 78.25 670 MET A CA 1
ATOM 5203 C C . MET A 1 670 ? 17.731 0.760 -43.941 1.00 78.25 670 MET A C 1
ATOM 5205 O O . MET A 1 670 ? 16.576 0.330 -43.938 1.00 78.25 670 MET A O 1
ATOM 5209 N N . ASN A 1 671 ? 18.136 1.743 -44.750 1.00 81.00 671 ASN A N 1
ATOM 5210 C CA . ASN A 1 671 ? 17.272 2.404 -45.733 1.00 81.00 671 ASN A CA 1
ATOM 5211 C C . ASN A 1 671 ? 16.830 1.454 -46.854 1.00 81.00 671 ASN A C 1
ATOM 5213 O O . ASN A 1 671 ? 15.789 1.673 -47.464 1.00 81.00 671 ASN A O 1
ATOM 5217 N N . SER A 1 672 ? 17.609 0.401 -47.121 1.00 80.88 672 SER A N 1
ATOM 5218 C CA . SER A 1 672 ? 17.291 -0.573 -48.166 1.00 80.88 672 SER A CA 1
ATOM 5219 C C . SER A 1 672 ? 16.162 -1.540 -47.792 1.00 80.88 672 SER A C 1
ATOM 5221 O O . SER A 1 672 ? 15.608 -2.175 -48.685 1.00 80.88 672 SER A O 1
ATOM 5223 N N . MET A 1 673 ? 15.807 -1.659 -46.506 1.00 80.88 673 MET A N 1
ATOM 5224 C CA . MET A 1 673 ? 14.743 -2.554 -46.036 1.00 80.88 673 MET A CA 1
ATOM 5225 C C . MET A 1 673 ? 13.346 -1.934 -46.161 1.00 80.88 673 MET A C 1
ATOM 5227 O O . MET A 1 673 ? 13.166 -0.729 -45.986 1.00 80.88 673 MET A O 1
ATOM 5231 N N . GLY A 1 674 ? 12.348 -2.771 -46.433 1.00 75.12 674 GLY A N 1
ATOM 5232 C CA . GLY A 1 674 ? 10.924 -2.458 -46.326 1.00 75.12 674 GLY A CA 1
ATOM 5233 C C . GLY A 1 674 ? 10.362 -2.708 -44.923 1.00 75.12 674 GLY A C 1
ATOM 5234 O O . GLY A 1 674 ? 11.074 -3.115 -44.002 1.00 75.12 674 GLY A O 1
ATOM 5235 N N . ASP A 1 675 ? 9.067 -2.444 -44.754 1.00 68.12 675 ASP A N 1
ATOM 5236 C CA . ASP A 1 675 ? 8.343 -2.772 -43.523 1.00 68.12 675 ASP A CA 1
ATOM 5237 C C . ASP A 1 675 ? 7.937 -4.253 -43.515 1.00 68.12 675 ASP A C 1
ATOM 5239 O O . ASP A 1 675 ? 7.528 -4.792 -44.540 1.00 68.12 675 ASP A O 1
ATOM 5243 N N . ASN A 1 676 ? 8.034 -4.901 -42.348 1.00 70.56 676 ASN A N 1
ATOM 5244 C CA . ASN A 1 676 ? 7.666 -6.307 -42.119 1.00 70.56 676 ASN A CA 1
ATOM 5245 C C . ASN A 1 676 ? 8.439 -7.348 -42.955 1.00 70.56 676 ASN A C 1
ATOM 5247 O O . ASN A 1 676 ? 7.897 -8.402 -43.287 1.00 70.56 676 ASN A O 1
ATOM 5251 N N . GLU A 1 677 ? 9.707 -7.090 -43.285 1.00 81.88 677 GLU A N 1
ATOM 5252 C CA . GLU A 1 677 ? 10.526 -8.091 -43.975 1.00 81.88 677 GLU A CA 1
ATOM 5253 C C . GLU A 1 677 ? 10.860 -9.295 -43.081 1.00 81.88 677 GLU A C 1
ATOM 5255 O O . GLU A 1 677 ? 11.207 -9.154 -41.906 1.00 81.88 677 GLU A O 1
ATOM 5260 N N . THR A 1 678 ? 10.783 -10.496 -43.657 1.00 85.69 678 THR A N 1
ATOM 5261 C CA . THR A 1 678 ? 11.216 -11.742 -43.013 1.00 85.69 678 THR A CA 1
ATOM 5262 C C . THR A 1 678 ? 12.663 -12.068 -43.373 1.00 85.69 678 THR A C 1
ATOM 5264 O O . THR A 1 678 ? 13.202 -11.578 -44.368 1.00 85.69 678 THR A O 1
ATOM 5267 N N . LEU A 1 679 ? 13.302 -12.939 -42.584 1.00 86.75 679 LEU A N 1
ATOM 5268 C CA . LEU A 1 679 ? 14.667 -13.384 -42.871 1.00 86.75 679 LEU A CA 1
ATOM 5269 C C . LEU A 1 679 ? 14.768 -14.056 -44.253 1.00 86.75 679 LEU A C 1
ATOM 5271 O O . LEU A 1 679 ? 15.728 -13.822 -44.983 1.00 86.75 679 LEU A O 1
ATOM 5275 N N . GLU A 1 680 ? 13.754 -14.834 -44.632 1.00 86.94 680 GLU A N 1
ATOM 5276 C CA . GLU A 1 680 ? 13.663 -15.481 -45.946 1.00 86.94 680 GLU A CA 1
ATOM 5277 C C . GLU A 1 680 ? 13.486 -14.466 -47.083 1.00 86.94 680 GLU A C 1
ATOM 5279 O O . GLU A 1 680 ? 14.172 -14.561 -48.101 1.00 86.94 680 GLU A O 1
ATOM 5284 N N . SER A 1 681 ? 12.624 -13.458 -46.892 1.00 88.56 681 SER A N 1
ATOM 5285 C CA . SER A 1 681 ? 12.429 -12.356 -47.848 1.00 88.56 681 SER A CA 1
ATOM 5286 C C . SER A 1 681 ? 13.734 -11.606 -48.114 1.00 88.56 681 SER A C 1
ATOM 5288 O O . SER A 1 681 ? 14.088 -11.351 -49.265 1.00 88.56 681 SER A O 1
ATOM 5290 N N . LEU A 1 682 ? 14.482 -11.282 -47.054 1.00 87.75 682 LEU A N 1
ATOM 5291 C CA . LEU A 1 682 ? 15.761 -10.582 -47.169 1.00 87.75 682 LEU A CA 1
ATOM 5292 C C . LEU A 1 682 ? 16.821 -11.445 -47.870 1.00 87.75 682 LEU A C 1
ATOM 5294 O O . LEU A 1 682 ? 17.559 -10.941 -48.718 1.00 87.75 682 LEU A O 1
ATOM 5298 N N . ALA A 1 683 ? 16.890 -12.739 -47.536 1.00 88.06 683 ALA A N 1
ATOM 5299 C CA . ALA A 1 683 ? 17.875 -13.668 -48.090 1.00 88.06 683 ALA A CA 1
ATOM 5300 C C . ALA A 1 683 ? 17.669 -13.933 -49.590 1.00 88.06 683 ALA A C 1
ATOM 5302 O O . ALA A 1 683 ? 18.649 -14.043 -50.327 1.00 88.06 683 ALA A O 1
ATOM 5303 N N . ASN A 1 684 ? 16.412 -13.984 -50.038 1.00 89.44 684 ASN A N 1
ATOM 5304 C CA . ASN A 1 684 ? 16.040 -14.266 -51.426 1.00 89.44 684 ASN A CA 1
ATOM 5305 C C . ASN A 1 684 ? 15.787 -13.000 -52.265 1.00 89.44 684 ASN A C 1
ATOM 5307 O O . ASN A 1 684 ? 15.334 -13.098 -53.401 1.00 89.44 684 ASN A O 1
ATOM 5311 N N . SER A 1 685 ? 16.049 -11.806 -51.725 1.00 88.44 685 SER A N 1
ATOM 5312 C CA . SER A 1 685 ? 15.805 -10.554 -52.443 1.00 88.44 685 SER A CA 1
ATOM 5313 C C . SER A 1 685 ? 16.776 -10.350 -53.609 1.00 88.44 685 SER A C 1
ATOM 5315 O O . SER A 1 685 ? 17.956 -10.676 -53.491 1.00 88.44 685 SER A O 1
ATOM 5317 N N . ASP A 1 686 ? 16.335 -9.694 -54.686 1.00 85.50 686 ASP A N 1
ATOM 5318 C CA . ASP A 1 686 ? 17.198 -9.264 -55.799 1.00 85.50 686 ASP A CA 1
ATOM 5319 C C . ASP A 1 686 ? 18.207 -8.173 -55.395 1.00 85.50 686 ASP A C 1
ATOM 5321 O O . ASP A 1 686 ? 19.289 -8.064 -55.982 1.00 85.50 686 ASP A O 1
ATOM 5325 N N . SER A 1 687 ? 17.911 -7.406 -54.338 1.00 88.31 687 SER A N 1
ATOM 5326 C CA . SER A 1 687 ? 18.800 -6.362 -53.822 1.00 88.31 687 SER A CA 1
ATOM 5327 C C . SER A 1 687 ? 20.000 -6.952 -53.082 1.00 88.31 687 SER A C 1
ATOM 5329 O O . SER A 1 687 ? 19.857 -7.630 -52.061 1.00 88.31 687 SER A O 1
ATOM 5331 N N . ILE A 1 688 ? 21.209 -6.611 -53.538 1.00 86.38 688 ILE A N 1
ATOM 5332 C CA . ILE A 1 688 ? 22.453 -7.031 -52.882 1.00 86.38 688 ILE A CA 1
ATOM 5333 C C . ILE A 1 688 ? 22.550 -6.521 -51.437 1.00 86.38 688 ILE A C 1
ATOM 5335 O O . ILE A 1 688 ? 23.063 -7.227 -50.572 1.00 86.38 688 ILE A O 1
ATOM 5339 N N . LEU A 1 689 ? 22.004 -5.332 -51.155 1.00 85.19 689 LEU A N 1
ATOM 5340 C CA . LEU A 1 689 ? 21.991 -4.747 -49.813 1.00 85.19 689 LEU A CA 1
ATOM 5341 C C . LEU A 1 689 ? 21.091 -5.549 -48.866 1.00 85.19 689 LEU A C 1
ATOM 5343 O O . LEU A 1 689 ? 21.500 -5.834 -47.744 1.00 85.19 689 LEU A O 1
ATOM 5347 N N . LYS A 1 690 ? 19.914 -5.989 -49.328 1.00 88.31 690 LYS A N 1
ATOM 5348 C CA . LYS A 1 690 ? 18.995 -6.818 -48.528 1.00 88.31 690 LYS A CA 1
ATOM 5349 C C . LYS A 1 690 ? 19.575 -8.202 -48.236 1.00 88.31 690 LYS A C 1
ATOM 5351 O O . LYS A 1 690 ? 19.545 -8.641 -47.087 1.00 88.31 690 LYS A O 1
ATOM 5356 N N . ARG A 1 691 ? 20.205 -8.837 -49.233 1.00 88.69 691 ARG A N 1
ATOM 5357 C CA . ARG A 1 691 ? 20.916 -10.113 -49.029 1.00 88.69 691 ARG A CA 1
ATOM 5358 C C . ARG A 1 691 ? 22.066 -9.977 -48.032 1.00 88.69 691 ARG A C 1
ATOM 5360 O O . ARG A 1 691 ? 22.259 -10.859 -47.200 1.00 88.69 691 ARG A O 1
ATOM 5367 N N . ARG A 1 692 ? 22.795 -8.855 -48.060 1.00 86.88 692 ARG A N 1
ATOM 5368 C CA . ARG A 1 692 ? 23.830 -8.545 -47.059 1.00 86.88 692 ARG A CA 1
ATOM 5369 C C . ARG A 1 692 ? 23.246 -8.364 -45.661 1.00 86.88 692 ARG A C 1
ATOM 5371 O O . ARG A 1 692 ? 23.808 -8.895 -44.712 1.00 86.88 692 ARG A O 1
ATOM 5378 N N . VAL A 1 693 ? 22.102 -7.697 -45.521 1.00 88.06 693 VAL A N 1
ATOM 5379 C CA . VAL A 1 693 ? 21.416 -7.610 -44.223 1.00 88.06 693 VAL A CA 1
ATOM 5380 C C . VAL A 1 693 ? 21.036 -9.002 -43.710 1.00 88.06 693 VAL A C 1
ATOM 5382 O O . VAL A 1 693 ? 21.317 -9.309 -42.554 1.00 88.06 693 VAL A O 1
ATOM 5385 N N . ALA A 1 694 ? 20.484 -9.878 -44.558 1.00 89.56 694 ALA A N 1
ATOM 5386 C CA . ALA A 1 694 ? 20.206 -11.266 -44.175 1.00 89.56 694 ALA A CA 1
ATOM 5387 C C . ALA A 1 694 ? 21.472 -12.016 -43.733 1.00 89.56 694 ALA A C 1
ATOM 5389 O O . ALA A 1 694 ? 21.442 -12.725 -42.729 1.00 89.56 694 ALA A O 1
ATOM 5390 N N . PHE A 1 695 ? 22.587 -11.839 -44.447 1.00 89.06 695 PHE A N 1
ATOM 5391 C CA . PHE A 1 695 ? 23.874 -12.438 -44.093 1.00 89.06 695 PHE A CA 1
ATOM 5392 C C . PHE A 1 695 ? 24.356 -11.997 -42.704 1.00 89.06 695 PHE A C 1
ATOM 5394 O O . PHE A 1 695 ? 24.719 -12.840 -41.886 1.00 89.06 695 PHE A O 1
ATOM 5401 N N . VAL A 1 696 ? 24.278 -10.698 -42.399 1.00 88.81 696 VAL A N 1
ATOM 5402 C CA . VAL A 1 696 ? 24.629 -10.159 -41.075 1.00 88.81 696 VAL A CA 1
ATOM 5403 C C . VAL A 1 696 ? 23.701 -10.722 -39.992 1.00 88.81 696 VAL A C 1
ATOM 5405 O O . VAL A 1 696 ? 24.164 -11.138 -38.934 1.00 88.81 696 VAL A O 1
ATOM 5408 N N . ILE A 1 697 ? 22.391 -10.817 -40.248 1.00 91.00 697 ILE A N 1
ATOM 5409 C CA . ILE A 1 697 ? 21.455 -11.435 -39.293 1.00 91.00 697 ILE A CA 1
ATOM 5410 C C . ILE A 1 697 ? 21.855 -12.886 -39.007 1.00 91.00 697 ILE A C 1
ATOM 5412 O O . ILE A 1 697 ? 21.983 -13.260 -37.842 1.00 91.00 697 ILE A O 1
ATOM 5416 N N . LYS A 1 698 ? 22.101 -13.690 -40.048 1.00 91.56 698 LYS A N 1
ATOM 5417 C CA . LYS A 1 698 ? 22.522 -15.094 -39.910 1.00 91.56 698 LYS A CA 1
ATOM 5418 C C . LYS A 1 698 ? 23.841 -15.225 -39.148 1.00 91.56 698 LYS A C 1
ATOM 5420 O O . LYS A 1 698 ? 23.953 -16.092 -38.286 1.00 91.56 698 LYS A O 1
ATOM 5425 N N . GLY A 1 699 ? 24.805 -14.339 -39.406 1.00 89.00 699 GLY A N 1
ATOM 5426 C CA . GLY A 1 699 ? 26.073 -14.284 -38.676 1.00 89.00 699 GLY A CA 1
ATOM 5427 C C . GLY A 1 699 ? 25.879 -14.026 -37.180 1.00 89.00 699 GLY A C 1
ATOM 5428 O O . GLY A 1 699 ? 26.445 -14.739 -36.353 1.00 89.00 699 GLY A O 1
ATOM 5429 N N . GLY A 1 700 ? 25.024 -13.065 -36.821 1.00 88.81 700 GLY A N 1
ATOM 5430 C CA . GLY A 1 700 ? 24.667 -12.798 -35.428 1.00 88.81 700 GLY A CA 1
ATOM 5431 C C . GLY A 1 700 ? 23.948 -13.973 -34.766 1.00 88.81 700 GLY A C 1
ATOM 5432 O O . GLY A 1 700 ? 24.296 -14.361 -33.653 1.00 88.81 700 GLY A O 1
ATOM 5433 N N . LEU A 1 701 ? 22.985 -14.590 -35.454 1.00 89.81 701 LEU A N 1
ATOM 5434 C CA . LEU A 1 701 ? 22.285 -15.773 -34.950 1.00 89.81 701 LEU A CA 1
ATOM 5435 C C . LEU A 1 701 ? 23.263 -16.924 -34.681 1.00 89.81 701 LEU A C 1
ATOM 5437 O O . LEU A 1 701 ? 23.273 -17.463 -33.577 1.00 89.81 701 LEU A O 1
ATOM 5441 N N . ALA A 1 702 ? 24.147 -17.227 -35.633 1.00 88.75 702 ALA A N 1
ATOM 5442 C CA . ALA A 1 702 ? 25.181 -18.244 -35.473 1.00 88.75 702 ALA A CA 1
ATOM 5443 C C . ALA A 1 702 ? 26.138 -17.922 -34.313 1.00 88.75 702 ALA A C 1
ATOM 5445 O O . ALA A 1 702 ? 26.454 -18.804 -33.519 1.00 88.75 702 ALA A O 1
ATOM 5446 N N . MET A 1 703 ? 26.547 -16.657 -34.162 1.00 87.00 703 MET A N 1
ATOM 5447 C CA . MET A 1 703 ? 27.442 -16.217 -33.086 1.00 87.00 703 MET A CA 1
ATOM 5448 C C . MET A 1 703 ? 26.884 -16.521 -31.688 1.00 87.00 703 MET A C 1
ATOM 5450 O O . MET A 1 703 ? 27.643 -16.884 -30.789 1.00 87.00 703 MET A O 1
ATOM 5454 N N . PHE A 1 704 ? 25.568 -16.382 -31.500 1.00 85.25 704 PHE A N 1
ATOM 5455 C CA . PHE A 1 704 ? 24.886 -16.653 -30.228 1.00 85.25 704 PHE A CA 1
ATOM 5456 C C . PHE A 1 704 ? 24.221 -18.036 -30.160 1.00 85.25 704 PHE A C 1
ATOM 5458 O O . PHE A 1 704 ? 23.406 -18.285 -29.265 1.00 85.25 704 PHE A O 1
ATOM 5465 N N . ASP A 1 705 ? 24.560 -18.941 -31.082 1.00 85.19 705 ASP A N 1
ATOM 5466 C CA . ASP A 1 705 ? 23.990 -20.287 -31.176 1.00 85.19 705 ASP A CA 1
ATOM 5467 C C . ASP A 1 705 ? 22.446 -20.284 -31.303 1.00 85.19 705 ASP A C 1
ATOM 5469 O O . ASP A 1 705 ? 21.766 -21.152 -30.746 1.00 85.19 705 ASP A O 1
ATOM 5473 N N . LEU A 1 706 ? 21.871 -19.281 -31.979 1.00 86.94 706 LEU A N 1
ATOM 5474 C CA . LEU A 1 706 ? 20.431 -19.087 -32.184 1.00 86.94 706 LEU A CA 1
ATOM 5475 C C . LEU A 1 706 ? 19.964 -19.701 -33.520 1.00 86.94 706 LEU A C 1
ATOM 5477 O O . LEU A 1 706 ? 20.520 -19.365 -34.565 1.00 86.94 706 LEU A O 1
ATOM 5481 N N . PRO A 1 707 ? 18.930 -20.562 -33.529 1.00 87.62 707 PRO A N 1
ATOM 5482 C CA . PRO A 1 707 ? 18.372 -21.106 -34.768 1.00 87.62 707 PRO A CA 1
ATOM 5483 C C . PRO A 1 707 ? 17.627 -20.053 -35.602 1.00 87.62 707 PRO A C 1
ATOM 5485 O O . PRO A 1 707 ? 16.840 -19.273 -35.074 1.00 87.62 707 PRO A O 1
ATOM 5488 N N . GLU A 1 708 ? 17.788 -20.090 -36.928 1.00 88.75 708 GLU A N 1
ATOM 5489 C CA . GLU A 1 708 ? 17.074 -19.182 -37.846 1.00 88.75 708 GLU A CA 1
ATOM 5490 C C . GLU A 1 708 ? 15.545 -19.335 -37.777 1.00 88.75 708 GLU A C 1
ATOM 5492 O O . GLU A 1 708 ? 14.820 -18.349 -37.866 1.00 88.75 708 GLU A O 1
ATOM 5497 N N . LYS A 1 709 ? 15.055 -20.560 -37.551 1.00 86.19 709 LYS A N 1
ATOM 5498 C CA . LYS A 1 709 ? 13.621 -20.875 -37.413 1.00 86.19 709 LYS A CA 1
ATOM 5499 C C . LYS A 1 709 ? 12.941 -20.188 -36.222 1.00 86.19 709 LYS A C 1
ATOM 5501 O O . LYS A 1 709 ? 11.719 -20.109 -36.191 1.00 86.19 709 LYS A O 1
ATOM 5506 N N . ASP A 1 710 ? 13.725 -19.727 -35.248 1.00 85.62 710 ASP A N 1
ATOM 5507 C CA . ASP A 1 710 ? 13.212 -19.096 -34.034 1.00 85.62 710 ASP A CA 1
ATOM 5508 C C . ASP A 1 710 ? 13.066 -17.571 -34.208 1.00 85.62 710 ASP A C 1
ATOM 5510 O O . ASP A 1 710 ? 12.618 -16.880 -33.292 1.00 85.62 710 ASP A O 1
ATOM 5514 N N . VAL A 1 711 ? 13.428 -17.022 -35.375 1.00 86.81 711 VAL A N 1
ATOM 5515 C CA . VAL A 1 711 ? 13.236 -15.604 -35.702 1.00 86.81 711 VAL A CA 1
ATOM 5516 C C . VAL A 1 711 ? 11.757 -15.323 -35.961 1.00 86.81 711 VAL A C 1
ATOM 5518 O O . VAL A 1 711 ? 11.182 -15.792 -36.938 1.00 86.81 711 VAL A O 1
ATOM 5521 N N . HIS A 1 712 ? 11.150 -14.501 -35.107 1.00 80.44 712 HIS A N 1
ATOM 5522 C CA . HIS A 1 712 ? 9.729 -14.157 -35.189 1.00 80.44 712 HIS A CA 1
ATOM 5523 C C . HIS A 1 712 ? 9.471 -12.862 -35.970 1.00 80.44 712 HIS A C 1
ATOM 5525 O O . HIS A 1 712 ? 8.457 -12.730 -36.651 1.00 80.44 712 HIS A O 1
ATOM 5531 N N . ALA A 1 713 ? 10.341 -11.861 -35.828 1.00 81.06 713 ALA A N 1
ATOM 5532 C CA . ALA A 1 713 ? 10.165 -10.558 -36.467 1.00 81.06 713 ALA A CA 1
ATOM 5533 C C . ALA A 1 713 ? 11.491 -9.803 -36.582 1.00 81.06 713 ALA A C 1
ATOM 5535 O O . ALA A 1 713 ? 12.384 -9.964 -35.748 1.00 81.06 713 ALA A O 1
ATOM 5536 N N . ILE A 1 714 ? 11.588 -8.934 -37.587 1.00 83.75 714 ILE A N 1
ATOM 5537 C CA . ILE A 1 714 ? 12.741 -8.068 -37.830 1.00 83.75 714 ILE A CA 1
ATOM 5538 C C . ILE A 1 714 ? 12.241 -6.624 -37.872 1.00 83.75 714 ILE A C 1
ATOM 5540 O O . ILE A 1 714 ? 11.492 -6.244 -38.768 1.00 83.75 714 ILE A O 1
ATOM 5544 N N . ASN A 1 715 ? 12.664 -5.814 -36.901 1.00 78.25 715 ASN A N 1
ATOM 5545 C CA . ASN A 1 715 ? 12.193 -4.442 -36.745 1.00 78.25 715 ASN A CA 1
ATOM 5546 C C . ASN A 1 715 ? 13.342 -3.443 -36.830 1.00 78.25 715 ASN A C 1
ATOM 5548 O O . ASN A 1 715 ? 14.379 -3.597 -36.185 1.00 78.25 715 ASN A O 1
ATOM 5552 N N . ARG A 1 716 ? 13.123 -2.360 -37.573 1.00 76.94 716 ARG A N 1
ATOM 5553 C CA . ARG A 1 716 ? 14.038 -1.218 -37.604 1.00 76.94 716 ARG A CA 1
ATOM 5554 C C . ARG A 1 716 ? 13.934 -0.441 -36.295 1.00 76.94 716 ARG A C 1
ATOM 5556 O O . ARG A 1 716 ? 12.841 -0.047 -35.889 1.00 76.94 716 ARG A O 1
ATOM 5563 N N . ILE A 1 717 ? 15.068 -0.218 -35.638 1.00 71.62 717 ILE A N 1
ATOM 5564 C CA . ILE A 1 717 ? 15.162 0.613 -34.442 1.00 71.62 717 ILE A CA 1
ATOM 5565 C C . ILE A 1 717 ? 16.036 1.815 -34.759 1.00 71.62 717 ILE A C 1
ATOM 5567 O O . ILE A 1 717 ? 17.263 1.744 -34.844 1.00 71.62 717 ILE A O 1
ATOM 5571 N N . GLU A 1 718 ? 15.383 2.961 -34.856 1.00 64.38 718 GLU A N 1
ATOM 5572 C CA . GLU A 1 718 ? 16.082 4.231 -34.848 1.00 64.38 718 GLU A CA 1
ATOM 5573 C C . GLU A 1 718 ? 16.457 4.581 -33.408 1.00 64.38 718 GLU A C 1
ATOM 5575 O O . GLU A 1 718 ? 15.598 4.719 -32.524 1.00 64.38 718 GLU A O 1
ATOM 5580 N N . LEU A 1 719 ? 17.757 4.745 -33.168 1.00 64.88 719 LEU A N 1
ATOM 5581 C CA . LEU A 1 719 ? 18.303 5.181 -31.890 1.00 64.88 719 LEU A CA 1
ATOM 5582 C C . LEU A 1 719 ? 18.875 6.591 -32.043 1.00 64.88 719 LEU A C 1
ATOM 5584 O O . LEU A 1 719 ? 20.086 6.773 -31.945 1.00 64.88 719 LEU A O 1
ATOM 5588 N N . PRO A 1 720 ? 18.028 7.619 -32.267 1.00 58.94 720 PRO A N 1
ATOM 5589 C CA . PRO A 1 720 ? 18.517 8.980 -32.236 1.00 58.94 720 PRO A CA 1
ATOM 5590 C C . PRO A 1 720 ? 19.093 9.241 -30.849 1.00 58.94 720 PRO A C 1
ATOM 5592 O O . PRO A 1 720 ? 18.356 9.246 -29.859 1.00 58.94 720 PRO A O 1
ATOM 5595 N N . MET A 1 721 ? 20.407 9.439 -30.792 1.00 63.69 721 MET A N 1
ATOM 5596 C CA . MET A 1 721 ? 21.068 9.954 -29.606 1.00 63.69 721 MET A CA 1
ATOM 5597 C C . MET A 1 721 ? 20.636 11.404 -29.474 1.00 63.69 721 MET A C 1
ATOM 5599 O O . MET A 1 721 ? 21.003 12.272 -30.268 1.00 63.69 721 MET A O 1
ATOM 5603 N N . SER A 1 722 ? 19.742 11.632 -28.528 1.00 65.06 722 SER A N 1
ATOM 5604 C CA . SER A 1 722 ? 19.162 12.937 -28.291 1.00 65.06 722 SER A CA 1
ATOM 5605 C C . SER A 1 722 ? 19.117 13.172 -26.807 1.00 65.06 722 SER A C 1
ATOM 5607 O O . SER A 1 722 ? 18.503 12.395 -26.074 1.00 65.06 722 SER A O 1
ATOM 5609 N N . ASN A 1 723 ? 19.722 14.273 -26.398 1.00 70.88 723 ASN A N 1
ATOM 5610 C CA . ASN A 1 723 ? 19.594 14.762 -25.043 1.00 70.88 723 ASN A CA 1
ATOM 5611 C C . ASN A 1 723 ? 18.917 16.116 -25.100 1.00 70.88 723 ASN A C 1
ATOM 5613 O O . ASN A 1 723 ? 19.134 16.904 -26.030 1.00 70.88 723 ASN A O 1
ATOM 5617 N N . SER A 1 724 ? 18.094 16.378 -24.095 1.00 74.81 724 SER A N 1
ATOM 5618 C CA . SER A 1 724 ? 17.642 17.737 -23.886 1.00 74.81 724 SER A CA 1
ATOM 5619 C C . SER A 1 724 ? 18.780 18.535 -23.261 1.00 74.81 724 SER A C 1
ATOM 5621 O O . SER A 1 724 ? 19.359 18.115 -22.262 1.00 74.81 724 SER A O 1
ATOM 5623 N N . THR A 1 725 ? 19.093 19.708 -23.804 1.00 74.56 725 THR A N 1
ATOM 5624 C CA . THR A 1 725 ? 20.022 20.643 -23.142 1.00 74.56 725 THR A CA 1
ATOM 5625 C C . THR A 1 725 ? 19.348 21.392 -21.992 1.00 74.56 725 THR A C 1
ATOM 5627 O O . THR A 1 725 ? 20.004 22.098 -21.227 1.00 74.56 725 THR A O 1
ATOM 5630 N N . ARG A 1 726 ? 18.027 21.224 -21.849 1.00 84.62 726 ARG A N 1
ATOM 5631 C CA . ARG A 1 726 ? 17.201 21.840 -20.815 1.00 84.62 726 ARG A CA 1
ATOM 5632 C C . ARG A 1 726 ? 16.228 20.819 -20.227 1.00 84.62 726 ARG A C 1
ATOM 5634 O O . ARG A 1 726 ? 15.390 20.279 -20.934 1.00 84.62 726 ARG A O 1
ATOM 5641 N N . TYR A 1 727 ? 16.275 20.600 -18.919 1.00 88.81 727 TYR A N 1
ATOM 5642 C CA . TYR A 1 727 ? 15.429 19.595 -18.249 1.00 88.81 727 TYR A CA 1
ATOM 5643 C C . TYR A 1 727 ? 14.177 20.167 -17.576 1.00 88.81 727 TYR A C 1
ATOM 5645 O O . TYR A 1 727 ? 13.379 19.423 -17.010 1.00 88.81 727 TYR A O 1
ATOM 5653 N N . LEU A 1 728 ? 14.026 21.492 -17.614 1.00 91.56 728 LEU A N 1
ATOM 5654 C CA . LEU A 1 728 ? 13.051 22.230 -16.825 1.00 91.56 728 LEU A CA 1
ATOM 5655 C C . LEU A 1 728 ? 12.450 23.388 -17.626 1.00 91.56 728 LEU A C 1
ATOM 5657 O O . LEU A 1 728 ? 13.184 24.241 -18.133 1.00 91.56 728 LEU A O 1
ATOM 5661 N N . ALA A 1 729 ? 11.127 23.438 -17.703 1.00 91.19 729 ALA A N 1
ATOM 5662 C CA . ALA A 1 729 ? 10.356 24.501 -18.335 1.00 91.19 729 ALA A CA 1
ATOM 5663 C C . ALA A 1 729 ? 9.176 24.934 -17.449 1.00 91.19 729 ALA A C 1
ATOM 5665 O O . ALA A 1 729 ? 8.946 24.393 -16.367 1.00 91.19 729 ALA A O 1
ATOM 5666 N N . THR A 1 730 ? 8.442 25.940 -17.911 1.00 89.69 730 THR A N 1
ATOM 5667 C CA . THR A 1 730 ? 7.230 26.467 -17.276 1.00 89.69 730 THR A CA 1
ATOM 5668 C C . THR A 1 730 ? 6.106 26.478 -18.288 1.00 89.69 730 THR A C 1
ATOM 5670 O O . THR A 1 730 ? 6.315 26.951 -19.404 1.00 89.69 730 THR A O 1
ATOM 5673 N N . ALA A 1 731 ? 4.928 26.020 -17.884 1.00 89.56 731 ALA A N 1
ATOM 5674 C CA . ALA A 1 731 ? 3.715 26.107 -18.682 1.00 89.56 731 ALA A CA 1
ATOM 5675 C C . ALA A 1 731 ? 2.703 27.045 -18.023 1.00 89.56 731 ALA A C 1
ATOM 5677 O O . ALA A 1 731 ? 2.622 27.126 -16.793 1.00 89.56 731 ALA A O 1
ATOM 5678 N N . ASN A 1 732 ? 1.923 27.746 -18.838 1.00 87.19 732 ASN A N 1
ATOM 5679 C CA . ASN A 1 732 ? 0.824 28.587 -18.390 1.00 87.19 732 ASN A CA 1
ATOM 5680 C C . ASN A 1 732 ? -0.424 27.738 -18.127 1.00 87.19 732 ASN A C 1
ATOM 5682 O O . ASN A 1 732 ? -0.745 26.818 -18.882 1.00 87.19 732 ASN A O 1
ATOM 5686 N N . ARG A 1 733 ? -1.159 28.075 -17.063 1.00 85.75 733 ARG A N 1
ATOM 5687 C CA . ARG A 1 733 ? -2.477 27.486 -16.775 1.00 85.75 733 ARG A CA 1
ATOM 5688 C C . ARG A 1 733 ? -3.558 27.985 -17.726 1.00 85.75 733 ARG A C 1
ATOM 5690 O O . ARG A 1 733 ? -4.486 27.242 -18.016 1.00 85.75 733 ARG A O 1
ATOM 5697 N N . ASN A 1 734 ? -3.445 29.236 -18.176 1.00 80.25 734 ASN A N 1
ATOM 5698 C CA . ASN A 1 734 ? -4.307 29.820 -19.199 1.00 80.25 734 ASN A CA 1
ATOM 5699 C C . ASN A 1 734 ? -3.494 29.974 -20.502 1.00 80.25 734 ASN A C 1
ATOM 5701 O O . ASN A 1 734 ? -2.488 30.685 -20.465 1.00 80.25 734 ASN A O 1
ATOM 5705 N N . PRO A 1 735 ? -3.895 29.343 -21.626 1.00 71.25 735 PRO A N 1
ATOM 5706 C CA . PRO A 1 735 ? -3.206 29.463 -22.915 1.00 71.25 735 PRO A CA 1
ATOM 5707 C C . PRO A 1 735 ? -3.138 30.897 -23.451 1.00 71.25 735 PRO A C 1
ATOM 5709 O O . PRO A 1 735 ? -2.153 31.252 -24.090 1.00 71.25 735 PRO A O 1
ATOM 5712 N N . ASN A 1 736 ? -4.158 31.716 -23.171 1.00 70.12 736 ASN A N 1
ATOM 5713 C CA . ASN A 1 736 ? -4.263 33.105 -23.619 1.00 70.12 736 ASN A CA 1
ATOM 5714 C C . ASN A 1 736 ? -4.395 34.028 -22.398 1.00 70.12 736 ASN A C 1
ATOM 5716 O O . ASN A 1 736 ? -5.494 34.507 -22.097 1.00 70.12 736 ASN A O 1
ATOM 5720 N N . PRO A 1 737 ? -3.305 34.253 -21.641 1.00 66.19 737 PRO A N 1
ATOM 5721 C CA . PRO A 1 737 ? -3.346 35.155 -20.503 1.00 66.19 737 PRO A CA 1
ATOM 5722 C C . PRO A 1 737 ? -3.626 36.583 -20.990 1.00 66.19 737 PRO A C 1
ATOM 5724 O O . PRO A 1 737 ? -3.031 37.047 -21.963 1.00 66.19 737 PRO A O 1
ATOM 5727 N N . ASN A 1 738 ? -4.539 37.287 -20.319 1.00 67.31 738 ASN A N 1
ATOM 5728 C CA . ASN A 1 738 ? -4.852 38.674 -20.641 1.00 67.31 738 ASN A CA 1
ATOM 5729 C C . ASN A 1 738 ? -3.604 39.545 -20.372 1.00 67.31 738 ASN A C 1
ATOM 5731 O O . ASN A 1 738 ? -3.180 39.620 -19.220 1.00 67.31 738 ASN A O 1
ATOM 5735 N N . PRO A 1 739 ? -3.009 40.230 -21.372 1.00 60.06 739 PRO A N 1
ATOM 5736 C CA . PRO A 1 739 ? -1.736 40.947 -21.202 1.00 60.06 739 PRO A CA 1
ATOM 5737 C C . PRO A 1 739 ? -1.786 42.088 -20.177 1.00 60.06 739 PRO A C 1
ATOM 5739 O O . PRO A 1 739 ? -0.750 42.582 -19.739 1.00 60.06 739 PRO A O 1
ATOM 5742 N N . ARG A 1 740 ? -2.998 42.546 -19.841 1.00 58.88 740 ARG A N 1
ATOM 5743 C CA . ARG A 1 740 ? -3.264 43.631 -18.887 1.00 58.88 740 ARG A CA 1
ATOM 5744 C C . ARG A 1 740 ? -3.381 43.157 -17.438 1.00 58.88 740 ARG A C 1
ATOM 5746 O O . ARG A 1 740 ? -3.349 43.991 -16.538 1.00 58.88 740 ARG A O 1
ATOM 5753 N N . GLU A 1 741 ? -3.512 41.855 -17.205 1.00 57.25 741 GLU A N 1
ATOM 5754 C CA . GLU A 1 741 ? -3.515 41.272 -15.865 1.00 57.25 741 GLU A CA 1
ATOM 5755 C C . GLU A 1 741 ? -2.095 40.826 -15.518 1.00 57.25 741 GLU A C 1
ATOM 5757 O O . GLU A 1 741 ? -1.478 40.050 -16.248 1.00 57.25 741 GLU A O 1
ATOM 5762 N N . ALA A 1 742 ? -1.552 41.316 -14.401 1.00 49.78 742 ALA A N 1
ATOM 5763 C CA . ALA A 1 742 ? -0.274 40.817 -13.912 1.00 49.78 742 ALA A CA 1
ATOM 5764 C C . ALA A 1 742 ? -0.403 39.300 -13.674 1.00 49.78 742 ALA A C 1
ATOM 5766 O O . ALA A 1 742 ? -1.331 38.891 -12.965 1.00 49.78 742 ALA A O 1
ATOM 5767 N N . PRO A 1 743 ? 0.483 38.455 -14.238 1.00 56.66 743 PRO A N 1
ATOM 5768 C CA . PRO A 1 743 ? 0.407 37.018 -14.032 1.00 56.66 743 PRO A CA 1
ATOM 5769 C C . PRO A 1 743 ? 0.474 36.735 -12.532 1.00 56.66 743 PRO A C 1
ATOM 5771 O O . PRO A 1 743 ? 1.486 36.976 -11.873 1.00 56.66 743 PRO A O 1
ATOM 5774 N N . GLY A 1 744 ? -0.636 36.251 -11.970 1.00 58.47 744 GLY A N 1
ATOM 5775 C CA . GLY A 1 744 ? -0.692 35.883 -10.561 1.00 58.47 744 GLY A CA 1
ATOM 5776 C C . GLY A 1 744 ? 0.351 34.809 -10.249 1.00 58.47 744 GLY A C 1
ATOM 5777 O O . GLY A 1 744 ? 0.733 34.029 -11.122 1.00 58.47 744 GLY A O 1
ATOM 5778 N N . ARG A 1 745 ? 0.776 34.705 -8.985 1.00 57.94 745 ARG A N 1
ATOM 5779 C CA . ARG A 1 745 ? 1.794 33.735 -8.517 1.00 57.94 745 ARG A CA 1
ATOM 5780 C C . ARG A 1 745 ? 1.475 32.262 -8.852 1.00 57.94 745 ARG A C 1
ATOM 5782 O O . ARG A 1 745 ? 2.355 31.415 -8.792 1.00 57.94 745 ARG A O 1
ATOM 5789 N N . ASN A 1 746 ? 0.226 31.973 -9.222 1.00 68.25 746 ASN A N 1
ATOM 5790 C CA . ASN A 1 746 ? -0.284 30.648 -9.575 1.00 68.25 746 ASN A CA 1
ATOM 5791 C C . ASN A 1 746 ? -0.647 30.487 -11.058 1.00 68.25 746 ASN A C 1
ATOM 5793 O O . ASN A 1 746 ? -1.278 29.499 -11.417 1.00 68.25 746 ASN A O 1
ATOM 5797 N N . SER A 1 747 ? -0.285 31.445 -11.912 1.00 78.06 747 SER A N 1
ATOM 5798 C CA . SER A 1 747 ? -0.611 31.437 -13.347 1.00 78.06 747 SER A CA 1
ATOM 5799 C C . SER A 1 747 ? 0.174 30.399 -14.155 1.00 78.06 747 SER A C 1
ATOM 5801 O O . SER A 1 747 ? -0.244 30.051 -15.258 1.00 78.06 747 SER A O 1
ATOM 5803 N N . THR A 1 748 ? 1.264 29.864 -13.600 1.00 86.25 748 THR A N 1
ATOM 5804 C CA . THR A 1 748 ? 2.143 28.882 -14.247 1.00 86.25 748 THR A CA 1
ATOM 5805 C C . THR A 1 748 ? 2.406 27.667 -13.358 1.00 86.25 748 THR A C 1
ATOM 5807 O O . THR A 1 748 ? 2.163 27.704 -12.146 1.00 86.25 748 THR A O 1
ATOM 5810 N N . PHE A 1 749 ? 2.904 26.583 -13.954 1.00 90.00 749 PHE A N 1
ATOM 5811 C CA . PHE A 1 749 ? 3.378 25.382 -13.261 1.00 90.00 749 PHE A CA 1
ATOM 5812 C C . PHE A 1 749 ? 4.650 24.817 -13.926 1.00 90.00 749 PHE A C 1
ATOM 5814 O O . PHE A 1 749 ? 4.873 25.040 -15.122 1.00 90.00 749 PHE A O 1
ATOM 5821 N N . PRO A 1 750 ? 5.513 24.111 -13.171 1.00 93.12 750 PRO A N 1
ATOM 5822 C CA . PRO A 1 750 ? 6.737 23.521 -13.705 1.00 93.12 750 PRO A CA 1
ATOM 5823 C C . PRO A 1 750 ? 6.470 22.309 -14.606 1.00 93.12 750 PRO A C 1
ATOM 5825 O O . PRO A 1 750 ? 5.583 21.491 -14.348 1.00 93.12 750 PRO A O 1
ATOM 5828 N N . VAL A 1 751 ? 7.311 22.180 -15.630 1.00 93.81 751 VAL A N 1
ATOM 5829 C CA . VAL A 1 751 ? 7.392 21.041 -16.549 1.00 93.81 751 VAL A CA 1
ATOM 5830 C C . VAL A 1 751 ? 8.796 20.449 -16.438 1.00 93.81 751 VAL A C 1
ATOM 5832 O O . VAL A 1 751 ? 9.777 21.142 -16.715 1.00 93.81 751 VAL A O 1
ATOM 5835 N N . VAL A 1 752 ? 8.908 19.188 -16.025 1.00 93.94 752 VAL A N 1
ATOM 5836 C CA . VAL A 1 752 ? 10.190 18.506 -15.768 1.00 93.94 752 VAL A CA 1
ATOM 5837 C C . VAL A 1 752 ? 10.326 17.288 -16.677 1.00 93.94 752 VAL A C 1
ATOM 5839 O O . VAL A 1 752 ? 9.369 16.541 -16.864 1.00 93.94 752 VAL A O 1
ATOM 5842 N N . LEU A 1 753 ? 11.514 17.057 -17.233 1.00 91.75 753 LEU A N 1
ATOM 5843 C CA . LEU A 1 753 ? 11.796 15.855 -18.022 1.00 91.75 753 LEU A CA 1
ATOM 5844 C C . LEU A 1 753 ? 12.327 14.715 -17.142 1.00 91.75 753 LEU A C 1
ATOM 5846 O O . LEU A 1 753 ? 13.123 14.934 -16.227 1.00 91.75 753 LEU A O 1
ATOM 5850 N N . ALA A 1 754 ? 11.926 13.485 -17.455 1.00 90.56 754 ALA A N 1
ATOM 5851 C CA . ALA A 1 754 ? 12.390 12.261 -16.812 1.00 90.56 754 ALA A CA 1
ATOM 5852 C C . ALA A 1 754 ? 12.544 11.114 -17.828 1.00 90.56 754 ALA A C 1
ATOM 5854 O O . ALA A 1 754 ? 11.947 11.113 -18.905 1.00 90.56 754 ALA A O 1
ATOM 5855 N N . GLY A 1 755 ? 13.349 10.106 -17.476 1.00 86.25 755 GLY A N 1
ATOM 5856 C CA . GLY A 1 755 ? 13.589 8.941 -18.333 1.00 86.25 755 GLY A CA 1
ATOM 5857 C C . GLY A 1 755 ? 14.138 9.311 -19.713 1.00 86.25 755 GLY A C 1
ATOM 5858 O O . GLY A 1 755 ? 14.906 10.264 -19.850 1.00 86.25 755 GLY A O 1
ATOM 5859 N N . ASP A 1 756 ? 13.697 8.575 -20.733 1.00 80.75 756 ASP A N 1
ATOM 5860 C CA . ASP A 1 756 ? 14.124 8.770 -22.123 1.00 80.75 756 ASP A CA 1
ATOM 5861 C C . ASP A 1 756 ? 13.797 10.173 -22.664 1.00 80.75 756 ASP A C 1
ATOM 5863 O O . ASP A 1 756 ? 14.467 10.628 -23.586 1.00 80.75 756 ASP A O 1
ATOM 5867 N N . ALA A 1 757 ? 12.801 10.877 -22.109 1.00 80.81 757 ALA A N 1
ATOM 5868 C CA . ALA A 1 757 ? 12.493 12.246 -22.525 1.00 80.81 757 ALA A CA 1
ATOM 5869 C C . ALA A 1 757 ? 13.572 13.248 -22.089 1.00 80.81 757 ALA A C 1
ATOM 5871 O O . ALA A 1 757 ? 13.802 14.250 -22.762 1.00 80.81 757 ALA A O 1
ATOM 5872 N N . ALA A 1 758 ? 14.254 12.973 -20.974 1.00 82.81 758 ALA A N 1
ATOM 5873 C CA . ALA A 1 758 ? 15.390 13.764 -20.520 1.00 82.81 758 ALA A CA 1
ATOM 5874 C C . ALA A 1 758 ? 16.679 13.339 -21.238 1.00 82.81 758 ALA A C 1
ATOM 5876 O O . ALA A 1 758 ? 17.340 14.156 -21.884 1.00 82.81 758 ALA A O 1
ATOM 5877 N N . ILE A 1 759 ? 17.036 12.059 -21.107 1.00 79.06 759 ILE A N 1
ATOM 5878 C CA . ILE A 1 759 ? 18.314 11.507 -21.560 1.00 79.06 759 ILE A CA 1
ATOM 5879 C C . ILE A 1 759 ? 18.023 10.192 -22.276 1.00 79.06 759 ILE A C 1
ATOM 5881 O O . ILE A 1 759 ? 17.744 9.178 -21.633 1.00 79.06 759 ILE A O 1
ATOM 5885 N N . LYS A 1 760 ? 18.115 10.193 -23.608 1.00 74.38 760 LYS A N 1
ATOM 5886 C CA . LYS A 1 760 ? 18.018 8.969 -24.407 1.00 74.38 760 LYS A CA 1
ATOM 5887 C C . LYS A 1 760 ? 19.415 8.502 -24.785 1.00 74.38 760 LYS A C 1
ATOM 5889 O O . LYS A 1 760 ? 19.956 8.888 -25.821 1.00 74.38 760 LYS A O 1
ATOM 5894 N N . PHE A 1 761 ? 19.979 7.642 -23.941 1.00 67.50 761 PHE A N 1
ATOM 5895 C CA . PHE A 1 761 ? 21.272 7.008 -24.185 1.00 67.50 761 PHE A CA 1
ATOM 5896 C C . PHE A 1 761 ? 21.100 5.495 -24.336 1.00 67.50 761 PHE A C 1
ATOM 5898 O O . PHE A 1 761 ? 20.928 4.760 -23.359 1.00 67.50 761 PHE A O 1
ATOM 5905 N N . ASN A 1 762 ? 21.106 5.032 -25.588 1.00 59.00 762 ASN A N 1
ATOM 5906 C CA . ASN A 1 762 ? 20.593 3.706 -25.930 1.00 59.00 762 ASN A CA 1
ATOM 5907 C C . ASN A 1 762 ? 21.638 2.685 -26.394 1.00 59.00 762 ASN A C 1
ATOM 5909 O O . ASN A 1 762 ? 21.224 1.576 -26.730 1.00 59.00 762 ASN A O 1
ATOM 5913 N N . PHE A 1 763 ? 22.950 2.970 -26.386 1.00 59.28 763 PHE A N 1
ATOM 5914 C CA . PHE A 1 763 ? 23.914 1.983 -26.892 1.00 59.28 763 PHE A CA 1
ATOM 5915 C C . PHE A 1 763 ? 25.123 1.670 -25.987 1.00 59.28 763 PHE A C 1
ATOM 5917 O O . PHE A 1 763 ? 25.752 2.550 -25.415 1.00 59.28 763 PHE A O 1
ATOM 5924 N N . TRP A 1 764 ? 25.344 0.354 -25.847 1.00 56.31 764 TRP A N 1
ATOM 5925 C CA . TRP A 1 764 ? 26.238 -0.461 -25.001 1.00 56.31 764 TRP A CA 1
ATOM 5926 C C . TRP A 1 764 ? 26.517 -0.092 -23.527 1.00 56.31 764 TRP A C 1
ATOM 5928 O O . TRP A 1 764 ? 27.253 0.853 -23.245 1.00 56.31 764 TRP A O 1
ATOM 5938 N N . PRO A 1 765 ? 26.106 -0.928 -22.544 1.00 48.19 765 PRO A N 1
ATOM 5939 C CA . PRO A 1 765 ? 25.092 -1.986 -22.558 1.00 48.19 765 PRO A CA 1
ATOM 5940 C C . PRO A 1 765 ? 23.792 -1.460 -21.924 1.00 48.19 765 PRO A C 1
ATOM 5942 O O . PRO A 1 765 ? 23.723 -1.305 -20.708 1.00 48.19 765 PRO A O 1
ATOM 5945 N N . GLY A 1 766 ? 22.772 -1.147 -22.732 1.00 56.12 766 GLY A N 1
ATOM 5946 C CA . GLY A 1 766 ? 21.387 -0.933 -22.268 1.00 56.12 766 GLY A CA 1
ATOM 5947 C C . GLY A 1 766 ? 21.197 -0.002 -21.058 1.00 56.12 766 GLY A C 1
ATOM 5948 O O . GLY A 1 766 ? 20.471 -0.349 -20.127 1.00 56.12 766 GLY A O 1
ATOM 5949 N N . ARG A 1 767 ? 21.867 1.158 -21.028 1.00 61.28 767 ARG A N 1
ATOM 5950 C CA . ARG A 1 767 ? 21.917 2.019 -19.831 1.00 61.28 767 ARG A CA 1
ATOM 5951 C C . ARG A 1 767 ? 20.705 2.920 -19.617 1.00 61.28 767 ARG A C 1
ATOM 5953 O O . ARG A 1 767 ? 20.435 3.244 -18.465 1.00 61.28 767 ARG A O 1
ATOM 5960 N N . GLY A 1 768 ? 19.949 3.251 -20.666 1.00 73.62 768 GLY A N 1
ATOM 5961 C CA . GLY A 1 768 ? 18.834 4.205 -20.595 1.00 73.62 768 GLY A CA 1
ATOM 5962 C C . GLY A 1 768 ? 17.840 3.937 -19.458 1.00 73.62 768 GLY A C 1
ATOM 5963 O O . GLY A 1 768 ? 17.488 4.854 -18.720 1.00 73.62 768 GLY A O 1
ATOM 5964 N N . ALA A 1 769 ? 17.478 2.671 -19.214 1.00 81.00 769 ALA A N 1
ATOM 5965 C CA . ALA A 1 769 ? 16.595 2.313 -18.101 1.00 81.00 769 ALA A CA 1
ATOM 5966 C C . ALA A 1 769 ? 17.209 2.632 -16.723 1.00 81.00 769 ALA A C 1
ATOM 5968 O O . ALA A 1 769 ? 16.519 3.158 -15.856 1.00 81.00 769 ALA A O 1
ATOM 5969 N N . ASN A 1 770 ? 18.504 2.369 -16.523 1.00 85.69 770 ASN A N 1
ATOM 5970 C CA . ASN A 1 770 ? 19.196 2.651 -15.261 1.00 85.69 770 ASN A CA 1
ATOM 5971 C C . ASN A 1 770 ? 19.322 4.156 -15.019 1.00 85.69 770 ASN A C 1
ATOM 5973 O O . ASN A 1 770 ? 18.968 4.630 -13.943 1.00 85.69 770 ASN A O 1
ATOM 5977 N N . SER A 1 771 ? 19.784 4.918 -16.014 1.00 85.69 771 SER A N 1
ATOM 5978 C CA . SER A 1 771 ? 19.939 6.374 -15.899 1.00 85.69 771 SER A CA 1
ATOM 5979 C C . SER A 1 771 ? 18.576 7.050 -15.704 1.00 85.69 771 SER A C 1
ATOM 5981 O O . SER A 1 771 ? 18.442 7.945 -14.870 1.00 85.69 771 SER A O 1
ATOM 5983 N N . GLY A 1 772 ? 17.538 6.554 -16.388 1.00 88.44 772 GLY A N 1
ATOM 5984 C CA . GLY A 1 772 ? 16.156 6.982 -16.197 1.00 88.44 772 GLY A CA 1
ATOM 5985 C C . GLY A 1 772 ? 15.616 6.695 -14.793 1.00 88.44 772 GLY A C 1
ATOM 5986 O O . GLY A 1 772 ? 15.012 7.581 -14.192 1.00 88.44 772 GLY A O 1
ATOM 5987 N N . LEU A 1 773 ? 15.870 5.503 -14.238 1.00 89.88 773 LEU A N 1
ATOM 5988 C CA . LEU A 1 773 ? 15.492 5.157 -12.861 1.00 89.88 773 LEU A CA 1
ATOM 5989 C C . LEU A 1 773 ? 16.245 6.008 -11.828 1.00 89.88 773 LEU A C 1
ATOM 5991 O O . LEU A 1 773 ? 15.624 6.504 -10.896 1.00 89.88 773 LEU A O 1
ATOM 5995 N N . ILE A 1 774 ? 17.544 6.273 -12.012 1.00 90.06 774 ILE A N 1
ATOM 5996 C CA . ILE A 1 774 ? 18.286 7.203 -11.137 1.00 90.06 774 ILE A CA 1
ATOM 5997 C C . ILE A 1 774 ? 17.681 8.613 -11.216 1.00 90.06 774 ILE A C 1
ATOM 5999 O O . ILE A 1 774 ? 17.493 9.262 -10.188 1.00 90.06 774 ILE A O 1
ATOM 6003 N N . GLY A 1 775 ? 17.335 9.082 -12.419 1.00 90.31 775 GLY A N 1
ATOM 6004 C CA . GLY A 1 775 ? 16.657 10.364 -12.610 1.00 90.31 775 GLY A CA 1
ATOM 6005 C C . GLY A 1 775 ? 15.293 10.417 -11.915 1.00 90.31 775 GLY A C 1
ATOM 6006 O O . GLY A 1 775 ? 14.983 11.409 -11.256 1.00 90.31 775 GLY A O 1
ATOM 6007 N N . ALA A 1 776 ? 14.498 9.347 -12.003 1.00 91.62 776 ALA A N 1
ATOM 6008 C CA . ALA A 1 776 ? 13.221 9.232 -11.301 1.00 91.62 776 ALA A CA 1
ATOM 6009 C C . ALA A 1 776 ? 13.397 9.210 -9.778 1.00 91.62 776 ALA A C 1
ATOM 6011 O O . ALA A 1 776 ? 12.657 9.889 -9.067 1.00 91.62 776 ALA A O 1
ATOM 6012 N N . PHE A 1 777 ? 14.393 8.480 -9.276 1.00 90.12 777 PHE A N 1
ATOM 6013 C CA . PHE A 1 777 ? 14.756 8.477 -7.863 1.00 90.12 777 PHE A CA 1
ATOM 6014 C C . PHE A 1 777 ? 15.102 9.891 -7.374 1.00 90.12 777 PHE A C 1
ATOM 6016 O O . PHE A 1 777 ? 14.500 10.367 -6.415 1.00 90.12 777 PHE A O 1
ATOM 6023 N N . GLY A 1 778 ? 15.985 10.606 -8.080 1.00 89.56 778 GLY A N 1
ATOM 6024 C CA . GLY A 1 778 ? 16.359 11.984 -7.741 1.00 89.56 778 GLY A CA 1
ATOM 6025 C C . GLY A 1 778 ? 15.176 12.956 -7.732 1.00 89.56 778 GLY A C 1
ATOM 6026 O O . GLY A 1 778 ? 15.044 13.765 -6.810 1.00 89.56 778 GLY A O 1
ATOM 6027 N N . LEU A 1 779 ? 14.266 12.836 -8.706 1.00 91.06 779 LEU A N 1
ATOM 6028 C CA . LEU A 1 779 ? 13.067 13.671 -8.770 1.00 91.06 779 LEU A CA 1
ATOM 6029 C C . LEU A 1 779 ? 12.105 13.354 -7.623 1.00 91.06 779 LEU A C 1
ATOM 6031 O O . LEU A 1 779 ? 11.533 14.270 -7.037 1.00 91.06 779 LEU A O 1
ATOM 6035 N N . THR A 1 780 ? 11.961 12.076 -7.272 1.00 89.19 780 THR A N 1
ATOM 6036 C CA . THR A 1 780 ? 11.129 11.661 -6.138 1.00 89.19 780 THR A CA 1
ATOM 6037 C C . THR A 1 780 ? 11.679 12.235 -4.832 1.00 89.19 780 THR A C 1
ATOM 6039 O O . THR A 1 780 ? 10.931 12.869 -4.095 1.00 89.19 780 THR A O 1
ATOM 6042 N N . THR A 1 781 ? 12.988 12.128 -4.591 1.00 86.19 781 THR A N 1
ATOM 6043 C CA . THR A 1 781 ? 13.647 12.716 -3.412 1.00 86.19 781 THR A CA 1
ATOM 6044 C C . THR A 1 781 ? 13.516 14.241 -3.384 1.00 86.19 781 THR A C 1
ATOM 6046 O O . THR A 1 781 ? 13.201 14.820 -2.348 1.00 86.19 781 THR A O 1
ATOM 6049 N N . THR A 1 782 ? 13.665 14.905 -4.536 1.00 88.69 782 THR A N 1
ATOM 6050 C CA . THR A 1 782 ? 13.445 16.357 -4.648 1.00 88.69 782 THR A CA 1
ATOM 6051 C C . THR A 1 782 ? 12.012 16.722 -4.253 1.00 88.69 782 THR A C 1
ATOM 6053 O O . THR A 1 782 ? 11.798 17.661 -3.491 1.00 88.69 782 THR A O 1
ATOM 6056 N N . LEU A 1 783 ? 11.018 15.964 -4.727 1.00 86.94 783 LEU A N 1
ATOM 6057 C CA . LEU A 1 783 ? 9.615 16.176 -4.368 1.00 86.94 783 LEU A CA 1
ATOM 6058 C C . LEU A 1 783 ? 9.366 15.933 -2.876 1.00 86.94 783 LEU A C 1
ATOM 6060 O O . LEU A 1 783 ? 8.726 16.747 -2.212 1.00 86.94 783 LEU A O 1
ATOM 6064 N N . TYR A 1 784 ? 9.919 14.851 -2.340 1.00 82.69 784 TYR A N 1
ATOM 6065 C CA . TYR A 1 784 ? 9.837 14.479 -0.932 1.00 82.69 784 TYR A CA 1
ATOM 6066 C C . TYR A 1 784 ? 10.324 15.596 0.006 1.00 82.69 784 TYR A C 1
ATOM 6068 O O . TYR A 1 784 ? 9.700 15.838 1.041 1.00 82.69 784 TYR A O 1
ATOM 6076 N N . ASP A 1 785 ? 11.366 16.337 -0.376 1.00 84.12 785 ASP A N 1
ATOM 6077 C CA . ASP A 1 785 ? 11.893 17.450 0.424 1.00 84.12 785 ASP A CA 1
ATOM 6078 C C . ASP A 1 785 ? 11.116 18.763 0.258 1.00 84.12 785 ASP A C 1
ATOM 6080 O O . ASP A 1 785 ? 10.992 19.533 1.214 1.00 84.12 785 ASP A O 1
ATOM 6084 N N . ILE A 1 786 ? 10.556 19.039 -0.924 1.00 85.38 786 ILE A N 1
ATOM 6085 C CA . ILE A 1 786 ? 9.848 20.308 -1.158 1.00 85.38 786 ILE A CA 1
ATOM 6086 C C . ILE A 1 786 ? 8.401 20.269 -0.664 1.00 85.38 786 ILE A C 1
ATOM 6088 O O . ILE A 1 786 ? 7.883 21.313 -0.264 1.00 85.38 786 ILE A O 1
ATOM 6092 N N . LEU A 1 787 ? 7.747 19.101 -0.670 1.00 82.00 787 LEU A N 1
ATOM 6093 C CA . LEU A 1 787 ? 6.316 18.967 -0.374 1.00 82.00 787 LEU A CA 1
ATOM 6094 C C . LEU A 1 787 ? 5.896 19.585 0.973 1.00 82.00 787 LEU A C 1
ATOM 6096 O O . LEU A 1 787 ? 4.914 20.330 0.976 1.00 82.00 787 LEU A O 1
ATOM 6100 N N . PRO A 1 788 ? 6.627 19.396 2.091 1.00 78.69 788 PRO A N 1
ATOM 6101 C CA . PRO A 1 788 ? 6.263 20.022 3.364 1.00 78.69 788 PRO A CA 1
ATOM 6102 C C . PRO A 1 788 ? 6.347 21.549 3.373 1.00 78.69 788 PRO A C 1
ATOM 6104 O O . PRO A 1 788 ? 5.744 22.205 4.220 1.00 78.69 788 PRO A O 1
ATOM 6107 N N . THR A 1 789 ? 7.085 22.131 2.427 1.00 80.19 789 THR A N 1
ATOM 6108 C CA . THR A 1 789 ? 7.256 23.585 2.311 1.00 80.19 789 THR A CA 1
ATOM 6109 C C . THR A 1 789 ? 6.193 24.246 1.428 1.00 80.19 789 THR A C 1
ATOM 6111 O O . THR A 1 789 ? 6.084 25.474 1.417 1.00 80.19 789 THR A O 1
ATOM 6114 N N . ILE A 1 790 ? 5.400 23.458 0.691 1.00 77.62 790 ILE A N 1
ATOM 6115 C CA . ILE A 1 790 ? 4.377 23.960 -0.230 1.00 77.62 790 ILE A CA 1
ATOM 6116 C C . ILE A 1 790 ? 3.088 24.241 0.544 1.00 77.62 790 ILE A C 1
ATOM 6118 O O . ILE A 1 790 ? 2.551 23.381 1.242 1.00 77.62 790 ILE A O 1
ATOM 6122 N N . ARG A 1 791 ? 2.552 25.455 0.389 1.00 72.00 791 ARG A N 1
ATOM 6123 C CA . ARG A 1 791 ? 1.238 25.815 0.935 1.00 72.00 791 ARG A CA 1
ATOM 6124 C C . ARG A 1 791 ? 0.121 25.410 -0.036 1.00 72.00 791 ARG A C 1
ATOM 6126 O O . ARG A 1 791 ? 0.318 25.517 -1.249 1.00 72.00 791 ARG A O 1
ATOM 6133 N N . PRO A 1 792 ? -1.061 24.995 0.461 1.00 64.25 792 PRO A N 1
ATOM 6134 C CA . PRO A 1 792 ? -2.209 24.706 -0.394 1.00 64.25 792 PRO A CA 1
ATOM 6135 C C . PRO A 1 792 ? -2.527 25.879 -1.326 1.00 64.25 792 PRO A C 1
ATOM 6137 O O . PRO A 1 792 ?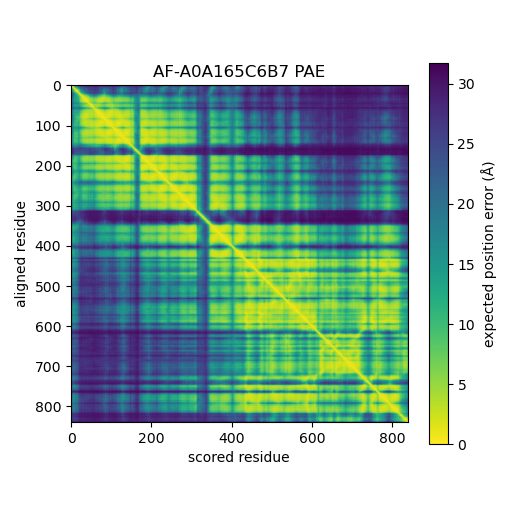 -2.606 27.025 -0.890 1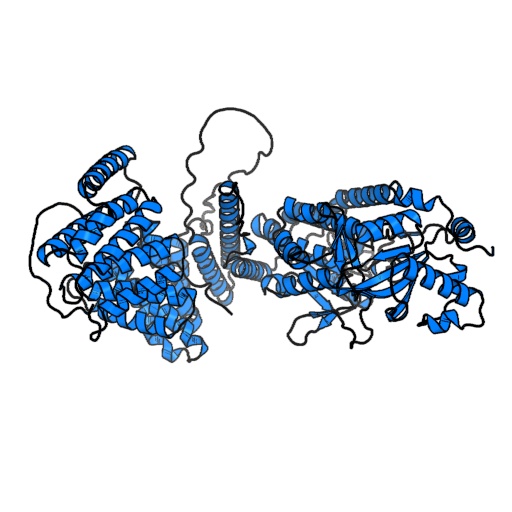.00 64.25 792 PRO A O 1
ATOM 6140 N N . GLY A 1 793 ? -2.689 25.584 -2.616 1.00 64.38 793 GLY A N 1
ATOM 6141 C CA . GLY A 1 793 ? -2.995 26.589 -3.632 1.00 64.38 793 GLY A CA 1
ATOM 6142 C C . GLY A 1 793 ? -1.805 27.427 -4.102 1.00 64.38 793 GLY A C 1
ATOM 6143 O O . GLY A 1 793 ? -2.022 28.316 -4.912 1.00 64.38 793 GLY A O 1
ATOM 6144 N N . GLN A 1 794 ? -0.574 27.173 -3.648 1.00 73.62 794 GLN A N 1
ATOM 6145 C CA . GLN A 1 794 ? 0.627 27.821 -4.182 1.00 73.62 794 GLN A CA 1
ATOM 6146 C C . GLN A 1 794 ? 1.243 26.980 -5.311 1.00 73.62 794 GLN A C 1
ATOM 6148 O O . GLN A 1 794 ? 1.402 25.770 -5.162 1.00 73.62 794 GLN A O 1
ATOM 6153 N N . SER A 1 795 ? 1.629 27.615 -6.421 1.00 76.62 795 SER A N 1
ATOM 6154 C CA . SER A 1 795 ? 2.417 26.948 -7.464 1.00 76.62 795 SER A CA 1
ATOM 6155 C C . SER A 1 795 ? 3.814 26.577 -6.958 1.00 76.62 795 SER A C 1
ATOM 6157 O O . SER A 1 795 ? 4.409 27.299 -6.149 1.00 76.62 795 SER A O 1
ATOM 6159 N N . ILE A 1 796 ? 4.339 25.447 -7.435 1.00 86.88 796 ILE A N 1
ATOM 6160 C CA . ILE A 1 796 ? 5.686 24.996 -7.090 1.00 86.88 796 ILE A CA 1
ATOM 6161 C C . ILE A 1 796 ? 6.695 25.884 -7.825 1.00 86.88 796 ILE A C 1
ATOM 6163 O O . ILE A 1 796 ? 6.686 25.914 -9.058 1.00 86.88 796 ILE A O 1
ATOM 6167 N N . PRO A 1 797 ? 7.589 26.582 -7.107 1.00 85.44 797 PRO A N 1
ATOM 6168 C CA . PRO A 1 797 ? 8.612 27.379 -7.759 1.00 85.44 797 PRO A CA 1
ATOM 6169 C C . PRO A 1 797 ? 9.593 26.488 -8.525 1.00 85.44 797 PRO A C 1
ATOM 6171 O O . PRO A 1 797 ? 10.036 25.451 -8.031 1.00 85.44 797 PRO A O 1
ATOM 6174 N N . VAL A 1 798 ? 9.939 26.903 -9.736 1.00 86.81 798 VAL A N 1
ATOM 6175 C CA . VAL A 1 798 ? 10.738 26.129 -10.697 1.00 86.81 798 VAL A CA 1
ATOM 6176 C C . VAL A 1 798 ? 12.159 25.911 -10.179 1.00 86.81 798 VAL A C 1
ATOM 6178 O O . VAL A 1 798 ? 12.719 24.826 -10.313 1.00 86.81 798 VAL A O 1
ATOM 6181 N N . GLU A 1 799 ? 12.715 26.900 -9.483 1.00 87.88 799 GLU A N 1
ATOM 6182 C CA . GLU A 1 799 ? 14.033 26.861 -8.848 1.00 87.88 799 GLU A CA 1
ATOM 6183 C C . GLU A 1 799 ? 14.197 25.715 -7.835 1.00 87.88 799 GLU A C 1
ATOM 6185 O O . GLU A 1 799 ? 15.316 25.275 -7.564 1.00 87.88 799 GLU A O 1
ATOM 6190 N N . ARG A 1 800 ? 13.092 25.162 -7.317 1.00 89.12 800 ARG A N 1
ATOM 6191 C CA . ARG A 1 800 ? 13.116 23.993 -6.426 1.00 89.12 800 ARG A CA 1
ATOM 6192 C C . ARG A 1 800 ? 13.619 22.723 -7.116 1.00 89.12 800 ARG A C 1
ATOM 6194 O O . ARG A 1 800 ? 14.023 21.794 -6.426 1.00 89.12 800 ARG A O 1
ATOM 6201 N N . PHE A 1 801 ? 13.651 22.693 -8.449 1.00 91.44 801 PHE A N 1
ATOM 6202 C CA . PHE A 1 801 ? 14.127 21.556 -9.240 1.00 91.44 801 PHE A CA 1
ATOM 6203 C C . PHE A 1 801 ? 15.586 21.694 -9.705 1.00 91.44 801 PHE A C 1
ATOM 6205 O O . PHE A 1 801 ? 16.068 20.840 -10.447 1.00 91.44 801 PHE A O 1
ATOM 6212 N N . MET A 1 802 ? 16.331 22.718 -9.270 1.00 89.75 802 MET A N 1
ATOM 6213 C CA . MET A 1 802 ? 17.713 22.925 -9.733 1.00 89.75 802 MET A CA 1
ATOM 6214 C C . MET A 1 802 ? 18.668 21.783 -9.358 1.00 89.75 802 MET A C 1
ATOM 6216 O O . MET A 1 802 ? 19.549 21.448 -10.149 1.00 89.75 802 MET A O 1
ATOM 6220 N N . LEU A 1 803 ? 18.471 21.132 -8.205 1.00 87.56 803 LEU A N 1
ATOM 6221 C CA . LEU A 1 803 ? 19.244 19.937 -7.837 1.00 87.56 803 LEU A CA 1
ATOM 6222 C C . LEU A 1 803 ? 18.981 18.774 -8.801 1.00 87.56 803 LEU A C 1
ATOM 6224 O O . LEU A 1 803 ? 19.920 18.103 -9.227 1.00 87.56 803 LEU A O 1
ATOM 6228 N N . GLN A 1 804 ? 17.724 18.586 -9.209 1.00 90.62 804 GLN A N 1
ATOM 6229 C CA . GLN A 1 804 ? 17.358 17.581 -10.204 1.00 90.62 804 GLN A CA 1
ATOM 6230 C C . GLN A 1 804 ? 17.981 17.886 -11.572 1.00 90.62 804 GLN A C 1
ATOM 6232 O O . GLN A 1 804 ? 18.474 16.979 -12.240 1.00 90.62 804 GLN A O 1
ATOM 6237 N N . VAL A 1 805 ? 18.002 19.158 -11.981 1.00 89.94 805 VAL A N 1
ATOM 6238 C CA . VAL A 1 805 ? 18.679 19.589 -13.215 1.00 89.94 805 VAL A CA 1
ATOM 6239 C C . VAL A 1 805 ? 20.173 19.263 -13.147 1.00 89.94 805 VAL A C 1
ATOM 6241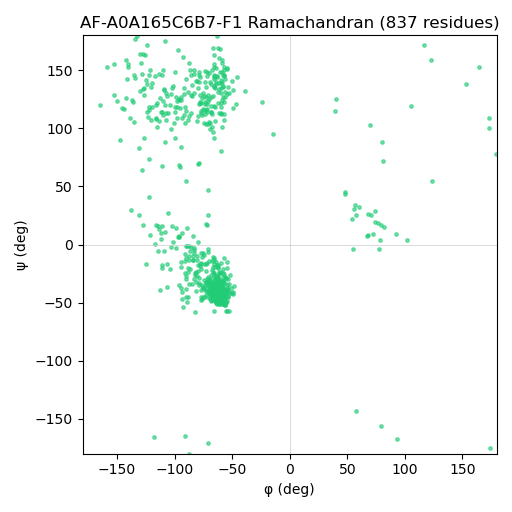 O O . VAL A 1 805 ? 20.703 18.668 -14.081 1.00 89.94 805 VAL A O 1
ATOM 6244 N N . GLY A 1 806 ? 20.843 19.582 -12.035 1.00 88.81 806 GLY A N 1
ATOM 6245 C CA . GLY A 1 806 ? 22.258 19.259 -11.830 1.00 88.81 806 GLY A CA 1
ATOM 6246 C C . GLY A 1 806 ? 22.547 17.753 -11.870 1.00 88.81 806 GLY A C 1
ATOM 6247 O O . GLY A 1 806 ? 23.527 17.330 -12.489 1.00 88.81 806 GLY A O 1
ATOM 6248 N N . LEU A 1 807 ? 21.668 16.935 -11.279 1.00 90.00 807 LEU A N 1
ATOM 6249 C CA . LEU A 1 807 ? 21.758 15.475 -11.342 1.00 90.00 807 LEU A CA 1
ATOM 6250 C C . LEU A 1 807 ? 21.662 14.969 -12.786 1.00 90.00 807 LEU A C 1
ATOM 6252 O O . LEU A 1 807 ? 22.513 14.188 -13.205 1.00 90.00 807 LEU A O 1
ATOM 6256 N N . LEU A 1 808 ? 20.662 15.419 -13.551 1.00 88.62 808 LEU A N 1
ATOM 6257 C CA . LEU A 1 808 ? 20.481 15.006 -14.946 1.00 88.62 808 LEU A CA 1
ATOM 6258 C C . LEU A 1 808 ? 21.659 15.444 -15.825 1.00 88.62 808 LEU A C 1
ATOM 6260 O O . LEU A 1 808 ? 22.167 14.630 -16.589 1.00 88.62 808 LEU A O 1
ATOM 6264 N N . SER A 1 809 ? 22.171 16.665 -15.655 1.00 86.69 809 SER A N 1
ATOM 6265 C CA . SER A 1 809 ? 23.381 17.120 -16.356 1.00 86.69 809 SER A CA 1
ATOM 6266 C C . SER A 1 809 ? 24.605 16.261 -16.022 1.00 86.69 809 SER A C 1
ATOM 6268 O O . SER A 1 809 ? 25.367 15.894 -16.911 1.00 86.69 809 SER A O 1
ATOM 6270 N N . THR A 1 810 ? 24.780 15.881 -14.753 1.00 86.62 810 THR A N 1
ATOM 6271 C CA . THR A 1 810 ? 25.896 15.017 -14.330 1.00 86.62 810 THR A CA 1
ATOM 6272 C C . THR A 1 810 ? 25.752 13.602 -14.888 1.00 86.62 810 THR A C 1
ATOM 6274 O O . THR A 1 810 ? 26.726 13.012 -15.354 1.00 86.62 810 THR A O 1
ATOM 6277 N N . LEU A 1 811 ? 24.533 13.051 -14.874 1.00 83.44 811 LEU A N 1
ATOM 6278 C CA . LEU A 1 811 ? 24.233 11.759 -15.492 1.00 83.44 811 LEU A CA 1
ATOM 6279 C C . LEU A 1 811 ? 24.506 11.797 -16.991 1.00 83.44 811 LEU A C 1
ATOM 6281 O O . LEU A 1 811 ? 25.138 10.880 -17.504 1.00 83.44 811 LEU A O 1
ATOM 6285 N N . GLN A 1 812 ? 24.097 12.867 -17.671 1.00 79.81 812 GLN A N 1
ATOM 6286 C CA . GLN A 1 812 ? 24.394 13.071 -19.079 1.00 79.81 812 GLN A CA 1
ATOM 6287 C C . GLN A 1 812 ? 25.907 13.012 -19.310 1.00 79.81 812 GLN A C 1
ATOM 6289 O O . GLN A 1 812 ? 26.347 12.138 -20.048 1.00 79.81 812 GLN A O 1
ATOM 6294 N N . VAL A 1 813 ? 26.711 13.850 -18.647 1.00 77.88 813 VAL A N 1
ATOM 6295 C CA . VAL A 1 813 ? 28.182 13.847 -18.801 1.00 77.88 813 VAL A CA 1
ATOM 6296 C C . VAL A 1 813 ? 28.766 12.456 -18.552 1.00 77.88 813 VAL A C 1
ATOM 6298 O O . VAL A 1 813 ? 29.532 11.957 -19.371 1.00 77.88 813 VAL A O 1
ATOM 6301 N N . ARG A 1 814 ? 28.332 11.772 -17.488 1.00 76.75 814 ARG A N 1
ATOM 6302 C CA . ARG A 1 814 ? 28.791 10.416 -17.157 1.00 76.75 814 ARG A CA 1
ATOM 6303 C C . ARG A 1 814 ? 28.495 9.391 -18.255 1.00 76.75 814 ARG A C 1
ATOM 6305 O O . ARG A 1 814 ? 29.318 8.503 -18.481 1.00 76.75 814 ARG A O 1
ATOM 6312 N N . GLU A 1 815 ? 27.331 9.462 -18.900 1.00 72.81 815 GLU A N 1
ATOM 6313 C CA . GLU A 1 815 ? 27.018 8.557 -20.013 1.00 72.81 815 GLU A CA 1
ATOM 6314 C C . GLU A 1 815 ? 27.826 8.895 -21.278 1.00 72.81 815 GLU A C 1
ATOM 6316 O O . GLU A 1 815 ? 28.189 7.979 -22.014 1.00 72.81 815 GLU A O 1
ATOM 6321 N N . HIS A 1 816 ? 28.188 10.168 -21.491 1.00 65.62 816 HIS A N 1
ATOM 6322 C CA . HIS A 1 816 ? 29.003 10.599 -22.638 1.00 65.62 816 HIS A CA 1
ATOM 6323 C C . HIS A 1 816 ? 30.490 10.273 -22.466 1.00 65.62 816 HIS A C 1
ATOM 6325 O O . HIS A 1 816 ? 31.095 9.705 -23.366 1.00 65.62 816 HIS A O 1
ATOM 6331 N N . GLU A 1 817 ? 31.084 10.590 -21.315 1.00 61.31 817 GLU A N 1
ATOM 6332 C CA . GLU A 1 817 ? 32.516 10.376 -21.040 1.00 61.31 817 GLU A CA 1
ATOM 6333 C C . GLU A 1 817 ? 32.847 8.928 -20.642 1.00 61.31 817 GLU A C 1
ATOM 6335 O O . GLU A 1 817 ? 34.008 8.522 -20.598 1.00 61.31 817 GLU A O 1
ATOM 6340 N N . GLY A 1 818 ? 31.828 8.124 -20.331 1.00 59.72 818 GLY A N 1
ATOM 6341 C CA . GLY A 1 818 ? 31.990 6.711 -20.012 1.00 59.72 818 GLY A CA 1
ATOM 6342 C C . GLY A 1 818 ? 32.362 5.845 -21.225 1.00 59.72 818 GLY A C 1
ATOM 6343 O O . GLY A 1 818 ? 32.606 6.311 -22.333 1.00 59.72 818 GLY A O 1
ATOM 6344 N N . ARG A 1 819 ? 32.333 4.515 -21.040 1.00 48.62 819 ARG A N 1
ATOM 6345 C CA . ARG A 1 819 ? 32.629 3.532 -22.110 1.00 48.62 819 ARG A CA 1
ATOM 6346 C C . ARG A 1 819 ? 31.769 3.703 -23.381 1.00 48.62 819 ARG A C 1
ATOM 6348 O O . ARG A 1 819 ? 32.180 3.221 -24.429 1.00 48.62 819 ARG A O 1
ATOM 6355 N N . GLY A 1 820 ? 30.614 4.373 -23.291 1.00 50.97 820 GLY A N 1
ATOM 6356 C CA . GLY A 1 820 ? 29.738 4.685 -24.425 1.00 50.97 820 GLY A CA 1
ATOM 6357 C C . GLY A 1 820 ? 30.378 5.646 -25.432 1.00 50.97 820 GLY A C 1
ATOM 6358 O O . GLY A 1 820 ? 30.409 5.324 -26.615 1.00 50.97 820 GLY A O 1
ATOM 6359 N N . GLY A 1 821 ? 30.982 6.751 -24.977 1.00 50.44 821 GLY A N 1
ATOM 6360 C CA . GLY A 1 821 ? 31.673 7.704 -25.858 1.00 50.44 821 GLY A CA 1
ATOM 6361 C C . GLY A 1 821 ? 32.931 7.137 -26.522 1.00 50.44 821 GLY A C 1
ATOM 6362 O O . GLY A 1 821 ? 33.228 7.456 -27.668 1.00 50.44 821 GLY A O 1
ATOM 6363 N N . TYR A 1 822 ? 33.644 6.226 -25.849 1.00 49.81 822 TYR A N 1
ATOM 6364 C CA . TYR A 1 822 ? 34.828 5.566 -26.419 1.00 49.81 822 TYR A CA 1
ATOM 6365 C C . TYR A 1 822 ? 34.486 4.559 -27.532 1.00 49.81 822 TYR A C 1
ATOM 6367 O O . TYR A 1 822 ? 35.240 4.407 -28.484 1.00 49.81 822 TYR A O 1
ATOM 6375 N N . ILE A 1 823 ? 33.341 3.871 -27.448 1.00 50.53 823 ILE A N 1
ATOM 6376 C CA . ILE A 1 823 ? 32.868 2.976 -28.524 1.00 50.53 823 ILE A CA 1
ATOM 6377 C C . ILE A 1 823 ? 32.361 3.789 -29.734 1.00 50.53 823 ILE A C 1
ATOM 6379 O O . ILE A 1 823 ? 32.350 3.284 -30.856 1.00 50.53 823 ILE A O 1
ATOM 6383 N N . GLN A 1 824 ? 31.974 5.051 -29.521 1.00 50.41 824 GLN A N 1
ATOM 6384 C CA . GLN A 1 824 ? 31.462 5.964 -30.549 1.00 50.41 824 GLN A CA 1
ATOM 6385 C C . GLN A 1 824 ? 32.552 6.652 -31.379 1.00 50.41 824 GLN A C 1
ATOM 6387 O O . GLN A 1 824 ? 32.281 7.028 -32.515 1.00 50.41 824 GLN A O 1
ATOM 6392 N N . SER A 1 825 ? 33.778 6.795 -30.865 1.00 52.06 825 SER A N 1
ATOM 6393 C CA . SER A 1 825 ? 34.894 7.379 -31.629 1.00 52.06 825 SER A CA 1
ATOM 6394 C C . SER A 1 825 ? 35.409 6.472 -32.755 1.00 52.06 825 SER A C 1
ATOM 6396 O O . SER A 1 825 ? 36.292 6.870 -33.512 1.00 52.06 825 SER A O 1
ATOM 6398 N N . ILE A 1 826 ? 34.863 5.260 -32.876 1.00 55.25 826 ILE A N 1
ATOM 6399 C CA . ILE A 1 826 ? 35.262 4.254 -33.854 1.00 55.25 826 ILE A CA 1
ATOM 6400 C C . ILE A 1 826 ? 34.157 4.156 -34.911 1.00 55.25 826 ILE A C 1
ATOM 6402 O O . ILE A 1 826 ? 33.035 3.747 -34.603 1.00 55.25 826 ILE A O 1
ATOM 6406 N N . GLY A 1 827 ? 34.464 4.558 -36.149 1.00 58.88 827 GLY A N 1
ATOM 6407 C CA . GLY A 1 827 ? 33.507 4.592 -37.258 1.00 58.88 827 GLY A CA 1
ATOM 6408 C C . GLY A 1 827 ? 32.909 3.213 -37.538 1.00 58.88 827 GLY A C 1
ATOM 6409 O O . GLY A 1 827 ? 33.638 2.246 -37.768 1.00 58.88 827 GLY A O 1
ATOM 6410 N N . ILE A 1 828 ? 31.576 3.111 -37.507 1.00 62.94 828 ILE A N 1
ATOM 6411 C CA . ILE A 1 828 ? 30.887 1.838 -37.742 1.00 62.94 828 ILE A CA 1
ATOM 6412 C C . ILE A 1 828 ? 31.110 1.315 -39.159 1.00 62.94 828 ILE A C 1
ATOM 6414 O O . ILE A 1 828 ? 31.258 0.109 -39.325 1.00 62.94 828 ILE A O 1
ATOM 6418 N N . ASP A 1 829 ? 31.173 2.211 -40.143 1.00 64.81 829 ASP A N 1
ATOM 6419 C CA . ASP A 1 829 ? 31.357 1.855 -41.549 1.00 64.81 829 ASP A CA 1
ATOM 6420 C C . ASP A 1 829 ? 32.691 1.133 -41.758 1.00 64.81 829 ASP A C 1
ATOM 6422 O O . ASP A 1 829 ? 32.716 0.053 -42.339 1.00 64.81 829 ASP A O 1
ATOM 6426 N N . GLN A 1 830 ? 33.769 1.646 -41.155 1.00 64.88 830 GLN A N 1
ATOM 6427 C CA . GLN A 1 830 ? 35.102 1.051 -41.247 1.00 64.88 830 GLN A CA 1
ATOM 6428 C C . GLN A 1 830 ? 35.157 -0.351 -40.615 1.00 64.88 830 GLN A C 1
ATOM 6430 O O . GLN A 1 830 ? 35.640 -1.285 -41.240 1.00 64.88 830 GLN A O 1
ATOM 6435 N N . ARG A 1 831 ? 34.565 -0.552 -39.425 1.00 65.75 831 ARG A N 1
ATOM 6436 C CA . ARG A 1 831 ? 34.477 -1.898 -38.819 1.00 65.75 831 ARG A CA 1
ATOM 6437 C C . ARG A 1 831 ? 33.588 -2.852 -39.606 1.00 65.75 831 ARG A C 1
ATOM 6439 O O . ARG A 1 831 ? 33.849 -4.051 -39.626 1.00 65.75 831 ARG A O 1
ATOM 6446 N N . TYR A 1 832 ? 32.505 -2.347 -40.191 1.00 69.94 832 TYR A N 1
ATOM 6447 C CA . TYR A 1 832 ? 31.634 -3.167 -41.024 1.00 69.94 832 TYR A CA 1
ATOM 6448 C C . TYR A 1 832 ? 32.368 -3.665 -42.262 1.00 69.94 832 TYR A C 1
ATOM 6450 O O . TYR A 1 832 ? 32.203 -4.825 -42.625 1.00 69.94 832 TYR A O 1
ATOM 6458 N N . GLU A 1 833 ? 33.188 -2.819 -42.880 1.00 68.25 833 GLU A N 1
ATOM 6459 C CA . GLU A 1 833 ? 34.052 -3.209 -43.992 1.00 68.25 833 GLU A CA 1
ATOM 6460 C C . GLU A 1 833 ? 35.172 -4.162 -43.551 1.00 68.25 833 GLU A C 1
ATOM 6462 O O . GLU A 1 833 ? 35.435 -5.132 -44.254 1.00 68.25 833 GLU A O 1
ATOM 6467 N N . ASP A 1 834 ? 35.760 -3.977 -42.365 1.00 67.56 834 ASP A N 1
ATOM 6468 C CA . ASP A 1 834 ? 36.785 -4.889 -41.835 1.00 67.56 834 ASP A CA 1
ATOM 6469 C C . ASP A 1 834 ? 36.239 -6.303 -41.542 1.00 67.56 834 ASP A C 1
ATOM 6471 O O . ASP A 1 834 ? 36.945 -7.294 -41.719 1.00 67.56 834 ASP A O 1
ATOM 6475 N N . VAL A 1 835 ? 34.990 -6.412 -41.068 1.00 65.62 835 VAL A N 1
ATOM 6476 C CA . VAL A 1 835 ? 34.385 -7.689 -40.628 1.00 65.62 835 VAL A CA 1
ATOM 6477 C C . VAL A 1 835 ? 33.534 -8.353 -41.718 1.00 65.62 835 VAL A C 1
ATOM 6479 O O . VAL A 1 835 ? 33.489 -9.579 -41.800 1.00 65.62 835 VAL A O 1
ATOM 6482 N N . PHE A 1 836 ? 32.842 -7.565 -42.544 1.00 68.69 836 PHE A N 1
ATOM 6483 C CA . PHE A 1 836 ? 31.879 -8.032 -43.554 1.00 68.69 836 PHE A CA 1
ATOM 6484 C C . PHE A 1 836 ? 32.159 -7.475 -44.959 1.00 68.69 836 PHE A C 1
ATOM 6486 O O . PHE A 1 836 ? 31.271 -7.475 -45.820 1.00 68.69 836 PHE A O 1
ATOM 6493 N N . GLY A 1 837 ? 33.366 -6.951 -45.188 1.00 61.50 837 GLY A N 1
ATOM 6494 C CA . GLY A 1 837 ? 33.809 -6.443 -46.480 1.00 61.50 837 GLY A CA 1
ATOM 6495 C C . GLY A 1 837 ? 33.808 -7.504 -47.587 1.00 61.50 837 GLY A C 1
ATOM 6496 O O . GLY A 1 837 ? 33.646 -8.691 -47.328 1.00 61.50 837 GLY A O 1
ATOM 6497 N N . PRO A 1 838 ? 33.966 -7.083 -48.851 1.00 52.88 838 PRO A N 1
ATOM 6498 C CA . PRO A 1 838 ? 33.800 -7.931 -50.034 1.00 52.88 838 PRO A CA 1
ATOM 6499 C C . PRO A 1 838 ? 34.910 -8.979 -50.278 1.00 52.88 838 PRO A C 1
ATOM 6501 O O . PRO A 1 838 ? 34.993 -9.463 -51.406 1.00 52.88 838 PRO A O 1
ATOM 6504 N N . GLN A 1 839 ? 35.755 -9.302 -49.290 1.00 46.75 839 GLN A N 1
ATOM 6505 C CA . GLN A 1 839 ? 36.741 -10.386 -49.425 1.00 46.75 839 GLN A CA 1
ATOM 6506 C C . GLN A 1 839 ? 36.098 -11.766 -49.303 1.00 46.75 839 GLN A C 1
ATOM 6508 O O . GLN A 1 839 ? 35.270 -11.958 -48.384 1.00 46.75 839 GLN A O 1
#

Radius of gyration: 35.13 Å; Cα contacts (8 Å, |Δi|>4): 1190; chains: 1; bounding box: 72×93×110 Å

Organism: NCBI:txid1353952

Solvent-accessible surface area (backbone atoms only — not comparable to full-atom values): 46264 Å² total; per-residue (Å²): 135,89,86,65,92,76,72,72,77,57,73,69,59,46,51,73,73,56,59,74,81,81,66,57,71,68,62,49,50,56,52,49,56,52,50,51,53,51,47,55,60,67,49,63,91,53,51,70,68,59,48,50,48,39,51,73,75,43,56,77,68,47,23,51,53,52,39,55,52,35,51,52,47,29,53,49,34,42,55,45,20,76,72,70,65,44,68,67,35,47,54,50,23,41,53,39,26,50,51,35,45,67,65,43,53,63,88,42,88,59,40,35,61,43,37,46,54,32,20,50,46,27,41,55,48,21,63,75,68,70,43,65,70,33,44,55,50,17,48,51,40,45,49,38,30,70,32,86,88,35,71,42,33,69,86,82,76,79,83,81,79,81,89,69,91,75,88,88,73,102,72,90,74,81,50,75,42,54,54,30,36,56,41,18,51,51,28,41,54,48,22,67,74,70,65,46,64,68,32,46,58,51,16,44,54,29,33,54,59,28,66,69,57,80,88,63,53,57,60,61,46,21,49,53,31,39,49,44,19,50,48,38,50,51,50,43,65,62,43,58,81,79,45,64,66,80,79,43,46,64,51,49,54,49,20,52,50,28,31,55,53,18,57,73,47,47,60,93,85,43,74,63,48,63,58,49,49,57,48,42,25,52,50,26,39,51,47,20,77,74,68,67,42,60,67,37,38,53,52,20,47,50,50,46,46,71,77,41,58,89,67,55,79,54,51,101,83,70,58,63,83,74,72,79,82,73,71,92,75,71,100,62,93,76,92,80,80,98,68,85,76,75,80,75,78,86,72,68,86,59,51,43,61,54,28,46,53,48,20,52,49,28,45,58,46,24,74,75,71,64,46,68,64,34,41,53,43,20,35,50,29,24,32,51,28,52,50,51,45,48,50,53,35,56,53,51,54,72,70,52,79,72,79,91,81,85,74,52,47,77,72,40,85,57,39,54,61,41,51,42,52,33,48,52,34,38,58,74,67,66,53,49,54,42,28,35,37,32,37,22,60,46,62,38,33,45,53,34,47,54,47,42,39,57,46,27,48,65,40,8,56,57,78,32,38,41,43,50,32,32,39,37,25,22,56,64,38,36,76,62,86,78,88,52,73,38,69,44,45,83,92,35,89,78,48,50,67,72,38,54,43,47,42,51,45,43,48,68,66,58,44,50,39,49,75,70,62,41,83,58,40,60,58,52,48,41,63,39,46,50,94,76,33,35,46,62,55,45,102,57,26,27,26,29,43,43,42,50,54,43,48,46,52,54,49,57,42,63,69,41,71,51,41,44,73,23,46,38,81,41,62,34,69,70,46,73,68,57,47,62,73,41,29,75,68,48,40,32,39,34,27,26,47,35,57,64,97,76,9,50,64,58,67,35,83,77,47,68,46,46,71,53,63,65,56,82,94,70,55,56,31,32,40,37,35,33,30,55,42,79,73,80,91,71,63,46,54,58,52,50,51,56,22,69,74,63,74,37,45,44,76,32,57,34,88,81,36,58,20,36,41,35,32,57,48,56,67,71,54,61,67,65,56,73,85,82,50,46,68,66,56,25,53,71,40,92,47,68,55,35,28,49,52,29,50,53,52,51,52,51,28,56,74,71,73,44,65,76,87,35,55,76,49,51,43,86,40,84,45,72,51,37,36,43,83,46,51,70,33,60,45,58,37,52,95,77,68,59,90,87,53,79,80,53,87,58,41,44,24,30,34,37,48,29,23,37,36,28,46,31,48,78,65,74,80,46,43,31,65,46,58,12,40,51,45,28,50,47,47,38,54,49,48,54,69,47,34,53,75,42,56,69,82,58,44,56,66,63,75,74,44,50,66,48,46,53,50,51,53,50,50,48,51,51,55,47,76,33,77,37,40,66,61,63,76,51,61,64,65,60,54,46,45,75,77,69,36,98,121

Foldseek 3Di:
DDDLLQDDDAPVLCCLVLPPDQPDPVVLVVVLVVLVVVLVVLCVQPDPVSLCCQLPVHDPVSLVVSLVSLVSNLVSLVVSCSSVVDLVSLVVSLVSLVVSLVSDDLQDLCNLVSLLSNLVSLVVNCSVPVDPVSLVSSLVSLCLQPDPPHSNHNPDDDPPDDPDDDDDDPPPDDDNLNSLQVSLSSLVVVCSVPVDVVSLVSSLVSLVVSLVDPPDALQVNLSSLQSNLVSLLVVLVVCVVPDALVVSVVSLVSSLVSLVSSLVSDDPPDSCNLVSLLVSLLSLVVCCVRPVPVVSLVSSLVSLCVSCVLLDDDDPVPDHPDDDPPDPPDPDDDDDDDDDDDPDPDDDPCLLSSLLSNLVSLVVVCVVVVDLSSLVSSLVSLLVSLVVLVVVLVVVVVVPPDDDDRDFSCNPPCNQVSLVSNVVSCVSNVLFAQEEEEADLFLLRLLLLLLLQQLCCVQPSRVHFHHHAYEYEDQQWDDPVPRAIDGADVPDVPHDPVQLEKFKAFQVLLVVCVVVVRPCSCVLVCQCPPPQNFPDLDPGIGIHRRNSSSVSSRCVCVVGPSSCRRYPYDNHHDDPVNCLVCLQRHQEYEFPNADDPRGRQCPPPQFPFDKDFDPPQLWWKKKKWKFQQPDPDDRSNLQVVLCVVQVQWHWRDRHRGIIIIIGGDDPVLLVPDDPWDALVNLCPDPDPSSVLVSVSVVVNCVSRVHDSVRGDTIDIDGQGFMAGPDFKGKDASDPDDDPPDDCPQLRIAMYGYAQNHHGRDQGDRRCSVSLRSVLSVQVSVLCSVCRNVDGRPGRDDRVSCVSSVVSSVVSNVCSCPPPNVVSSVDRPVVSCCVVVNPD

InterPro domains:
  IPR036188 FAD/NAD(P)-binding domain superfamily [SSF51905] (435-784)

Nearest PDB structures (foldseek):
  3msv-assembly3_B  TM=3.610E-01  e=9.301E-04  Schizosaccharomyces pombe
  9hmf-assembly1_K  TM=2.927E-01  e=3.233E-04  Campylobacter jejuni
  5z2c-assembly9_I  TM=3.774E-01  e=4.542E-02  Homo sapiens
  2npm-assembly1_B  TM=4.125E-01  e=9.720E-02  Cryptosporidium parvum
  7zub-assembly1_C  TM=5.113E-01  e=9.936E-01  Homo sapiens